Protein 8VRF (pdb70)

Nearest PDB structures (foldseek):
  8uag-assembly1_A  TM=9.969E-01  e=2.775E-92  Leishmania major
  7w41-assembly1_A  TM=7.969E-01  e=2.696E-11  Homo sapiens
  5wqc-assembly1_A  TM=8.109E-01  e=7.186E-11  Homo sapiens
  6zjh-assembly1_AAA  TM=6.657E-01  e=1.343E-12  Thermoproteus uzoniensis 768-20
  8wky-assembly1_A  TM=7.326E-01  e=7.186E-11  Homo sapiens

Radius of gyration: 31.6 Å; Cα contacts (8 Å, |Δi|>4): 1849; chains: 2; bounding box: 75×57×90 Å

Organism: Leishmania major (NCBI:txid5664)

Structure (mmCIF, N/CA/C/O backbone):
data_8VRF
#
_entry.id   8VRF
#
_cell.length_a   130.057
_cell.length_b   92.709
_cell.length_c   100.550
_cell.angle_alpha   90.00
_cell.angle_beta   120.44
_cell.angle_gamma   90.00
#
_symmetry.space_group_name_H-M   'C 1 2 1'
#
loop_
_entity.id
_entity.type
_entity.pdbx_description
1 polymer 'Sucrose-phosphate synthase-like protein'
2 non-polymer 'CALCIUM ION'
3 non-polymer GLYCEROL
4 non-polymer "URIDINE-5'-DIPHOSPHATE-GLUCOSE"
5 water water
#
loop_
_atom_site.group_PDB
_atom_site.id
_atom_site.type_symbol
_atom_site.label_atom_id
_atom_site.label_alt_id
_atom_site.label_comp_id
_atom_site.label_asym_id
_atom_site.label_entity_id
_atom_site.label_seq_id
_atom_site.pdbx_PDB_ins_code
_atom_site.Cartn_x
_atom_site.Cartn_y
_atom_site.Cartn_z
_atom_site.occupancy
_atom_site.B_iso_or_equiv
_atom_site.auth_seq_id
_atom_site.auth_comp_id
_atom_site.auth_asym_id
_atom_site.auth_atom_id
_atom_site.pdbx_PDB_model_num
ATOM 1 N N . ALA A 1 2 ? 31.997 17.719 73.977 1.00 42.16 2 ALA B N 1
ATOM 2 C CA . ALA A 1 2 ? 30.772 16.927 73.685 1.00 39.97 2 ALA B CA 1
ATOM 3 C C . ALA A 1 2 ? 31.131 15.848 72.668 1.00 33.73 2 ALA B C 1
ATOM 4 O O . ALA A 1 2 ? 31.904 16.113 71.749 1.00 32.68 2 ALA B O 1
ATOM 6 N N . LYS A 1 3 ? 30.652 14.624 72.917 1.00 31.62 3 LYS B N 1
ATOM 7 C CA . LYS A 1 3 ? 30.818 13.501 72.008 1.00 29.47 3 LYS B CA 1
ATOM 8 C C . LYS A 1 3 ? 29.975 13.736 70.760 1.00 26.52 3 LYS B C 1
ATOM 9 O O . LYS A 1 3 ? 28.787 14.017 70.880 1.00 26.92 3 LYS B O 1
ATOM 15 N N . GLU A 1 4 ? 30.596 13.595 69.584 1.00 23.88 4 GLU B N 1
ATOM 16 C CA . GLU A 1 4 ? 29.867 13.608 68.321 1.00 25.59 4 GLU B CA 1
ATOM 17 C C . GLU A 1 4 ? 29.378 12.188 68.004 1.00 20.33 4 GLU B C 1
ATOM 18 O O . GLU A 1 4 ? 30.160 11.253 67.936 1.00 22.54 4 GLU B O 1
ATOM 24 N N . TRP A 1 5 ? 28.060 12.000 67.885 1.00 18.25 5 TRP B N 1
ATOM 25 C CA . TRP A 1 5 ? 27.525 10.703 67.521 1.00 16.38 5 TRP B CA 1
ATOM 26 C C . TRP A 1 5 ? 27.195 10.642 66.030 1.00 17.49 5 TRP B C 1
ATOM 27 O O . TRP A 1 5 ? 26.574 11.578 65.466 1.00 19.66 5 TRP B O 1
ATOM 38 N N . LEU A 1 6 ? 27.626 9.524 65.425 1.00 15.93 6 LEU B N 1
ATOM 39 C CA . LEU A 1 6 ? 27.310 9.160 64.061 1.00 16.47 6 LEU B CA 1
ATOM 40 C C . LEU A 1 6 ? 26.754 7.737 64.104 1.00 16.88 6 LEU B C 1
ATOM 41 O O . LEU A 1 6 ? 27.501 6.773 64.242 1.00 19.06 6 LEU B O 1
ATOM 46 N N . ILE A 1 7 ? 25.428 7.648 63.984 1.00 17.27 7 ILE B N 1
ATOM 47 C CA . ILE A 1 7 ? 24.670 6.444 64.285 1.00 17.40 7 ILE B CA 1
ATOM 48 C C . ILE A 1 7 ? 24.075 5.837 63.019 1.00 17.69 7 ILE B C 1
ATOM 49 O O . ILE A 1 7 ? 23.525 6.557 62.177 1.00 17.55 7 ILE B O 1
ATOM 54 N N . PHE A 1 8 ? 24.083 4.505 62.980 1.00 15.26 8 PHE B N 1
ATOM 55 C CA . PHE A 1 8 ? 23.425 3.728 61.932 1.00 16.85 8 PHE B CA 1
ATOM 56 C C . PHE A 1 8 ? 22.441 2.773 62.621 1.00 15.83 8 PHE B C 1
ATOM 57 O O . PHE A 1 8 ? 22.839 1.981 63.486 1.00 16.46 8 PHE B O 1
ATOM 65 N N . ALA A 1 9 ? 21.157 2.840 62.228 1.00 15.44 9 ALA B N 1
ATOM 66 C CA . ALA A 1 9 ? 20.078 2.117 62.861 1.00 16.82 9 ALA B CA 1
ATOM 67 C C . ALA A 1 9 ? 19.383 1.225 61.833 1.00 17.12 9 ALA B C 1
ATOM 68 O O . ALA A 1 9 ? 18.842 1.737 60.838 1.00 17.81 9 ALA B O 1
ATOM 70 N N . LEU A 1 10 ? 19.391 -0.076 62.138 1.00 16.50 10 LEU B N 1
ATOM 71 C CA . LEU A 1 10 ? 18.792 -1.134 61.314 1.00 17.90 10 LEU B CA 1
ATOM 72 C C . LEU A 1 10 ? 17.467 -1.564 61.921 1.00 15.93 10 LEU B C 1
ATOM 73 O O . LEU A 1 10 ? 17.411 -2.172 63.004 1.00 17.82 10 LEU B O 1
ATOM 78 N N . GLY A 1 11 ? 16.382 -1.191 61.233 1.00 14.78 11 GLY B N 1
ATOM 79 C CA . GLY A 1 11 ? 15.030 -1.490 61.669 1.00 15.22 11 GLY B CA 1
ATOM 80 C C . GLY A 1 11 ? 14.492 -2.771 61.039 1.00 17.67 11 GLY B C 1
ATOM 81 O O . GLY A 1 11 ? 14.961 -3.241 59.999 1.00 18.12 11 GLY B O 1
ATOM 82 N N . THR A 1 12 ? 13.465 -3.319 61.674 1.00 17.99 12 THR B N 1
ATOM 83 C CA . THR A 1 12 ? 12.883 -4.590 61.293 1.00 17.94 12 THR B CA 1
ATOM 84 C C . THR A 1 12 ? 11.616 -4.364 60.477 1.00 20.18 12 THR B C 1
ATOM 85 O O . THR A 1 12 ? 11.213 -5.228 59.692 1.00 24.63 12 THR B O 1
ATOM 89 N N . ASN A 1 13 ? 10.932 -3.248 60.780 1.00 19.30 13 ASN B N 1
ATOM 90 C CA . ASN A 1 13 ? 9.604 -2.990 60.253 1.00 20.09 13 ASN B CA 1
ATOM 91 C C . ASN A 1 13 ? 9.667 -1.759 59.354 1.00 19.13 13 ASN B C 1
ATOM 92 O O . ASN A 1 13 ? 10.554 -0.941 59.475 1.00 16.45 13 ASN B O 1
ATOM 97 N N . ASN A 1 14 ? 8.659 -1.587 58.501 1.00 18.31 14 ASN B N 1
ATOM 98 C CA . ASN A 1 14 ? 8.521 -0.358 57.748 1.00 18.48 14 ASN B CA 1
ATOM 99 C C . ASN A 1 14 ? 8.164 0.781 58.689 1.00 18.12 14 ASN B C 1
ATOM 100 O O . ASN A 1 14 ? 7.567 0.602 59.759 1.00 17.57 14 ASN B O 1
ATOM 105 N N . TRP A 1 15 ? 8.585 1.962 58.279 1.00 15.08 15 TRP B N 1
ATOM 106 C CA . TRP A 1 15 ? 8.086 3.215 58.823 1.00 15.50 15 TRP B CA 1
ATOM 107 C C . TRP A 1 15 ? 6.705 3.500 58.262 1.00 16.86 15 TRP B C 1
ATOM 108 O O . TRP A 1 15 ? 6.294 2.897 57.264 1.00 16.67 15 TRP B O 1
ATOM 119 N N . GLN A 1 16 ? 5.997 4.393 58.961 1.00 17.40 16 GLN B N 1
ATOM 120 C CA . GLN A 1 16 ? 4.672 4.798 58.542 1.00 17.58 16 GLN B CA 1
ATOM 121 C C . GLN A 1 16 ? 4.780 5.890 57.480 1.00 21.13 16 GLN B C 1
ATOM 122 O O . GLN A 1 16 ? 5.330 6.957 57.698 1.00 20.53 16 GLN B O 1
ATOM 128 N N . GLY A 1 17 ? 4.196 5.635 56.319 1.00 22.26 17 GLY B N 1
ATOM 129 C CA . GLY A 1 17 ? 4.352 6.575 55.223 1.00 26.32 17 GLY B CA 1
ATOM 130 C C . GLY A 1 17 ? 3.149 6.517 54.295 1.00 28.13 17 GLY B C 1
ATOM 131 O O . GLY A 1 17 ? 2.201 5.782 54.540 1.00 27.04 17 GLY B O 1
ATOM 132 N N . PRO A 1 18 ? 3.191 7.267 53.169 1.00 40.48 18 PRO B N 1
ATOM 133 C CA . PRO A 1 18 ? 2.080 7.254 52.219 1.00 43.45 18 PRO B CA 1
ATOM 134 C C . PRO A 1 18 ? 1.984 5.810 51.758 1.00 33.66 18 PRO B C 1
ATOM 135 O O . PRO A 1 18 ? 2.964 5.265 51.256 1.00 39.58 18 PRO B O 1
ATOM 139 N N . GLY A 1 19 ? 0.826 5.194 52.012 1.00 32.33 19 GLY B N 1
ATOM 140 C CA . GLY A 1 19 ? 0.509 3.902 51.444 1.00 30.42 19 GLY B CA 1
ATOM 141 C C . GLY A 1 19 ? 0.717 2.745 52.420 1.00 27.64 19 GLY B C 1
ATOM 142 O O . GLY A 1 19 ? 0.293 1.633 52.108 1.00 27.58 19 GLY B O 1
ATOM 143 N N . GLN A 1 20 ? 1.301 2.986 53.617 1.00 25.97 20 GLN B N 1
ATOM 144 C CA . GLN A 1 20 ? 1.594 1.872 54.505 1.00 21.45 20 GLN B CA 1
ATOM 145 C C . GLN A 1 20 ? 1.729 2.306 55.974 1.00 21.41 20 GLN B C 1
ATOM 146 O O . GLN A 1 20 ? 2.548 3.177 56.294 1.00 23.45 20 GLN B O 1
ATOM 152 N N . PHE A 1 21 ? 0.871 1.735 56.825 1.00 17.43 21 PHE B N 1
ATOM 153 C CA . PHE A 1 21 ? 0.939 1.963 58.261 1.00 18.05 21 PHE B CA 1
ATOM 154 C C . PHE A 1 21 ? 2.043 1.078 58.823 1.00 20.07 21 PHE B C 1
ATOM 155 O O . PHE A 1 21 ? 2.464 0.082 58.207 1.00 18.49 21 PHE B O 1
ATOM 163 N N . ALA A 1 22 ? 2.542 1.485 60.000 1.00 19.21 22 ALA B N 1
ATOM 164 C CA . ALA A 1 22 ? 3.652 0.810 60.643 1.00 19.73 22 ALA B CA 1
ATOM 165 C C . ALA A 1 22 ? 3.142 0.146 61.921 1.00 17.43 22 ALA B C 1
ATOM 166 O O . ALA A 1 22 ? 2.372 0.753 62.653 1.00 18.54 22 ALA B O 1
ATOM 168 N N . PRO A 1 23 ? 3.706 -1.006 62.305 1.00 17.80 23 PRO B N 1
ATOM 169 C CA . PRO A 1 23 ? 3.528 -1.545 63.647 1.00 17.15 23 PRO B CA 1
ATOM 170 C C . PRO A 1 23 ? 4.243 -0.696 64.698 1.00 16.73 23 PRO B C 1
ATOM 171 O O . PRO A 1 23 ? 5.112 0.126 64.393 1.00 18.31 23 PRO B O 1
ATOM 175 N N . GLY A 1 24 ? 3.901 -0.934 65.963 1.00 16.45 24 GLY B N 1
ATOM 176 C CA . GLY A 1 24 ? 4.431 -0.121 67.027 1.00 15.99 24 GLY B CA 1
ATOM 177 C C . GLY A 1 24 ? 5.964 -0.074 67.037 1.00 14.97 24 GLY B C 1
ATOM 178 O O . GLY A 1 24 ? 6.535 1.000 67.218 1.00 15.46 24 GLY B O 1
ATOM 179 N N . SER A 1 25 ? 6.634 -1.181 66.680 1.00 18.00 25 SER B N 1
ATOM 180 C CA . SER A 1 25 ? 8.096 -1.209 66.687 1.00 17.85 25 SER B CA 1
ATOM 181 C C . SER A 1 25 ? 8.690 -0.390 65.523 1.00 18.48 25 SER B C 1
ATOM 182 O O . SER A 1 25 ? 9.752 0.230 65.645 1.00 18.58 25 SER B O 1
ATOM 185 N N . GLY A 1 26 ? 7.956 -0.261 64.413 1.00 17.12 26 GLY B N 1
ATOM 186 C CA . GLY A 1 26 ? 8.363 0.636 63.337 1.00 17.27 26 GLY B CA 1
ATOM 187 C C . GLY A 1 26 ? 8.146 2.110 63.693 1.00 17.95 26 GLY B C 1
ATOM 188 O O . GLY A 1 26 ? 8.958 2.983 63.358 1.00 18.12 26 GLY B O 1
ATOM 189 N N . ILE A 1 27 ? 7.049 2.394 64.401 1.00 16.13 27 ILE B N 1
ATOM 190 C CA . ILE A 1 27 ? 6.789 3.731 64.912 1.00 16.09 27 ILE B CA 1
ATOM 191 C C . ILE A 1 27 ? 7.929 4.141 65.846 1.00 15.19 27 ILE B C 1
ATOM 192 O O . ILE A 1 27 ? 8.389 5.285 65.799 1.00 14.78 27 ILE B O 1
ATOM 197 N N . LEU A 1 28 ? 8.364 3.204 66.686 1.00 15.73 28 LEU B N 1
ATOM 198 C CA . LEU A 1 28 ? 9.381 3.501 67.680 1.00 16.42 28 LEU B CA 1
ATOM 199 C C . LEU A 1 28 ? 10.703 3.802 66.970 1.00 15.16 28 LEU B C 1
ATOM 200 O O . LEU A 1 28 ? 11.391 4.756 67.309 1.00 15.68 28 LEU B O 1
ATOM 205 N N . HIS A 1 29 ? 11.114 2.973 65.996 1.00 14.98 29 HIS B N 1
ATOM 206 C CA . HIS A 1 29 ? 12.356 3.220 65.263 1.00 14.71 29 HIS B CA 1
ATOM 207 C C . HIS A 1 29 ? 12.308 4.602 64.604 1.00 14.35 29 HIS B C 1
ATOM 208 O O . HIS A 1 29 ? 13.250 5.398 64.685 1.00 15.26 29 HIS B O 1
ATOM 215 N N . GLN A 1 30 ? 11.198 4.887 63.931 1.00 14.39 30 GLN B N 1
ATOM 216 C CA . GLN A 1 30 ? 11.056 6.158 63.215 1.00 16.72 30 GLN B CA 1
ATOM 217 C C . GLN A 1 30 ? 11.212 7.330 64.187 1.00 17.56 30 GLN B C 1
ATOM 218 O O . GLN A 1 30 ? 11.911 8.341 63.902 1.00 17.19 30 GLN B O 1
ATOM 224 N N . GLY A 1 31 ? 10.552 7.209 65.333 1.00 15.54 31 GLY B N 1
ATOM 225 C CA . GLY A 1 31 ? 10.646 8.243 66.351 1.00 15.83 31 GLY B CA 1
ATOM 226 C C . GLY A 1 31 ? 12.052 8.424 66.898 1.00 14.44 31 GLY B C 1
ATOM 227 O O . GLY A 1 31 ? 12.521 9.553 67.143 1.00 16.00 31 GLY B O 1
ATOM 228 N N . GLN A 1 32 ? 12.743 7.327 67.128 1.00 15.04 32 GLN B N 1
ATOM 229 C CA . GLN A 1 32 ? 14.121 7.393 67.594 1.00 15.54 32 GLN B CA 1
ATOM 230 C C . GLN A 1 32 ? 15.040 8.073 66.585 1.00 14.67 32 GLN B C 1
ATOM 231 O O . GLN A 1 32 ? 15.944 8.810 66.952 1.00 16.07 32 GLN B O 1
ATOM 237 N N . HIS A 1 33 ? 14.804 7.805 65.314 1.00 16.15 33 HIS B N 1
ATOM 238 C CA . HIS A 1 33 ? 15.540 8.427 64.237 1.00 16.13 33 HIS B CA 1
ATOM 239 C C . HIS A 1 33 ? 15.385 9.945 64.296 1.00 18.16 33 HIS B C 1
ATOM 240 O O . HIS A 1 33 ? 16.356 10.702 64.215 1.00 15.55 33 HIS B O 1
ATOM 247 N N . ILE A 1 34 ? 14.127 10.387 64.286 1.00 15.92 34 ILE B N 1
ATOM 248 C CA . ILE A 1 34 ? 13.816 11.802 64.357 1.00 18.63 34 ILE B CA 1
ATOM 249 C C . ILE A 1 34 ? 14.431 12.401 65.615 1.00 16.47 34 ILE B C 1
ATOM 250 O O . ILE A 1 34 ? 15.007 13.470 65.535 1.00 16.49 34 ILE B O 1
ATOM 255 N N . ALA A 1 35 ? 14.316 11.686 66.753 1.00 16.43 35 ALA B N 1
ATOM 256 C CA . ALA A 1 35 ? 14.792 12.201 68.028 1.00 17.27 35 ALA B CA 1
ATOM 257 C C . ALA A 1 35 ? 16.300 12.391 68.036 1.00 16.21 35 ALA B C 1
ATOM 258 O O . ALA A 1 35 ? 16.789 13.412 68.519 1.00 16.48 35 ALA B O 1
ATOM 260 N N A MET A 1 36 ? 17.038 11.364 67.623 0.50 14.81 36 MET B N 1
ATOM 261 N N B MET A 1 36 ? 17.022 11.337 67.643 0.50 16.99 36 MET B N 1
ATOM 262 C CA A MET A 1 36 ? 18.485 11.452 67.654 0.50 13.69 36 MET B CA 1
ATOM 263 C CA B MET A 1 36 ? 18.472 11.378 67.617 0.50 17.48 36 MET B CA 1
ATOM 264 C C A MET A 1 36 ? 18.956 12.523 66.678 0.50 15.84 36 MET B C 1
ATOM 265 C C B MET A 1 36 ? 18.923 12.509 66.697 0.50 18.01 36 MET B C 1
ATOM 266 O O A MET A 1 36 ? 19.855 13.299 66.980 0.50 15.79 36 MET B O 1
ATOM 267 O O B MET A 1 36 ? 19.778 13.306 67.062 0.50 17.97 36 MET B O 1
ATOM 276 N N . ASN A 1 37 ? 18.346 12.589 65.486 1.00 16.60 37 ASN B N 1
ATOM 277 C CA . ASN A 1 37 ? 18.716 13.667 64.567 1.00 16.63 37 ASN B CA 1
ATOM 278 C C . ASN A 1 37 ? 18.435 15.085 65.103 1.00 17.02 37 ASN B C 1
ATOM 279 O O . ASN A 1 37 ? 19.017 16.035 64.607 1.00 16.87 37 ASN B O 1
ATOM 284 N N A SER A 1 38 ? 17.549 15.198 66.095 0.50 19.14 38 SER B N 1
ATOM 285 N N B SER A 1 38 ? 17.570 15.222 66.115 0.50 19.74 38 SER B N 1
ATOM 286 C CA A SER A 1 38 ? 17.202 16.463 66.734 0.50 17.60 38 SER B CA 1
ATOM 287 C CA B SER A 1 38 ? 17.236 16.521 66.696 0.50 18.55 38 SER B CA 1
ATOM 288 C C A SER A 1 38 ? 18.368 17.016 67.552 0.50 18.79 38 SER B C 1
ATOM 289 C C B SER A 1 38 ? 18.338 17.022 67.623 0.50 19.36 38 SER B C 1
ATOM 290 O O A SER A 1 38 ? 18.486 18.231 67.703 0.50 18.99 38 SER B O 1
ATOM 291 O O B SER A 1 38 ? 18.357 18.206 67.961 0.50 19.47 38 SER B O 1
ATOM 296 N N . LEU A 1 39 ? 19.230 16.117 68.055 1.00 19.34 39 LEU B N 1
ATOM 297 C CA . LEU A 1 39 ? 20.224 16.441 69.071 1.00 18.96 39 LEU B CA 1
ATOM 298 C C . LEU A 1 39 ? 21.445 17.104 68.450 1.00 17.95 39 LEU B C 1
ATOM 299 O O . LEU A 1 39 ? 21.865 16.741 67.362 1.00 18.49 39 LEU B O 1
ATOM 304 N N . GLU A 1 40 ? 22.016 18.091 69.159 1.00 19.06 40 GLU B N 1
ATOM 305 C CA . GLU A 1 40 ? 23.255 18.700 68.723 1.00 21.31 40 GLU B CA 1
ATOM 306 C C . GLU A 1 40 ? 24.335 17.619 68.661 1.00 22.03 40 GLU B C 1
ATOM 307 O O . GLU A 1 40 ? 24.350 16.748 69.528 1.00 22.36 40 GLU B O 1
ATOM 313 N N . LYS A 1 41 ? 25.186 17.688 67.636 1.00 23.83 41 LYS B N 1
ATOM 314 C CA . LYS A 1 41 ? 26.308 16.783 67.451 1.00 23.86 41 LYS B CA 1
ATOM 315 C C . LYS A 1 41 ? 25.852 15.334 67.292 1.00 21.40 41 LYS B C 1
ATOM 316 O O . LYS A 1 41 ? 26.599 14.410 67.640 1.00 22.77 41 LYS B O 1
ATOM 322 N N A CYS A 1 42 ? 24.659 15.127 66.719 0.50 19.36 42 CYS B N 1
ATOM 323 N N B CYS A 1 42 ? 24.624 15.114 66.783 0.50 21.53 42 CYS B N 1
ATOM 324 C CA A CYS A 1 42 ? 24.211 13.770 66.468 0.50 18.15 42 CYS B CA 1
ATOM 325 C CA B CYS A 1 42 ? 24.165 13.763 66.485 0.50 21.81 42 CYS B CA 1
ATOM 326 C C A CYS A 1 42 ? 23.549 13.677 65.095 0.50 19.06 42 CYS B C 1
ATOM 327 C C B CYS A 1 42 ? 23.569 13.699 65.079 0.50 21.00 42 CYS B C 1
ATOM 328 O O A CYS A 1 42 ? 22.672 14.477 64.760 0.50 18.27 42 CYS B O 1
ATOM 329 O O B CYS A 1 42 ? 22.742 14.537 64.708 0.50 19.70 42 CYS B O 1
ATOM 334 N N . HIS A 1 43 ? 24.008 12.697 64.304 1.00 18.89 43 HIS B N 1
ATOM 335 C CA . HIS A 1 43 ? 23.322 12.294 63.094 1.00 18.36 43 HIS B CA 1
ATOM 336 C C . HIS A 1 43 ? 22.968 10.825 63.264 1.00 20.22 43 HIS B C 1
ATOM 337 O O . HIS A 1 43 ? 23.765 10.026 63.772 1.00 19.44 43 HIS B O 1
ATOM 344 N N . CYS A 1 44 ? 21.776 10.467 62.789 1.00 15.61 44 CYS B N 1
ATOM 345 C CA . CYS A 1 44 ? 21.344 9.090 62.735 1.00 16.02 44 CYS B CA 1
ATOM 346 C C . CYS A 1 44 ? 20.869 8.766 61.319 1.00 17.58 44 CYS B C 1
ATOM 347 O O . CYS A 1 44 ? 20.081 9.522 60.713 1.00 18.51 44 CYS B O 1
ATOM 350 N N . TYR A 1 45 ? 21.312 7.621 60.829 1.00 16.33 45 TYR B N 1
ATOM 351 C CA . TYR A 1 45 ? 20.967 7.145 59.499 1.00 16.92 45 TYR B CA 1
ATOM 352 C C . TYR A 1 45 ? 20.278 5.818 59.685 1.00 15.97 45 TYR B C 1
ATOM 353 O O . TYR A 1 45 ? 20.767 5.004 60.485 1.00 17.98 45 TYR B O 1
ATOM 362 N N . SER A 1 46 ? 19.161 5.587 58.958 1.00 16.30 46 SER B N 1
ATOM 363 C CA . SER A 1 46 ? 18.349 4.402 59.187 1.00 15.21 46 SER B CA 1
ATOM 364 C C . SER A 1 46 ? 18.033 3.674 57.893 1.00 17.02 46 SER B C 1
ATOM 365 O O . SER A 1 46 ? 17.920 4.268 56.821 1.00 18.49 46 SER B O 1
ATOM 368 N N . ILE A 1 47 ? 17.940 2.360 58.024 1.00 17.71 47 ILE B N 1
ATOM 369 C CA . ILE A 1 47 ? 17.433 1.512 56.953 1.00 18.71 47 ILE B CA 1
ATOM 370 C C . ILE A 1 47 ? 16.371 0.577 57.544 1.00 19.71 47 ILE B C 1
ATOM 371 O O . ILE A 1 47 ? 16.412 0.162 58.699 1.00 17.24 47 ILE B O 1
ATOM 376 N N . TRP A 1 48 ? 15.380 0.224 56.727 1.00 16.43 48 TRP B N 1
ATOM 377 C CA . TRP A 1 48 ? 14.268 -0.612 57.153 1.00 16.69 48 TRP B CA 1
ATOM 378 C C . TRP A 1 48 ? 13.616 -1.195 55.906 1.00 17.88 48 TRP B C 1
ATOM 379 O O . TRP A 1 48 ? 13.719 -0.579 54.859 1.00 17.13 48 TRP B O 1
ATOM 390 N N . PRO A 1 49 ? 12.963 -2.357 55.993 1.00 19.28 49 PRO B N 1
ATOM 391 C CA . PRO A 1 49 ? 12.382 -3.011 54.814 1.00 19.35 49 PRO B CA 1
ATOM 392 C C . PRO A 1 49 ? 10.986 -2.527 54.467 1.00 19.31 49 PRO B C 1
ATOM 393 O O . PRO A 1 49 ? 10.216 -2.069 55.315 1.00 19.46 49 PRO B O 1
ATOM 397 N N . SER A 1 50 ? 10.648 -2.630 53.170 1.00 17.87 50 SER B N 1
ATOM 398 C CA . SER A 1 50 ? 9.274 -2.462 52.764 1.00 17.75 50 SER B CA 1
ATOM 399 C C . SER A 1 50 ? 9.100 -3.098 51.387 1.00 20.16 50 SER B C 1
ATOM 400 O O . SER A 1 50 ? 10.021 -3.053 50.586 1.00 19.07 50 SER B O 1
ATOM 403 N N . ASP A 1 51 ? 7.924 -3.710 51.207 1.00 19.99 51 ASP B N 1
ATOM 404 C CA . ASP A 1 51 ? 7.479 -4.236 49.926 1.00 21.90 51 ASP B CA 1
ATOM 405 C C . ASP A 1 51 ? 6.700 -3.166 49.170 1.00 21.10 51 ASP B C 1
ATOM 406 O O . ASP A 1 51 ? 6.381 -3.363 47.979 1.00 25.67 51 ASP B O 1
ATOM 411 N N . LEU A 1 52 ? 6.347 -2.052 49.821 1.00 19.37 52 LEU B N 1
ATOM 412 C CA . LEU A 1 52 ? 5.486 -1.057 49.195 1.00 20.85 52 LEU B CA 1
ATOM 413 C C . LEU A 1 52 ? 6.193 0.285 49.025 1.00 22.55 52 LEU B C 1
ATOM 414 O O . LEU A 1 52 ? 6.012 0.973 48.025 1.00 25.00 52 LEU B O 1
ATOM 419 N N . GLN A 1 53 ? 6.951 0.721 50.027 1.00 20.52 53 GLN B N 1
ATOM 420 C CA . GLN A 1 53 ? 7.606 2.018 49.981 1.00 19.73 53 GLN B CA 1
ATOM 421 C C . GLN A 1 53 ? 9.001 1.916 49.363 1.00 19.57 53 GLN B C 1
ATOM 422 O O . GLN A 1 53 ? 9.611 0.838 49.335 1.00 20.49 53 GLN B O 1
ATOM 428 N N . LYS A 1 54 ? 9.488 3.060 48.873 1.00 20.93 54 LYS B N 1
ATOM 429 C CA . LYS A 1 54 ? 10.721 3.098 48.092 1.00 21.02 54 LYS B CA 1
ATOM 430 C C . LYS A 1 54 ? 11.712 4.078 48.715 1.00 22.30 54 LYS B C 1
ATOM 431 O O . LYS A 1 54 ? 11.310 5.075 49.306 1.00 20.56 54 LYS B O 1
ATOM 437 N N . THR A 1 55 ? 13.012 3.802 48.514 1.00 21.15 55 THR B N 1
ATOM 438 C CA . THR A 1 55 ? 14.062 4.691 48.988 1.00 21.89 55 THR B CA 1
ATOM 439 C C . THR A 1 55 ? 13.850 6.062 48.372 1.00 23.80 55 THR B C 1
ATOM 440 O O . THR A 1 55 ? 13.650 6.163 47.150 1.00 22.20 55 THR B O 1
ATOM 444 N N . PRO A 1 56 ? 13.940 7.153 49.153 1.00 21.84 56 PRO B N 1
ATOM 445 C CA . PRO A 1 56 ? 13.709 8.491 48.598 1.00 23.54 56 PRO B CA 1
ATOM 446 C C . PRO A 1 56 ? 14.927 8.965 47.817 1.00 21.88 56 PRO B C 1
ATOM 447 O O . PRO A 1 56 ? 16.053 8.565 48.105 1.00 22.97 56 PRO B O 1
ATOM 451 N N . THR A 1 57 ? 14.705 9.802 46.791 1.00 23.91 57 THR B N 1
ATOM 452 C CA . THR A 1 57 ? 15.820 10.217 45.965 1.00 25.35 57 THR B CA 1
ATOM 453 C C . THR A 1 57 ? 16.157 11.668 46.274 1.00 25.59 57 THR B C 1
ATOM 454 O O . THR A 1 57 ? 17.068 12.199 45.656 1.00 25.61 57 THR B O 1
ATOM 458 N N . ASP A 1 58 ? 15.402 12.305 47.188 1.00 23.61 58 ASP B N 1
ATOM 459 C CA . ASP A 1 58 ? 15.559 13.721 47.479 1.00 27.69 58 ASP B CA 1
ATOM 460 C C . ASP A 1 58 ? 16.206 13.944 48.850 1.00 25.27 58 ASP B C 1
ATOM 461 O O . ASP A 1 58 ? 16.422 15.080 49.231 1.00 26.49 58 ASP B O 1
ATOM 466 N N . ARG A 1 59 ? 16.475 12.874 49.601 1.00 23.72 59 ARG B N 1
ATOM 467 C CA . ARG A 1 59 ? 17.036 13.013 50.947 1.00 20.60 59 ARG B CA 1
ATOM 468 C C . ARG A 1 59 ? 17.901 11.793 51.247 1.00 20.70 59 ARG B C 1
ATOM 469 O O . ARG A 1 59 ? 17.708 10.720 50.643 1.00 19.58 59 ARG B O 1
ATOM 477 N N . ASP A 1 60 ? 18.852 11.938 52.207 1.00 18.89 60 ASP B N 1
ATOM 478 C CA . ASP A 1 60 ? 19.839 10.887 52.368 1.00 19.67 60 ASP B CA 1
ATOM 479 C C . ASP A 1 60 ? 19.850 10.236 53.761 1.00 20.25 60 ASP B C 1
ATOM 480 O O . ASP A 1 60 ? 20.653 9.337 53.975 1.00 22.33 60 ASP B O 1
ATOM 485 N N . ASP A 1 61 ? 18.918 10.601 54.637 1.00 18.96 61 ASP B N 1
ATOM 486 C CA . ASP A 1 61 ? 18.974 10.176 56.037 1.00 17.91 61 ASP B CA 1
ATOM 487 C C . ASP A 1 61 ? 18.442 8.761 56.251 1.00 18.73 61 ASP B C 1
ATOM 488 O O . ASP A 1 61 ? 18.754 8.125 57.269 1.00 17.72 61 ASP B O 1
ATOM 493 N N . TYR A 1 62 ? 17.659 8.225 55.307 1.00 16.83 62 TYR B N 1
ATOM 494 C CA . TYR A 1 62 ? 17.234 6.843 55.438 1.00 16.88 62 TYR B CA 1
ATOM 495 C C . TYR A 1 62 ? 17.160 6.202 54.053 1.00 15.71 62 TYR B C 1
ATOM 496 O O . TYR A 1 62 ? 17.038 6.904 53.052 1.00 18.42 62 TYR B O 1
ATOM 505 N N . ARG A 1 63 ? 17.221 4.887 54.040 1.00 18.10 63 ARG B N 1
ATOM 506 C CA . ARG A 1 63 ? 16.987 4.116 52.832 1.00 16.91 63 ARG B CA 1
ATOM 507 C C . ARG A 1 63 ? 15.979 3.026 53.148 1.00 18.23 63 ARG B C 1
ATOM 508 O O . ARG A 1 63 ? 15.773 2.671 54.305 1.00 19.04 63 ARG B O 1
ATOM 516 N N . VAL A 1 64 ? 15.337 2.506 52.098 1.00 16.78 64 VAL B N 1
ATOM 517 C CA . VAL A 1 64 ? 14.427 1.395 52.258 1.00 18.63 64 VAL B CA 1
ATOM 518 C C . VAL A 1 64 ? 15.087 0.156 51.701 1.00 20.49 64 VAL B C 1
ATOM 519 O O . VAL A 1 64 ? 15.635 0.206 50.592 1.00 21.87 64 VAL B O 1
ATOM 523 N N . TYR A 1 65 ? 15.038 -0.943 52.465 1.00 19.78 65 TYR B N 1
ATOM 524 C CA . TYR A 1 65 ? 15.379 -2.254 51.940 1.00 19.45 65 TYR B CA 1
ATOM 525 C C . TYR A 1 65 ? 14.137 -2.750 51.195 1.00 20.91 65 TYR B C 1
ATOM 526 O O . TYR A 1 65 ? 13.200 -3.276 51.795 1.00 20.19 65 TYR B O 1
ATOM 535 N N . GLU A 1 66 ? 14.167 -2.622 49.848 1.00 20.74 66 GLU B N 1
ATOM 536 C CA . GLU A 1 66 ? 12.998 -2.894 49.022 1.00 21.30 66 GLU B CA 1
ATOM 537 C C . GLU A 1 66 ? 12.947 -4.373 48.691 1.00 21.09 66 GLU B C 1
ATOM 538 O O . GLU A 1 66 ? 13.906 -4.940 48.170 1.00 22.21 66 GLU B O 1
ATOM 544 N N . ILE A 1 67 ? 11.833 -4.996 49.063 1.00 21.51 67 ILE B N 1
ATOM 545 C CA . ILE A 1 67 ? 11.696 -6.430 48.947 1.00 20.30 67 ILE B CA 1
ATOM 546 C C . ILE A 1 67 ? 10.423 -6.727 48.168 1.00 19.41 67 ILE B C 1
ATOM 547 O O . ILE A 1 67 ? 9.495 -5.934 48.151 1.00 18.39 67 ILE B O 1
ATOM 552 N N . PRO A 1 68 ? 10.362 -7.899 47.525 1.00 24.32 68 PRO B N 1
ATOM 553 C CA . PRO A 1 68 ? 9.211 -8.223 46.675 1.00 23.57 68 PRO B CA 1
ATOM 554 C C . PRO A 1 68 ? 8.114 -8.970 47.410 1.00 23.54 68 PRO B C 1
ATOM 555 O O . PRO A 1 68 ? 7.124 -9.348 46.806 1.00 22.14 68 PRO B O 1
ATOM 559 N N . HIS A 1 69 ? 8.296 -9.204 48.713 1.00 21.21 69 HIS B N 1
ATOM 560 C CA . HIS A 1 69 ? 7.306 -9.916 49.472 1.00 19.64 69 HIS B CA 1
ATOM 561 C C . HIS A 1 69 ? 7.097 -9.162 50.782 1.00 21.08 69 HIS B C 1
ATOM 562 O O . HIS A 1 69 ? 7.907 -8.293 51.100 1.00 18.95 69 HIS B O 1
ATOM 569 N N . PRO A 1 70 ? 6.018 -9.444 51.543 1.00 22.71 70 PRO B N 1
ATOM 570 C CA . PRO A 1 70 ? 5.819 -8.813 52.858 1.00 22.78 70 PRO B CA 1
ATOM 571 C C . PRO A 1 70 ? 7.019 -9.031 53.762 1.00 21.24 70 PRO B C 1
ATOM 572 O O . PRO A 1 70 ? 7.769 -9.974 53.626 1.00 21.94 70 PRO B O 1
ATOM 576 N N . ILE A 1 71 ? 7.159 -8.159 54.749 1.00 21.99 71 ILE B N 1
ATOM 577 C CA . ILE A 1 71 ? 8.308 -8.233 55.625 1.00 22.53 71 ILE B CA 1
ATOM 578 C C . ILE A 1 71 ? 8.178 -9.514 56.447 1.00 20.62 71 ILE B C 1
ATOM 579 O O . ILE A 1 71 ? 7.100 -9.794 56.946 1.00 21.23 71 ILE B O 1
ATOM 584 N N . PRO A 1 72 ? 9.248 -10.319 56.579 1.00 20.85 72 PRO B N 1
ATOM 585 C CA . PRO A 1 72 ? 9.235 -11.522 57.408 1.00 23.00 72 PRO B CA 1
ATOM 586 C C . PRO A 1 72 ? 8.967 -11.125 58.860 1.00 25.08 72 PRO B C 1
ATOM 587 O O . PRO A 1 72 ? 9.447 -10.086 59.333 1.00 27.21 72 PRO B O 1
ATOM 591 N N . ILE A 1 73 ? 8.160 -11.944 59.525 1.00 24.95 73 ILE B N 1
ATOM 592 C CA . ILE A 1 73 ? 7.838 -11.702 60.926 1.00 30.60 73 ILE B CA 1
ATOM 593 C C . ILE A 1 73 ? 8.224 -12.938 61.738 1.00 29.35 73 ILE B C 1
ATOM 594 O O . ILE A 1 73 ? 8.150 -14.072 61.271 1.00 25.20 73 ILE B O 1
ATOM 599 N N . CYS A 1 74 ? 8.627 -12.688 62.986 1.00 28.39 74 CYS B N 1
ATOM 600 C CA . CYS A 1 74 ? 8.996 -13.736 63.921 1.00 29.89 74 CYS B CA 1
ATOM 601 C C . CYS A 1 74 ? 7.786 -14.571 64.365 1.00 30.98 74 CYS B C 1
ATOM 602 O O . CYS A 1 74 ? 7.846 -15.804 64.373 1.00 28.37 74 CYS B O 1
ATOM 605 N N . GLU A 1 75 ? 6.705 -13.912 64.803 1.00 33.95 75 GLU B N 1
ATOM 606 C CA . GLU A 1 75 ? 5.443 -14.600 65.056 1.00 36.17 75 GLU B CA 1
ATOM 607 C C . GLU A 1 75 ? 4.265 -13.604 65.017 1.00 32.78 75 GLU B C 1
ATOM 608 O O . GLU A 1 75 ? 3.130 -14.121 65.200 1.00 37.26 75 GLU B O 1
ATOM 614 N N . LYS A 1 83 ? 3.882 -13.396 56.773 1.00 35.40 83 LYS B N 1
ATOM 615 C CA . LYS A 1 83 ? 4.999 -14.232 56.247 1.00 34.64 83 LYS B CA 1
ATOM 616 C C . LYS A 1 83 ? 6.041 -14.511 57.336 1.00 32.33 83 LYS B C 1
ATOM 617 O O . LYS A 1 83 ? 6.930 -13.689 57.565 1.00 31.12 83 LYS B O 1
ATOM 623 N N . ARG A 1 84 ? 5.980 -15.700 57.961 1.00 30.48 84 ARG B N 1
ATOM 624 C CA . ARG A 1 84 ? 6.874 -16.084 59.059 1.00 30.00 84 ARG B CA 1
ATOM 625 C C . ARG A 1 84 ? 8.271 -16.452 58.562 1.00 26.70 84 ARG B C 1
ATOM 626 O O . ARG A 1 84 ? 8.415 -17.141 57.535 1.00 29.12 84 ARG B O 1
ATOM 634 N N . TRP A 1 85 ? 9.305 -16.060 59.315 1.00 23.31 85 TRP B N 1
ATOM 635 C CA . TRP A 1 85 ? 10.652 -16.584 59.110 1.00 23.32 85 TRP B CA 1
ATOM 636 C C . TRP A 1 85 ? 10.682 -18.118 58.961 1.00 26.58 85 TRP B C 1
ATOM 637 O O . TRP A 1 85 ? 11.456 -18.639 58.152 1.00 26.84 85 TRP B O 1
ATOM 648 N N . HIS A 1 86 ? 9.894 -18.845 59.775 1.00 29.20 86 HIS B N 1
ATOM 649 C CA . HIS A 1 86 ? 9.958 -20.307 59.778 1.00 28.49 86 HIS B CA 1
ATOM 650 C C . HIS A 1 86 ? 9.405 -20.890 58.467 1.00 31.16 86 HIS B C 1
ATOM 651 O O . HIS A 1 86 ? 9.731 -22.018 58.107 1.00 32.96 86 HIS B O 1
ATOM 658 N N . SER A 1 87 ? 8.592 -20.102 57.758 1.00 31.88 87 SER B N 1
ATOM 659 C CA . SER A 1 87 ? 7.926 -20.528 56.540 1.00 32.70 87 SER B CA 1
ATOM 660 C C . SER A 1 87 ? 8.865 -20.410 55.336 1.00 34.50 87 SER B C 1
ATOM 661 O O . SER A 1 87 ? 8.634 -21.008 54.288 1.00 32.42 87 SER B O 1
ATOM 664 N N . MET A 1 88 ? 9.970 -19.685 55.500 1.00 33.50 88 MET B N 1
ATOM 665 C CA . MET A 1 88 ? 10.920 -19.466 54.426 1.00 31.62 88 MET B CA 1
ATOM 666 C C . MET A 1 88 ? 11.924 -20.620 54.345 1.00 32.94 88 MET B C 1
ATOM 667 O O . MET A 1 88 ? 12.246 -21.259 55.347 1.00 31.96 88 MET B O 1
ATOM 672 N N . THR A 1 89 ? 12.451 -20.857 53.135 1.00 33.47 89 THR B N 1
ATOM 673 C CA . THR A 1 89 ? 13.510 -21.832 52.958 1.00 33.03 89 THR B CA 1
ATOM 674 C C . THR A 1 89 ? 14.790 -21.200 53.470 1.00 34.11 89 THR B C 1
ATOM 675 O O . THR A 1 89 ? 14.921 -19.977 53.488 1.00 36.55 89 THR B O 1
ATOM 679 N N . ASP A 1 90 ? 15.729 -22.057 53.849 1.00 36.12 90 ASP B N 1
ATOM 680 C CA . ASP A 1 90 ? 17.042 -21.633 54.284 1.00 42.18 90 ASP B CA 1
ATOM 681 C C . ASP A 1 90 ? 17.690 -20.746 53.220 1.00 41.44 90 ASP B C 1
ATOM 682 O O . ASP A 1 90 ? 18.403 -19.810 53.585 1.00 37.75 90 ASP B O 1
ATOM 687 N N . GLU A 1 91 ? 17.454 -21.021 51.922 1.00 38.49 91 GLU B N 1
ATOM 688 C CA . GLU A 1 91 ? 18.031 -20.207 50.853 1.00 43.52 91 GLU B CA 1
ATOM 689 C C . GLU A 1 91 ? 17.422 -18.807 50.837 1.00 39.48 91 GLU B C 1
ATOM 690 O O . GLU A 1 91 ? 18.143 -17.823 50.656 1.00 36.93 91 GLU B O 1
ATOM 696 N N . GLU A 1 92 ? 16.091 -18.742 50.959 1.00 32.12 92 GLU B N 1
ATOM 697 C CA . GLU A 1 92 ? 15.383 -17.469 50.973 1.00 31.89 92 GLU B CA 1
ATOM 698 C C . GLU A 1 92 ? 15.856 -16.619 52.154 1.00 29.48 92 GLU B C 1
ATOM 699 O O . GLU A 1 92 ? 15.986 -15.407 52.048 1.00 30.08 92 GLU B O 1
ATOM 705 N N . VAL A 1 93 ? 16.054 -17.262 53.295 1.00 27.67 93 VAL B N 1
ATOM 706 C CA . VAL A 1 93 ? 16.499 -16.548 54.487 1.00 29.86 93 VAL B CA 1
ATOM 707 C C . VAL A 1 93 ? 17.902 -15.980 54.263 1.00 30.38 93 VAL B C 1
ATOM 708 O O . VAL A 1 93 ? 18.138 -14.798 54.542 1.00 30.55 93 VAL B O 1
ATOM 712 N N . THR A 1 94 ? 18.811 -16.831 53.746 1.00 33.51 94 THR B N 1
ATOM 713 C CA . THR A 1 94 ? 20.171 -16.445 53.396 1.00 30.97 94 THR B CA 1
ATOM 714 C C . THR A 1 94 ? 20.136 -15.268 52.426 1.00 31.88 94 THR B C 1
ATOM 715 O O . THR A 1 94 ? 20.851 -14.296 52.663 1.00 28.35 94 THR B O 1
ATOM 719 N N . SER A 1 95 ? 19.341 -15.323 51.340 1.00 28.17 95 SER B N 1
ATOM 720 C CA . SER A 1 95 ? 19.395 -14.231 50.371 1.00 30.62 95 SER B CA 1
ATOM 721 C C . SER A 1 95 ? 18.810 -12.945 50.971 1.00 30.60 95 SER B C 1
ATOM 722 O O . SER A 1 95 ? 19.359 -11.870 50.746 1.00 27.59 95 SER B O 1
ATOM 725 N N . TYR A 1 96 ? 17.737 -13.055 51.776 1.00 29.69 96 TYR B N 1
ATOM 726 C CA . TYR A 1 96 ? 17.145 -11.881 52.416 1.00 25.57 96 TYR B CA 1
ATOM 727 C C . TYR A 1 96 ? 18.183 -11.166 53.283 1.00 25.19 96 TYR B C 1
ATOM 728 O O . TYR A 1 96 ? 18.310 -9.931 53.248 1.00 22.58 96 TYR B O 1
ATOM 737 N N . CYS A 1 97 ? 18.878 -11.970 54.100 1.00 24.94 97 CYS B N 1
ATOM 738 C CA . CYS A 1 97 ? 19.897 -11.474 55.003 1.00 25.77 97 CYS B CA 1
ATOM 739 C C . CYS A 1 97 ? 21.133 -10.964 54.255 1.00 26.41 97 CYS B C 1
ATOM 740 O O . CYS A 1 97 ? 21.684 -9.913 54.597 1.00 22.93 97 CYS B O 1
ATOM 743 N N . ASP A 1 98 ? 21.583 -11.685 53.213 1.00 26.68 98 ASP B N 1
ATOM 744 C CA . ASP A 1 98 ? 22.782 -11.308 52.479 1.00 27.71 98 ASP B CA 1
ATOM 745 C C . ASP A 1 98 ? 22.572 -9.971 51.784 1.00 24.72 98 ASP B C 1
ATOM 746 O O . ASP A 1 98 ? 23.458 -9.103 51.820 1.00 27.54 98 ASP B O 1
ATOM 751 N N . ASN A 1 99 ? 21.402 -9.808 51.139 1.00 24.85 99 ASN B N 1
ATOM 752 C CA . ASN A 1 99 ? 21.071 -8.601 50.401 1.00 24.62 99 ASN B CA 1
ATOM 753 C C . ASN A 1 99 ? 20.977 -7.408 51.356 1.00 22.63 99 ASN B C 1
ATOM 754 O O . ASN A 1 99 ? 21.420 -6.309 51.033 1.00 20.62 99 ASN B O 1
ATOM 759 N N . LEU A 1 100 ? 20.384 -7.648 52.530 1.00 21.51 100 LEU B N 1
ATOM 760 C CA . LEU A 1 100 ? 20.225 -6.598 53.531 1.00 21.89 100 LEU B CA 1
ATOM 761 C C . LEU A 1 100 ? 21.596 -6.166 54.065 1.00 21.35 100 LEU B C 1
ATOM 762 O O . LEU A 1 100 ? 21.851 -4.967 54.220 1.00 21.25 100 LEU B O 1
ATOM 767 N N . LEU A 1 101 ? 22.469 -7.129 54.361 1.00 22.57 101 LEU B N 1
ATOM 768 C CA . LEU A 1 101 ? 23.824 -6.824 54.818 1.00 24.00 101 LEU B CA 1
ATOM 769 C C . LEU A 1 101 ? 24.550 -5.950 53.797 1.00 22.50 101 LEU B C 1
ATOM 770 O O . LEU A 1 101 ? 25.212 -4.982 54.167 1.00 20.19 101 LEU B O 1
ATOM 775 N N . LYS A 1 102 ? 24.431 -6.304 52.501 1.00 22.32 102 LYS B N 1
ATOM 776 C CA . LYS A 1 102 ? 25.043 -5.562 51.416 1.00 23.97 102 LYS B CA 1
ATOM 777 C C . LYS A 1 102 ? 24.505 -4.128 51.355 1.00 21.03 102 LYS B C 1
ATOM 778 O O . LYS A 1 102 ? 25.286 -3.185 51.211 1.00 20.58 102 LYS B O 1
ATOM 784 N N . GLU A 1 103 ? 23.184 -3.949 51.472 1.00 19.39 103 GLU B N 1
ATOM 785 C CA . GLU A 1 103 ? 22.620 -2.606 51.434 1.00 19.64 103 GLU B CA 1
ATOM 786 C C . GLU A 1 103 ? 23.056 -1.819 52.682 1.00 20.83 103 GLU B C 1
ATOM 787 O O . GLU A 1 103 ? 23.344 -0.624 52.588 1.00 21.47 103 GLU B O 1
ATOM 793 N N . CYS A 1 104 ? 23.166 -2.491 53.837 1.00 23.64 104 CYS B N 1
ATOM 794 C CA . CYS A 1 104 ? 23.698 -1.829 55.025 1.00 21.04 104 CYS B CA 1
ATOM 795 C C . CYS A 1 104 ? 25.135 -1.352 54.803 1.00 20.89 104 CYS B C 1
ATOM 796 O O . CYS A 1 104 ? 25.497 -0.215 55.091 1.00 21.64 104 CYS B O 1
ATOM 799 N N . THR A 1 105 ? 25.992 -2.210 54.267 1.00 22.82 105 THR B N 1
ATOM 800 C CA . THR A 1 105 ? 27.387 -1.829 54.143 1.00 22.92 105 THR B CA 1
ATOM 801 C C . THR A 1 105 ? 27.557 -0.710 53.107 1.00 22.97 105 THR B C 1
ATOM 802 O O . THR A 1 105 ? 28.343 0.198 53.346 1.00 23.55 105 THR B O 1
ATOM 806 N N . ASP A 1 106 ? 26.794 -0.721 52.002 1.00 22.78 106 ASP B N 1
ATOM 807 C CA . ASP A 1 106 ? 26.802 0.375 51.044 1.00 22.88 106 ASP B CA 1
ATOM 808 C C . ASP A 1 106 ? 26.362 1.679 51.705 1.00 21.64 106 ASP B C 1
ATOM 809 O O . ASP A 1 106 ? 26.948 2.721 51.454 1.00 19.19 106 ASP B O 1
ATOM 814 N N . PHE A 1 107 ? 25.340 1.645 52.569 1.00 20.40 107 PHE B N 1
ATOM 815 C CA . PHE A 1 107 ? 24.912 2.882 53.215 1.00 20.36 107 PHE B CA 1
ATOM 816 C C . PHE A 1 107 ? 26.005 3.383 54.168 1.00 20.43 107 PHE B C 1
ATOM 817 O O . PHE A 1 107 ? 26.285 4.572 54.236 1.00 17.48 107 PHE B O 1
ATOM 825 N N . ILE A 1 108 ? 26.529 2.483 54.997 1.00 19.22 108 ILE B N 1
ATOM 826 C CA . ILE A 1 108 ? 27.637 2.811 55.889 1.00 20.04 108 ILE B CA 1
ATOM 827 C C . ILE A 1 108 ? 28.791 3.478 55.135 1.00 22.19 108 ILE B C 1
ATOM 828 O O . ILE A 1 108 ? 29.280 4.517 55.561 1.00 21.31 108 ILE B O 1
ATOM 833 N N . GLU A 1 109 ? 29.223 2.903 54.003 1.00 22.48 109 GLU B N 1
ATOM 834 C CA . GLU A 1 109 ? 30.289 3.501 53.202 1.00 23.56 109 GLU B CA 1
ATOM 835 C C . GLU A 1 109 ? 29.919 4.929 52.800 1.00 20.15 109 GLU B C 1
ATOM 836 O O . GLU A 1 109 ? 30.728 5.831 52.944 1.00 20.67 109 GLU B O 1
ATOM 842 N N . TYR A 1 110 ? 28.665 5.167 52.382 1.00 19.97 110 TYR B N 1
ATOM 843 C CA . TYR A 1 110 ? 28.195 6.474 51.965 1.00 20.14 110 TYR B CA 1
ATOM 844 C C . TYR A 1 110 ? 28.341 7.469 53.114 1.00 19.84 110 TYR B C 1
ATOM 845 O O . TYR A 1 110 ? 28.739 8.616 52.912 1.00 20.85 110 TYR B O 1
ATOM 854 N N . ILE A 1 111 ? 27.871 7.039 54.298 1.00 19.71 111 ILE B N 1
ATOM 855 C CA . ILE A 1 111 ? 27.841 7.880 55.478 1.00 17.72 111 ILE B CA 1
ATOM 856 C C . ILE A 1 111 ? 29.263 8.235 55.877 1.00 17.62 111 ILE B C 1
ATOM 857 O O . ILE A 1 111 ? 29.540 9.387 56.118 1.00 17.43 111 ILE B O 1
ATOM 862 N N . GLU A 1 112 ? 30.108 7.223 56.033 1.00 18.90 112 GLU B N 1
ATOM 863 C CA . GLU A 1 112 ? 31.477 7.468 56.457 1.00 20.49 112 GLU B CA 1
ATOM 864 C C . GLU A 1 112 ? 32.234 8.385 55.478 1.00 20.16 112 GLU B C 1
ATOM 865 O O . GLU A 1 112 ? 32.979 9.278 55.896 1.00 21.08 112 GLU B O 1
ATOM 871 N N . LYS A 1 113 ? 32.009 8.209 54.166 1.00 21.10 113 LYS B N 1
ATOM 872 C CA . LYS A 1 113 ? 32.626 9.094 53.188 1.00 23.51 113 LYS B CA 1
ATOM 873 C C . LYS A 1 113 ? 32.103 10.518 53.327 1.00 22.11 113 LYS B C 1
ATOM 874 O O . LYS A 1 113 ? 32.886 11.466 53.256 1.00 20.31 113 LYS B O 1
ATOM 880 N N . LYS A 1 114 ? 30.777 10.664 53.474 1.00 19.15 114 LYS B N 1
ATOM 881 C CA . LYS A 1 114 ? 30.150 11.968 53.520 1.00 17.76 114 LYS B CA 1
ATOM 882 C C . LYS A 1 114 ? 30.668 12.759 54.711 1.00 19.37 114 LYS B C 1
ATOM 883 O O . LYS A 1 114 ? 30.907 13.965 54.610 1.00 19.08 114 LYS B O 1
ATOM 889 N N . HIS A 1 115 ? 30.800 12.092 55.873 1.00 18.52 115 HIS B N 1
ATOM 890 C CA . HIS A 1 115 ? 31.162 12.739 57.111 1.00 18.76 115 HIS B CA 1
ATOM 891 C C . HIS A 1 115 ? 32.679 12.782 57.350 1.00 20.16 115 HIS B C 1
ATOM 892 O O . HIS A 1 115 ? 33.121 13.592 58.157 1.00 19.23 115 HIS B O 1
ATOM 899 N N . GLY A 1 116 ? 33.443 11.911 56.683 1.00 20.49 116 GLY B N 1
ATOM 900 C CA . GLY A 1 116 ? 34.876 11.809 56.949 1.00 20.43 116 GLY B CA 1
ATOM 901 C C . GLY A 1 116 ? 35.129 11.385 58.385 1.00 21.91 116 GLY B C 1
ATOM 902 O O . GLY A 1 116 ? 36.090 11.800 59.036 1.00 22.58 116 GLY B O 1
ATOM 903 N N . LYS A 1 117 ? 34.251 10.496 58.847 1.00 18.08 117 LYS B N 1
ATOM 904 C CA . LYS A 1 117 ? 34.171 10.068 60.221 1.00 19.14 117 LYS B CA 1
ATOM 905 C C . LYS A 1 117 ? 33.536 8.683 60.183 1.00 19.76 117 LYS B C 1
ATOM 906 O O . LYS A 1 117 ? 32.591 8.453 59.428 1.00 20.06 117 LYS B O 1
ATOM 912 N N . ARG A 1 118 ? 33.998 7.782 61.057 1.00 19.49 118 ARG B N 1
ATOM 913 C CA . ARG A 1 118 ? 33.401 6.478 61.140 1.00 19.06 118 ARG B CA 1
ATOM 914 C C . ARG A 1 118 ? 32.138 6.534 61.989 1.00 19.20 118 ARG B C 1
ATOM 915 O O . ARG A 1 118 ? 32.038 7.291 62.970 1.00 19.82 118 ARG B O 1
ATOM 923 N N . ILE A 1 119 ? 31.223 5.641 61.648 1.00 18.00 119 ILE B N 1
ATOM 924 C CA . ILE A 1 119 ? 30.079 5.403 62.509 1.00 19.85 119 ILE B CA 1
ATOM 925 C C . ILE A 1 119 ? 30.574 4.947 63.882 1.00 20.94 119 ILE B C 1
ATOM 926 O O . ILE A 1 119 ? 31.533 4.183 63.965 1.00 21.30 119 ILE B O 1
ATOM 931 N N . ASN A 1 120 ? 29.943 5.411 64.960 1.00 19.22 120 ASN B N 1
ATOM 932 C CA . ASN A 1 120 ? 30.368 5.049 66.314 1.00 17.97 120 ASN B CA 1
ATOM 933 C C . ASN A 1 120 ? 29.213 4.560 67.185 1.00 17.67 120 ASN B C 1
ATOM 934 O O . ASN A 1 120 ? 29.366 4.400 68.411 1.00 17.40 120 ASN B O 1
ATOM 939 N N . LEU A 1 121 ? 28.092 4.207 66.542 1.00 17.97 121 LEU B N 1
ATOM 940 C CA . LEU A 1 121 ? 27.011 3.527 67.220 1.00 16.93 121 LEU B CA 1
ATOM 941 C C . LEU A 1 121 ? 26.176 2.791 66.178 1.00 18.31 121 LEU B C 1
ATOM 942 O O . LEU A 1 121 ? 25.701 3.410 65.230 1.00 16.24 121 LEU B O 1
ATOM 947 N N . PHE A 1 122 ? 26.008 1.482 66.407 1.00 16.51 122 PHE B N 1
ATOM 948 C CA . PHE A 1 122 ? 25.125 0.620 65.638 1.00 17.57 122 PHE B CA 1
ATOM 949 C C . PHE A 1 122 ? 23.911 0.293 66.491 1.00 17.52 122 PHE B C 1
ATOM 950 O O . PHE A 1 122 ? 24.032 -0.187 67.609 1.00 18.89 122 PHE B O 1
ATOM 958 N N . LEU A 1 123 ? 22.719 0.587 65.949 1.00 16.27 123 LEU B N 1
ATOM 959 C CA . LEU A 1 123 ? 21.446 0.263 66.576 1.00 17.21 123 LEU B CA 1
ATOM 960 C C . LEU A 1 123 ? 20.769 -0.820 65.733 1.00 17.40 123 LEU B C 1
ATOM 961 O O . LEU A 1 123 ? 20.686 -0.695 64.509 1.00 17.93 123 LEU B O 1
ATOM 966 N N . ALA A 1 124 ? 20.335 -1.889 66.401 1.00 16.20 124 ALA B N 1
ATOM 967 C CA . ALA A 1 124 ? 19.629 -2.978 65.724 1.00 17.63 124 ALA B CA 1
ATOM 968 C C . ALA A 1 124 ? 18.341 -3.348 66.438 1.00 18.60 124 ALA B C 1
ATOM 969 O O . ALA A 1 124 ? 18.324 -3.580 67.668 1.00 20.35 124 ALA B O 1
ATOM 971 N N . HIS A 1 125 ? 17.237 -3.381 65.665 1.00 16.53 125 HIS B N 1
ATOM 972 C CA . HIS A 1 125 ? 15.933 -3.687 66.225 1.00 16.10 125 HIS B CA 1
ATOM 973 C C . HIS A 1 125 ? 15.700 -5.205 66.245 1.00 17.83 125 HIS B C 1
ATOM 974 O O . HIS A 1 125 ? 15.874 -5.867 65.219 1.00 18.70 125 HIS B O 1
ATOM 981 N N . HIS A 1 126 ? 15.151 -5.671 67.383 1.00 16.08 126 HIS B N 1
ATOM 982 C CA . HIS A 1 126 ? 14.802 -7.055 67.697 1.00 16.72 126 HIS B CA 1
ATOM 983 C C . HIS A 1 126 ? 16.044 -7.922 67.887 1.00 17.32 126 HIS B C 1
ATOM 984 O O . HIS A 1 126 ? 17.133 -7.551 67.521 1.00 17.41 126 HIS B O 1
ATOM 991 N N . CYS A 1 127 ? 15.863 -9.092 68.513 1.00 19.36 127 CYS B N 1
ATOM 992 C CA . CYS A 1 127 ? 16.966 -9.921 68.960 1.00 18.65 127 CYS B CA 1
ATOM 993 C C . CYS A 1 127 ? 17.223 -11.056 67.964 1.00 20.49 127 CYS B C 1
ATOM 994 O O . CYS A 1 127 ? 17.586 -12.164 68.383 1.00 22.86 127 CYS B O 1
ATOM 997 N N . PHE A 1 128 ? 17.111 -10.778 66.648 1.00 19.91 128 PHE B N 1
ATOM 998 C CA . PHE A 1 128 ? 17.266 -11.829 65.650 1.00 21.33 128 PHE B CA 1
ATOM 999 C C . PHE A 1 128 ? 18.220 -11.386 64.549 1.00 22.03 128 PHE B C 1
ATOM 1000 O O . PHE A 1 128 ? 19.411 -11.162 64.801 1.00 20.31 128 PHE B O 1
ATOM 1008 N N . MET A 1 129 ? 17.732 -11.253 63.305 1.00 21.76 129 MET B N 1
ATOM 1009 C CA . MET A 1 129 ? 18.674 -11.139 62.211 1.00 22.61 129 MET B CA 1
ATOM 1010 C C . MET A 1 129 ? 19.386 -9.782 62.194 1.00 19.41 129 MET B C 1
ATOM 1011 O O . MET A 1 129 ? 20.468 -9.696 61.633 1.00 20.27 129 MET B O 1
ATOM 1016 N N . ASN A 1 130 ? 18.821 -8.739 62.803 1.00 18.87 130 ASN B N 1
ATOM 1017 C CA . ASN A 1 130 ? 19.445 -7.433 62.639 1.00 18.18 130 ASN B CA 1
ATOM 1018 C C . ASN A 1 130 ? 20.771 -7.407 63.387 1.00 18.14 130 ASN B C 1
ATOM 1019 O O . ASN A 1 130 ? 21.784 -6.957 62.843 1.00 20.75 130 ASN B O 1
ATOM 1024 N N . PRO A 1 131 ? 20.810 -7.871 64.659 1.00 20.03 131 PRO B N 1
ATOM 1025 C CA . PRO A 1 131 ? 22.071 -7.985 65.402 1.00 19.16 131 PRO B CA 1
ATOM 1026 C C . PRO A 1 131 ? 23.026 -8.987 64.757 1.00 19.69 131 PRO B C 1
ATOM 1027 O O . PRO A 1 131 ? 24.241 -8.764 64.767 1.00 21.23 131 PRO B O 1
ATOM 1031 N N . VAL A 1 132 ? 22.482 -10.031 64.105 1.00 21.49 132 VAL B N 1
ATOM 1032 C CA . VAL A 1 132 ? 23.332 -10.959 63.370 1.00 20.55 132 VAL B CA 1
ATOM 1033 C C . VAL A 1 132 ? 24.076 -10.218 62.258 1.00 20.03 132 VAL B C 1
ATOM 1034 O O . VAL A 1 132 ? 25.304 -10.307 62.128 1.00 21.74 132 VAL B O 1
ATOM 1038 N N . ILE A 1 133 ? 23.325 -9.448 61.465 1.00 18.64 133 ILE B N 1
ATOM 1039 C CA . ILE A 1 133 ? 23.876 -8.717 60.350 1.00 20.01 133 ILE B CA 1
ATOM 1040 C C . ILE A 1 133 ? 24.900 -7.704 60.863 1.00 18.49 133 ILE B C 1
ATOM 1041 O O . ILE A 1 133 ? 25.994 -7.598 60.309 1.00 20.56 133 ILE B O 1
ATOM 1046 N N . MET A 1 134 ? 24.548 -6.947 61.899 1.00 19.46 134 MET B N 1
ATOM 1047 C CA . MET A 1 134 ? 25.422 -5.877 62.335 1.00 20.89 134 MET B CA 1
ATOM 1048 C C . MET A 1 134 ? 26.687 -6.484 62.934 1.00 20.99 134 MET B C 1
ATOM 1049 O O . MET A 1 134 ? 27.768 -5.934 62.749 1.00 22.47 134 MET B O 1
ATOM 1054 N N . SER A 1 135 ? 26.535 -7.583 63.679 1.00 22.74 135 SER B N 1
ATOM 1055 C CA . SER A 1 135 ? 27.695 -8.257 64.269 1.00 23.89 135 SER B CA 1
ATOM 1056 C C . SER A 1 135 ? 28.661 -8.719 63.175 1.00 24.21 135 SER B C 1
ATOM 1057 O O . SER A 1 135 ? 29.878 -8.567 63.310 1.00 22.83 135 SER B O 1
ATOM 1060 N N . GLU A 1 136 ? 28.115 -9.222 62.057 1.00 23.39 136 GLU B N 1
ATOM 1061 C CA . GLU A 1 136 ? 28.927 -9.659 60.934 1.00 26.63 136 GLU B CA 1
ATOM 1062 C C . GLU A 1 136 ? 29.609 -8.448 60.317 1.00 26.54 136 GLU B C 1
ATOM 1063 O O . GLU A 1 136 ? 30.782 -8.495 59.950 1.00 25.09 136 GLU B O 1
ATOM 1069 N N . ILE A 1 137 ? 28.888 -7.333 60.204 1.00 24.88 137 ILE B N 1
ATOM 1070 C CA . ILE A 1 137 ? 29.525 -6.142 59.661 1.00 22.64 137 ILE B CA 1
ATOM 1071 C C . ILE A 1 137 ? 30.728 -5.723 60.510 1.00 20.94 137 ILE B C 1
ATOM 1072 O O . ILE A 1 137 ? 31.770 -5.330 59.960 1.00 22.57 137 ILE B O 1
ATOM 1077 N N . ASN A 1 138 ? 30.598 -5.802 61.837 1.00 19.86 138 ASN B N 1
ATOM 1078 C CA . ASN A 1 138 ? 31.692 -5.510 62.746 1.00 20.99 138 ASN B CA 1
ATOM 1079 C C . ASN A 1 138 ? 32.864 -6.474 62.530 1.00 23.61 138 ASN B C 1
ATOM 1080 O O . ASN A 1 138 ? 34.009 -6.064 62.507 1.00 23.65 138 ASN B O 1
ATOM 1085 N N . GLU A 1 139 ? 32.583 -7.769 62.415 1.00 23.67 139 GLU B N 1
ATOM 1086 C CA . GLU A 1 139 ? 33.637 -8.744 62.176 1.00 28.40 139 GLU B CA 1
ATOM 10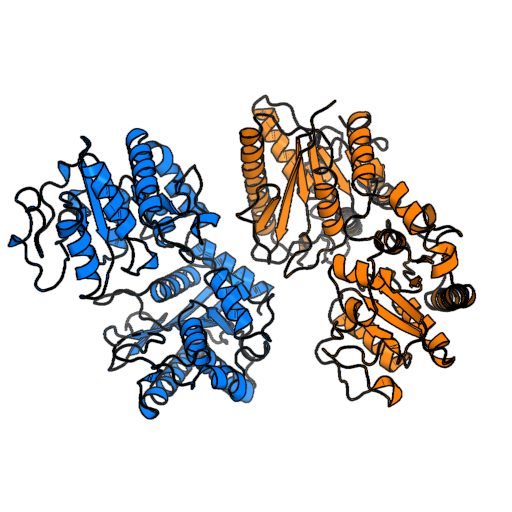87 C C . GLU A 1 139 ? 34.478 -8.332 60.975 1.00 28.47 139 GLU B C 1
ATOM 1088 O O . GLU A 1 139 ? 35.711 -8.322 61.043 1.00 30.46 139 GLU B O 1
ATOM 1094 N N . ARG A 1 140 ? 33.817 -7.927 59.888 1.00 26.93 140 ARG B N 1
ATOM 1095 C CA . ARG A 1 140 ? 34.544 -7.603 58.674 1.00 24.99 140 ARG B CA 1
ATOM 1096 C C . ARG A 1 140 ? 35.396 -6.353 58.854 1.00 26.49 140 ARG B C 1
ATOM 1097 O O . ARG A 1 140 ? 36.432 -6.206 58.212 1.00 27.02 140 ARG B O 1
ATOM 1105 N N . ARG A 1 141 ? 34.940 -5.436 59.704 1.00 23.48 141 ARG B N 1
ATOM 1106 C CA . ARG A 1 141 ? 35.687 -4.221 60.002 1.00 25.62 141 ARG B CA 1
ATOM 1107 C C . ARG A 1 141 ? 36.930 -4.539 60.846 1.00 24.57 141 ARG B C 1
ATOM 1108 O O . ARG A 1 141 ? 38.042 -4.091 60.528 1.00 24.14 141 ARG B O 1
ATOM 1116 N N . VAL A 1 142 ? 36.733 -5.280 61.929 1.00 26.13 142 VAL B N 1
ATOM 1117 C CA . VAL A 1 142 ? 37.841 -5.583 62.827 1.00 35.58 142 VAL B CA 1
ATOM 1118 C C . VAL A 1 142 ? 38.909 -6.374 62.066 1.00 35.82 142 VAL B C 1
ATOM 1119 O O . VAL A 1 1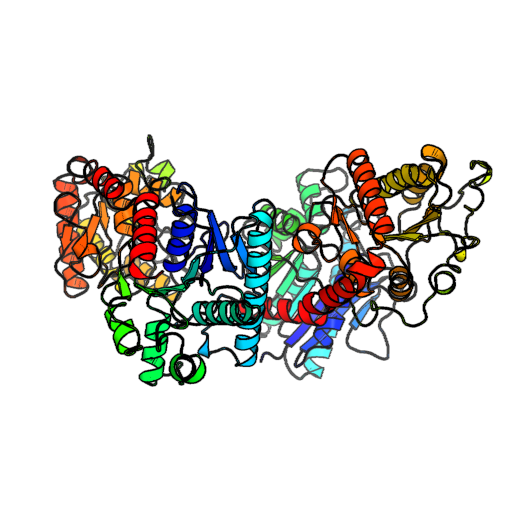42 ? 40.092 -6.180 62.321 1.00 40.82 142 VAL B O 1
ATOM 1123 N N . ALA A 1 143 ? 38.500 -7.162 61.065 1.00 32.26 143 ALA B N 1
ATOM 1124 C CA . ALA A 1 143 ? 39.397 -7.913 60.199 1.00 35.76 143 ALA B CA 1
ATOM 1125 C C . ALA A 1 143 ? 40.238 -7.013 59.285 1.00 39.20 143 ALA B C 1
ATOM 1126 O O . ALA A 1 143 ? 41.208 -7.483 58.669 1.00 35.86 143 ALA B O 1
ATOM 1128 N N . GLN A 1 144 ? 39.872 -5.728 59.151 1.00 34.52 144 GLN B N 1
ATOM 1129 C CA . GLN A 1 144 ? 40.689 -4.797 58.386 1.00 33.50 144 GLN B CA 1
ATOM 1130 C C . GLN A 1 144 ? 41.361 -3.815 59.340 1.00 33.26 144 GLN B C 1
ATOM 1131 O O . GLN A 1 144 ? 41.745 -2.721 58.917 1.00 31.41 144 GLN B O 1
ATOM 1137 N N . GLY A 1 145 ? 41.404 -4.159 60.638 1.00 29.62 145 GLY B N 1
ATOM 1138 C CA . GLY A 1 145 ? 42.132 -3.362 61.605 1.00 35.46 145 GLY B CA 1
ATOM 1139 C C . GLY A 1 145 ? 41.394 -2.110 62.060 1.00 38.90 145 GLY B C 1
ATOM 1140 O O . GLY A 1 145 ? 42.011 -1.228 62.647 1.00 40.27 145 GLY B O 1
ATOM 1141 N N . ILE A 1 146 ? 40.074 -2.073 61.827 1.00 36.06 146 ILE B N 1
ATOM 1142 C CA . ILE A 1 146 ? 39.212 -0.980 62.242 1.00 31.60 146 ILE B CA 1
ATOM 1143 C C . ILE A 1 146 ? 38.499 -1.353 63.544 1.00 28.18 146 ILE B C 1
ATOM 1144 O O . ILE A 1 146 ? 38.101 -2.506 63.717 1.00 25.60 146 ILE B O 1
ATOM 1149 N N . PRO A 1 147 ? 38.281 -0.397 64.480 1.00 25.21 147 PRO B N 1
ATOM 1150 C CA . PRO A 1 147 ? 37.699 -0.707 65.776 1.00 27.36 147 PRO B CA 1
ATOM 1151 C C . PRO A 1 147 ? 36.257 -1.134 65.582 1.00 32.45 147 PRO B C 1
ATOM 1152 O O . PRO A 1 147 ? 35.565 -0.574 64.728 1.00 26.39 147 PRO B O 1
ATOM 1156 N N . LYS A 1 148 ? 35.823 -2.108 66.377 1.00 29.28 148 LYS B N 1
ATOM 1157 C CA . LYS A 1 148 ? 34.426 -2.472 66.257 1.00 34.76 148 LYS B CA 1
ATOM 1158 C C . LYS A 1 148 ? 33.621 -1.285 66.780 1.00 29.26 148 LYS B C 1
ATOM 1159 O O . LYS A 1 148 ? 34.071 -0.531 67.653 1.00 25.00 148 LYS B O 1
ATOM 1165 N N . VAL A 1 149 ? 32.430 -1.108 66.213 1.00 25.55 149 VAL B N 1
ATOM 1166 C CA . VAL A 1 149 ? 31.533 -0.104 66.747 1.00 25.36 149 VAL B CA 1
ATOM 1167 C C . VAL A 1 149 ? 30.567 -0.753 67.748 1.00 24.35 149 VAL B C 1
ATOM 1168 O O . VAL A 1 149 ? 30.072 -1.875 67.580 1.00 23.60 149 VAL B O 1
ATOM 1172 N N . PRO A 1 150 ? 30.285 -0.083 68.878 1.00 22.53 150 PRO B N 1
ATOM 1173 C CA . PRO A 1 150 ? 29.336 -0.613 69.846 1.00 25.29 150 PRO B CA 1
ATOM 1174 C C . PRO A 1 150 ? 27.991 -0.881 69.164 1.00 23.50 150 PRO B C 1
ATOM 1175 O O . PRO A 1 150 ? 27.547 -0.088 68.335 1.00 21.32 150 PRO B O 1
ATOM 1179 N N . LEU A 1 151 ? 27.401 -2.032 69.499 1.00 18.64 151 LEU B N 1
ATOM 1180 C CA . LEU A 1 151 ? 26.120 -2.481 68.964 1.00 19.28 151 LEU B CA 1
ATOM 1181 C C . LEU A 1 151 ? 25.101 -2.593 70.095 1.00 20.06 151 LEU B C 1
ATOM 1182 O O . LEU A 1 151 ? 25.245 -3.361 71.049 1.00 20.90 151 LEU B O 1
ATOM 1187 N N . VAL A 1 152 ? 24.032 -1.809 69.977 1.00 18.01 152 VAL B N 1
ATOM 1188 C CA . VAL A 1 152 ? 22.978 -1.797 70.951 1.00 18.14 152 VAL B CA 1
ATOM 1189 C C . VAL A 1 152 ? 21.732 -2.354 70.280 1.00 19.40 152 VAL B C 1
ATOM 1190 O O . VAL A 1 152 ? 21.383 -1.984 69.146 1.00 16.90 152 VAL B O 1
ATOM 1194 N N . VAL A 1 153 ? 21.082 -3.285 70.967 1.00 16.67 153 VAL B N 1
ATOM 1195 C CA . VAL A 1 153 ? 19.898 -3.932 70.444 1.00 18.01 153 VAL B CA 1
ATOM 1196 C C . VAL A 1 153 ? 18.629 -3.472 71.167 1.00 19.32 153 VAL B C 1
ATOM 1197 O O . VAL A 1 153 ? 18.537 -3.409 72.411 1.00 19.12 153 VAL B O 1
ATOM 1201 N N . PHE A 1 154 ? 17.565 -3.295 70.371 1.00 18.45 154 PHE B N 1
ATOM 1202 C CA . PHE A 1 154 ? 16.237 -3.042 70.913 1.00 19.30 154 PHE B CA 1
ATOM 1203 C C . PHE A 1 154 ? 15.399 -4.320 70.921 1.00 19.76 154 PHE B C 1
ATOM 1204 O O . PHE A 1 154 ? 15.051 -4.858 69.853 1.00 19.20 154 PHE B O 1
ATOM 1212 N N . ALA A 1 155 ? 15.107 -4.824 72.138 1.00 19.84 155 ALA B N 1
ATOM 1213 C CA . ALA A 1 155 ? 14.286 -6.012 72.330 1.00 20.72 155 ALA B CA 1
ATOM 1214 C C . ALA A 1 155 ? 12.827 -5.601 72.418 1.00 24.48 155 ALA B C 1
ATOM 1215 O O . ALA A 1 155 ? 12.399 -5.064 73.436 1.00 31.97 155 ALA B O 1
ATOM 1217 N N . HIS A 1 156 ? 12.061 -5.854 71.359 1.00 22.67 156 HIS B N 1
ATOM 1218 C CA . HIS A 1 156 ? 10.643 -5.519 71.365 1.00 20.89 156 HIS B CA 1
ATOM 1219 C C . HIS A 1 156 ? 9.780 -6.670 71.852 1.00 23.89 156 HIS B C 1
ATOM 1220 O O . HIS A 1 156 ? 8.619 -6.467 72.181 1.00 28.40 156 HIS B O 1
ATOM 1227 N N . GLY A 1 157 ? 10.301 -7.883 71.736 1.00 22.91 157 GLY B N 1
ATOM 1228 C CA . GLY A 1 157 ? 9.621 -9.037 72.297 1.00 24.82 157 GLY B CA 1
ATOM 1229 C C . GLY A 1 157 ? 9.268 -10.112 71.279 1.00 23.94 157 GLY B C 1
ATOM 1230 O O . GLY A 1 157 ? 9.128 -11.267 71.664 1.00 24.78 157 GLY B O 1
ATOM 1231 N N . THR A 1 158 ? 9.116 -9.786 69.986 1.00 22.69 158 THR B N 1
ATOM 1232 C CA . THR A 1 158 ? 8.646 -10.810 69.050 1.00 22.67 158 THR B CA 1
ATOM 1233 C C . THR A 1 158 ? 9.709 -11.875 68.759 1.00 22.35 158 THR B C 1
ATOM 1234 O O . THR A 1 158 ? 9.379 -13.049 68.550 1.00 25.44 158 THR B O 1
ATOM 1238 N N . ALA A 1 159 ? 10.984 -11.511 68.668 1.00 22.09 159 ALA B N 1
ATOM 1239 C CA . ALA A 1 159 ? 12.020 -12.500 68.421 1.00 20.50 159 ALA B CA 1
ATOM 1240 C C . ALA A 1 159 ? 12.135 -13.385 69.657 1.00 23.38 159 ALA B C 1
ATOM 1241 O O . ALA A 1 159 ? 12.357 -14.588 69.563 1.00 22.14 159 ALA B O 1
ATOM 1243 N N . LEU A 1 160 ? 12.001 -12.765 70.827 1.00 21.49 160 LEU B N 1
ATOM 1244 C CA . LEU A 1 160 ? 12.059 -13.506 72.073 1.00 24.19 160 LEU B CA 1
ATOM 1245 C C . LEU A 1 160 ? 10.941 -14.545 72.155 1.00 25.22 160 LEU B C 1
ATOM 1246 O O . LEU A 1 160 ? 11.210 -15.690 72.492 1.00 23.42 160 LEU B O 1
ATOM 1251 N N . LYS A 1 161 ? 9.707 -14.166 71.806 1.00 23.70 161 LYS B N 1
ATOM 1252 C CA . LYS A 1 161 ? 8.576 -15.072 71.823 1.00 23.56 161 LYS B CA 1
ATOM 1253 C C . LYS A 1 161 ? 8.784 -16.181 70.792 1.00 24.08 161 LYS B C 1
ATOM 1254 O O . LYS A 1 161 ? 8.410 -17.326 71.032 1.00 24.97 161 LYS B O 1
ATOM 1260 N N . MET A 1 162 ? 9.384 -15.846 69.645 1.00 24.98 162 MET B N 1
ATOM 1261 C CA . MET A 1 162 ? 9.682 -16.861 68.643 1.00 23.92 162 MET B CA 1
ATOM 1262 C C . MET A 1 162 ? 10.664 -17.907 69.204 1.00 25.87 162 MET B C 1
ATOM 1263 O O . MET A 1 162 ? 10.474 -19.125 69.046 1.00 26.83 162 MET B O 1
ATOM 1268 N N . TYR A 1 163 ? 11.702 -17.453 69.929 1.00 24.73 163 TYR B N 1
ATOM 1269 C CA . TYR A 1 163 ? 12.662 -18.366 70.525 1.00 22.74 163 TYR B CA 1
ATOM 1270 C C . TYR A 1 163 ? 11.968 -19.255 71.564 1.00 25.97 163 TYR B C 1
ATOM 1271 O O . TYR A 1 163 ? 12.215 -20.460 71.612 1.00 28.28 163 TYR B O 1
ATOM 1280 N N . GLU A 1 164 ? 11.128 -18.655 72.413 1.00 25.59 164 GLU B N 1
ATOM 1281 C CA . GLU A 1 164 ? 10.396 -19.401 73.430 1.00 28.89 164 GLU B CA 1
ATOM 1282 C C . GLU A 1 164 ? 9.495 -20.446 72.762 1.00 33.14 164 GLU B C 1
ATOM 1283 O O . GLU A 1 164 ? 9.391 -21.575 73.255 1.00 28.06 164 GLU B O 1
ATOM 1289 N N . ASN A 1 165 ? 8.858 -20.070 71.642 1.00 27.10 165 ASN B N 1
ATOM 1290 C CA . ASN A 1 165 ? 8.025 -21.015 70.897 1.00 27.83 165 ASN B CA 1
ATOM 1291 C C . ASN A 1 165 ? 8.872 -22.174 70.345 1.00 30.62 165 ASN B C 1
ATOM 1292 O O . ASN A 1 165 ? 8.433 -23.334 70.399 1.00 31.88 165 ASN B O 1
ATOM 1297 N N . GLU A 1 166 ? 10.084 -21.862 69.854 1.00 29.21 166 GLU B N 1
ATOM 1298 C CA . GLU A 1 166 ? 10.985 -22.876 69.339 1.00 30.45 166 GLU B CA 1
ATOM 1299 C C . GLU A 1 166 ? 11.347 -23.813 70.493 1.00 36.72 166 GLU B C 1
ATOM 1300 O O . GLU A 1 166 ? 11.258 -25.033 70.355 1.00 34.26 166 GLU B O 1
ATOM 1306 N N . ILE A 1 167 ? 11.743 -23.233 71.631 1.00 31.58 167 ILE B N 1
ATOM 1307 C CA . ILE A 1 167 ? 12.155 -24.036 72.772 1.00 35.16 167 ILE B CA 1
ATOM 1308 C C . ILE A 1 167 ? 10.983 -24.894 73.259 1.00 31.72 167 ILE B C 1
ATOM 1309 O O . ILE A 1 167 ? 11.225 -26.030 73.669 1.00 34.88 167 ILE B O 1
ATOM 1314 N N . ASN A 1 168 ? 9.746 -24.372 73.188 1.00 29.38 168 ASN B N 1
ATOM 1315 C CA . ASN A 1 168 ? 8.536 -25.028 73.682 1.00 31.21 168 ASN B CA 1
ATOM 1316 C C . ASN A 1 168 ? 7.906 -25.956 72.632 1.00 34.25 168 ASN B C 1
ATOM 1317 O O . ASN A 1 168 ? 6.801 -26.477 72.841 1.00 31.40 168 ASN B O 1
ATOM 1322 N N . LYS A 1 169 ? 8.583 -26.094 71.485 1.00 35.23 169 LYS B N 1
ATOM 1323 C CA . LYS A 1 169 ? 8.213 -26.991 70.393 1.00 39.18 169 LYS B CA 1
ATOM 1324 C C . LYS A 1 169 ? 6.775 -26.785 69.918 1.00 39.61 169 LYS B C 1
ATOM 1325 O O . LYS A 1 169 ? 6.074 -27.753 69.640 1.00 37.31 169 LYS B O 1
ATOM 1331 N N . LEU A 1 170 ? 6.374 -25.521 69.729 1.00 38.71 170 LEU B N 1
ATOM 1332 C CA . LEU A 1 170 ? 5.072 -25.192 69.166 1.00 36.96 170 LEU B CA 1
ATOM 1333 C C . LEU A 1 170 ? 5.061 -25.508 67.664 1.00 37.34 170 LEU B C 1
ATOM 1334 O O . LEU A 1 170 ? 6.089 -25.425 66.988 1.00 36.62 170 LEU B O 1
ATOM 1339 N N . PRO A 1 171 ? 3.896 -25.908 67.114 1.00 37.11 171 PRO B N 1
ATOM 1340 C CA . PRO A 1 171 ? 3.741 -26.093 65.676 1.00 35.12 171 PRO B CA 1
ATOM 1341 C C . PRO A 1 171 ? 4.120 -24.775 65.004 1.00 35.39 171 PRO B C 1
ATOM 1342 O O . PRO A 1 171 ? 3.839 -23.710 65.527 1.00 34.78 171 PRO B O 1
ATOM 1346 N N . GLU A 1 172 ? 4.766 -24.840 63.852 1.00 39.33 172 GLU B N 1
ATOM 1347 C CA . GLU A 1 172 ? 5.092 -23.632 63.111 1.00 37.77 172 GLU B CA 1
ATOM 1348 C C . GLU A 1 172 ? 6.366 -22.991 63.660 1.00 36.86 172 GLU B C 1
ATOM 1349 O O . GLU A 1 172 ? 6.885 -22.064 63.035 1.00 34.04 172 GLU B O 1
ATOM 1355 N N . PHE A 1 173 ? 6.904 -23.539 64.765 1.00 30.86 173 PHE B N 1
ATOM 1356 C CA . PHE A 1 173 ? 8.207 -23.126 65.269 1.00 31.37 173 PHE B CA 1
ATOM 1357 C C . PHE A 1 173 ? 9.107 -24.340 65.475 1.00 29.83 173 PHE B C 1
ATOM 1358 O O . PHE A 1 173 ? 9.615 -24.567 66.573 1.00 30.33 173 PHE B O 1
ATOM 1366 N N . PRO A 1 174 ? 9.408 -25.120 64.420 1.00 26.79 174 PRO B N 1
ATOM 1367 C CA . PRO A 1 174 ? 10.454 -26.127 64.537 1.00 27.50 174 PRO B CA 1
ATOM 1368 C C . PRO A 1 174 ? 11.753 -25.407 64.877 1.00 31.51 174 PRO B C 1
ATOM 1369 O O . PRO A 1 174 ? 12.020 -24.348 64.315 1.00 31.78 174 PRO B O 1
ATOM 1373 N N . MET A 1 175 ? 12.576 -25.994 65.755 1.00 32.37 175 MET B N 1
ATOM 1374 C CA . MET A 1 175 ? 13.759 -25.305 66.253 1.00 36.17 175 MET B CA 1
ATOM 1375 C C . MET A 1 175 ? 14.737 -25.022 65.115 1.00 39.45 175 MET B C 1
ATOM 1376 O O . MET A 1 175 ? 15.205 -25.952 64.460 1.00 37.85 175 MET B O 1
ATOM 1381 N N . LYS A 1 176 ? 15.082 -23.736 64.927 1.00 35.55 176 LYS B N 1
ATOM 1382 C CA . LYS A 1 176 ? 15.958 -23.322 63.843 1.00 35.53 176 LYS B CA 1
ATOM 1383 C C . LYS A 1 176 ? 16.871 -22.173 64.283 1.00 36.42 176 LYS B C 1
ATOM 1384 O O . LYS A 1 176 ? 18.057 -22.197 63.977 1.00 33.30 176 LYS B O 1
ATOM 1390 N N . TYR A 1 177 ? 16.336 -21.172 65.004 1.00 30.93 177 TYR B N 1
ATOM 1391 C CA . TYR A 1 177 ? 17.083 -19.938 65.245 1.00 27.17 177 TYR B CA 1
ATOM 1392 C C . TYR A 1 177 ? 17.716 -19.889 66.637 1.00 25.72 177 TYR B C 1
ATOM 1393 O O . TYR A 1 177 ? 18.877 -19.464 66.783 1.00 23.75 177 TYR B O 1
ATOM 1402 N N . TYR A 1 178 ? 16.957 -20.252 67.672 1.00 26.93 178 TYR B N 1
ATOM 1403 C CA . TYR A 1 178 ? 17.446 -20.016 69.023 1.00 27.74 178 TYR B CA 1
ATOM 1404 C C . TYR A 1 178 ? 18.780 -20.741 69.222 1.00 30.46 178 TYR B C 1
ATOM 1405 O O . TYR A 1 178 ? 19.732 -20.145 69.723 1.00 29.28 178 TYR B O 1
ATOM 1414 N N . ASP A 1 179 ? 18.884 -22.016 68.809 1.00 31.14 179 ASP B N 1
ATOM 1415 C CA . ASP A 1 179 ? 20.104 -22.765 69.081 1.00 31.75 179 ASP B CA 1
ATOM 1416 C C . ASP A 1 179 ? 21.273 -22.195 68.293 1.00 32.18 179 ASP B C 1
ATOM 1417 O O . ASP A 1 179 ? 22.387 -22.137 68.804 1.00 36.02 179 ASP B O 1
ATOM 1422 N N . TRP A 1 180 ? 20.990 -21.791 67.050 1.00 30.90 180 TRP B N 1
ATOM 1423 C CA . TRP A 1 180 ? 21.974 -21.207 66.160 1.00 29.06 180 TRP B CA 1
ATOM 1424 C C . TRP A 1 180 ? 22.517 -19.889 66.736 1.00 29.36 180 TRP B C 1
ATOM 1425 O O . TRP A 1 180 ? 23.726 -19.667 66.773 1.00 29.49 180 TRP B O 1
ATOM 1436 N N . ILE A 1 181 ? 21.610 -19.015 67.189 1.00 29.06 181 ILE B N 1
ATOM 1437 C CA . ILE A 1 181 ? 22.020 -17.689 67.625 1.00 29.97 181 ILE B CA 1
ATOM 1438 C C . ILE A 1 181 ? 22.857 -17.808 68.902 1.00 30.68 181 ILE B C 1
ATOM 1439 O O . ILE A 1 181 ? 23.753 -17.004 69.118 1.00 29.49 181 ILE B O 1
ATOM 1444 N N . ARG A 1 182 ? 22.643 -18.872 69.681 1.00 35.27 182 ARG B N 1
ATOM 1445 C CA . ARG A 1 182 ? 23.426 -19.109 70.888 1.00 33.77 182 ARG B CA 1
ATOM 1446 C C . ARG A 1 182 ? 24.743 -19.809 70.550 1.00 34.88 182 ARG B C 1
ATOM 1447 O O . ARG A 1 182 ? 25.793 -19.394 71.026 1.00 37.39 182 ARG B O 1
ATOM 1455 N N . GLY A 1 183 ? 24.687 -20.855 69.727 1.00 38.42 183 GLY B N 1
ATOM 1456 C CA . GLY A 1 183 ? 25.767 -21.833 69.695 1.00 37.18 183 GLY B CA 1
ATOM 1457 C C . GLY A 1 183 ? 26.730 -21.616 68.537 1.00 38.76 183 GLY B C 1
ATOM 1458 O O . GLY A 1 183 ? 27.912 -21.923 68.664 1.00 41.55 183 GLY B O 1
ATOM 1459 N N . THR A 1 184 ? 26.210 -21.134 67.400 1.00 35.17 184 THR B N 1
ATOM 1460 C CA . THR A 1 184 ? 27.025 -20.776 66.248 1.00 36.95 184 THR B CA 1
ATOM 1461 C C . THR A 1 184 ? 27.434 -19.305 66.321 1.00 40.45 184 THR B C 1
ATOM 1462 O O . THR A 1 184 ? 28.605 -18.965 66.161 1.00 49.58 184 THR B O 1
ATOM 1466 N N . LYS A 1 185 ? 26.441 -18.421 66.471 1.00 39.17 185 LYS B N 1
ATOM 1467 C CA . LYS A 1 185 ? 26.645 -17.007 66.195 1.00 37.45 185 LYS B CA 1
ATOM 1468 C C . LYS A 1 185 ? 27.107 -16.298 67.471 1.00 33.18 185 LYS B C 1
ATOM 1469 O O . LYS A 1 185 ? 27.814 -15.297 67.390 1.00 37.22 185 LYS B O 1
ATOM 1475 N N . ASN A 1 186 ? 26.700 -16.842 68.625 1.00 30.56 186 ASN B N 1
ATOM 1476 C CA . ASN A 1 186 ? 27.131 -16.421 69.950 1.00 34.20 186 ASN B CA 1
ATOM 1477 C C . ASN A 1 186 ? 26.771 -14.954 70.171 1.00 30.95 186 ASN B C 1
ATOM 1478 O O . ASN A 1 186 ? 27.552 -14.228 70.772 1.00 30.02 186 ASN B O 1
ATOM 1483 N N . ILE A 1 187 ? 25.602 -14.515 69.671 1.00 28.07 187 ILE B N 1
ATOM 1484 C CA . ILE A 1 187 ? 25.315 -13.088 69.594 1.00 27.25 187 ILE B CA 1
ATOM 1485 C C . ILE A 1 187 ? 25.201 -12.489 70.999 1.00 25.95 187 ILE B C 1
ATOM 1486 O O . ILE A 1 187 ? 25.734 -11.405 71.243 1.00 27.55 187 ILE B O 1
ATOM 1491 N N . PHE A 1 188 ? 24.517 -13.178 71.911 1.00 25.68 188 PHE B N 1
ATOM 1492 C CA . PHE A 1 188 ? 24.293 -12.687 73.262 1.00 25.48 188 PHE B CA 1
ATOM 1493 C C . PHE A 1 188 ? 25.052 -13.507 74.325 1.00 26.61 188 PHE B C 1
ATOM 1494 O O . PHE A 1 188 ? 24.608 -13.576 75.458 1.00 27.18 188 PHE B O 1
ATOM 1502 N N . GLU A 1 189 ? 26.201 -14.098 73.967 1.00 29.18 189 GLU B N 1
ATOM 1503 C CA . GLU A 1 189 ? 26.867 -15.065 74.837 1.00 32.70 189 GLU B CA 1
ATOM 1504 C C . GLU A 1 189 ? 27.959 -14.404 75.671 1.00 40.62 189 GLU B C 1
ATOM 1505 O O . GLU A 1 189 ? 28.455 -15.000 76.623 1.00 44.88 189 GLU B O 1
ATOM 1511 N N . SER A 1 190 ? 28.368 -13.207 75.266 1.00 37.37 190 SER B N 1
ATOM 1512 C CA . SER A 1 190 ? 29.244 -12.345 76.045 1.00 38.63 190 SER B CA 1
ATOM 1513 C C . SER A 1 190 ? 28.858 -10.909 75.717 1.00 34.17 190 SER B C 1
ATOM 1514 O O . SER A 1 190 ? 27.746 -10.689 75.241 1.00 33.60 190 SER B O 1
ATOM 1517 N N . THR A 1 191 ? 29.809 -9.974 75.783 1.00 29.32 191 THR B N 1
ATOM 1518 C CA . THR A 1 191 ? 29.563 -8.678 75.180 1.00 29.08 191 THR B CA 1
ATOM 1519 C C . THR A 1 191 ? 30.466 -8.499 73.970 1.00 27.88 191 THR B C 1
ATOM 1520 O O . THR A 1 191 ? 30.727 -7.391 73.564 1.00 29.40 191 THR B O 1
ATOM 1524 N N . GLY A 1 192 ? 30.939 -9.600 73.389 1.00 28.20 192 GLY B N 1
ATOM 1525 C CA . GLY A 1 192 ? 31.890 -9.526 72.303 1.00 28.09 192 GLY B CA 1
ATOM 1526 C C . GLY A 1 192 ? 31.239 -9.022 71.017 1.00 30.00 192 GLY B C 1
ATOM 1527 O O . GLY A 1 192 ? 31.896 -8.345 70.246 1.00 29.35 192 GLY B O 1
ATOM 1528 N N . HIS A 1 193 ? 29.960 -9.361 70.814 1.00 27.40 193 HIS B N 1
ATOM 1529 C CA . HIS A 1 193 ? 29.199 -8.917 69.651 1.00 24.63 193 HIS B CA 1
ATOM 1530 C C . HIS A 1 193 ? 28.216 -7.792 69.991 1.00 21.69 193 HIS B C 1
ATOM 1531 O O . HIS A 1 193 ? 28.093 -6.836 69.206 1.00 26.50 193 HIS B O 1
ATOM 1538 N N . VAL A 1 194 ? 27.525 -7.872 71.135 1.00 21.93 194 VAL B N 1
ATOM 1539 C CA . VAL A 1 194 ? 26.501 -6.891 71.465 1.00 22.81 194 VAL B CA 1
ATOM 1540 C C . VAL A 1 194 ? 26.891 -6.199 72.766 1.00 25.51 194 VAL B C 1
ATOM 1541 O O . VAL A 1 194 ? 27.189 -6.868 73.747 1.00 23.49 194 VAL B O 1
ATOM 1545 N N . SER A 1 195 ? 26.840 -4.863 72.769 1.00 26.11 195 SER B N 1
ATOM 1546 C CA . SER A 1 195 ? 27.342 -4.058 73.879 1.00 23.25 195 SER B CA 1
ATOM 1547 C C . SER A 1 195 ? 26.247 -3.805 74.897 1.00 23.01 195 SER B C 1
ATOM 1548 O O . SER A 1 195 ? 26.535 -3.519 76.064 1.00 21.97 195 SER B O 1
ATOM 1551 N N . GLY A 1 196 ? 24.977 -3.844 74.464 1.00 18.87 196 GLY B N 1
ATOM 1552 C CA . GLY A 1 196 ? 23.889 -3.537 75.357 1.00 21.00 196 GLY B CA 1
ATOM 1553 C C . GLY A 1 196 ? 22.552 -3.871 74.718 1.00 20.32 196 GLY B C 1
ATOM 1554 O O . GLY A 1 196 ? 22.451 -3.901 73.496 1.00 20.67 196 GLY B O 1
ATOM 1555 N N . VAL A 1 197 ? 21.575 -4.127 75.567 1.00 20.72 197 VAL B N 1
ATOM 1556 C CA . VAL A 1 197 ? 20.207 -4.309 75.131 1.00 21.93 197 VAL B CA 1
ATOM 1557 C C . VAL A 1 197 ? 19.276 -3.358 75.859 1.00 23.52 197 VAL B C 1
ATOM 1558 O O . VAL A 1 197 ? 19.323 -3.257 77.090 1.00 23.27 197 VAL B O 1
ATOM 1562 N N . PHE A 1 198 ? 18.391 -2.708 75.091 1.00 19.79 198 PHE B N 1
ATOM 1563 C CA . PHE A 1 198 ? 17.288 -1.949 75.648 1.00 20.25 198 PHE B CA 1
ATOM 1564 C C . PHE A 1 198 ? 16.031 -2.765 75.415 1.00 21.32 198 PHE B C 1
ATOM 1565 O O . PHE A 1 198 ? 15.687 -3.025 74.284 1.00 19.92 198 PHE B O 1
ATOM 1573 N N . ALA A 1 199 ? 15.314 -3.099 76.472 1.00 19.20 199 ALA B N 1
ATOM 1574 C CA . ALA A 1 199 ? 13.996 -3.691 76.322 1.00 22.91 199 ALA B CA 1
ATOM 1575 C C . ALA A 1 199 ? 12.860 -2.692 76.560 1.00 25.63 199 ALA B C 1
ATOM 1576 O O . ALA A 1 199 ? 12.921 -1.858 77.464 1.00 26.15 199 ALA B O 1
ATOM 1578 N N . VAL A 1 200 ? 11.752 -2.844 75.809 1.00 27.87 200 VAL B N 1
ATOM 1579 C CA . VAL A 1 200 ? 10.630 -1.924 75.950 1.00 26.88 200 VAL B CA 1
ATOM 1580 C C . VAL A 1 200 ? 9.971 -2.084 77.317 1.00 26.31 200 VAL B C 1
ATOM 1581 O O . VAL A 1 200 ? 9.527 -1.101 77.902 1.00 28.86 200 VAL B O 1
ATOM 1585 N N . SER A 1 201 ? 9.941 -3.305 77.842 1.00 24.53 201 SER B N 1
ATOM 1586 C CA . SER A 1 201 ? 9.224 -3.555 79.074 1.00 27.67 201 SER B CA 1
ATOM 1587 C C . SER A 1 201 ? 10.036 -4.451 80.007 1.00 28.76 201 SER B C 1
ATOM 1588 O O . SER A 1 201 ? 10.946 -5.132 79.559 1.00 26.36 201 SER B O 1
ATOM 1591 N N . ALA A 1 202 ? 9.657 -4.455 81.296 1.00 30.81 202 ALA B N 1
ATOM 1592 C CA . ALA A 1 202 ? 10.224 -5.347 82.298 1.00 30.35 202 ALA B CA 1
ATOM 1593 C C . ALA A 1 202 ? 10.019 -6.804 81.890 1.00 29.98 202 ALA B C 1
ATOM 1594 O O . ALA A 1 202 ? 10.948 -7.609 81.986 1.00 32.82 202 ALA B O 1
ATOM 1596 N N . PRO A 1 203 ? 8.816 -7.217 81.441 1.00 29.22 203 PRO B N 1
ATOM 1597 C CA . PRO A 1 203 ? 8.617 -8.597 80.959 1.00 29.47 203 PRO B CA 1
ATOM 1598 C C . PRO A 1 203 ? 9.573 -9.039 79.854 1.00 27.54 203 PRO B C 1
ATOM 1599 O O . PRO A 1 203 ? 9.968 -10.200 79.802 1.00 28.20 203 PRO B O 1
ATOM 1603 N N A GLN A 1 204 ? 9.956 -8.102 78.976 0.50 27.62 204 GLN B N 1
ATOM 1604 N N B GLN A 1 204 ? 9.925 -8.099 78.969 0.50 26.11 204 GLN B N 1
ATOM 1605 C CA A GLN A 1 204 ? 10.880 -8.395 77.891 0.50 27.04 204 GLN B CA 1
ATOM 1606 C CA B GLN A 1 204 ? 10.870 -8.354 77.897 0.50 24.56 204 GLN B CA 1
ATOM 1607 C C A GLN A 1 204 ? 12.310 -8.466 78.425 0.50 24.15 204 GLN B C 1
ATOM 1608 C C B GLN A 1 204 ? 12.269 -8.520 78.480 0.50 22.86 204 GLN B C 1
ATOM 1609 O O A GLN A 1 204 ? 13.121 -9.234 77.923 0.50 25.42 204 GLN B O 1
ATOM 1610 O O B GLN A 1 204 ? 12.987 -9.431 78.096 0.50 23.41 204 GLN B O 1
ATOM 1621 N N . LYS A 1 205 ? 12.629 -7.687 79.460 1.00 23.74 205 LYS B N 1
ATOM 1622 C CA . LYS A 1 205 ? 13.955 -7.792 80.067 1.00 24.38 205 LYS B CA 1
ATOM 1623 C C . LYS A 1 205 ? 14.108 -9.171 80.724 1.00 23.28 205 LYS B C 1
ATOM 1624 O O . LYS A 1 205 ? 15.139 -9.839 80.587 1.00 22.73 205 LYS B O 1
ATOM 1630 N N . ASN A 1 206 ? 13.039 -9.592 81.418 1.00 25.77 206 ASN B N 1
ATOM 1631 C CA . ASN A 1 206 ? 13.019 -10.878 82.118 1.00 28.56 206 ASN B CA 1
ATOM 1632 C C . ASN A 1 206 ? 13.143 -12.016 81.109 1.00 26.56 206 ASN B C 1
ATOM 1633 O O . ASN A 1 206 ? 13.970 -12.908 81.255 1.00 28.05 206 ASN B O 1
ATOM 1638 N N . SER A 1 207 ? 12.320 -11.955 80.063 1.00 27.71 207 SER B N 1
ATOM 1639 C CA . SER A 1 207 ? 12.340 -12.968 79.014 1.00 26.67 207 SER B CA 1
ATOM 1640 C C . SER A 1 207 ? 13.704 -13.030 78.327 1.00 25.19 207 SER B C 1
ATOM 1641 O O . SER A 1 207 ? 14.206 -14.125 78.083 1.00 28.11 207 SER B O 1
ATOM 1644 N N . PHE A 1 208 ? 14.325 -11.865 77.995 1.00 25.41 208 PHE B N 1
ATOM 1645 C CA . PHE A 1 208 ? 15.639 -11.826 77.368 1.00 23.29 208 PHE B CA 1
ATOM 1646 C C . PHE A 1 208 ? 16.671 -12.541 78.259 1.00 22.62 208 PHE B C 1
ATOM 1647 O O . PHE A 1 208 ? 17.488 -13.311 77.767 1.00 21.65 208 PHE B O 1
ATOM 1655 N N . GLU A 1 209 ? 16.682 -12.213 79.545 1.00 23.30 209 GLU B N 1
ATOM 1656 C CA . GLU A 1 209 ? 17.704 -12.723 80.455 1.00 27.20 209 GLU B CA 1
ATOM 1657 C C . GLU A 1 209 ? 17.607 -14.252 80.599 1.00 27.89 209 GLU B C 1
ATOM 1658 O O . GLU A 1 209 ? 18.622 -14.927 80.729 1.00 26.84 209 GLU B O 1
ATOM 1664 N N . LYS A 1 210 ? 16.392 -14.791 80.613 1.00 30.13 210 LYS B N 1
ATOM 1665 C CA . LYS A 1 210 ? 16.184 -16.237 80.701 1.00 30.91 210 LYS B CA 1
ATOM 1666 C C . LYS A 1 210 ? 16.721 -16.940 79.463 1.00 31.60 210 LYS B C 1
ATOM 1667 O O . LYS A 1 210 ? 17.396 -17.952 79.553 1.00 31.17 210 LYS B O 1
ATOM 1673 N N . LEU A 1 211 ? 16.445 -16.375 78.288 1.00 27.42 211 LEU B N 1
ATOM 1674 C CA . LEU A 1 211 ? 16.868 -16.969 77.027 1.00 26.05 211 LEU B CA 1
ATOM 1675 C C . LEU A 1 211 ? 18.374 -16.855 76.819 1.00 26.86 211 LEU B C 1
ATOM 1676 O O . LEU A 1 211 ? 18.972 -17.769 76.236 1.00 27.70 211 LEU B O 1
ATOM 1681 N N . PHE A 1 212 ? 18.962 -15.720 77.269 1.00 27.31 212 PHE B N 1
ATOM 1682 C CA . PHE A 1 212 ? 20.363 -15.395 77.067 1.00 26.24 212 PHE B CA 1
ATOM 1683 C C . PHE A 1 212 ? 21.051 -15.191 78.415 1.00 28.69 212 PHE B C 1
ATOM 1684 O O . PHE A 1 212 ? 21.398 -14.079 78.796 1.00 26.19 212 PHE B O 1
ATOM 1692 N N . PRO A 1 213 ? 21.262 -16.279 79.192 1.00 29.01 213 PRO B N 1
ATOM 1693 C CA . PRO A 1 213 ? 21.761 -16.130 80.558 1.00 29.01 213 PRO B CA 1
ATOM 1694 C C . PRO A 1 213 ? 23.243 -15.790 80.708 1.00 26.76 213 PRO B C 1
ATOM 1695 O O . PRO A 1 213 ? 23.678 -15.463 81.804 1.00 32.64 213 PRO B O 1
ATOM 1699 N N . LEU A 1 214 ? 24.017 -15.839 79.631 1.00 26.47 214 LEU B N 1
ATOM 1700 C CA . LEU A 1 214 ? 25.400 -15.400 79.697 1.00 30.63 214 LEU B CA 1
ATOM 1701 C C . LEU A 1 214 ? 25.540 -13.934 79.285 1.00 29.48 214 LEU B C 1
ATOM 1702 O O . LEU A 1 214 ? 26.646 -13.402 79.250 1.00 31.81 214 LEU B O 1
ATOM 1707 N N . PHE A 1 215 ? 24.430 -13.276 78.940 1.00 31.39 215 PHE B N 1
ATOM 1708 C CA . PHE A 1 215 ? 24.509 -11.851 78.679 1.00 30.40 215 PHE B CA 1
ATOM 1709 C C . PHE A 1 215 ? 24.448 -11.135 80.018 1.00 24.31 215 PHE B C 1
ATOM 1710 O O . PHE A 1 215 ? 23.533 -11.399 80.787 1.00 28.66 215 PHE B O 1
ATOM 1718 N N . PRO A 1 216 ? 25.372 -10.202 80.344 1.00 26.05 216 PRO B N 1
ATOM 1719 C CA . PRO A 1 216 ? 25.287 -9.478 81.618 1.00 27.04 216 PRO B CA 1
ATOM 1720 C C . PRO A 1 216 ? 23.964 -8.759 81.861 1.00 28.45 216 PRO B C 1
ATOM 1721 O O . PRO A 1 216 ? 23.585 -7.872 81.089 1.00 29.44 216 PRO B O 1
ATOM 1725 N N . GLN A 1 217 ? 23.292 -9.087 82.965 1.00 26.58 217 GLN B N 1
ATOM 1726 C CA . GLN A 1 217 ? 22.002 -8.518 83.296 1.00 31.08 217 GLN B CA 1
ATOM 1727 C C . GLN A 1 217 ? 22.077 -7.004 83.449 1.00 33.70 217 GLN B C 1
ATOM 1728 O O . GLN A 1 217 ? 21.066 -6.333 83.236 1.00 34.16 217 GLN B O 1
ATOM 1734 N N . GLU A 1 218 ? 23.260 -6.491 83.812 1.00 31.36 218 GLU B N 1
ATOM 1735 C CA . GLU A 1 218 ? 23.445 -5.068 84.061 1.00 32.54 218 GLU B CA 1
ATOM 1736 C C . GLU A 1 218 ? 23.527 -4.320 82.728 1.00 32.61 218 GLU B C 1
ATOM 1737 O O . GLU A 1 218 ? 23.486 -3.092 82.736 1.00 36.09 218 GLU B O 1
ATOM 1743 N N . ARG A 1 219 ? 23.689 -5.055 81.614 1.00 29.62 219 ARG B N 1
ATOM 1744 C CA . ARG A 1 219 ? 23.686 -4.455 80.283 1.00 27.33 219 ARG B CA 1
ATOM 1745 C C . ARG A 1 219 ? 22.349 -4.611 79.584 1.00 25.61 219 ARG B C 1
ATOM 1746 O O . ARG A 1 219 ? 22.248 -4.316 78.396 1.00 29.11 219 ARG B O 1
ATOM 1754 N N . VAL A 1 220 ? 21.321 -4.996 80.325 1.00 23.98 220 VAL B N 1
ATOM 1755 C CA . VAL A 1 220 ? 19.959 -4.993 79.819 1.00 27.63 220 VAL B CA 1
ATOM 1756 C C . VAL A 1 220 ? 19.165 -3.964 80.609 1.00 29.13 220 VAL B C 1
ATOM 1757 O O . VAL A 1 220 ? 18.948 -4.145 81.820 1.00 31.17 220 VAL B O 1
ATOM 1761 N N . ALA A 1 221 ? 18.713 -2.896 79.928 1.00 25.16 221 ALA B N 1
ATOM 1762 C CA . ALA A 1 221 ? 17.966 -1.826 80.567 1.00 23.24 221 ALA B CA 1
ATOM 1763 C C . ALA A 1 221 ? 16.622 -1.625 79.871 1.00 27.38 221 ALA B C 1
ATOM 1764 O O . ALA A 1 221 ? 16.386 -2.198 78.802 1.00 27.44 221 ALA B O 1
ATOM 1766 N N . ILE A 1 222 ? 15.756 -0.816 80.488 1.00 28.05 222 ILE B N 1
ATOM 1767 C CA . ILE A 1 222 ? 14.449 -0.502 79.947 1.00 26.87 222 ILE B CA 1
ATOM 1768 C C . ILE A 1 222 ? 14.596 0.686 79.001 1.00 30.50 222 ILE B C 1
ATOM 1769 O O . ILE A 1 222 ? 15.208 1.689 79.334 1.00 25.16 222 ILE B O 1
ATOM 1774 N N . THR A 1 223 ? 1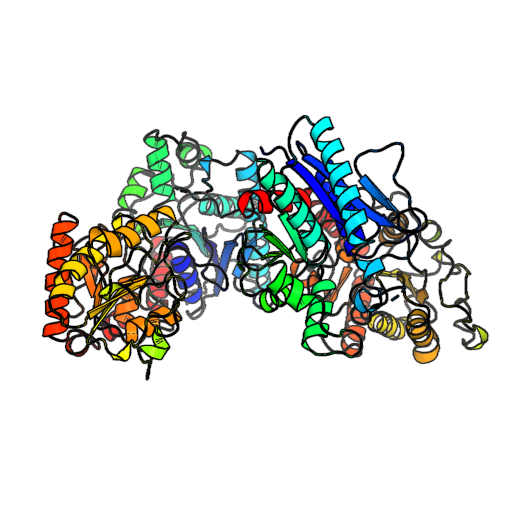4.071 0.549 77.787 1.00 27.66 223 THR B N 1
ATOM 1775 C CA . THR A 1 223 ? 14.199 1.598 76.788 1.00 27.15 223 THR B CA 1
ATOM 1776 C C . THR A 1 223 ? 13.524 2.860 77.321 1.00 24.58 223 THR B C 1
ATOM 1777 O O . THR A 1 223 ? 12.382 2.797 77.790 1.00 25.14 223 THR B O 1
ATOM 1781 N N . PRO A 1 224 ? 14.207 4.027 77.331 1.00 27.24 224 PRO B N 1
ATOM 1782 C CA . PRO A 1 224 ? 13.522 5.303 77.582 1.00 27.22 224 PRO B CA 1
ATOM 1783 C C . PRO A 1 224 ? 12.683 5.653 76.350 1.00 28.40 224 PRO B C 1
ATOM 1784 O O . PRO A 1 224 ? 13.270 6.015 75.337 1.00 30.09 224 PRO B O 1
ATOM 1788 N N . CYS A 1 225 ? 11.351 5.431 76.405 1.00 23.55 225 CYS B N 1
ATOM 1789 C CA . CYS A 1 225 ? 10.436 5.669 75.283 1.00 26.53 225 CYS B CA 1
ATOM 1790 C C . CYS A 1 225 ? 9.845 7.088 75.284 1.00 23.35 225 CYS B C 1
ATOM 1791 O O . CYS A 1 225 ? 9.541 7.633 76.332 1.00 24.04 225 CYS B O 1
ATOM 1794 N N . GLY A 1 226 ? 9.675 7.673 74.088 1.00 19.90 226 GLY B N 1
ATOM 1795 C CA . GLY A 1 226 ? 9.171 9.023 73.931 1.00 21.85 226 GLY B CA 1
ATOM 1796 C C . GLY A 1 226 ? 8.041 9.063 72.905 1.00 18.59 226 GLY B C 1
ATOM 1797 O O . GLY A 1 226 ? 7.742 8.067 72.235 1.00 18.68 226 GLY B O 1
ATOM 1798 N N . TYR A 1 227 ? 7.352 10.206 72.869 1.00 16.21 227 TYR B N 1
ATOM 1799 C CA . TYR A 1 227 ? 6.356 10.449 71.837 1.00 16.95 227 TYR B CA 1
ATOM 1800 C C . TYR A 1 227 ? 6.756 11.693 71.045 1.00 16.13 227 TYR B C 1
ATOM 1801 O O . TYR A 1 227 ? 7.527 12.515 71.529 1.00 18.26 227 TYR B O 1
ATOM 1810 N N . ASN A 1 228 ? 6.160 11.845 69.861 1.00 16.32 228 ASN B N 1
ATOM 1811 C CA . ASN A 1 228 ? 6.432 12.957 68.965 1.00 17.52 228 ASN B CA 1
ATOM 1812 C C . ASN A 1 228 ? 5.525 14.139 69.275 1.00 17.53 228 ASN B C 1
ATOM 1813 O O . ASN A 1 228 ? 4.438 14.231 68.697 1.00 19.30 228 ASN B O 1
ATOM 1818 N N . GLN A 1 229 ? 5.997 15.021 70.169 1.00 18.34 229 GLN B N 1
ATOM 1819 C CA . GLN A 1 229 ? 5.233 16.178 70.626 1.00 18.09 229 GLN B CA 1
ATOM 1820 C C . GLN A 1 229 ? 5.007 17.166 69.474 1.00 19.53 229 GLN B C 1
ATOM 1821 O O . GLN A 1 229 ? 4.099 17.991 69.561 1.00 20.42 229 GLN B O 1
ATOM 1827 N N . LEU A 1 230 ? 5.844 17.117 68.425 1.00 21.45 230 LEU B N 1
ATOM 1828 C CA . LEU A 1 230 ? 5.683 18.025 67.297 1.00 20.75 230 LEU B CA 1
ATOM 1829 C C . LEU A 1 230 ? 4.386 17.706 66.556 1.00 21.71 230 LEU B C 1
ATOM 1830 O O . LEU A 1 230 ? 3.803 18.556 65.863 1.00 22.22 230 LEU B O 1
ATOM 1835 N N . VAL A 1 231 ? 3.973 16.434 66.621 1.00 20.09 231 VAL B N 1
ATOM 1836 C CA . VAL A 1 231 ? 2.751 16.021 65.957 1.00 20.08 231 VAL B CA 1
ATOM 1837 C C . VAL A 1 231 ? 1.633 16.023 66.993 1.00 19.21 231 VAL B C 1
ATOM 1838 O O . VAL A 1 231 ? 0.541 16.558 66.760 1.00 19.80 231 VAL B O 1
ATOM 1842 N N . PHE A 1 232 ? 1.889 15.361 68.118 1.00 18.73 232 PHE B N 1
ATOM 1843 C CA . PHE A 1 232 ? 0.888 15.250 69.168 1.00 19.56 232 PHE B CA 1
ATOM 1844 C C . PHE A 1 232 ? 0.993 16.347 70.216 1.00 21.28 232 PHE B C 1
ATOM 1845 O O . PHE A 1 232 ? 1.614 16.200 71.272 1.00 22.04 232 PHE B O 1
ATOM 1853 N N . HIS A 1 233 ? 0.273 17.435 69.944 1.00 20.19 233 HIS B N 1
ATOM 1854 C CA . HIS A 1 233 ? 0.041 18.494 70.896 1.00 20.62 233 HIS B CA 1
ATOM 1855 C C . HIS A 1 233 ? -1.330 19.072 70.593 1.00 20.17 233 HIS B C 1
ATOM 1856 O O . HIS A 1 233 ? -1.899 18.763 69.560 1.00 21.52 233 HIS B O 1
ATOM 1863 N N . ARG A 1 234 ? -1.822 19.903 71.507 1.00 22.05 234 ARG B N 1
ATOM 1864 C CA . ARG A 1 234 ? -3.152 20.473 71.342 1.00 23.70 234 ARG B CA 1
ATOM 1865 C C . ARG A 1 234 ? -3.189 21.301 70.060 1.00 23.96 234 ARG B C 1
ATOM 1866 O O . ARG A 1 234 ? -2.453 22.287 69.956 1.00 22.92 234 ARG B O 1
ATOM 1874 N N . ILE A 1 235 ? -4.053 20.906 69.108 1.00 21.89 235 ILE B N 1
ATOM 1875 C CA . ILE A 1 235 ? -4.122 21.544 67.796 1.00 25.47 235 ILE B CA 1
ATOM 1876 C C . ILE A 1 235 ? -5.090 22.719 67.890 1.00 27.80 235 ILE B C 1
ATOM 1877 O O . ILE A 1 235 ? -6.290 22.531 68.046 1.00 24.15 235 ILE B O 1
ATOM 1882 N N . GLN A 1 236 ? -4.558 23.941 67.769 1.00 30.57 236 GLN B N 1
ATOM 1883 C CA . GLN A 1 236 ? -5.365 25.134 67.998 1.00 32.99 236 GLN B CA 1
ATOM 1884 C C . GLN A 1 236 ? -6.444 25.250 66.925 1.00 27.16 236 GLN B C 1
ATOM 1885 O O . GLN A 1 236 ? -6.165 24.955 65.770 1.00 26.21 236 GLN B O 1
ATOM 1891 N N . GLY A 1 237 ? -7.674 25.606 67.351 1.00 30.89 237 GLY B N 1
ATOM 1892 C CA . GLY A 1 237 ? -8.849 25.761 66.498 1.00 30.06 237 GLY B CA 1
ATOM 1893 C C . GLY A 1 237 ? -9.429 24.464 65.908 1.00 32.81 237 GLY B C 1
ATOM 1894 O O . GLY A 1 237 ? -10.311 24.533 65.049 1.00 30.74 237 GLY B O 1
ATOM 1895 N N . MET A 1 238 ? -8.962 23.277 66.330 1.00 24.49 238 MET B N 1
ATOM 1896 C CA . MET A 1 238 ? -9.468 22.042 65.741 1.00 25.36 238 MET B CA 1
ATOM 1897 C C . MET A 1 238 ? -10.943 21.869 66.114 1.00 25.22 238 MET B C 1
ATOM 1898 O O . MET A 1 238 ? -11.346 22.272 67.196 1.00 24.10 238 MET B O 1
ATOM 1903 N N . THR A 1 239 ? -11.741 21.301 65.198 1.00 23.35 239 THR B N 1
ATOM 1904 C CA . THR A 1 239 ? -13.134 20.982 65.458 1.00 26.33 239 THR B CA 1
ATOM 1905 C C . THR A 1 239 ? -13.364 19.492 65.209 1.00 21.85 239 THR B C 1
ATOM 1906 O O . THR A 1 239 ? -12.579 18.850 64.525 1.00 22.23 239 THR B O 1
ATOM 1910 N N . ARG A 1 240 ? -14.503 18.972 65.676 1.00 21.58 240 ARG B N 1
ATOM 1911 C CA . ARG A 1 240 ? -14.854 17.589 65.390 1.00 20.46 240 ARG B CA 1
ATOM 1912 C C . ARG A 1 240 ? -15.021 17.350 63.888 1.00 20.52 240 ARG B C 1
ATOM 1913 O O . ARG A 1 240 ? -14.579 16.337 63.377 1.00 19.26 240 ARG B O 1
ATOM 1921 N N . GLU A 1 241 ? -15.602 18.307 63.143 1.00 23.10 241 GLU B N 1
ATOM 1922 C CA . GLU A 1 241 ? -15.851 18.108 61.718 1.00 24.19 241 GLU B CA 1
ATOM 1923 C C . GLU A 1 241 ? -14.531 18.002 60.952 1.00 23.67 241 GLU B C 1
ATOM 1924 O O . GLU A 1 241 ? -14.375 17.168 60.072 1.00 23.94 241 GLU B O 1
ATOM 1930 N N . LYS A 1 242 ? -13.563 18.841 61.312 1.00 23.00 242 LYS B N 1
ATOM 1931 C CA . LYS A 1 242 ? -12.248 18.796 60.690 1.00 25.79 242 LYS B CA 1
ATOM 1932 C C . LYS A 1 242 ? -11.507 17.530 61.093 1.00 23.46 242 LYS B C 1
ATOM 1933 O O . LYS A 1 242 ? -10.937 16.845 60.252 1.00 23.56 242 LYS B O 1
ATOM 1939 N N . ALA A 1 243 ? -11.555 17.207 62.388 1.00 21.81 243 ALA B N 1
ATOM 1940 C CA . ALA A 1 243 ? -10.724 16.137 62.911 1.00 20.33 243 ALA B CA 1
ATOM 1941 C C . ALA A 1 243 ? -11.165 14.769 62.416 1.00 19.28 243 ALA B C 1
ATOM 1942 O O . ALA A 1 243 ? -10.321 13.957 62.055 1.00 19.58 243 ALA B O 1
ATOM 1944 N N . PHE A 1 244 ? -12.471 14.447 62.457 1.00 19.75 244 PHE B N 1
ATOM 1945 C CA . PHE A 1 244 ? -12.867 13.100 62.080 1.00 21.22 244 PHE B CA 1
ATOM 1946 C C . PHE A 1 244 ? -14.136 13.076 61.228 1.00 21.88 244 PHE B C 1
ATOM 1947 O O . PHE A 1 244 ? -14.586 12.000 60.850 1.00 24.56 244 PHE B O 1
ATOM 1955 N N . GLY A 1 245 ? -14.680 14.247 60.908 1.00 21.49 245 GLY B N 1
ATOM 1956 C CA . GLY A 1 245 ? -15.933 14.317 60.173 1.00 24.03 245 GLY B CA 1
ATOM 1957 C C . GLY A 1 245 ? -15.822 13.895 58.708 1.00 24.91 245 GLY B C 1
ATOM 1958 O O . GLY A 1 245 ? -16.850 13.685 58.077 1.00 26.16 245 GLY B O 1
ATOM 1959 N N . HIS A 1 246 ? -14.600 13.777 58.172 1.00 24.24 246 HIS B N 1
ATOM 1960 C CA . HIS A 1 246 ? -14.378 13.411 56.784 1.00 28.06 246 HIS B CA 1
ATOM 1961 C C . HIS A 1 246 ? -13.739 12.026 56.715 1.00 28.19 246 HIS B C 1
ATOM 1962 O O . HIS A 1 246 ? -13.264 11.609 55.668 1.00 31.57 246 HIS B O 1
ATOM 1969 N N . MET A 1 247 ? -13.685 11.331 57.852 1.00 25.13 247 MET B N 1
ATOM 1970 C CA . MET A 1 247 ? -13.132 9.994 57.926 1.00 22.06 247 MET B CA 1
ATOM 1971 C C . MET A 1 247 ? -14.181 8.941 57.618 1.00 23.37 247 MET B C 1
ATOM 1972 O O . MET A 1 247 ? -15.087 8.696 58.412 1.00 24.22 247 MET B O 1
ATOM 1977 N N . PRO A 1 248 ? -14.027 8.193 56.504 1.00 23.40 248 PRO B N 1
ATOM 1978 C CA . PRO A 1 248 ? -14.984 7.146 56.160 1.00 23.73 248 PRO B CA 1
ATOM 1979 C C . PRO A 1 248 ? -14.868 5.950 57.092 1.00 24.32 248 PRO B C 1
ATOM 1980 O O . PRO A 1 248 ? -13.761 5.570 57.487 1.00 23.03 248 PRO B O 1
ATOM 1984 N N . GLN A 1 249 ? -16.025 5.394 57.457 1.00 20.44 249 GLN B N 1
ATOM 1985 C CA . GLN A 1 249 ? -16.108 4.203 58.279 1.00 23.27 249 GLN B CA 1
ATOM 1986 C C . GLN A 1 249 ? -15.400 3.044 57.595 1.00 24.80 249 GLN B C 1
ATOM 1987 O O . GLN A 1 249 ? -15.499 2.846 56.381 1.00 24.35 249 GLN B O 1
ATOM 1993 N N . ALA A 1 250 ? -14.651 2.310 58.404 1.00 22.56 250 ALA B N 1
ATOM 1994 C CA . ALA A 1 250 ? -13.904 1.157 57.953 1.00 22.69 250 ALA B CA 1
ATOM 1995 C C . ALA A 1 250 ? -14.360 -0.064 58.734 1.00 22.77 250 ALA B C 1
ATOM 1996 O O . ALA A 1 250 ? -14.023 -0.195 59.913 1.00 19.66 250 ALA B O 1
ATOM 1998 N N . LEU A 1 251 ? -15.152 -0.943 58.093 1.00 24.55 251 LEU B N 1
ATOM 1999 C CA . LEU A 1 251 ? -15.688 -2.122 58.749 1.00 25.07 251 LEU B CA 1
ATOM 2000 C C . LEU A 1 251 ? -14.926 -3.363 58.302 1.00 25.82 251 LEU B C 1
ATOM 2001 O O . LEU A 1 251 ? -13.789 -3.564 58.735 1.00 25.70 251 LEU B O 1
ATOM 2006 N N . TYR A 1 252 ? -15.526 -4.174 57.412 1.00 26.33 252 TYR B N 1
ATOM 2007 C CA . TYR A 1 252 ? -14.822 -5.310 56.849 1.00 28.35 252 TYR B CA 1
ATOM 2008 C C . TYR A 1 252 ? -15.433 -5.607 55.487 1.00 27.72 252 TYR B C 1
ATOM 2009 O O . TYR A 1 252 ? -16.546 -5.197 55.195 1.00 25.58 252 TYR B O 1
ATOM 2018 N N . ASP A 1 253 ? -14.693 -6.313 54.639 1.00 31.46 253 ASP B N 1
ATOM 2019 C CA . ASP A 1 253 ? -15.198 -6.585 53.295 1.00 33.35 253 ASP B CA 1
ATOM 2020 C C . ASP A 1 253 ? -16.367 -7.557 53.379 1.00 28.95 253 ASP B C 1
ATOM 2021 O O . ASP A 1 253 ? -16.249 -8.600 54.012 1.00 31.80 253 ASP B O 1
ATOM 2026 N N . GLY A 1 254 ? -17.471 -7.208 52.704 1.00 32.82 254 GLY B N 1
ATOM 2027 C CA . GLY A 1 254 ? -18.688 -8.006 52.747 1.00 33.66 254 GLY B CA 1
ATOM 2028 C C . GLY A 1 254 ? -19.616 -7.646 53.913 1.00 36.55 254 GLY B C 1
ATOM 2029 O O . GLY A 1 254 ? -20.611 -8.330 54.148 1.00 37.80 254 GLY B O 1
ATOM 2030 N N . PHE A 1 255 ? -19.293 -6.585 54.668 1.00 32.05 255 PHE B N 1
ATOM 2031 C CA . PHE A 1 255 ? -20.183 -6.138 55.727 1.00 26.83 255 PHE B CA 1
ATOM 2032 C C . PHE A 1 255 ? -21.581 -5.911 55.159 1.00 26.85 255 PHE B C 1
ATOM 2033 O O . PHE A 1 255 ? -21.734 -5.199 54.169 1.00 29.59 255 PHE B O 1
ATOM 2041 N N . ASP A 1 256 ? -22.597 -6.441 55.831 1.00 31.24 256 ASP B N 1
ATOM 2042 C CA . ASP A 1 256 ? -23.959 -6.343 55.317 1.00 31.05 256 ASP B CA 1
ATOM 2043 C C . ASP A 1 256 ? -24.707 -5.241 56.071 1.00 26.43 256 ASP B C 1
ATOM 2044 O O . ASP A 1 256 ? -25.096 -5.426 57.231 1.00 25.58 256 ASP B O 1
ATOM 2049 N N . ALA A 1 257 ? -24.890 -4.101 55.396 1.00 27.88 257 ALA B N 1
ATOM 2050 C CA . ALA A 1 257 ? -25.406 -2.910 56.047 1.00 28.46 257 ALA B CA 1
ATOM 2051 C C . ALA A 1 257 ? -26.921 -3.018 56.169 1.00 25.37 257 ALA B C 1
ATOM 2052 O O . ALA A 1 257 ? -27.502 -2.190 56.854 1.00 25.42 257 ALA B O 1
ATOM 2054 N N . THR A 1 258 ? -27.533 -4.057 55.577 1.00 24.51 258 THR B N 1
ATOM 2055 C CA . THR A 1 258 ? -28.968 -4.238 55.743 1.00 27.62 258 THR B CA 1
ATOM 2056 C C . THR A 1 258 ? -29.255 -4.788 57.145 1.00 27.20 258 THR B C 1
ATOM 2057 O O . THR A 1 258 ? -30.369 -4.614 57.620 1.00 27.51 258 THR B O 1
ATOM 2061 N N . GLN A 1 259 ? -28.279 -5.416 57.832 1.00 25.86 259 GLN B N 1
ATOM 2062 C CA . GLN A 1 259 ? -28.542 -6.047 59.119 1.00 27.73 259 GLN B CA 1
ATOM 2063 C C . GLN A 1 259 ? -28.334 -5.049 60.267 1.00 30.15 259 GLN B C 1
ATOM 2064 O O . GLN A 1 259 ? -27.582 -5.322 61.192 1.00 30.15 259 GLN B O 1
ATOM 2070 N N . LEU A 1 260 ? -29.014 -3.896 60.206 1.00 26.97 260 LEU B N 1
ATOM 2071 C CA . LEU A 1 260 ? -28.915 -2.860 61.223 1.00 27.65 260 LEU B CA 1
ATOM 2072 C C . LEU A 1 260 ? -30.306 -2.393 61.621 1.00 25.93 260 LEU B C 1
ATOM 2073 O O . LEU A 1 260 ? -31.240 -2.445 60.833 1.00 26.84 260 LEU B O 1
ATOM 2078 N N . SER A 1 261 ? -30.413 -1.954 62.873 1.00 23.15 261 SER B N 1
ATOM 2079 C CA . SER A 1 261 ? -31.653 -1.434 63.410 1.00 24.36 261 SER B CA 1
ATOM 2080 C C . SER A 1 261 ? -31.853 0.007 62.975 1.00 24.77 261 SER B C 1
ATOM 2081 O O . SER A 1 261 ? -30.946 0.681 62.446 1.00 22.45 261 SER B O 1
ATOM 2084 N N . PRO A 1 262 ? -33.067 0.541 63.173 1.00 22.65 262 PRO B N 1
ATOM 2085 C CA . PRO A 1 262 ? -33.309 1.939 62.840 1.00 23.58 262 PRO B CA 1
ATOM 2086 C C . PRO A 1 262 ? -32.281 2.934 63.406 1.00 21.82 262 PRO B C 1
ATOM 2087 O O . PRO A 1 262 ? -31.917 3.889 62.718 1.00 24.59 262 PRO B O 1
ATOM 2091 N N . VAL A 1 263 ? -31.920 2.758 64.679 1.00 23.98 263 VAL B N 1
ATOM 2092 C CA . VAL A 1 263 ? -31.003 3.683 65.325 1.00 23.69 263 VAL B CA 1
ATOM 2093 C C . VAL A 1 263 ? -29.557 3.427 64.885 1.00 25.49 263 VAL B C 1
ATOM 2094 O O . VAL A 1 263 ? -28.709 4.314 65.072 1.00 25.06 263 VAL B O 1
ATOM 2098 N N . GLN A 1 264 ? -29.294 2.259 64.275 1.00 24.15 264 GLN B N 1
ATOM 2099 C CA . GLN A 1 264 ? -27.974 1.882 63.775 1.00 25.59 264 GLN B CA 1
ATOM 2100 C C . GLN A 1 264 ? -27.747 2.331 62.338 1.00 22.40 264 GLN B C 1
ATOM 2101 O O . GLN A 1 264 ? -26.715 2.028 61.734 1.00 24.59 264 GLN B O 1
ATOM 2107 N N . ARG A 1 265 ? -28.692 3.057 61.749 1.00 24.26 265 ARG B N 1
ATOM 2108 C CA . ARG A 1 265 ? -28.686 3.216 60.308 1.00 23.42 265 ARG B CA 1
ATOM 2109 C C . ARG A 1 265 ? -27.545 4.110 59.802 1.00 24.51 265 ARG B C 1
ATOM 2110 O O . ARG A 1 265 ? -27.318 4.143 58.606 1.00 22.74 265 ARG B O 1
ATOM 2118 N N . HIS A 1 266 ? -26.818 4.815 60.672 1.00 23.78 266 HIS B N 1
ATOM 2119 C CA . HIS A 1 266 ? -25.734 5.681 60.226 1.00 24.96 266 HIS B CA 1
ATOM 2120 C C . HIS A 1 266 ? -24.442 4.881 59.976 1.00 21.76 266 HIS B C 1
ATOM 2121 O O . HIS A 1 266 ? -23.458 5.391 59.413 1.00 20.62 266 HIS B O 1
ATOM 2128 N N . VAL A 1 267 ? -24.423 3.616 60.409 1.00 23.63 267 VAL B N 1
ATOM 2129 C CA . VAL A 1 267 ? -23.283 2.730 60.209 1.00 24.07 267 VAL B CA 1
ATOM 2130 C C . VAL A 1 267 ? -23.310 2.191 58.782 1.00 27.17 267 VAL B C 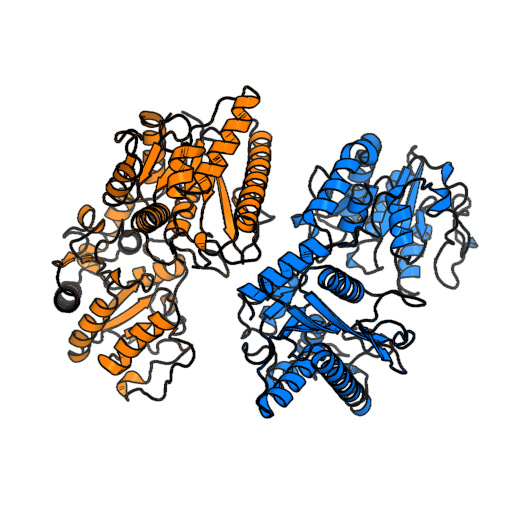1
ATOM 2131 O O . VAL A 1 267 ? -24.308 1.592 58.392 1.00 30.67 267 VAL B O 1
ATOM 2135 N N . ALA A 1 268 ? -22.198 2.357 58.057 1.00 26.20 268 ALA B N 1
ATOM 2136 C CA . ALA A 1 268 ? -22.124 2.045 56.646 1.00 26.92 268 ALA B CA 1
ATOM 2137 C C . ALA A 1 268 ? -20.675 2.087 56.191 1.00 27.84 268 ALA B C 1
ATOM 2138 O O . ALA A 1 268 ? -19.977 3.081 56.450 1.00 27.53 268 ALA B O 1
ATOM 2140 N N . SER A 1 269 ? -20.285 1.078 55.413 1.00 27.03 269 SER B N 1
ATOM 2141 C CA . SER A 1 269 ? -18.968 1.029 54.797 1.00 28.69 269 SER B CA 1
ATOM 2142 C C . SER A 1 269 ? -18.692 2.311 54.024 1.00 29.29 269 SER B C 1
ATOM 2143 O O . SER A 1 269 ? -19.533 2.789 53.260 1.00 30.71 269 SER B O 1
ATOM 2146 N N . ASP A 1 270 ? -17.510 2.883 54.248 1.00 28.06 270 ASP B N 1
ATOM 2147 C CA . ASP A 1 270 ? -16.999 3.985 53.450 1.00 32.06 270 ASP B CA 1
ATOM 2148 C C . ASP A 1 270 ? -17.846 5.252 53.570 1.00 31.45 270 ASP B C 1
ATOM 2149 O O . ASP A 1 270 ? -17.699 6.166 52.748 1.00 37.96 270 ASP B O 1
ATOM 2154 N N . GLN A 1 271 ? -18.672 5.375 54.622 1.00 27.00 271 GLN B N 1
ATOM 2155 C CA . GLN A 1 271 ? -19.417 6.612 54.816 1.00 26.43 271 GLN B CA 1
ATOM 2156 C C . GLN A 1 271 ? -18.948 7.316 56.079 1.00 23.05 271 GLN B C 1
ATOM 2157 O O . GLN A 1 271 ? -18.641 6.636 57.035 1.00 26.60 271 GLN B O 1
ATOM 2163 N N . CYS A 1 272 ? -18.926 8.658 56.055 1.00 22.84 272 CYS B N 1
ATOM 2164 C CA . CYS A 1 272 ? -18.561 9.462 57.207 1.00 24.93 272 CYS B CA 1
ATOM 2165 C C . CYS A 1 272 ? -19.666 9.363 58.258 1.00 25.63 272 CYS B C 1
ATOM 2166 O O . CYS A 1 272 ? -20.776 8.924 57.966 1.00 26.21 272 CYS B O 1
ATOM 2169 N N . ILE A 1 273 ? -19.312 9.695 59.504 1.00 22.01 273 ILE B N 1
ATOM 2170 C CA . ILE A 1 273 ? -20.276 9.751 60.576 1.00 23.77 273 ILE B CA 1
ATOM 2171 C C . ILE A 1 273 ? -21.097 11.017 60.386 1.00 24.51 273 ILE B C 1
ATOM 2172 O O . ILE A 1 273 ? -20.561 12.123 60.453 1.00 25.60 273 ILE B O 1
ATOM 2177 N N . PRO A 1 274 ? -22.428 10.941 60.198 1.00 27.23 274 PRO B N 1
ATOM 2178 C CA . PRO A 1 274 ? -23.207 12.175 60.088 1.00 28.65 274 PRO B CA 1
ATOM 2179 C C . PRO A 1 274 ? -23.366 12.973 61.378 1.00 24.93 274 PRO B C 1
ATOM 2180 O O . PRO A 1 274 ? -23.406 12.423 62.478 1.00 27.89 274 PRO B O 1
ATOM 2184 N N . ASP A 1 275 ? -23.518 14.302 61.202 1.00 29.02 275 ASP B N 1
ATOM 2185 C CA . ASP A 1 275 ? -23.823 15.282 62.239 1.00 28.62 275 ASP B CA 1
ATOM 2186 C C . ASP A 1 275 ? -22.980 15.075 63.505 1.00 29.06 275 ASP B C 1
ATOM 2187 O O . ASP A 1 275 ? -23.506 14.950 64.619 1.00 26.05 275 ASP B O 1
ATOM 2192 N N . VAL A 1 276 ? -21.647 15.158 63.359 1.00 27.13 276 VAL B N 1
ATOM 2193 C CA . VAL A 1 276 ? -20.750 14.900 64.482 1.00 25.35 276 VAL B CA 1
ATOM 2194 C C . VAL A 1 276 ? -20.975 15.929 65.587 1.00 25.04 276 VAL B C 1
ATOM 2195 O O . VAL A 1 276 ? -20.658 15.663 66.735 1.00 23.74 276 VAL B O 1
ATOM 2199 N N . ASN A 1 277 ? -21.517 17.105 65.250 1.00 25.59 277 ASN B N 1
ATOM 2200 C CA . ASN A 1 277 ? -21.658 18.182 66.212 1.00 28.22 277 ASN B CA 1
ATOM 2201 C C . ASN A 1 277 ? -22.799 17.912 67.187 1.00 30.35 277 ASN B C 1
ATOM 2202 O O . ASN A 1 277 ? -22.843 18.567 68.219 1.00 30.25 277 ASN B O 1
ATOM 2207 N N . ALA A 1 278 ? -23.686 16.948 66.858 1.00 31.51 278 ALA B N 1
ATOM 2208 C CA . ALA A 1 278 ? -24.885 16.659 67.637 1.00 35.00 278 ALA B CA 1
ATOM 2209 C C . ALA A 1 278 ? -24.555 15.878 68.902 1.00 30.78 278 ALA B C 1
ATOM 2210 O O . ALA A 1 278 ? -25.322 15.900 69.853 1.00 30.54 278 ALA B O 1
ATOM 2212 N N . TYR A 1 279 ? -23.448 15.129 68.905 1.00 27.22 279 TYR B N 1
ATOM 2213 C CA . TYR A 1 279 ? -23.090 14.368 70.088 1.00 25.70 279 TYR B CA 1
ATOM 2214 C C . TYR A 1 279 ? -22.660 15.298 71.208 1.00 25.53 279 TYR B C 1
ATOM 2215 O O . TYR A 1 279 ? -22.136 16.377 70.969 1.00 26.32 279 TYR B O 1
ATOM 2224 N N . ASP A 1 280 ? -22.864 14.832 72.453 1.00 29.61 280 ASP B N 1
ATOM 2225 C CA . ASP A 1 280 ? -22.539 15.572 73.651 1.00 29.03 280 ASP B CA 1
ATOM 2226 C C . ASP A 1 280 ? -21.037 15.468 73.946 1.00 24.72 280 ASP B C 1
ATOM 2227 O O . ASP A 1 280 ? -20.401 16.468 74.293 1.00 24.53 280 ASP B O 1
ATOM 2232 N N . ARG A 1 281 ? -20.510 14.240 73.889 1.00 22.93 281 ARG B N 1
ATOM 2233 C CA . ARG A 1 281 ? -19.148 13.960 74.326 1.00 21.68 281 ARG B CA 1
ATOM 2234 C C . ARG A 1 281 ? -18.507 13.000 73.340 1.00 20.15 281 ARG B C 1
ATOM 2235 O O . ARG A 1 281 ? -19.222 12.250 72.652 1.00 18.43 281 ARG B O 1
ATOM 2243 N N . VAL A 1 282 ? -17.163 12.936 73.358 1.00 19.53 282 VAL B N 1
ATOM 2244 C CA . VAL A 1 282 ? -16.430 12.083 72.434 1.00 19.14 282 VAL B CA 1
ATOM 2245 C C . VAL A 1 282 ? -15.414 11.239 73.206 1.00 19.02 282 VAL B C 1
ATOM 2246 O O . VAL A 1 282 ? -14.602 11.785 73.948 1.00 18.63 282 VAL B O 1
ATOM 2250 N N . VAL A 1 283 ? -15.535 9.916 73.075 1.00 18.63 283 VAL B N 1
ATOM 2251 C CA . VAL A 1 283 ? -14.649 8.937 73.699 1.00 20.77 283 VAL B CA 1
ATOM 2252 C C . VAL A 1 283 ? -13.865 8.213 72.608 1.00 17.92 283 VAL B C 1
ATOM 2253 O O . VAL A 1 283 ? -14.467 7.735 71.664 1.00 18.47 283 VAL B O 1
ATOM 2257 N N . VAL A 1 284 ? -12.549 8.038 72.791 1.00 17.88 284 VAL B N 1
ATOM 2258 C CA . VAL A 1 284 ? -11.689 7.499 71.745 1.00 16.75 284 VAL B CA 1
ATOM 2259 C C . VAL A 1 284 ? -10.937 6.271 72.253 1.00 14.83 284 VAL B C 1
ATOM 2260 O O . VAL A 1 284 ? -10.355 6.299 73.316 1.00 15.67 284 VAL B O 1
ATOM 2264 N N . PHE A 1 285 ? -10.854 5.253 71.397 1.00 14.96 285 PHE B N 1
ATOM 2265 C CA . PHE A 1 285 ? -9.924 4.146 71.479 1.00 15.69 285 PHE B CA 1
ATOM 2266 C C . PHE A 1 285 ? -9.031 4.184 70.246 1.00 16.44 285 PHE B C 1
ATOM 2267 O O . PHE A 1 285 ? -9.521 4.411 69.137 1.00 16.24 285 PHE B O 1
ATOM 2275 N N . CYS A 1 286 ? -7.746 3.889 70.439 1.00 16.81 286 CYS B N 1
ATOM 2276 C CA . CYS A 1 286 ? -6.807 3.651 69.335 1.00 17.69 286 CYS B CA 1
ATOM 2277 C C . CYS A 1 286 ? -5.914 2.466 69.682 1.00 18.71 286 CYS B C 1
ATOM 2278 O O . CYS A 1 286 ? -5.311 2.458 70.756 1.00 18.36 286 CYS B O 1
ATOM 2281 N N . GLY A 1 287 ? -5.772 1.523 68.748 1.00 16.47 287 GLY B N 1
ATOM 2282 C CA . GLY A 1 287 ? -4.878 0.388 68.906 1.00 16.58 287 GLY B CA 1
ATOM 2283 C C . GLY A 1 287 ? -5.108 -0.652 67.823 1.00 17.21 287 GLY B C 1
ATOM 2284 O O . GLY A 1 287 ? -6.199 -0.736 67.294 1.00 15.98 287 GLY B O 1
ATOM 2285 N N . ARG A 1 288 ? -4.084 -1.436 67.512 1.00 18.04 288 ARG B N 1
ATOM 2286 C CA . ARG A 1 288 ? -4.312 -2.613 66.698 1.00 19.91 288 ARG B CA 1
ATOM 2287 C C . ARG A 1 288 ? -5.310 -3.569 67.363 1.00 18.81 288 ARG B C 1
ATOM 2288 O O . ARG A 1 288 ? -5.474 -3.612 68.584 1.00 20.71 288 ARG B O 1
ATOM 2296 N N . PHE A 1 289 ? -5.973 -4.378 66.543 1.00 20.26 289 PHE B N 1
ATOM 2297 C CA . PHE A 1 289 ? -7.071 -5.232 66.997 1.00 21.53 289 PHE B CA 1
ATOM 2298 C C . PHE A 1 289 ? -6.543 -6.559 67.555 1.00 23.83 289 PHE B C 1
ATOM 2299 O O . PHE A 1 289 ? -6.989 -7.644 67.164 1.00 29.64 289 PHE B O 1
ATOM 2307 N N . ALA A 1 290 ? -5.583 -6.496 68.471 1.00 22.01 290 ALA B N 1
ATOM 2308 C CA . ALA A 1 290 ? -5.089 -7.695 69.111 1.00 22.95 290 ALA B CA 1
ATOM 2309 C C . ALA A 1 290 ? -5.973 -7.925 70.327 1.00 26.76 290 ALA B C 1
ATOM 2310 O O . ALA A 1 290 ? -6.463 -6.958 70.920 1.00 22.83 290 ALA B O 1
ATOM 2312 N N . HIS A 1 291 ? -6.160 -9.201 70.695 1.00 29.49 291 HIS B N 1
ATOM 2313 C CA . HIS A 1 291 ? -7.104 -9.579 71.736 1.00 28.71 291 HIS B CA 1
ATOM 2314 C C . HIS A 1 291 ? -6.739 -8.906 73.055 1.00 23.70 291 HIS B C 1
ATOM 2315 O O . HIS A 1 291 ? -7.644 -8.520 73.781 1.00 20.72 291 HIS B O 1
ATOM 2322 N N . TRP A 1 292 ? -5.436 -8.744 73.334 1.00 21.36 292 TRP B N 1
ATOM 2323 C CA . TRP A 1 292 ? -5.005 -8.233 74.627 1.00 22.33 292 TRP B CA 1
ATOM 2324 C C . TRP A 1 292 ? -5.305 -6.742 74.774 1.00 19.25 292 TRP B C 1
ATOM 2325 O O . TRP A 1 292 ? -5.259 -6.224 75.876 1.00 20.96 292 TRP B O 1
ATOM 2336 N N . LYS A 1 293 ? -5.615 -6.042 73.678 1.00 20.24 293 LYS B N 1
ATOM 2337 C CA . LYS A 1 293 ? -6.015 -4.647 73.775 1.00 18.05 293 LYS B CA 1
ATOM 2338 C C . LYS A 1 293 ? -7.411 -4.458 74.393 1.00 19.17 293 LYS B C 1
ATOM 2339 O O . LYS A 1 293 ? -7.735 -3.338 74.803 1.00 20.16 293 LYS B O 1
ATOM 2345 N N . ARG A 1 294 ? -8.226 -5.539 74.442 1.00 18.69 294 ARG B N 1
ATOM 2346 C CA . ARG A 1 294 ? -9.574 -5.586 74.981 1.00 19.35 294 ARG B CA 1
ATOM 2347 C C . ARG A 1 294 ? -10.479 -4.504 74.382 1.00 18.21 294 ARG B C 1
ATOM 2348 O O . ARG A 1 294 ? -11.163 -3.775 75.106 1.00 20.97 294 ARG B O 1
ATOM 2356 N N . ILE A 1 295 ? -10.500 -4.416 73.048 1.00 18.03 295 ILE B N 1
ATOM 2357 C CA . ILE A 1 295 ? -11.480 -3.586 72.376 1.00 20.05 295 ILE B CA 1
ATOM 2358 C C . ILE A 1 295 ? -12.885 -3.965 72.847 1.00 22.01 295 ILE B C 1
ATOM 2359 O O . ILE A 1 295 ? -13.754 -3.113 72.981 1.00 21.43 295 ILE B O 1
ATOM 2364 N N . ASP A 1 296 ? -13.121 -5.262 73.063 1.00 22.77 296 ASP B N 1
ATOM 2365 C CA . ASP A 1 296 ? -14.435 -5.706 73.532 1.00 25.23 296 ASP B CA 1
ATOM 2366 C C . ASP A 1 296 ? -14.821 -5.092 74.889 1.00 22.49 296 ASP B C 1
ATOM 2367 O O . ASP A 1 296 ? -16.005 -4.823 75.128 1.00 24.15 296 ASP B O 1
ATOM 2372 N N . SER A 1 297 ? -13.859 -4.803 75.771 1.00 23.51 297 SER B N 1
ATOM 2373 C CA . SER A 1 297 ? -14.189 -4.091 77.004 1.00 22.93 297 SER B CA 1
ATOM 2374 C C . SER A 1 297 ? -14.703 -2.673 76.709 1.00 24.22 297 SER B C 1
ATOM 2375 O O . SER A 1 297 ? -15.648 -2.208 77.346 1.00 22.58 297 SER B O 1
ATOM 2378 N N . VAL A 1 298 ? -14.132 -2.004 75.691 1.00 22.68 298 VAL B N 1
ATOM 2379 C CA . VAL A 1 298 ? -14.611 -0.696 75.281 1.00 21.27 298 VAL B CA 1
ATOM 2380 C C . VAL A 1 298 ? -16.047 -0.802 74.763 1.00 21.12 298 VAL B C 1
ATOM 2381 O O . VAL A 1 298 ? -16.885 0.035 75.088 1.00 23.70 298 VAL B O 1
ATOM 2385 N N . LEU A 1 299 ? -16.305 -1.780 73.888 1.00 20.17 299 LEU B N 1
ATOM 2386 C CA . LEU A 1 299 ? -17.617 -1.974 73.286 1.00 21.55 299 LEU B CA 1
ATOM 2387 C C . LEU A 1 299 ? -18.703 -2.287 74.330 1.00 21.55 299 LEU B C 1
ATOM 2388 O O . LEU A 1 299 ? -19.802 -1.735 74.240 1.00 20.44 299 LEU B O 1
ATOM 2393 N N . LYS A 1 300 ? -18.357 -3.132 75.301 1.00 23.25 300 LYS B N 1
ATOM 2394 C CA . LYS A 1 300 ? -19.262 -3.514 76.375 1.00 24.13 300 LYS B CA 1
ATOM 2395 C C . LYS A 1 300 ? -19.542 -2.335 77.299 1.00 23.34 300 LYS B C 1
ATOM 2396 O O . LYS A 1 300 ? -20.676 -2.191 77.758 1.00 20.41 300 LYS B O 1
ATOM 2402 N N . ALA A 1 301 ? -18.523 -1.496 77.547 1.00 21.14 301 ALA B N 1
ATOM 2403 C CA . ALA A 1 301 ? -18.745 -0.273 78.284 1.00 20.56 301 ALA B CA 1
ATOM 2404 C C . ALA A 1 301 ? -19.751 0.620 77.551 1.00 20.85 301 ALA B C 1
ATOM 2405 O O . ALA A 1 301 ? -20.684 1.140 78.160 1.00 22.33 301 ALA B O 1
ATOM 2407 N N . ALA A 1 302 ? -19.575 0.813 76.235 1.00 19.34 302 ALA B N 1
ATOM 2408 C CA . ALA A 1 302 ? -20.458 1.681 75.478 1.00 20.46 302 ALA B CA 1
ATOM 2409 C C . ALA A 1 302 ? -21.867 1.088 75.441 1.00 20.48 302 ALA B C 1
ATOM 2410 O O . ALA A 1 302 ? -22.839 1.832 75.373 1.00 21.90 302 ALA B O 1
ATOM 2412 N N . SER A 1 303 ? -21.968 -0.238 75.398 1.00 23.01 303 SER B N 1
ATOM 2413 C CA . SER A 1 303 ? -23.263 -0.907 75.408 1.00 23.11 303 SER B CA 1
ATOM 2414 C C . SER A 1 303 ? -24.079 -0.427 76.608 1.00 24.76 303 SER B C 1
ATOM 2415 O O . SER A 1 303 ? -25.270 -0.237 76.502 1.00 27.27 303 SER B O 1
ATOM 2418 N N . ARG A 1 304 ? -23.420 -0.169 77.731 1.00 23.69 304 ARG B N 1
ATOM 2419 C CA . ARG A 1 304 ? -24.126 0.304 78.916 1.00 25.55 304 ARG B CA 1
ATOM 2420 C C . ARG A 1 304 ? -24.465 1.788 78.774 1.00 26.23 304 ARG B C 1
ATOM 2421 O O . ARG A 1 304 ? -25.599 2.192 79.013 1.00 23.45 304 ARG B O 1
ATOM 2429 N N . TRP A 1 305 ? -23.485 2.626 78.401 1.00 21.16 305 TRP B N 1
ATOM 2430 C CA . TRP A 1 305 ? -23.736 4.064 78.453 1.00 21.88 305 TRP B CA 1
ATOM 2431 C C . TRP A 1 305 ? -24.643 4.549 77.325 1.00 20.75 305 TRP B C 1
ATOM 2432 O O . TRP A 1 305 ? -25.284 5.578 77.457 1.00 21.18 305 TRP B O 1
ATOM 2443 N N . GLU A 1 306 ? -24.688 3.842 76.190 1.00 19.84 306 GLU B N 1
ATOM 2444 C CA . GLU A 1 306 ? -25.532 4.273 75.090 1.00 21.28 306 GLU B CA 1
ATOM 2445 C C . GLU A 1 306 ? -27.024 4.203 75.430 1.00 20.92 306 GLU B C 1
ATOM 2446 O O . GLU A 1 306 ? -27.802 4.859 74.761 1.00 21.75 306 GLU B O 1
ATOM 2452 N N . LYS A 1 307 ? -27.392 3.419 76.447 1.00 26.18 307 LYS B N 1
ATOM 2453 C CA . LYS A 1 307 ? -28.788 3.301 76.900 1.00 27.23 307 LYS B CA 1
ATOM 2454 C C . LYS A 1 307 ? -29.260 4.546 77.661 1.00 28.94 307 LYS B C 1
ATOM 2455 O O . LYS A 1 307 ? -30.457 4.747 77.844 1.00 27.45 307 LYS B O 1
ATOM 2461 N N . GLU A 1 308 ? -28.326 5.400 78.082 1.00 24.65 308 GLU B N 1
ATOM 2462 C CA . GLU A 1 308 ? -28.611 6.491 79.007 1.00 26.38 308 GLU B CA 1
ATOM 2463 C C . GLU A 1 308 ? -28.873 7.796 78.246 1.00 27.71 308 GLU B C 1
ATOM 2464 O O . GLU A 1 308 ? -29.282 8.806 78.818 1.00 32.77 308 GLU B O 1
ATOM 2470 N N . ASP A 1 309 ? -28.690 7.796 76.927 1.00 30.80 309 ASP B N 1
ATOM 2471 C CA . ASP A 1 309 ? -29.155 8.916 76.115 1.00 42.26 309 ASP B CA 1
ATOM 2472 C C . ASP A 1 309 ? -28.550 10.248 76.572 1.00 43.15 309 ASP B C 1
ATOM 2473 O O . ASP A 1 309 ? -29.056 11.316 76.249 1.00 38.49 309 ASP B O 1
ATOM 2478 N N . LYS A 1 310 ? -27.446 10.184 77.317 1.00 51.90 310 LYS B N 1
ATOM 2479 C CA . LYS A 1 310 ? -26.348 11.094 77.049 1.00 46.68 310 LYS B CA 1
ATOM 2480 C C . LYS A 1 310 ? -25.780 10.567 75.736 1.00 38.92 310 LYS B C 1
ATOM 2481 O O . LYS A 1 310 ? -25.532 9.363 75.629 1.00 42.62 310 LYS B O 1
ATOM 2487 N N . ARG A 1 311 ? -25.653 11.476 74.765 1.00 34.36 311 ARG B N 1
ATOM 2488 C CA . ARG A 1 311 ? -25.205 11.193 73.414 1.00 32.60 311 ARG B CA 1
ATOM 2489 C C . ARG A 1 311 ? -23.672 11.166 73.377 1.00 27.63 311 ARG B C 1
ATOM 2490 O O . ARG A 1 311 ? -23.049 12.167 73.079 1.00 28.23 311 ARG B O 1
ATOM 2498 N N . ILE A 1 312 ? -23.092 10.012 73.703 1.00 24.75 312 ILE B N 1
ATOM 2499 C CA . ILE A 1 312 ? -21.645 9.841 73.742 1.00 22.69 312 ILE B CA 1
ATOM 2500 C C . ILE A 1 312 ? -21.211 9.160 72.449 1.00 23.28 312 ILE B C 1
ATOM 2501 O O . ILE A 1 312 ? -21.709 8.082 72.126 1.00 22.14 312 ILE B O 1
ATOM 2506 N N . LEU A 1 313 ? -20.318 9.809 71.709 1.00 21.34 313 LEU B N 1
ATOM 2507 C CA . LEU A 1 313 ? -19.813 9.251 70.459 1.00 20.41 313 LEU B CA 1
ATOM 2508 C C . LEU A 1 313 ? -18.536 8.489 70.796 1.00 19.41 313 LEU B C 1
ATOM 2509 O O . LEU A 1 313 ? -17.711 9.071 71.490 1.00 18.76 313 LEU B O 1
ATOM 2514 N N . THR A 1 314 ? -18.442 7.205 70.405 1.00 19.41 314 THR B N 1
ATOM 2515 C CA . THR A 1 314 ? -17.263 6.382 70.641 1.00 18.74 314 THR B CA 1
ATOM 2516 C C . THR A 1 314 ? -16.639 6.065 69.279 1.00 18.69 314 THR B C 1
ATOM 2517 O O . THR A 1 314 ? -17.346 5.677 68.356 1.00 18.96 314 THR B O 1
ATOM 2521 N N . LEU A 1 315 ? -15.331 6.308 69.174 1.00 18.04 315 LEU B N 1
ATOM 2522 C CA . LEU A 1 315 ? -14.586 6.191 67.932 1.00 17.63 315 LEU B CA 1
ATOM 2523 C C . LEU A 1 315 ? -13.504 5.142 68.155 1.00 16.91 315 LEU B C 1
ATOM 2524 O O . LEU A 1 315 ? -12.743 5.295 69.095 1.00 18.54 315 LEU B O 1
ATOM 2529 N N . ILE A 1 316 ? -13.489 4.076 67.322 1.00 16.61 316 ILE B N 1
ATOM 2530 C CA . ILE A 1 316 ? -12.532 2.981 67.359 1.00 17.75 316 ILE B CA 1
ATOM 2531 C C . ILE A 1 316 ? -11.554 3.144 66.200 1.00 17.30 316 ILE B C 1
ATOM 2532 O O . ILE A 1 316 ? -11.885 2.874 65.046 1.00 18.17 316 ILE B O 1
ATOM 2537 N N . PHE A 1 317 ? -10.343 3.583 66.537 1.00 18.21 317 PHE B N 1
ATOM 2538 C CA . PHE A 1 317 ? -9.251 3.649 65.581 1.00 16.46 317 PHE B CA 1
ATOM 2539 C C . PHE A 1 317 ? -8.335 2.441 65.695 1.00 18.37 317 PHE B C 1
ATOM 2540 O O . PHE A 1 317 ? -8.080 1.917 66.787 1.00 17.67 317 PHE B O 1
ATOM 2548 N N . GLY A 1 318 ? -7.759 2.082 64.548 1.00 19.82 318 GLY B N 1
ATOM 2549 C CA . GLY A 1 318 ? -6.723 1.080 64.463 1.00 19.76 318 GLY B CA 1
ATOM 2550 C C . GLY A 1 318 ? -7.068 0.030 63.409 1.00 20.38 318 GLY B C 1
ATOM 2551 O O . GLY A 1 318 ? -8.201 -0.054 62.911 1.00 19.98 318 GLY B O 1
ATOM 2552 N N . ALA A 1 319 ? -6.040 -0.755 63.091 1.00 20.09 319 ALA B N 1
ATOM 2553 C CA . ALA A 1 319 ? -6.131 -1.766 62.043 1.00 20.65 319 ALA B CA 1
ATOM 2554 C C . ALA A 1 319 ? -6.356 -3.152 62.632 1.00 21.73 319 ALA B C 1
ATOM 2555 O O . ALA A 1 319 ? -5.902 -3.460 63.740 1.00 20.01 319 ALA B O 1
ATOM 2557 N N . GLY A 1 320 ? -6.940 -4.033 61.803 1.00 19.76 320 GLY B N 1
ATOM 2558 C CA . GLY A 1 320 ? -6.967 -5.441 62.096 1.00 22.18 320 GLY B CA 1
ATOM 2559 C C . GLY A 1 320 ? -7.120 -6.266 60.826 1.00 21.10 320 GLY B C 1
ATOM 2560 O O . GLY A 1 320 ? -7.500 -5.758 59.777 1.00 24.13 320 GLY B O 1
ATOM 2561 N N . SER A 1 321 ? -6.826 -7.548 60.934 1.00 24.13 321 SER B N 1
ATOM 2562 C CA . SER A 1 321 ? -7.190 -8.476 59.876 1.00 29.42 321 SER B CA 1
ATOM 2563 C C . SER A 1 321 ? -8.702 -8.417 59.643 1.00 29.92 321 SER B C 1
ATOM 2564 O O . SER A 1 321 ? -9.472 -7.993 60.503 1.00 26.54 321 SER B O 1
ATOM 2567 N N . GLN A 1 322 ? -9.126 -8.857 58.457 1.00 30.48 322 GLN B N 1
ATOM 2568 C CA . GLN A 1 322 ? -10.542 -9.015 58.151 1.00 32.67 322 GLN B CA 1
ATOM 2569 C C . GLN A 1 322 ? -11.273 -9.849 59.213 1.00 32.28 322 GLN B C 1
ATOM 2570 O O . GLN A 1 322 ? -12.395 -9.491 59.597 1.00 28.95 322 GLN B O 1
ATOM 2576 N N . GLU A 1 323 ? -10.658 -10.951 59.674 1.00 33.70 323 GLU B N 1
ATOM 2577 C CA . GLU A 1 323 ? -11.264 -11.809 60.679 1.00 40.26 323 GLU B CA 1
ATOM 2578 C C . GLU A 1 323 ? -11.489 -11.045 61.988 1.00 36.79 323 GLU B C 1
ATOM 2579 O O . GLU A 1 323 ? -12.554 -11.149 62.615 1.00 33.96 323 GLU B O 1
ATOM 2585 N N . THR A 1 324 ? -10.481 -10.296 62.434 1.00 31.43 324 THR B N 1
ATOM 2586 C CA . THR A 1 324 ? -10.605 -9.641 63.729 1.00 31.20 324 THR B CA 1
ATOM 2587 C C . THR A 1 324 ? -11.476 -8.387 63.584 1.00 24.31 324 THR B C 1
ATOM 2588 O O . THR A 1 324 ? -12.121 -8.008 64.541 1.00 22.90 324 THR B O 1
ATOM 2592 N N . ARG A 1 325 ? -11.519 -7.755 62.406 1.00 22.90 325 ARG B N 1
ATOM 2593 C CA . ARG A 1 325 ? -12.390 -6.599 62.201 1.00 22.24 325 ARG B CA 1
ATOM 2594 C C . ARG A 1 325 ? -13.836 -7.091 62.294 1.00 26.34 325 ARG B C 1
ATOM 2595 O O . ARG A 1 325 ? -14.690 -6.444 62.891 1.00 24.99 325 ARG B O 1
ATOM 2603 N N . LYS A 1 326 ? -14.074 -8.277 61.712 1.00 26.09 326 LYS B N 1
ATOM 2604 C CA . LYS A 1 326 ? -15.391 -8.897 61.686 1.00 28.32 326 LYS B CA 1
ATOM 2605 C C . LYS A 1 326 ? -15.821 -9.250 63.105 1.00 26.06 326 LYS B C 1
ATOM 2606 O O . LYS A 1 326 ? -16.951 -8.961 63.482 1.00 29.78 326 LYS B O 1
ATOM 2612 N N . LEU A 1 327 ? -14.900 -9.769 63.923 1.00 26.12 327 LEU B N 1
ATOM 2613 C CA . LEU A 1 327 ? -15.193 -10.103 65.314 1.00 30.53 327 LEU B CA 1
ATOM 2614 C C . LEU A 1 327 ? -15.737 -8.893 66.073 1.00 31.32 327 LEU B C 1
ATOM 2615 O O . LEU A 1 327 ? -16.737 -9.031 66.786 1.00 28.21 327 LEU B O 1
ATOM 2620 N N . TYR A 1 328 ? -15.099 -7.712 65.937 1.00 25.51 328 TYR B N 1
ATOM 2621 C CA . TYR A 1 328 ? -15.441 -6.578 66.790 1.00 23.00 328 TYR B CA 1
ATOM 2622 C C . TYR A 1 328 ? -16.615 -5.808 66.198 1.00 22.25 328 TYR B C 1
ATOM 2623 O O . TYR A 1 328 ? -17.464 -5.281 66.914 1.00 23.09 328 TYR B O 1
ATOM 2632 N N . VAL A 1 329 ? -16.682 -5.739 64.885 1.00 20.06 329 VAL B N 1
ATOM 2633 C CA . VAL A 1 329 ? -17.745 -4.998 64.237 1.00 23.39 329 VAL B CA 1
ATOM 2634 C C . VAL A 1 329 ? -19.076 -5.710 64.505 1.00 24.36 329 VAL B C 1
ATOM 2635 O O . VAL A 1 329 ? -20.036 -5.099 64.948 1.00 22.89 329 VAL B O 1
ATOM 2639 N N . ASP A 1 330 ? -19.103 -7.027 64.297 1.00 26.49 330 ASP B N 1
ATOM 2640 C CA . ASP A 1 330 ? -20.301 -7.809 64.563 1.00 25.36 330 ASP B CA 1
ATOM 2641 C C . ASP A 1 330 ? -20.645 -7.771 66.060 1.00 26.15 330 ASP B C 1
ATOM 2642 O O . ASP A 1 330 ? -21.832 -7.711 66.429 1.00 25.23 330 ASP B O 1
ATOM 2647 N N . MET A 1 331 ? -19.606 -7.809 66.923 1.00 26.08 331 MET B N 1
ATOM 2648 C CA . MET A 1 331 ? -19.815 -7.696 68.356 1.00 24.84 331 MET B CA 1
ATOM 2649 C C . MET A 1 331 ? -20.503 -6.367 68.667 1.00 25.17 331 MET B C 1
ATOM 2650 O O . MET A 1 331 ? -21.510 -6.375 69.356 1.00 25.29 331 MET B O 1
ATOM 2655 N N . ALA A 1 332 ? -20.025 -5.262 68.062 1.00 24.02 332 ALA B N 1
ATOM 2656 C CA . ALA A 1 332 ? -20.621 -3.937 68.244 1.00 21.31 332 ALA B CA 1
ATOM 2657 C C . ALA A 1 332 ? -22.099 -3.934 67.847 1.00 23.11 332 ALA B C 1
ATOM 2658 O O . ALA A 1 332 ? -22.942 -3.548 68.637 1.00 24.71 332 ALA B O 1
ATOM 2660 N N . TYR A 1 333 ? -22.407 -4.327 66.609 1.00 20.90 333 TYR B N 1
ATOM 2661 C CA . TYR A 1 333 ? -23.679 -4.015 65.988 1.00 24.38 333 TYR B CA 1
ATOM 2662 C C . TYR A 1 333 ? -24.685 -5.149 66.155 1.00 25.52 333 TYR B C 1
ATOM 2663 O O . TYR A 1 333 ? -25.875 -4.895 66.254 1.00 24.24 333 TYR B O 1
ATOM 2672 N N . GLN A 1 334 ? -24.198 -6.387 66.236 1.00 27.17 334 GLN B N 1
ATOM 2673 C CA . GLN A 1 334 ? -25.106 -7.530 66.278 1.00 32.65 334 GLN B CA 1
ATOM 2674 C C . GLN A 1 334 ? -25.313 -7.965 67.727 1.00 33.91 334 GLN B C 1
ATOM 2675 O O . GLN A 1 334 ? -26.450 -8.124 68.152 1.00 40.81 334 GLN B O 1
ATOM 2681 N N . THR A 1 335 ? -24.223 -8.146 68.488 1.00 33.97 335 THR B N 1
ATOM 2682 C CA . THR A 1 335 ? -24.304 -8.619 69.860 1.00 29.77 335 THR B CA 1
ATOM 2683 C C . THR A 1 335 ? -24.708 -7.480 70.795 1.00 29.91 335 THR B C 1
ATOM 2684 O O . THR A 1 335 ? -25.636 -7.623 71.597 1.00 27.95 335 THR B O 1
ATOM 2688 N N . LEU A 1 336 ? -24.009 -6.342 70.722 1.00 25.46 336 LEU B N 1
ATOM 2689 C CA . LEU A 1 336 ? -24.159 -5.319 71.746 1.00 24.68 336 LEU B CA 1
ATOM 2690 C C . LEU A 1 336 ? -25.154 -4.203 71.386 1.00 24.33 336 LEU B C 1
ATOM 2691 O O . LEU A 1 336 ? -25.491 -3.340 72.220 1.00 25.96 336 LEU B O 1
ATOM 2696 N N . GLY A 1 337 ? -25.642 -4.160 70.159 1.00 24.06 337 GLY B N 1
ATOM 2697 C CA . GLY A 1 337 ? -26.648 -3.166 69.808 1.00 25.69 337 GLY B CA 1
ATOM 2698 C C . GLY A 1 337 ? -26.140 -1.725 69.802 1.00 23.85 337 GLY B C 1
ATOM 2699 O O . GLY A 1 337 ? -26.908 -0.771 69.979 1.00 24.15 337 GLY B O 1
ATOM 2700 N N . LEU A 1 338 ? -24.847 -1.528 69.535 1.00 22.85 338 LEU B N 1
ATOM 2701 C CA . LEU A 1 338 ? -24.292 -0.188 69.550 1.00 22.33 338 LEU B CA 1
ATOM 2702 C C . LEU A 1 338 ? -24.798 0.599 68.343 1.00 21.77 338 LEU B C 1
ATOM 2703 O O . LEU A 1 338 ? -24.971 0.039 67.240 1.00 21.38 338 LEU B O 1
ATOM 2708 N N . LYS A 1 339 ? -24.910 1.919 68.553 1.00 18.78 339 LYS B N 1
ATOM 2709 C CA . LYS A 1 339 ? -25.425 2.867 67.578 1.00 21.45 339 LYS B CA 1
ATOM 2710 C C . LYS A 1 339 ? -24.646 4.181 67.495 1.00 22.53 339 LYS B C 1
ATOM 2711 O O . LYS A 1 339 ? -24.754 4.881 66.483 1.00 24.46 339 LYS B O 1
ATOM 2717 N N . ASP A 1 340 ? -23.883 4.528 68.543 1.00 23.06 340 ASP B N 1
ATOM 2718 C CA . ASP A 1 340 ? -23.114 5.765 68.605 1.00 21.98 340 ASP B CA 1
ATOM 2719 C C . ASP A 1 340 ? -21.612 5.492 68.666 1.00 21.63 340 ASP B C 1
ATOM 2720 O O . ASP A 1 340 ? -20.862 6.371 69.090 1.00 19.01 340 ASP B O 1
ATOM 2725 N N . THR A 1 341 ? -21.230 4.280 68.279 1.00 19.21 341 THR B N 1
ATOM 2726 C CA . THR A 1 341 ? -19.858 3.812 68.211 1.00 18.36 341 THR B CA 1
ATOM 2727 C C . THR A 1 341 ? -19.535 3.547 66.743 1.00 20.85 341 THR B C 1
ATOM 2728 O O . THR A 1 341 ? -20.325 2.906 66.073 1.00 20.85 341 THR B O 1
ATOM 2732 N N . PHE A 1 342 ? -18.345 3.951 66.285 1.00 19.89 342 PHE B N 1
ATOM 2733 C CA . PHE A 1 342 ? -17.976 3.853 64.880 1.00 18.74 342 PHE B CA 1
ATOM 2734 C C . PHE A 1 342 ? -16.503 3.427 64.765 1.00 19.00 342 PHE B C 1
ATOM 2735 O O . PHE A 1 342 ? -15.650 3.864 65.527 1.00 17.80 342 PHE B O 1
ATOM 2743 N N . PHE A 1 343 ? -16.229 2.638 63.724 1.00 18.16 343 PHE B N 1
ATOM 2744 C CA . PHE A 1 343 ? -14.900 2.164 63.364 1.00 19.77 343 PHE B CA 1
ATOM 2745 C C . PHE A 1 343 ? -14.362 2.998 62.213 1.00 20.26 343 PHE B C 1
ATOM 2746 O O . PHE A 1 343 ? -14.961 3.026 61.125 1.00 23.13 343 PHE B O 1
ATOM 2754 N N . LEU A 1 344 ? -13.200 3.628 62.420 1.00 18.00 344 LEU B N 1
ATOM 2755 C CA . LEU A 1 344 ? -12.680 4.582 61.444 1.00 19.16 344 LEU B CA 1
ATOM 2756 C C . LEU A 1 344 ? -11.371 4.080 60.832 1.00 20.55 344 LEU B C 1
ATOM 2757 O O . LEU A 1 344 ? -10.789 4.764 59.990 1.00 22.09 344 LEU B O 1
ATOM 2762 N N . GLY A 1 345 ? -10.922 2.900 61.274 1.00 19.67 345 GLY B N 1
ATOM 2763 C CA . GLY A 1 345 ? -9.736 2.233 60.759 1.00 20.47 345 GLY B CA 1
ATOM 2764 C C . GLY A 1 345 ? -8.447 2.875 61.262 1.00 19.11 345 GLY B C 1
ATOM 2765 O O . GLY A 1 345 ? -8.459 3.730 62.136 1.00 19.87 345 GLY B O 1
ATOM 2766 N N . PRO A 1 346 ? -7.283 2.497 60.699 1.00 21.30 346 PRO B N 1
ATOM 2767 C CA . PRO A 1 346 ? -6.017 3.125 61.088 1.00 20.05 346 PRO B CA 1
ATOM 2768 C C . PRO A 1 346 ? -6.014 4.531 60.514 1.00 19.84 346 PRO B C 1
ATOM 2769 O O . PRO A 1 346 ? -6.619 4.767 59.466 1.00 18.29 346 PRO B O 1
ATOM 2773 N N . GLN A 1 347 ? -5.295 5.425 61.193 1.00 19.89 347 GLN B N 1
ATOM 2774 C CA . GLN A 1 347 ? -5.156 6.825 60.825 1.00 19.85 347 GLN B CA 1
ATOM 2775 C C . GLN A 1 347 ? -3.723 7.283 61.074 1.00 18.29 347 GLN B C 1
ATOM 2776 O O . GLN A 1 347 ? -3.007 6.757 61.943 1.00 18.63 347 GLN B O 1
ATOM 2782 N N . SER A 1 348 ? -3.317 8.277 60.265 1.00 19.17 348 SER B N 1
ATOM 2783 C CA . SER A 1 348 ? -2.038 8.951 60.378 1.00 19.14 348 SER B CA 1
ATOM 2784 C C . SER A 1 348 ? -1.885 9.545 61.779 1.00 18.23 348 SER B C 1
ATOM 2785 O O . SER A 1 348 ? -2.868 9.855 62.448 1.00 20.23 348 SER B O 1
ATOM 2788 N N . GLN A 1 349 ? -0.641 9.700 62.225 1.00 17.32 349 GLN B N 1
ATOM 2789 C CA . GLN A 1 349 ? -0.407 10.351 63.505 1.00 17.36 349 GLN B CA 1
ATOM 2790 C C . GLN A 1 349 ? -0.990 11.776 63.532 1.00 17.03 349 GLN B C 1
ATOM 2791 O O . GLN A 1 349 ? -1.616 12.165 64.514 1.00 15.41 349 GLN B O 1
ATOM 2797 N N . PRO A 1 350 ? -0.816 12.652 62.510 1.00 17.39 350 PRO B N 1
ATOM 2798 C CA . PRO A 1 350 ? -1.408 13.985 62.613 1.00 17.53 350 PRO B CA 1
ATOM 2799 C C . PRO A 1 350 ? -2.939 13.976 62.673 1.00 17.88 350 PRO B C 1
ATOM 2800 O O . PRO A 1 350 ? -3.506 14.830 63.345 1.00 17.42 350 PRO B O 1
ATOM 2804 N N . ASP A 1 351 ? -3.575 13.012 62.000 1.00 19.07 351 ASP B N 1
ATOM 2805 C CA . ASP A 1 351 ? -5.020 12.830 62.091 1.00 18.77 351 ASP B CA 1
ATOM 2806 C C . ASP A 1 351 ? -5.400 12.472 63.529 1.00 17.27 351 ASP B C 1
ATOM 2807 O O . ASP A 1 351 ? -6.327 13.042 64.104 1.00 17.44 351 ASP B O 1
ATOM 2812 N N . LEU A 1 352 ? -4.673 11.536 64.139 1.00 18.03 352 LEU B N 1
ATOM 2813 C CA . LEU A 1 352 ? -4.969 11.162 65.514 1.00 17.02 352 LEU B CA 1
ATOM 2814 C C . LEU A 1 352 ? -4.793 12.339 66.479 1.00 17.08 352 LEU B C 1
ATOM 2815 O O . LEU A 1 352 ? -5.588 12.513 67.411 1.00 16.49 352 LEU B O 1
ATOM 2820 N N . ALA A 1 353 ? -3.775 13.189 66.239 1.00 17.30 353 ALA B N 1
ATOM 2821 C CA . ALA A 1 353 ? -3.571 14.360 67.087 1.00 18.29 353 ALA B CA 1
ATOM 2822 C C . ALA A 1 353 ? -4.778 15.299 67.037 1.00 17.59 353 ALA B C 1
ATOM 2823 O O . ALA A 1 353 ? -5.147 15.849 68.059 1.00 17.12 353 ALA B O 1
ATOM 2825 N N . ASN A 1 354 ? -5.337 15.513 65.854 1.00 18.63 354 ASN B N 1
ATOM 2826 C CA . ASN A 1 354 ? -6.566 16.280 65.696 1.00 17.86 354 ASN B CA 1
ATOM 2827 C C . ASN A 1 354 ? -7.703 15.668 66.496 1.00 18.18 354 ASN B C 1
ATOM 2828 O O . ASN A 1 354 ? -8.444 16.397 67.136 1.00 17.42 354 ASN B O 1
ATOM 2833 N N . VAL A 1 355 ? -7.850 14.345 66.436 1.00 16.09 355 VAL B N 1
ATOM 2834 C CA . VAL A 1 355 ? -8.918 13.657 67.132 1.00 17.50 355 VAL B CA 1
ATOM 2835 C C . VAL A 1 355 ? -8.747 13.775 68.639 1.00 17.62 355 VAL B C 1
ATOM 2836 O O . VAL A 1 355 ? -9.694 14.086 69.354 1.00 17.82 355 VAL B O 1
ATOM 2840 N N . TYR A 1 356 ? -7.545 13.521 69.147 1.00 18.43 356 TYR B N 1
ATOM 2841 C CA . TYR A 1 356 ? -7.323 13.562 70.581 1.00 17.98 356 TYR B CA 1
ATOM 2842 C C . TYR A 1 356 ? -7.578 14.983 71.066 1.00 19.29 356 TYR B C 1
ATOM 2843 O O . TYR A 1 356 ? -8.077 15.174 72.168 1.00 18.63 356 TYR B O 1
ATOM 2852 N N . THR A 1 357 ? -7.228 15.977 70.235 1.00 18.97 357 THR B N 1
ATOM 2853 C CA . THR A 1 357 ? -7.462 17.372 70.591 1.00 18.22 357 THR B CA 1
ATOM 2854 C C . THR A 1 357 ? -8.938 17.591 70.918 1.00 19.02 357 THR B C 1
ATOM 2855 O O . THR A 1 357 ? -9.238 18.322 71.859 1.00 22.18 357 THR B O 1
ATOM 2859 N N . VAL A 1 358 ? -9.851 16.980 70.176 1.00 18.94 358 VAL B N 1
ATOM 2860 C CA . VAL A 1 358 ? -11.286 17.218 70.426 1.00 20.66 358 VAL B CA 1
ATOM 2861 C C . VAL A 1 358 ? -11.955 16.113 71.248 1.00 21.32 358 VAL B C 1
ATOM 2862 O O . VAL A 1 358 ? -13.160 16.186 71.497 1.00 24.51 358 VAL B O 1
ATOM 2866 N N . ALA A 1 359 ? -11.222 15.087 71.672 1.00 19.67 359 ALA B N 1
ATOM 2867 C CA . ALA A 1 359 ? -11.808 14.013 72.462 1.00 19.38 359 ALA B CA 1
ATOM 2868 C C . ALA A 1 359 ? -11.945 14.443 73.923 1.00 19.93 359 ALA B C 1
ATOM 2869 O O . ALA A 1 359 ? -11.130 15.227 74.438 1.00 21.07 359 ALA B O 1
ATOM 2871 N N . ASP A 1 360 ? -12.982 13.920 74.591 1.00 19.29 360 ASP B N 1
ATOM 2872 C CA . ASP A 1 360 ? -13.195 14.182 76.016 1.00 19.39 360 ASP B CA 1
ATOM 2873 C C . ASP A 1 360 ? -12.306 13.304 76.875 1.00 18.83 360 ASP B C 1
ATOM 2874 O O . ASP A 1 360 ? -11.851 13.729 77.946 1.00 18.31 360 ASP B O 1
ATOM 2879 N N . VAL A 1 361 ? -12.128 12.059 76.448 1.00 17.26 361 VAL B N 1
ATOM 2880 C CA . VAL A 1 361 ? -11.277 11.120 77.164 1.00 16.40 361 VAL B CA 1
ATOM 2881 C C . VAL A 1 361 ? -10.971 9.992 76.190 1.00 17.67 361 VAL B C 1
ATOM 2882 O O . VAL A 1 361 ? -11.787 9.734 75.307 1.00 17.69 361 VAL B O 1
ATOM 2886 N N . SER A 1 362 ? -9.821 9.324 76.381 1.00 17.16 362 SER B N 1
ATOM 2887 C CA . SER A 1 362 ? -9.476 8.146 75.622 1.00 18.65 362 SER B CA 1
ATOM 2888 C C . SER A 1 362 ? -9.437 6.916 76.518 1.00 19.23 362 SER B C 1
ATOM 2889 O O . SER A 1 362 ? -9.089 6.999 77.684 1.00 18.24 362 SER B O 1
ATOM 2892 N N . VAL A 1 363 ? -9.784 5.761 75.941 1.00 18.21 363 VAL B N 1
ATOM 2893 C CA . VAL A 1 363 ? -9.808 4.523 76.691 1.00 19.30 363 VAL B CA 1
ATOM 2894 C C . VAL A 1 363 ? -8.964 3.471 75.993 1.00 18.63 363 VAL B C 1
ATOM 2895 O O . VAL A 1 363 ? -9.186 3.172 74.833 1.00 19.58 363 VAL B O 1
ATOM 2899 N N . PHE A 1 364 ? -7.980 2.949 76.709 1.00 16.47 364 PHE B N 1
ATOM 2900 C CA . PHE A 1 364 ? -7.089 1.941 76.180 1.00 17.42 364 PHE B CA 1
ATOM 2901 C C . PHE A 1 364 ? -6.941 0.855 77.232 1.00 18.21 364 PHE B C 1
ATOM 2902 O O . PHE A 1 364 ? -5.904 0.833 77.889 1.00 17.68 364 PHE B O 1
ATOM 2910 N N . PRO A 1 365 ? -7.932 -0.051 77.401 1.00 17.97 365 PRO B N 1
ATOM 2911 C CA . PRO A 1 365 ? -7.965 -0.940 78.571 1.00 19.26 365 PRO B CA 1
ATOM 2912 C C . PRO A 1 365 ? -7.163 -2.229 78.388 1.00 19.81 365 PRO B C 1
ATOM 2913 O O . PRO A 1 365 ? -7.652 -3.323 78.706 1.00 20.88 365 PRO B O 1
ATOM 2917 N N . SER A 1 366 ? -5.919 -2.092 77.897 1.00 19.05 366 SER B N 1
ATOM 2918 C CA . SER A 1 366 ? -5.091 -3.225 77.544 1.00 18.34 366 SER B CA 1
ATOM 2919 C C . SER A 1 366 ? -4.831 -4.096 78.769 1.00 20.15 366 SER B C 1
ATOM 2920 O O . SER A 1 366 ? -4.686 -3.605 79.878 1.00 19.64 366 SER B O 1
ATOM 2923 N N . HIS A 1 367 ? -4.641 -5.367 78.486 1.00 21.70 367 HIS B N 1
ATOM 2924 C CA . HIS A 1 367 ? -4.008 -6.272 79.430 1.00 20.96 367 HIS B CA 1
ATOM 2925 C C . HIS A 1 367 ? -2.510 -6.324 79.170 1.00 19.49 367 HIS B C 1
ATOM 2926 O O . HIS A 1 367 ? -2.093 -6.826 78.130 1.00 21.06 367 HIS B O 1
ATOM 2933 N N . ASP A 1 368 ? -1.719 -5.855 80.144 1.00 20.88 368 ASP B N 1
ATOM 2934 C CA . ASP A 1 368 ? -0.263 -5.920 80.054 1.00 21.71 368 ASP B CA 1
ATOM 2935 C C . ASP A 1 368 ? 0.276 -5.131 78.858 1.00 19.54 368 ASP B C 1
ATOM 2936 O O . ASP A 1 368 ? 1.132 -5.625 78.143 1.00 23.11 368 ASP B O 1
ATOM 2941 N N . GLU A 1 369 ? -0.167 -3.885 78.692 1.00 20.17 369 GLU B N 1
ATOM 2942 C CA . GLU A 1 369 ? 0.358 -3.036 77.629 1.00 21.67 369 GLU B CA 1
ATOM 2943 C C . GLU A 1 369 ? 1.865 -2.916 77.858 1.00 20.13 369 GLU B C 1
ATOM 2944 O O . GLU A 1 369 ? 2.272 -2.586 78.971 1.00 19.45 369 GLU B O 1
ATOM 2950 N N . PRO A 1 370 ? 2.739 -3.227 76.876 1.00 18.98 370 PRO B N 1
ATOM 2951 C CA . PRO A 1 370 ? 4.186 -3.158 77.095 1.00 19.77 370 PRO B CA 1
ATOM 2952 C C . PRO A 1 370 ? 4.665 -1.797 77.601 1.00 19.62 370 PRO B C 1
ATOM 2953 O O . PRO A 1 370 ? 5.259 -1.711 78.669 1.00 21.61 370 PRO B O 1
ATOM 2957 N N . PHE A 1 371 ? 4.348 -0.710 76.888 1.00 18.96 371 PHE B N 1
ATOM 2958 C CA . PHE A 1 371 ? 4.659 0.642 77.338 1.00 19.62 371 PHE B CA 1
ATOM 2959 C C . PHE A 1 371 ? 3.362 1.447 77.348 1.00 20.87 371 PHE B C 1
ATOM 2960 O O . PHE A 1 371 ? 2.839 1.805 78.415 1.00 19.95 371 PHE B O 1
ATOM 2968 N N . GLY A 1 372 ? 2.820 1.679 76.126 1.00 19.21 372 GLY B N 1
ATOM 2969 C CA . GLY A 1 372 ? 1.592 2.416 75.920 1.00 17.97 372 GLY B CA 1
ATOM 2970 C C . GLY A 1 372 ? 1.841 3.791 75.283 1.00 17.61 372 GLY B C 1
ATOM 2971 O O . GLY A 1 372 ? 1.364 4.798 75.801 1.00 17.94 372 GLY B O 1
ATOM 2972 N N . LEU A 1 373 ? 2.452 3.827 74.089 1.00 16.09 373 LEU B N 1
ATOM 2973 C CA . LEU A 1 373 ? 2.648 5.102 73.403 1.00 15.65 373 LEU B CA 1
ATOM 2974 C C . LEU A 1 373 ? 1.331 5.855 73.224 1.00 14.71 373 LEU B C 1
ATOM 2975 O O . LEU A 1 373 ? 1.289 7.092 73.240 1.00 14.36 373 LEU B O 1
ATOM 2980 N N . VAL A 1 374 ? 0.233 5.120 72.964 1.00 16.01 374 VAL B N 1
ATOM 2981 C CA . VAL A 1 374 ? -1.068 5.734 72.706 1.00 15.25 374 VAL B CA 1
ATOM 2982 C C . VAL A 1 374 ? -1.474 6.660 73.858 1.00 15.48 374 VAL B C 1
ATOM 2983 O O . VAL A 1 374 ? -2.017 7.755 73.640 1.00 14.93 374 VAL B O 1
ATOM 2987 N N . PHE A 1 375 ? -1.167 6.224 75.089 1.00 15.27 375 PHE B N 1
ATOM 2988 C CA . PHE A 1 375 ? -1.442 7.005 76.284 1.00 17.24 375 PHE B CA 1
ATOM 2989 C C . PHE A 1 375 ? -0.700 8.332 76.249 1.00 16.59 375 PHE B C 1
ATOM 2990 O O . PHE A 1 375 ? -1.296 9.378 76.506 1.00 17.14 375 PHE B O 1
ATOM 2998 N N . ILE A 1 376 ? 0.599 8.265 75.972 1.00 15.27 376 ILE B N 1
ATOM 2999 C CA . ILE A 1 376 ? 1.450 9.455 76.013 1.00 17.08 376 ILE B CA 1
ATOM 3000 C C . ILE A 1 376 ? 1.055 10.431 74.901 1.00 16.33 376 ILE B C 1
ATOM 3001 O O . ILE A 1 376 ? 0.972 11.669 75.080 1.00 19.00 376 ILE B O 1
ATOM 3006 N N . GLU A 1 377 ? 0.806 9.896 73.722 1.00 16.51 377 GLU B N 1
ATOM 3007 C CA . GLU A 1 377 ? 0.345 10.728 72.617 1.00 16.35 377 GLU B CA 1
ATOM 3008 C C . GLU A 1 377 ? -0.940 11.500 72.956 1.00 18.22 377 GLU B C 1
ATOM 3009 O O . GLU A 1 377 ? -1.080 12.691 72.635 1.00 17.82 377 GLU B O 1
ATOM 3015 N N . CYS A 1 378 ? -1.924 10.786 73.505 1.00 16.98 378 CYS B N 1
ATOM 3016 C CA . CYS A 1 378 ? -3.204 11.384 73.842 1.00 17.90 378 CYS B CA 1
ATOM 3017 C C . CYS A 1 378 ? -2.999 12.450 74.928 1.00 15.79 378 CYS B C 1
ATOM 3018 O O . CYS A 1 378 ? -3.441 13.591 74.796 1.00 17.30 378 CYS B O 1
ATOM 3021 N N . MET A 1 379 ? -2.288 12.098 76.001 1.00 16.55 379 MET B N 1
ATOM 3022 C CA . MET A 1 379 ? -2.006 13.095 77.028 1.00 18.62 379 MET B CA 1
ATOM 3023 C C . MET A 1 379 ? -1.263 14.291 76.440 1.00 19.33 379 MET B C 1
ATOM 3024 O O . MET A 1 379 ? -1.580 15.446 76.747 1.00 18.97 379 MET B O 1
ATOM 3029 N N . GLY A 1 380 ? -0.332 14.042 75.509 1.00 18.51 380 GLY B N 1
ATOM 3030 C CA . GLY A 1 380 ? 0.368 15.118 74.827 1.00 17.31 380 GLY B CA 1
ATOM 3031 C C . GLY A 1 380 ? -0.563 16.140 74.165 1.00 19.27 380 GLY B C 1
ATOM 3032 O O . GLY A 1 380 ? -0.213 17.316 74.056 1.00 20.81 380 GLY B O 1
ATOM 3033 N N . CYS A 1 381 ? -1.752 15.706 73.736 1.00 20.19 381 CYS B N 1
ATOM 3034 C CA . CYS A 1 381 ? -2.686 16.607 73.072 1.00 20.63 381 CYS B CA 1
ATOM 3035 C C . CYS A 1 381 ? -3.664 17.278 74.055 1.00 19.70 381 CYS B C 1
ATOM 3036 O O . CYS A 1 381 ? -4.547 18.029 73.631 1.00 22.84 381 CYS B O 1
ATOM 3039 N N . GLY A 1 382 ? -3.517 17.008 75.351 1.00 20.36 382 GLY B N 1
ATOM 3040 C CA . GLY A 1 382 ? -4.273 17.701 76.382 1.00 20.85 382 GLY B CA 1
ATOM 3041 C C . GLY A 1 382 ? -5.501 16.897 76.812 1.00 22.10 382 GLY B C 1
ATOM 3042 O O . GLY A 1 382 ? -6.484 17.457 77.286 1.00 22.35 382 GLY B O 1
ATOM 3043 N N . THR A 1 383 ? -5.441 15.562 76.658 1.00 20.01 383 THR B N 1
ATOM 3044 C CA . THR A 1 383 ? -6.642 14.757 76.829 1.00 17.75 383 THR B CA 1
ATOM 3045 C C . THR A 1 383 ? -6.367 13.645 77.838 1.00 18.26 383 THR B C 1
ATOM 3046 O O . THR A 1 383 ? -5.361 12.950 77.768 1.00 19.46 383 THR B O 1
ATOM 3050 N N . PRO A 1 384 ? -7.250 13.439 78.825 1.00 18.81 384 PRO B N 1
ATOM 3051 C CA . PRO A 1 384 ? -6.997 12.427 79.837 1.00 18.17 384 PRO B CA 1
ATOM 3052 C C . PRO A 1 384 ? -7.249 11.016 79.320 1.00 19.45 384 PRO B C 1
ATOM 3053 O O . PRO A 1 384 ? -7.913 10.834 78.283 1.00 19.38 384 PRO B O 1
ATOM 3057 N N . VAL A 1 385 ? -6.716 10.039 80.069 1.00 18.46 385 VAL B N 1
ATOM 3058 C CA . VAL A 1 385 ? -6.587 8.670 79.598 1.00 19.58 385 VAL B CA 1
ATOM 3059 C C . VAL A 1 385 ? -7.098 7.689 80.657 1.00 20.35 385 VAL B C 1
ATOM 3060 O O . VAL A 1 385 ? -6.887 7.882 81.853 1.00 19.34 385 VAL B O 1
ATOM 3064 N N . ILE A 1 386 ? -7.790 6.650 80.190 1.00 19.11 386 ILE B N 1
ATOM 3065 C CA . ILE A 1 386 ? -8.206 5.540 81.034 1.00 18.54 386 ILE B CA 1
ATOM 3066 C C . ILE A 1 386 ? -7.556 4.256 80.544 1.00 21.17 386 ILE B C 1
ATOM 3067 O O . ILE A 1 386 ? -7.707 3.877 79.366 1.00 19.32 386 ILE B O 1
ATOM 3072 N N . GLY A 1 387 ? -6.898 3.559 81.476 1.00 18.10 387 GLY B N 1
ATOM 3073 C CA . GLY A 1 387 ? -6.289 2.265 81.195 1.00 20.86 387 GLY B CA 1
ATOM 3074 C C . GLY A 1 387 ? -6.685 1.199 82.215 1.00 20.42 387 GLY B C 1
ATOM 3075 O O . GLY A 1 387 ? -7.630 1.395 82.973 1.00 21.56 387 GLY B O 1
ATOM 3076 N N . ALA A 1 388 ? -5.932 0.100 82.227 1.00 22.55 388 ALA B N 1
ATOM 3077 C CA . ALA A 1 388 ? -6.078 -0.930 83.249 1.00 23.46 388 ALA B CA 1
ATOM 3078 C C . ALA A 1 388 ? -4.793 -0.990 84.066 1.00 22.03 388 ALA B C 1
ATOM 3079 O O . ALA A 1 388 ? -3.719 -0.581 83.622 1.00 20.83 388 ALA B O 1
ATOM 3081 N N . LYS A 1 389 ? -4.918 -1.506 85.308 1.00 24.69 389 LYS B N 1
ATOM 3082 C CA . LYS A 1 389 ? -3.778 -1.578 86.214 1.00 24.00 389 LYS B CA 1
ATOM 3083 C C . LYS A 1 389 ? -2.865 -2.737 85.838 1.00 26.33 389 LYS B C 1
ATOM 3084 O O . LYS A 1 389 ? -2.692 -3.697 86.605 1.00 23.33 389 LYS B O 1
ATOM 3090 N N . SER A 1 390 ? -2.211 -2.621 84.672 1.00 23.29 390 SER B N 1
ATOM 3091 C CA . SER A 1 390 ? -1.255 -3.616 84.238 1.00 24.81 390 SER B CA 1
ATOM 3092 C C . SER A 1 390 ? -0.314 -2.985 83.213 1.00 23.63 390 SER B C 1
ATOM 3093 O O . SER A 1 390 ? -0.649 -1.973 82.593 1.00 19.70 390 SER B O 1
ATOM 3096 N N . GLY A 1 391 ? 0.870 -3.579 83.089 1.00 24.74 391 GLY B N 1
ATOM 3097 C CA . GLY A 1 391 ? 1.837 -3.155 82.093 1.00 24.78 391 GLY B CA 1
ATOM 3098 C C . GLY A 1 391 ? 2.396 -1.764 82.353 1.00 22.50 391 GLY B C 1
ATOM 3099 O O . GLY A 1 391 ? 2.361 -1.221 83.454 1.00 20.99 391 GLY B O 1
ATOM 3100 N N . GLY A 1 392 ? 2.915 -1.160 81.279 1.00 21.00 392 GLY B N 1
ATOM 3101 C CA . GLY A 1 392 ? 3.634 0.091 81.361 1.00 20.72 392 GLY B CA 1
ATOM 3102 C C . GLY A 1 392 ? 2.788 1.225 81.922 1.00 19.13 392 GLY B C 1
ATOM 3103 O O . GLY A 1 392 ? 3.347 2.059 82.630 1.00 22.48 392 GLY B O 1
ATOM 3104 N N . PRO A 1 393 ? 1.453 1.323 81.654 1.00 19.72 393 PRO B N 1
ATOM 3105 C CA . PRO A 1 393 ? 0.639 2.422 82.173 1.00 18.66 393 PRO B CA 1
ATOM 3106 C C . PRO A 1 393 ? 0.699 2.568 83.692 1.00 20.64 393 PRO B C 1
ATOM 3107 O O . PRO A 1 393 ? 0.563 3.666 84.206 1.00 20.93 393 PRO B O 1
ATOM 3111 N N . LEU A 1 394 ? 0.992 1.476 84.378 1.00 22.23 394 LEU B N 1
ATOM 3112 C CA . LEU A 1 394 ? 1.117 1.523 85.826 1.00 23.36 394 LEU B CA 1
ATOM 3113 C C . LEU A 1 394 ? 2.147 2.558 86.278 1.00 24.52 394 LEU B C 1
ATOM 3114 O O . LEU A 1 394 ? 2.037 3.098 87.390 1.00 22.63 394 LEU B O 1
ATOM 3119 N N . ASP A 1 395 ? 3.161 2.808 85.438 1.00 23.30 395 ASP B N 1
ATOM 3120 C CA . ASP A 1 395 ? 4.267 3.681 85.791 1.00 23.73 395 ASP B CA 1
ATOM 3121 C C . ASP A 1 395 ? 3.964 5.157 85.588 1.00 23.51 395 ASP B C 1
ATOM 3122 O O . ASP A 1 395 ? 4.604 5.988 86.222 1.00 25.42 395 ASP B O 1
ATOM 3127 N N . PHE A 1 396 ? 3.025 5.497 84.694 1.00 21.42 396 PHE B N 1
ATOM 3128 C CA . PHE A 1 396 ? 2.899 6.877 84.272 1.00 22.92 396 PHE B CA 1
ATOM 3129 C C . PHE A 1 396 ? 1.468 7.402 84.364 1.00 21.28 396 PHE B C 1
ATOM 3130 O O . PHE A 1 396 ? 1.287 8.620 84.310 1.00 24.64 396 PHE B O 1
ATOM 3138 N N . VAL A 1 397 ? 0.456 6.541 84.481 1.00 21.61 397 VAL B N 1
ATOM 3139 C CA . VAL A 1 397 ? -0.903 7.036 84.641 1.00 23.03 397 VAL B CA 1
ATOM 3140 C C . VAL A 1 397 ? -1.140 7.234 86.142 1.00 27.70 397 VAL B C 1
ATOM 3141 O O . VAL A 1 397 ? -0.907 6.309 86.904 1.00 28.47 397 VAL B O 1
ATOM 3145 N N . ASN A 1 398 ? -1.571 8.448 86.521 1.00 27.50 398 ASN B N 1
ATOM 3146 C CA . ASN A 1 398 ? -1.916 8.782 87.903 1.00 28.80 398 ASN B CA 1
ATOM 3147 C C . ASN A 1 398 ? -3.144 9.690 87.898 1.00 30.22 398 ASN B C 1
ATOM 3148 O O . ASN A 1 398 ? -3.627 10.085 86.842 1.00 25.24 398 ASN B O 1
ATOM 3153 N N . ASP A 1 399 ? -3.625 10.075 89.093 1.00 26.79 399 ASP B N 1
ATOM 3154 C CA . ASP A 1 399 ? -4.910 10.743 89.227 1.00 29.83 399 ASP B CA 1
ATOM 3155 C C . ASP A 1 399 ? -4.954 12.088 88.510 1.00 27.20 399 ASP B C 1
ATOM 3156 O O . ASP A 1 399 ? -6.038 12.571 88.175 1.00 27.06 399 ASP B O 1
ATOM 3161 N N . GLU A 1 400 ? -3.787 12.723 88.304 1.00 25.00 400 GLU B N 1
ATOM 3162 C CA . GLU A 1 400 ? -3.754 14.045 87.706 1.00 27.03 400 GLU B CA 1
ATOM 3163 C C . GLU A 1 400 ? -4.020 13.970 86.199 1.00 23.71 400 GLU B C 1
ATOM 3164 O O . GLU A 1 400 ? -4.257 15.009 85.577 1.00 23.61 400 GLU B O 1
ATOM 3170 N N . VAL A 1 401 ? -3.870 12.769 85.606 1.00 22.30 401 VAL B N 1
ATOM 3171 C CA . VAL A 1 401 ? -3.914 12.656 84.145 1.00 21.98 401 VAL B CA 1
ATOM 3172 C C . VAL A 1 401 ? -4.926 11.629 83.642 1.00 24.30 401 VAL B C 1
ATOM 3173 O O . VAL A 1 401 ? -5.120 11.515 82.424 1.00 23.36 401 VAL B O 1
ATOM 3177 N N . GLY A 1 402 ? -5.581 10.903 84.544 1.00 21.56 402 GLY B N 1
ATOM 3178 C CA . GLY A 1 402 ? -6.623 9.978 84.135 1.00 24.75 402 GLY B CA 1
ATOM 3179 C C . GLY A 1 402 ? -6.853 8.925 85.206 1.00 25.56 402 GLY B C 1
ATOM 3180 O O . GLY A 1 402 ? -6.799 9.237 86.399 1.00 26.20 402 GLY B O 1
ATOM 3181 N N . ALA A 1 403 ? -6.990 7.669 84.787 1.00 22.82 403 ALA B N 1
ATOM 3182 C CA . ALA A 1 403 ? -7.284 6.597 85.717 1.00 22.73 403 ALA B CA 1
ATOM 3183 C C . ALA A 1 403 ? -6.901 5.230 85.151 1.00 26.18 403 ALA B C 1
ATOM 3184 O O . ALA A 1 403 ? -6.986 5.016 83.937 1.00 24.51 403 ALA B O 1
ATOM 3186 N N . LEU A 1 404 ? -6.490 4.313 86.043 1.00 20.16 404 LEU B N 1
ATOM 3187 C CA . LEU A 1 404 ? -6.356 2.901 85.696 1.00 23.28 404 LEU B CA 1
ATOM 3188 C C . LEU A 1 404 ? -7.398 2.081 86.455 1.00 26.05 404 LEU B C 1
ATOM 3189 O O . LEU A 1 404 ? -7.486 2.148 87.684 1.00 25.13 404 LEU B O 1
ATOM 3194 N N . VAL A 1 405 ? -8.139 1.248 85.727 1.00 25.30 405 VAL B N 1
ATOM 3195 C CA . VAL A 1 405 ? -9.176 0.442 86.348 1.00 26.03 405 VAL B CA 1
ATOM 3196 C C . VAL A 1 405 ? -8.538 -0.840 86.856 1.00 25.57 405 VAL B C 1
ATOM 3197 O O . VAL A 1 405 ? -7.545 -1.289 86.332 1.00 23.77 405 VAL B O 1
ATOM 3201 N N . ASP A 1 406 ? -9.145 -1.450 87.872 1.00 27.85 406 ASP B N 1
ATOM 3202 C CA . ASP A 1 406 ? -8.700 -2.734 88.394 1.00 29.47 406 ASP B CA 1
ATOM 3203 C C . ASP A 1 406 ? -8.742 -3.806 87.318 1.00 24.05 406 ASP B C 1
ATOM 3204 O O . ASP A 1 406 ? -9.722 -3.913 86.592 1.00 25.08 406 ASP B O 1
ATOM 3209 N N . GLU A 1 407 ? -7.702 -4.647 87.297 1.00 22.38 407 GLU B N 1
ATOM 3210 C CA . GLU A 1 407 ? -7.648 -5.819 86.454 1.00 24.07 407 GLU B CA 1
ATOM 3211 C C . GLU A 1 407 ? -8.749 -6.809 86.816 1.00 30.13 407 GLU B C 1
ATOM 3212 O O . GLU A 1 407 ? -9.227 -6.836 87.949 1.00 32.08 407 GLU B O 1
ATOM 3218 N N . GLY A 1 408 ? -9.123 -7.623 85.827 1.00 30.14 408 GLY B N 1
ATOM 3219 C CA . GLY A 1 408 ? -10.179 -8.617 85.977 1.00 31.76 408 GLY B CA 1
ATOM 3220 C C . GLY A 1 408 ? -10.529 -9.241 84.630 1.00 32.39 408 GLY B C 1
ATOM 3221 O O . GLY A 1 408 ? -9.746 -9.180 83.674 1.00 29.56 408 GLY B O 1
ATOM 3222 N N . THR A 1 409 ? -11.723 -9.840 84.554 1.00 33.16 409 THR B N 1
ATOM 3223 C CA . THR A 1 409 ? -12.230 -10.401 83.312 1.00 31.13 409 THR B CA 1
ATOM 3224 C C . THR A 1 409 ? -12.511 -9.258 82.335 1.00 29.98 409 THR B C 1
ATOM 3225 O O . THR A 1 409 ? -12.605 -8.093 82.737 1.00 27.67 409 THR B O 1
ATOM 3229 N N . ASN A 1 410 ? -12.718 -9.605 81.063 1.00 25.83 410 ASN B N 1
ATOM 3230 C CA . ASN A 1 410 ? -13.067 -8.599 80.080 1.00 29.52 410 ASN B CA 1
ATOM 3231 C C . ASN A 1 410 ? -14.331 -7.858 80.508 1.00 31.19 410 ASN B C 1
ATOM 3232 O O . ASN A 1 410 ? -14.423 -6.635 80.339 1.00 26.72 410 ASN B O 1
ATOM 3237 N N . ASP A 1 411 ? -15.306 -8.607 81.058 1.00 32.45 411 ASP B N 1
ATOM 3238 C CA . ASP A 1 411 ? -16.573 -8.041 81.505 1.00 31.78 411 ASP B CA 1
ATOM 3239 C C . ASP A 1 411 ? -16.386 -7.075 82.682 1.00 28.83 411 ASP B C 1
ATOM 3240 O O . ASP A 1 411 ? -16.996 -5.993 82.674 1.00 26.03 411 ASP B O 1
ATOM 3245 N N . GLU A 1 412 ? -15.581 -7.468 83.683 1.00 29.26 412 GLU B N 1
ATOM 3246 C CA . GLU A 1 412 ? -15.301 -6.633 84.847 1.00 28.47 412 GLU B CA 1
ATOM 3247 C C . GLU A 1 412 ? -14.614 -5.338 84.413 1.00 25.49 412 GLU B C 1
ATOM 3248 O O . GLU A 1 412 ? -15.004 -4.245 84.811 1.00 24.59 412 GLU B O 1
ATOM 3254 N N . VAL A 1 413 ? -13.618 -5.469 83.535 1.00 25.48 413 VAL B N 1
ATOM 3255 C CA . VAL A 1 413 ? -12.909 -4.311 83.022 1.00 24.43 413 VAL B CA 1
ATOM 3256 C C . VAL A 1 413 ? -13.868 -3.384 82.271 1.00 23.06 413 VAL B C 1
ATOM 3257 O O . VAL A 1 413 ? -13.802 -2.168 82.447 1.00 23.60 413 VAL B O 1
ATOM 3261 N N . ALA A 1 414 ? -14.808 -3.952 81.502 1.00 20.99 414 ALA B N 1
ATOM 3262 C CA . ALA A 1 414 ? -15.841 -3.191 80.818 1.00 22.99 414 ALA B CA 1
ATOM 3263 C C . ALA A 1 414 ? -16.685 -2.346 81.770 1.00 22.32 414 ALA B C 1
ATOM 3264 O O . ALA A 1 414 ? -16.937 -1.164 81.537 1.00 23.99 414 ALA B O 1
ATOM 3266 N N . GLU A 1 415 ? -17.238 -2.982 82.812 1.00 26.17 415 GLU B N 1
ATOM 3267 C CA . GLU A 1 415 ? -18.008 -2.261 83.814 1.00 27.02 415 GLU B CA 1
ATOM 3268 C C . GLU A 1 415 ? -17.166 -1.159 84.448 1.00 24.95 415 GLU B C 1
ATOM 3269 O O . GLU A 1 415 ? -17.682 -0.071 84.724 1.00 23.36 415 GLU B O 1
ATOM 3275 N N . ARG A 1 416 ? -15.879 -1.429 84.702 1.00 24.95 416 ARG B N 1
ATOM 3276 C CA . ARG A 1 416 ? -15.031 -0.438 85.353 1.00 25.18 416 ARG B CA 1
ATOM 3277 C C . ARG A 1 416 ? -14.679 0.715 84.417 1.00 23.86 416 ARG B C 1
ATOM 3278 O O . ARG A 1 416 ? -14.574 1.872 84.859 1.00 22.42 416 ARG B O 1
ATOM 3286 N N . VAL A 1 417 ? -14.486 0.404 83.125 1.00 22.80 417 VAL B N 1
ATOM 3287 C CA . VAL A 1 417 ? -14.271 1.462 82.149 1.00 22.20 417 VAL B CA 1
ATOM 3288 C C . VAL A 1 417 ? -15.506 2.346 82.052 1.00 21.82 417 VAL B C 1
ATOM 3289 O O . VAL A 1 417 ? -15.423 3.556 81.933 1.00 21.28 417 VAL B O 1
ATOM 3293 N N . TYR A 1 418 ? -16.689 1.727 82.080 1.00 22.11 418 TYR B N 1
ATOM 3294 C CA . TYR A 1 418 ? -17.934 2.474 82.026 1.00 22.93 418 TYR B CA 1
ATOM 3295 C C . TYR A 1 418 ? -17.992 3.493 83.166 1.00 21.31 418 TYR B C 1
ATOM 3296 O O . TYR A 1 418 ? -18.310 4.664 82.948 1.00 21.72 418 TYR B O 1
ATOM 3305 N N . ALA A 1 419 ? -17.688 3.024 84.375 1.00 22.85 419 ALA B N 1
ATOM 3306 C CA . ALA A 1 419 ? -17.715 3.852 85.576 1.00 22.71 419 ALA B CA 1
ATOM 3307 C C . ALA A 1 419 ? -16.687 4.971 85.463 1.00 23.92 419 ALA B C 1
ATOM 3308 O O . ALA A 1 419 ? -16.958 6.108 85.848 1.00 23.31 419 ALA B O 1
ATOM 3310 N N . ALA A 1 420 ? -15.504 4.658 84.918 1.00 22.63 420 ALA B N 1
ATOM 3311 C CA . ALA A 1 420 ? -14.450 5.654 84.815 1.00 21.73 420 ALA B CA 1
ATOM 3312 C C . ALA A 1 420 ? -14.813 6.720 83.771 1.00 21.75 420 ALA B C 1
ATOM 3313 O O . ALA A 1 420 ? -14.624 7.903 84.001 1.00 21.56 420 ALA B O 1
ATOM 3315 N N . VAL A 1 421 ? -15.335 6.323 82.606 1.00 20.22 421 VAL B N 1
ATOM 3316 C CA . VAL A 1 421 ? -15.800 7.285 81.615 1.00 19.14 421 VAL B CA 1
ATOM 3317 C C . VAL A 1 421 ? -16.911 8.149 82.191 1.00 18.76 421 VAL B C 1
ATOM 3318 O O . VAL A 1 421 ? -16.918 9.370 81.996 1.00 17.42 421 VAL B O 1
ATOM 3322 N N . LYS A 1 422 ? -17.881 7.525 82.882 1.00 19.45 422 LYS B N 1
ATOM 3323 C CA . LYS A 1 422 ? -18.945 8.319 83.491 1.00 22.09 422 LYS B CA 1
ATOM 3324 C C . LYS A 1 422 ? -18.365 9.394 84.411 1.00 20.78 422 LYS B C 1
ATOM 3325 O O . LYS A 1 422 ? -18.830 10.540 84.391 1.00 19.95 422 LYS B O 1
ATOM 3331 N N . GLN A 1 423 ? -17.336 9.028 85.176 1.00 22.04 423 GLN B N 1
ATOM 3332 C CA . GLN A 1 423 ? -16.661 9.974 86.054 1.00 23.18 423 GLN B CA 1
ATOM 3333 C C . GLN A 1 423 ? -16.000 11.063 85.226 1.00 22.67 423 GLN B C 1
ATOM 3334 O O . GLN A 1 423 ? -16.132 12.246 85.534 1.00 21.58 423 GLN B O 1
ATOM 3340 N N . ALA A 1 424 ? -15.257 10.645 84.192 1.00 20.43 424 ALA B N 1
ATOM 3341 C CA . ALA A 1 424 ? -14.534 11.606 83.377 1.00 20.29 424 ALA B CA 1
ATOM 3342 C C . ALA A 1 424 ? -15.492 12.639 82.800 1.00 19.90 424 ALA B C 1
ATOM 3343 O O . ALA A 1 424 ? -15.191 13.836 82.754 1.00 20.66 424 ALA B O 1
ATOM 3345 N N . LEU A 1 425 ? -16.653 12.180 82.329 1.00 19.12 425 LEU B N 1
ATOM 3346 C CA . LEU A 1 425 ? -17.577 13.105 81.686 1.00 20.63 425 LEU B CA 1
ATOM 3347 C C . LEU A 1 425 ? -18.289 13.969 82.735 1.00 22.59 425 LEU B C 1
ATOM 3348 O O . LEU A 1 425 ? -18.462 15.176 82.538 1.00 21.81 425 LEU B O 1
ATOM 3353 N N . ALA A 1 426 ? -18.713 13.351 83.829 1.00 22.82 426 ALA B N 1
ATOM 3354 C CA . ALA A 1 426 ? -19.410 14.073 84.894 1.00 25.81 426 ALA B CA 1
ATOM 3355 C C . ALA A 1 426 ? -18.546 15.192 85.481 1.00 25.49 426 ALA B C 1
ATOM 3356 O O . ALA A 1 426 ? -19.032 16.314 85.674 1.00 24.85 426 ALA B O 1
ATOM 3358 N N . GLU A 1 427 ? -17.270 14.879 85.733 1.00 21.26 427 GLU B N 1
ATOM 3359 C CA . GLU A 1 427 ? -16.353 15.777 86.419 1.00 23.12 427 GLU B CA 1
ATOM 3360 C C . GLU A 1 427 ? -15.590 16.651 85.417 1.00 23.61 427 GLU B C 1
ATOM 3361 O O . GLU A 1 427 ? -14.814 17.522 85.810 1.00 25.57 427 GLU B O 1
ATOM 3367 N N . ASP A 1 428 ? -15.735 16.334 84.124 1.00 20.72 428 ASP B N 1
ATOM 3368 C CA . ASP A 1 428 ? -15.088 17.031 83.023 1.00 23.31 428 ASP B CA 1
ATOM 3369 C C . ASP A 1 428 ? -13.571 16.973 83.164 1.00 21.26 428 ASP B C 1
ATOM 3370 O O . ASP A 1 428 ? -12.895 18.004 83.288 1.00 22.25 428 ASP B O 1
ATOM 3375 N N . TRP A 1 429 ? -13.026 15.754 83.108 1.00 20.08 429 TRP B N 1
ATOM 3376 C CA . TRP A 1 429 ? -11.592 15.626 83.237 1.00 20.71 429 TRP B CA 1
ATOM 3377 C C . TRP A 1 429 ? -10.871 16.372 82.109 1.00 21.07 429 TRP B C 1
ATOM 3378 O O . TRP A 1 429 ? -9.780 16.860 82.352 1.00 22.89 429 TRP B O 1
ATOM 3389 N N . LYS A 1 430 ? -11.473 16.486 80.911 1.00 21.01 430 LYS B N 1
ATOM 3390 C CA . LYS A 1 430 ? -10.830 17.220 79.838 1.00 23.50 430 LYS B CA 1
ATOM 3391 C C . LYS A 1 430 ? -10.494 18.630 80.318 1.00 26.04 430 LYS B C 1
ATOM 3392 O O . LYS A 1 430 ? -9.405 19.151 80.064 1.00 22.65 430 LYS B O 1
ATOM 3398 N N . LYS A 1 431 ? -11.440 19.261 81.015 1.00 27.59 431 LYS B N 1
ATOM 3399 C CA . LYS A 1 431 ? -11.238 20.629 81.459 1.00 28.68 431 LYS B CA 1
ATOM 3400 C C . LYS A 1 431 ? -10.289 20.688 82.657 1.00 27.35 431 LYS B C 1
ATOM 3401 O O . LYS A 1 431 ? -9.382 21.514 82.672 1.00 29.25 431 LYS B O 1
ATOM 3407 N N . THR A 1 432 ? -10.479 19.831 83.658 1.00 27.03 432 THR B N 1
ATOM 3408 C CA . THR A 1 432 ? -9.778 19.960 84.933 1.00 29.30 432 THR B CA 1
ATOM 3409 C C . THR A 1 432 ? -8.392 19.318 84.887 1.00 28.46 432 THR B C 1
ATOM 3410 O O . THR A 1 432 ? -7.516 19.727 85.652 1.00 28.31 432 THR B O 1
ATOM 3414 N N . LYS A 1 433 ? -8.182 18.326 83.994 1.00 22.69 433 LYS B N 1
ATOM 3415 C CA . LYS A 1 433 ? -6.913 17.615 83.921 1.00 23.30 433 LYS B CA 1
ATOM 3416 C C . LYS A 1 433 ? -6.134 17.939 82.632 1.00 23.10 433 LYS B C 1
ATOM 3417 O O . LYS A 1 433 ? -4.946 17.670 82.573 1.00 25.87 433 LYS B O 1
ATOM 3423 N N . GLY A 1 434 ? -6.790 18.461 81.598 1.00 24.32 434 GLY B N 1
ATOM 3424 C CA . GLY A 1 434 ? -6.203 18.531 80.260 1.00 26.69 434 GLY B CA 1
ATOM 3425 C C . GLY A 1 434 ? -4.831 19.222 80.226 1.00 27.21 434 GLY B C 1
ATOM 3426 O O . GLY A 1 434 ? -3.903 18.751 79.569 1.00 25.04 434 GLY B O 1
ATOM 3427 N N . ALA A 1 435 ? -4.742 20.395 80.865 1.00 27.25 435 ALA B N 1
ATOM 3428 C CA . ALA A 1 435 ? -3.504 21.171 80.936 1.00 29.64 435 ALA B CA 1
ATOM 3429 C C . ALA A 1 435 ? -2.369 20.372 81.575 1.00 26.18 435 ALA B C 1
ATOM 3430 O O . ALA A 1 435 ? -1.223 20.459 81.124 1.00 29.07 435 ALA B O 1
ATOM 3432 N N A GLN A 1 436 ? -2.701 19.699 82.689 0.50 26.45 436 GLN B N 1
ATOM 3433 N N B GLN A 1 436 ? -2.709 19.608 82.610 0.50 27.64 436 GLN B N 1
ATOM 3434 C CA A GLN A 1 436 ? -1.854 18.746 83.394 0.50 27.34 436 GLN B CA 1
ATOM 3435 C CA B GLN A 1 436 ? -1.768 18.793 83.353 0.50 29.63 436 GLN B CA 1
ATOM 3436 C C A GLN A 1 436 ? -1.327 17.701 82.410 0.50 27.11 436 GLN B C 1
ATOM 3437 C C B GLN A 1 436 ? -1.345 17.575 82.525 0.50 28.07 436 GLN B C 1
ATOM 3438 O O A GLN A 1 436 ? -0.116 17.485 82.326 0.50 23.59 436 GLN B O 1
ATOM 3439 O O B GLN A 1 436 ? -0.217 17.094 82.667 0.50 23.91 436 GLN B O 1
ATOM 3450 N N . CYS A 1 437 ? -2.256 17.059 81.677 1.00 24.63 437 CYS B N 1
ATOM 3451 C CA . CYS A 1 437 ? -1.902 15.947 80.798 1.00 24.08 437 CYS B CA 1
ATOM 3452 C C . CYS A 1 437 ? -0.789 16.365 79.839 1.00 21.84 437 CYS B C 1
ATOM 3453 O O . CYS A 1 437 ? 0.188 15.637 79.674 1.00 22.20 437 CYS B O 1
ATOM 3456 N N . GLU A 1 438 ? -0.982 17.515 79.181 1.00 20.12 438 GLU B N 1
ATOM 3457 C CA . GLU A 1 438 ? -0.071 18.009 78.152 1.00 22.96 438 GLU B CA 1
ATOM 3458 C C . GLU A 1 438 ? 1.264 18.407 78.775 1.00 24.61 438 GLU B C 1
ATOM 3459 O O . GLU A 1 438 ? 2.318 18.076 78.237 1.00 23.70 438 GLU B O 1
ATOM 3465 N N . GLN A 1 439 ? 1.221 19.071 79.929 1.00 24.54 439 GLN B N 1
ATOM 3466 C CA . GLN A 1 439 ? 2.457 19.491 80.587 1.00 26.71 439 GLN B CA 1
ATOM 3467 C C . GLN A 1 439 ? 3.270 18.264 81.019 1.00 24.14 439 GLN B C 1
ATOM 3468 O O . GLN A 1 439 ? 4.500 18.229 80.885 1.00 25.75 439 GLN B O 1
ATOM 3474 N N . TYR A 1 440 ? 2.595 17.221 81.501 1.00 21.72 440 TYR B N 1
ATOM 3475 C CA . TYR A 1 440 ? 3.253 16.033 82.018 1.00 22.42 440 TYR B CA 1
ATOM 3476 C C . TYR A 1 440 ? 3.907 15.225 80.902 1.00 23.14 440 TYR B C 1
ATOM 3477 O O . TYR A 1 440 ? 5.052 14.788 81.028 1.00 25.52 440 TYR B O 1
ATOM 3486 N N . ALA A 1 441 ? 3.152 14.984 79.826 1.00 22.85 441 ALA B N 1
ATOM 3487 C CA . ALA A 1 441 ? 3.708 14.285 78.679 1.00 20.63 441 ALA B CA 1
ATOM 3488 C C . ALA A 1 441 ? 4.951 15.019 78.174 1.00 21.28 441 ALA B C 1
ATOM 3489 O O . ALA A 1 441 ? 5.965 14.386 77.918 1.00 21.42 441 ALA B O 1
ATOM 3491 N N . LEU A 1 442 ? 4.843 16.332 77.954 1.00 23.56 442 LEU B N 1
ATOM 3492 C CA . LEU A 1 442 ? 5.925 17.108 77.354 1.00 25.79 442 LEU B CA 1
ATOM 3493 C C . LEU A 1 442 ? 7.166 16.982 78.227 1.00 26.18 442 LEU B C 1
ATOM 3494 O O . LEU A 1 442 ? 8.278 16.783 77.736 1.00 28.79 442 LEU B O 1
ATOM 3499 N N . LYS A 1 443 ? 6.969 17.104 79.545 1.00 26.61 443 LYS B N 1
ATOM 3500 C CA . LYS A 1 443 ? 8.092 17.184 80.462 1.00 29.12 443 LYS B CA 1
ATOM 3501 C C . LYS A 1 443 ? 8.800 15.837 80.551 1.00 27.28 443 LYS B C 1
ATOM 3502 O O . LYS A 1 443 ? 10.027 15.814 80.621 1.00 27.86 443 LYS B O 1
ATOM 3508 N N . LYS A 1 444 ? 8.040 14.732 80.531 1.00 25.35 444 LYS B N 1
ATOM 3509 C CA . LYS A 1 444 ? 8.578 13.421 80.858 1.00 25.24 444 LYS B CA 1
ATOM 3510 C C . LYS A 1 444 ? 8.968 12.580 79.636 1.00 24.95 444 LYS B C 1
ATOM 3511 O O . LYS A 1 444 ? 9.842 11.711 79.759 1.00 22.42 444 LYS B O 1
ATOM 3517 N N . PHE A 1 445 ? 8.280 12.781 78.493 1.00 22.04 445 PHE B N 1
ATOM 3518 C CA . PHE A 1 445 ? 8.302 11.804 77.402 1.00 22.84 445 PHE B CA 1
ATOM 3519 C C . PHE A 1 445 ? 8.580 12.410 76.029 1.00 19.09 445 PHE B C 1
ATOM 3520 O O . PHE A 1 445 ? 8.432 11.718 75.026 1.00 17.34 445 PHE B O 1
ATOM 3528 N N A SER A 1 446 ? 8.949 13.686 75.946 0.50 19.03 446 SER B N 1
ATOM 3529 N N B SER A 1 446 ? 9.013 13.676 75.962 0.50 19.39 446 SER B N 1
ATOM 3530 C CA A SER A 1 446 ? 9.267 14.213 74.628 0.50 20.29 446 SER B CA 1
ATOM 3531 C CA B SER A 1 446 ? 9.368 14.279 74.678 0.50 20.84 446 SER B CA 1
ATOM 3532 C C A SER A 1 446 ? 10.392 13.373 74.018 0.50 20.95 446 SER B C 1
ATOM 3533 C C B SER A 1 446 ? 10.492 13.489 74.005 0.50 21.16 446 SER B C 1
ATOM 3534 O O A SER A 1 446 ? 11.254 12.829 74.711 0.50 18.87 446 SER B O 1
ATOM 3535 O O B SER A 1 446 ? 11.491 13.152 74.643 0.50 18.46 446 SER B O 1
ATOM 3540 N N . LEU A 1 447 ? 10.342 13.225 72.699 1.00 23.42 447 LEU B N 1
ATOM 3541 C CA . LEU A 1 447 ? 11.283 12.391 71.947 1.00 24.44 447 LEU B CA 1
ATOM 3542 C C . LEU A 1 447 ? 12.746 12.760 72.220 1.00 21.09 447 LEU B C 1
ATOM 3543 O O . LEU A 1 447 ? 13.570 11.880 72.500 1.00 22.68 447 LEU B O 1
ATOM 3548 N N . ALA A 1 448 ? 13.094 14.037 72.039 1.00 21.46 448 ALA B N 1
ATOM 3549 C CA . ALA A 1 448 ? 14.483 14.487 72.072 1.00 26.17 448 ALA B CA 1
ATOM 3550 C C . ALA A 1 448 ? 15.084 14.282 73.457 1.00 23.50 448 ALA B C 1
ATOM 3551 O O . ALA A 1 448 ? 16.213 13.810 73.566 1.00 19.57 448 ALA B O 1
ATOM 3553 N N . SER A 1 449 ? 14.318 14.639 74.495 1.00 25.29 449 SER B N 1
ATOM 3554 C CA . SER A 1 449 ? 14.751 14.461 75.875 1.00 25.05 449 SER B CA 1
ATOM 3555 C C . SER A 1 449 ? 15.033 12.992 76.156 1.00 21.38 449 SER B C 1
ATOM 3556 O O . SER A 1 449 ? 16.057 12.667 76.744 1.00 23.43 449 SER B O 1
ATOM 3559 N N . GLN A 1 450 ? 14.131 12.116 75.723 1.00 20.37 450 GLN B N 1
ATOM 3560 C CA . GLN A 1 450 ? 14.327 10.695 75.903 1.00 20.62 450 GLN B CA 1
ATOM 3561 C C . GLN A 1 450 ? 15.551 10.203 75.138 1.00 21.02 450 GLN B C 1
ATOM 3562 O O . GLN A 1 450 ? 16.254 9.327 75.659 1.00 19.09 450 GLN B O 1
ATOM 3568 N N . ALA A 1 451 ? 15.779 10.676 73.902 1.00 17.64 451 ALA B N 1
ATOM 3569 C CA . ALA A 1 451 ? 16.929 10.191 73.160 1.00 19.16 451 ALA B CA 1
ATOM 3570 C C . ALA A 1 451 ? 18.237 10.672 73.804 1.00 18.93 451 ALA B C 1
ATOM 3571 O O . ALA A 1 451 ? 19.242 9.974 73.726 1.00 17.55 451 ALA B O 1
ATOM 3573 N N . GLU A 1 452 ? 18.238 11.890 74.379 1.00 19.14 452 GLU B N 1
ATOM 3574 C CA . GLU A 1 452 ? 19.395 12.420 75.080 1.00 20.30 452 GLU B CA 1
ATOM 3575 C C . GLU A 1 452 ? 19.746 11.505 76.254 1.00 19.76 452 GLU B C 1
ATOM 3576 O O . GLU A 1 452 ? 20.908 11.146 76.442 1.00 19.31 452 GLU B O 1
ATOM 3582 N N . LEU A 1 453 ? 18.735 11.109 77.007 1.00 19.49 453 LEU B N 1
ATOM 3583 C CA . LEU A 1 453 ? 18.908 10.199 78.130 1.00 21.99 453 LEU B CA 1
ATOM 3584 C C . LEU A 1 453 ? 19.396 8.849 77.607 1.00 22.97 453 LEU B C 1
ATOM 3585 O O . LEU A 1 453 ? 20.298 8.247 78.189 1.00 19.69 453 LEU B O 1
ATOM 3590 N N . MET A 1 454 ? 18.827 8.389 76.484 1.00 18.57 454 MET B N 1
ATOM 3591 C CA . MET A 1 454 ? 19.211 7.095 75.956 1.00 19.32 454 MET B CA 1
ATOM 3592 C C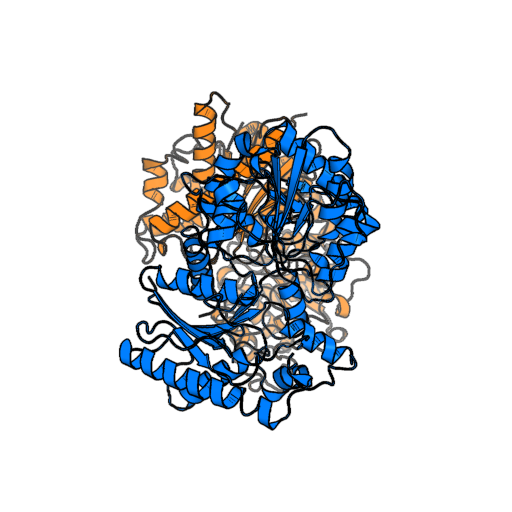 . MET A 1 454 ? 20.707 7.093 75.596 1.00 18.09 454 MET B C 1
ATOM 3593 O O . MET A 1 454 ? 21.449 6.177 75.980 1.00 19.55 454 MET B O 1
ATOM 3598 N N . LEU A 1 455 ? 21.189 8.131 74.890 1.00 17.10 455 LEU B N 1
ATOM 3599 C CA . LEU A 1 455 ? 22.588 8.172 74.471 1.00 18.22 455 LEU B CA 1
ATOM 3600 C C . LEU A 1 455 ? 23.526 8.338 75.668 1.00 20.90 455 LEU B C 1
ATOM 3601 O O . LEU A 1 455 ? 24.627 7.794 75.634 1.00 20.78 455 LEU B O 1
ATOM 3606 N N . GLU A 1 456 ? 23.096 9.098 76.695 1.00 20.89 456 GLU B N 1
ATOM 3607 C CA . GLU A 1 456 ? 23.886 9.224 77.920 1.00 23.08 456 GLU B CA 1
ATOM 3608 C C . GLU A 1 456 ? 24.099 7.835 78.495 1.00 22.40 456 GLU B C 1
ATOM 3609 O O . GLU A 1 456 ? 25.205 7.482 78.931 1.00 22.91 456 GLU B O 1
ATOM 3615 N N . PHE A 1 457 ? 23.038 7.032 78.452 1.00 22.53 457 PHE B N 1
ATOM 3616 C CA . PHE A 1 457 ? 23.058 5.722 79.070 1.00 21.20 457 PHE B CA 1
ATOM 3617 C C . PHE A 1 457 ? 23.983 4.833 78.259 1.00 21.49 457 PHE B C 1
ATOM 3618 O O . PHE A 1 457 ? 24.781 4.073 78.812 1.00 19.17 457 PHE B O 1
ATOM 3626 N N . VAL A 1 458 ? 23.888 4.942 76.929 1.00 19.12 458 VAL B N 1
ATOM 3627 C CA . VAL A 1 458 ? 24.764 4.155 76.087 1.00 19.61 458 VAL B CA 1
ATOM 3628 C C . VAL A 1 458 ? 26.212 4.454 76.455 1.00 20.36 458 VAL B C 1
ATOM 3629 O O . VAL A 1 458 ? 27.023 3.533 76.604 1.00 20.92 458 VAL B O 1
ATOM 3633 N N . GLU A 1 459 ? 26.546 5.759 76.506 1.00 20.93 459 GLU B N 1
ATOM 3634 C CA . GLU A 1 459 ? 27.905 6.201 76.773 1.00 23.20 459 GLU B CA 1
ATOM 3635 C C . GLU A 1 459 ? 28.376 5.663 78.130 1.00 23.60 459 GLU B C 1
ATOM 3636 O O . GLU A 1 459 ? 29.506 5.193 78.226 1.00 29.44 459 GLU B O 1
ATOM 3642 N N . SER A 1 460 ? 27.557 5.726 79.169 1.00 24.33 460 SER B N 1
ATOM 3643 C CA . SER A 1 460 ? 28.002 5.308 80.502 1.00 26.38 460 SER B CA 1
ATOM 3644 C C . SER A 1 460 ? 28.009 3.789 80.670 1.00 28.60 460 SER B C 1
ATOM 3645 O O . SER A 1 460 ? 28.734 3.267 81.529 1.00 30.55 460 SER B O 1
ATOM 3648 N N . HIS A 1 461 ? 27.149 3.061 79.955 1.00 23.39 461 HIS B N 1
ATOM 3649 C CA . HIS A 1 461 ? 26.935 1.657 80.279 1.00 25.01 461 HIS B CA 1
ATOM 3650 C C . HIS A 1 461 ? 27.424 0.688 79.207 1.00 27.99 461 HIS B C 1
ATOM 3651 O O . HIS A 1 461 ? 27.739 -0.460 79.536 1.00 27.87 461 HIS B O 1
ATOM 3658 N N . PHE A 1 462 ? 27.417 1.101 77.935 1.00 24.13 462 PHE B N 1
ATOM 3659 C CA . PHE A 1 462 ? 27.576 0.141 76.848 1.00 25.75 462 PHE B CA 1
ATOM 3660 C C . PHE A 1 462 ? 28.835 0.388 76.024 1.00 31.50 462 PHE B C 1
ATOM 3661 O O . PHE A 1 462 ? 29.164 -0.427 75.181 1.00 38.02 462 PHE B O 1
ATOM 3669 N N . THR A 1 463 ? 29.544 1.507 76.230 1.00 36.36 463 THR B N 1
ATOM 3670 C CA . THR A 1 463 ? 30.643 1.877 75.344 1.00 42.10 463 THR B CA 1
ATOM 3671 C C . THR A 1 463 ? 31.964 1.301 75.841 1.00 42.41 463 THR B C 1
ATOM 3672 O O . THR A 1 463 ? 32.112 1.192 77.079 1.00 53.99 463 THR B O 1
ATOM 3676 N N . ALA B 1 2 ? 7.194 -24.785 46.296 1.00 52.82 2 ALA A N 1
ATOM 3677 C CA . ALA B 1 2 ? 7.329 -23.623 45.390 1.00 51.72 2 ALA A CA 1
ATOM 3678 C C . ALA B 1 2 ? 6.217 -23.675 44.343 1.00 51.36 2 ALA A C 1
ATOM 3679 O O . ALA B 1 2 ? 5.802 -24.749 43.932 1.00 49.19 2 ALA A O 1
ATOM 3681 N N . LYS B 1 3 ? 5.757 -22.499 43.907 1.00 43.91 3 LYS A N 1
ATOM 3682 C CA . LYS B 1 3 ? 4.598 -22.401 43.043 1.00 38.59 3 LYS A CA 1
ATOM 3683 C C . LYS B 1 3 ? 4.962 -22.845 41.632 1.00 33.31 3 LYS A C 1
ATOM 3684 O O . LYS B 1 3 ? 6.024 -22.486 41.121 1.00 34.08 3 LYS A O 1
ATOM 3690 N N . GLU B 1 4 ? 4.055 -23.616 41.022 1.00 29.06 4 GLU A N 1
ATOM 3691 C CA . GLU B 1 4 ? 4.118 -23.938 39.612 1.00 30.62 4 GLU A CA 1
ATOM 3692 C C . GLU B 1 4 ? 3.273 -22.901 38.870 1.00 27.51 4 GLU A C 1
ATOM 3693 O O . GLU B 1 4 ? 2.070 -22.807 39.084 1.00 30.49 4 GLU A O 1
ATOM 3699 N N . TRP B 1 5 ? 3.910 -22.143 37.985 1.00 21.84 5 TRP A N 1
ATOM 3700 C CA . TRP B 1 5 ? 3.224 -21.090 37.260 1.00 21.03 5 TRP A CA 1
ATOM 3701 C C . TRP B 1 5 ? 2.888 -21.597 35.871 1.00 18.89 5 TRP A C 1
ATOM 3702 O O . TRP B 1 5 ? 3.795 -22.069 35.172 1.00 18.36 5 TRP A O 1
ATOM 3713 N N . LEU B 1 6 ? 1.660 -21.274 35.445 1.00 17.29 6 LEU A N 1
ATOM 3714 C CA . LEU B 1 6 ? 1.228 -21.503 34.067 1.00 16.94 6 LEU A CA 1
ATOM 3715 C C . LEU B 1 6 ? 0.554 -20.208 33.639 1.00 16.74 6 LEU A C 1
ATOM 3716 O O . LEU B 1 6 ? -0.535 -19.911 34.098 1.00 15.69 6 LEU A O 1
ATOM 3721 N N . ILE B 1 7 ? 1.241 -19.433 32.787 1.00 15.19 7 ILE A N 1
ATOM 3722 C CA . ILE B 1 7 ? 0.956 -18.030 32.579 1.00 16.19 7 ILE A CA 1
ATOM 3723 C C . ILE B 1 7 ? 0.564 -17.782 31.122 1.00 15.36 7 ILE A C 1
ATOM 3724 O O . ILE B 1 7 ? 1.168 -18.346 30.221 1.00 12.87 7 ILE A O 1
ATOM 3729 N N . PHE B 1 8 ? -0.473 -16.955 30.933 1.00 15.54 8 PHE A N 1
ATOM 3730 C CA . PHE B 1 8 ? -0.868 -16.471 29.623 1.00 15.13 8 PHE A CA 1
ATOM 3731 C C . PHE B 1 8 ? -0.716 -14.952 29.615 1.00 15.64 8 PHE A C 1
ATOM 3732 O O . PHE B 1 8 ? -1.340 -14.278 30.446 1.00 16.41 8 PHE A O 1
ATOM 3740 N N . ALA B 1 9 ? 0.041 -14.434 28.648 1.00 14.78 9 ALA A N 1
ATOM 3741 C CA . ALA B 1 9 ? 0.328 -13.009 28.546 1.00 15.81 9 ALA A CA 1
ATOM 3742 C C . ALA B 1 9 ? -0.160 -12.419 27.217 1.00 15.75 9 ALA A C 1
ATOM 3743 O O . ALA B 1 9 ? 0.301 -12.837 26.151 1.00 17.41 9 ALA A O 1
ATOM 3745 N N . LEU B 1 10 ? -1.005 -11.370 27.303 1.00 15.43 10 LEU A N 1
ATOM 3746 C CA . LEU B 1 10 ? -1.557 -10.677 26.134 1.00 14.80 10 LEU A CA 1
ATOM 3747 C C . LEU B 1 10 ? -0.870 -9.330 25.957 1.00 14.76 10 LEU A C 1
ATOM 3748 O O . LEU B 1 10 ? -0.914 -8.451 26.830 1.00 13.87 10 LEU A O 1
ATOM 3753 N N . GLY B 1 11 ? -0.174 -9.221 24.835 1.00 15.38 11 GLY A N 1
ATOM 3754 C CA . GLY B 1 11 ? 0.654 -8.068 24.522 1.00 16.33 11 GLY A CA 1
ATOM 3755 C C . GLY B 1 11 ? -0.046 -7.131 23.542 1.00 17.60 11 GLY A C 1
ATOM 3756 O O . GLY B 1 11 ? -0.882 -7.591 22.761 1.00 16.49 11 GLY A O 1
ATOM 3757 N N . THR B 1 12 ? 0.293 -5.830 23.622 1.00 17.65 12 THR A N 1
ATOM 3758 C CA . THR B 1 12 ? -0.247 -4.765 22.763 1.00 17.93 12 THR A CA 1
ATOM 3759 C C . THR B 1 12 ? 0.568 -4.659 21.473 1.00 18.81 12 THR A C 1
ATOM 3760 O O . THR B 1 12 ? 0.034 -4.393 20.389 1.00 20.00 12 THR A O 1
ATOM 3764 N N . ASN B 1 13 ? 1.879 -4.861 21.618 1.00 17.16 13 ASN A N 1
ATOM 3765 C CA . ASN B 1 13 ? 2.865 -4.462 20.624 1.00 18.87 13 ASN A CA 1
ATOM 3766 C C . ASN B 1 13 ? 3.529 -5.667 19.993 1.00 17.86 13 ASN A C 1
ATOM 3767 O O . ASN B 1 13 ? 3.588 -6.734 20.581 1.00 19.70 13 ASN A O 1
ATOM 3772 N N . ASN B 1 14 ? 4.076 -5.485 18.782 1.00 17.09 14 ASN A N 1
ATOM 3773 C CA . ASN B 1 14 ? 4.790 -6.573 18.150 1.00 16.72 14 ASN A CA 1
ATOM 3774 C C . ASN B 1 14 ? 6.073 -6.776 18.941 1.00 15.94 14 ASN A C 1
ATOM 3775 O O . ASN B 1 14 ? 6.560 -5.826 19.544 1.00 15.50 14 ASN A O 1
ATOM 3780 N N . TRP B 1 15 ? 6.620 -7.995 18.906 1.00 16.54 15 TRP A N 1
ATOM 3781 C CA . TRP B 1 15 ? 7.973 -8.200 19.381 1.00 16.29 15 TRP A CA 1
ATOM 3782 C C . TRP B 1 15 ? 8.972 -7.814 18.300 1.00 16.85 15 TRP A C 1
ATOM 3783 O O . TRP B 1 15 ? 8.609 -7.620 17.149 1.00 16.15 15 TRP A O 1
ATOM 3794 N N . GLN B 1 16 ? 10.232 -7.675 18.693 1.00 17.83 16 GLN A N 1
ATOM 3795 C CA . GLN B 1 16 ? 11.252 -7.286 17.749 1.00 17.42 16 GLN A CA 1
ATOM 3796 C C . GLN B 1 16 ? 11.714 -8.543 17.032 1.00 18.69 16 GLN A C 1
ATOM 3797 O O . GLN B 1 16 ? 12.094 -9.541 17.641 1.00 20.86 16 GLN A O 1
ATOM 3803 N N . GLY B 1 17 ? 11.663 -8.520 15.717 1.00 20.53 17 GLY A N 1
ATOM 3804 C CA . GLY B 1 17 ? 12.049 -9.707 14.983 1.00 22.15 17 GLY A CA 1
ATOM 3805 C C . GLY B 1 17 ? 12.243 -9.332 13.516 1.00 22.02 17 GLY A C 1
ATOM 3806 O O . GLY B 1 17 ? 12.357 -8.150 13.195 1.00 25.89 17 GLY A O 1
ATOM 3807 N N . PRO B 1 18 ? 12.317 -10.329 12.612 1.00 27.06 18 PRO A N 1
ATOM 3808 C CA . PRO B 1 18 ? 12.582 -10.073 11.197 1.00 28.10 18 PRO A CA 1
ATOM 3809 C C . PRO B 1 18 ? 11.637 -9.031 10.624 1.00 29.10 18 PRO A C 1
ATOM 3810 O O . PRO B 1 18 ? 10.410 -9.186 10.640 1.00 31.23 18 PRO A O 1
ATOM 3814 N N . GLY B 1 19 ? 12.215 -7.927 10.156 1.00 29.69 19 GLY A N 1
ATOM 3815 C CA . GLY B 1 19 ? 11.418 -6.953 9.447 1.00 27.31 19 GLY A CA 1
ATOM 3816 C C . GLY B 1 19 ? 10.808 -5.908 10.373 1.00 27.36 19 GLY A C 1
ATOM 3817 O O . GLY B 1 19 ? 10.264 -4.915 9.893 1.00 27.67 19 GLY A O 1
ATOM 3818 N N . GLN B 1 20 ? 10.924 -6.079 11.700 1.00 23.50 20 GLN A N 1
ATOM 3819 C CA . GLN B 1 20 ? 10.146 -5.228 12.571 1.00 25.96 20 GLN A CA 1
ATOM 3820 C C . GLN B 1 20 ? 10.845 -4.918 13.892 1.00 19.02 20 GLN A C 1
ATOM 3821 O O . GLN B 1 20 ? 11.065 -5.794 14.703 1.00 22.31 20 GLN A O 1
ATOM 3827 N N . PHE B 1 21 ? 11.140 -3.635 14.128 1.00 17.98 21 PHE A N 1
ATOM 3828 C CA . PHE B 1 21 ? 11.587 -3.217 15.451 1.00 18.26 21 PHE A CA 1
ATOM 3829 C C . PHE B 1 21 ? 10.380 -3.108 16.373 1.00 17.76 21 PHE A C 1
ATOM 3830 O O . PHE B 1 21 ? 9.240 -2.995 15.918 1.00 16.48 21 PHE A O 1
ATOM 3838 N N . ALA B 1 22 ? 10.627 -3.213 17.688 1.00 17.61 22 ALA A N 1
ATOM 3839 C CA . ALA B 1 22 ? 9.547 -3.098 18.651 1.00 17.77 22 ALA A CA 1
ATOM 3840 C C . ALA B 1 22 ? 9.736 -1.848 19.495 1.00 18.76 22 ALA A C 1
ATOM 3841 O O . ALA B 1 22 ? 10.852 -1.448 19.788 1.00 17.99 22 ALA A O 1
ATOM 3843 N N . PRO B 1 23 ? 8.641 -1.264 19.992 1.00 17.09 23 PRO A N 1
ATOM 3844 C CA . PRO B 1 23 ? 8.717 -0.209 21.005 1.00 18.12 23 PRO A CA 1
ATOM 3845 C C . PRO B 1 23 ? 9.118 -0.813 22.334 1.00 15.70 23 PRO A C 1
ATOM 3846 O O . PRO B 1 23 ? 9.068 -2.025 22.502 1.00 15.67 23 PRO A O 1
ATOM 3850 N N . GLY B 1 24 ? 9.486 0.043 23.268 1.00 14.98 24 GLY A N 1
ATOM 3851 C CA . GLY B 1 24 ? 9.968 -0.392 24.564 1.00 15.98 24 GLY A CA 1
ATOM 3852 C C . GLY B 1 24 ? 9.020 -1.368 25.258 1.00 14.95 24 GLY A C 1
ATOM 3853 O O . GLY B 1 24 ? 9.478 -2.339 25.865 1.00 16.54 24 GLY A O 1
ATOM 3854 N N . SER B 1 25 ? 7.698 -1.136 25.166 1.00 17.97 25 SER A N 1
ATOM 3855 C CA . SER B 1 25 ? 6.744 -2.017 25.830 1.00 18.89 25 SER A CA 1
ATOM 3856 C C . SER B 1 25 ? 6.746 -3.414 25.196 1.00 19.78 25 SER A C 1
ATOM 3857 O O . SER B 1 25 ? 6.515 -4.401 25.882 1.00 18.23 25 SER A O 1
ATOM 3860 N N . GLY B 1 26 ? 6.951 -3.492 23.878 1.00 18.32 26 GLY A N 1
ATOM 3861 C CA . GLY B 1 26 ? 7.088 -4.745 23.166 1.00 17.76 26 GLY A CA 1
ATOM 3862 C C . GLY B 1 26 ? 8.375 -5.480 23.562 1.00 17.16 26 GLY A C 1
ATOM 3863 O O . GLY B 1 26 ? 8.351 -6.682 23.755 1.00 17.36 26 GLY A O 1
ATOM 3864 N N . ILE B 1 27 ? 9.487 -4.738 23.706 1.00 16.51 27 ILE A N 1
ATOM 3865 C CA . ILE B 1 27 ? 10.747 -5.290 24.175 1.00 17.73 27 ILE A CA 1
ATOM 3866 C C . ILE B 1 27 ? 10.563 -5.871 25.581 1.00 17.26 27 ILE A C 1
ATOM 3867 O O . ILE B 1 27 ? 11.053 -6.971 25.868 1.00 16.89 27 ILE A O 1
ATOM 3872 N N . LEU B 1 28 ? 9.870 -5.101 26.426 1.00 17.85 28 LEU A N 1
ATOM 3873 C CA . LEU B 1 28 ? 9.599 -5.491 27.802 1.00 17.65 28 LEU A CA 1
ATOM 3874 C C . LEU B 1 28 ? 8.805 -6.807 27.841 1.00 17.28 28 LEU A C 1
ATOM 3875 O O . LEU B 1 28 ? 9.195 -7.755 28.514 1.00 15.45 28 LEU A O 1
ATOM 3880 N N . HIS B 1 29 ? 7.715 -6.878 27.091 1.00 17.45 29 HIS A N 1
ATOM 3881 C CA . HIS B 1 29 ? 6.942 -8.114 27.002 1.00 17.84 29 HIS A CA 1
ATOM 3882 C C . HIS B 1 29 ? 7.815 -9.288 26.562 1.00 17.07 29 HIS A C 1
ATOM 3883 O O . HIS B 1 29 ? 7.830 -10.322 27.230 1.00 17.72 29 HIS A O 1
ATOM 3890 N N . GLN B 1 30 ? 8.562 -9.134 25.461 1.00 16.91 30 GLN A N 1
ATOM 3891 C CA . GLN B 1 30 ? 9.373 -10.226 24.942 1.00 17.84 30 GLN A CA 1
ATOM 3892 C C . GLN B 1 30 ? 10.392 -10.700 25.982 1.00 16.79 30 GLN A C 1
ATOM 3893 O O . GLN B 1 30 ? 10.576 -11.909 26.185 1.00 15.45 30 GLN A O 1
ATOM 3899 N N . GLY B 1 31 ? 10.988 -9.737 26.700 1.00 17.15 31 GLY A N 1
ATOM 3900 C CA . GLY B 1 31 ? 11.956 -10.038 27.739 1.00 17.70 31 GLY A CA 1
ATOM 3901 C C . GLY B 1 31 ? 11.324 -10.807 28.902 1.00 15.95 31 GLY A C 1
ATOM 3902 O O . GLY B 1 31 ? 11.897 -11.792 29.405 1.00 16.04 31 GLY A O 1
ATOM 3903 N N . GLN B 1 32 ? 10.159 -10.336 29.350 1.00 14.69 32 GLN A N 1
ATOM 3904 C CA . GLN B 1 32 ? 9.455 -10.984 30.445 1.00 15.90 32 GLN A CA 1
ATOM 3905 C C . GLN B 1 32 ? 9.122 -12.443 30.084 1.00 16.27 32 GLN A C 1
ATOM 3906 O O . GLN B 1 32 ? 9.272 -13.377 30.884 1.00 17.29 32 GLN A O 1
ATOM 3912 N N . HIS B 1 33 ? 8.680 -12.660 28.846 1.00 14.72 33 HIS A N 1
ATOM 3913 C CA . HIS B 1 33 ? 8.350 -13.983 28.337 1.00 15.76 33 HIS A CA 1
ATOM 3914 C C . HIS B 1 33 ? 9.567 -14.927 28.356 1.00 16.64 33 HIS A C 1
ATOM 3915 O O . HIS B 1 33 ? 9.487 -16.054 28.842 1.00 16.41 33 HIS A O 1
ATOM 3922 N N . ILE B 1 34 ? 10.717 -14.453 27.856 1.00 16.03 34 ILE A N 1
ATOM 3923 C CA . ILE B 1 34 ? 11.923 -15.265 27.838 1.00 18.27 34 ILE A CA 1
ATOM 3924 C C . ILE B 1 34 ? 12.333 -15.555 29.271 1.00 16.32 34 ILE A C 1
ATOM 3925 O O . ILE B 1 34 ? 12.689 -16.686 29.592 1.00 17.81 34 ILE A O 1
ATOM 3930 N N . ALA B 1 35 ? 12.298 -14.514 30.091 1.00 17.14 35 ALA A N 1
ATOM 3931 C CA . ALA B 1 35 ? 12.694 -14.590 31.492 1.00 17.22 35 ALA A CA 1
ATOM 3932 C C . ALA B 1 35 ? 11.893 -15.656 32.221 1.00 17.38 35 ALA A C 1
ATOM 3933 O O . ALA B 1 35 ? 12.443 -16.553 32.854 1.00 18.65 35 ALA A O 1
ATOM 3935 N N . MET B 1 36 ? 10.557 -15.564 32.128 1.00 17.54 36 MET A N 1
ATOM 3936 C CA . MET B 1 36 ? 9.682 -16.486 32.835 1.00 16.81 36 MET A CA 1
ATOM 3937 C C . MET B 1 36 ? 9.902 -17.933 32.385 1.00 18.41 36 MET A C 1
ATOM 3938 O O . MET B 1 36 ? 9.930 -18.865 33.215 1.00 19.24 36 MET A O 1
ATOM 3943 N N . ASN B 1 37 ? 10.074 -18.144 31.084 1.00 17.92 37 ASN A N 1
ATOM 3944 C CA . ASN B 1 37 ? 10.244 -19.493 30.567 1.00 17.62 37 ASN A CA 1
ATOM 3945 C C . ASN B 1 37 ? 11.601 -20.093 30.945 1.00 21.10 37 ASN A C 1
ATOM 3946 O O . ASN B 1 37 ? 11.769 -21.296 30.808 1.00 22.59 37 ASN A O 1
ATOM 3951 N N . SER B 1 38 ? 12.546 -19.262 31.403 1.00 19.65 38 SER A N 1
ATOM 3952 C CA . SER B 1 38 ? 13.858 -19.715 31.848 1.00 19.97 38 SER A CA 1
ATOM 3953 C C . SER B 1 38 ? 13.838 -20.101 33.322 1.00 25.67 38 SER A C 1
ATOM 3954 O O . SER B 1 38 ? 14.854 -20.597 33.811 1.00 26.59 38 SER A O 1
ATOM 3957 N N . LEU B 1 39 ? 12.742 -19.830 34.050 1.00 18.91 39 LEU A N 1
ATOM 3958 C CA . LEU B 1 39 ? 12.680 -20.155 35.470 1.00 19.95 39 LEU A CA 1
ATOM 3959 C C . LEU B 1 39 ? 12.208 -21.601 35.663 1.00 24.81 39 LEU A C 1
ATOM 3960 O O . LEU B 1 39 ? 11.438 -22.142 34.870 1.00 25.97 39 LEU A O 1
ATOM 3965 N N . GLU B 1 40 ? 12.592 -22.192 36.802 1.00 26.01 40 GLU A N 1
ATOM 3966 C CA . GLU B 1 40 ? 12.070 -23.491 37.188 1.00 26.61 40 GLU A CA 1
ATOM 3967 C C . GLU B 1 40 ? 10.572 -23.364 37.439 1.00 23.64 40 GLU A C 1
ATOM 3968 O O . GLU B 1 40 ? 10.129 -22.371 37.986 1.00 22.79 40 GLU A O 1
ATOM 3974 N N . LYS B 1 41 ? 9.807 -24.375 37.041 1.00 23.44 41 LYS A N 1
ATOM 3975 C CA . LYS B 1 41 ? 8.414 -24.477 37.450 1.00 25.48 41 LYS A CA 1
ATOM 3976 C C . LYS B 1 41 ? 7.610 -23.293 36.896 1.00 24.80 41 LYS A C 1
ATOM 3977 O O . LYS B 1 41 ? 6.692 -22.765 37.541 1.00 27.19 41 LYS A O 1
ATOM 3983 N N . CYS B 1 42 ? 7.941 -22.887 35.665 1.00 22.17 42 CYS A N 1
ATOM 3984 C CA . CYS B 1 42 ? 7.258 -21.748 35.063 1.00 21.90 42 CYS A CA 1
ATOM 3985 C C . CYS B 1 42 ? 7.122 -21.983 33.561 1.00 21.37 42 CYS A C 1
ATOM 3986 O O . CYS B 1 42 ? 8.094 -22.341 32.889 1.00 24.41 42 CYS A O 1
ATOM 3989 N N . HIS B 1 43 ? 5.894 -21.797 33.044 1.00 17.95 43 HIS A N 1
ATOM 3990 C CA . HIS B 1 43 ? 5.656 -21.762 31.611 1.00 19.06 43 HIS A CA 1
ATOM 3991 C C . HIS B 1 43 ? 4.835 -20.510 31.339 1.00 18.21 43 HIS A C 1
ATOM 3992 O O . HIS B 1 43 ? 3.810 -20.281 31.978 1.00 19.78 43 HIS A O 1
ATOM 3999 N N . CYS B 1 44 ? 5.308 -19.725 30.379 1.00 17.95 44 CYS A N 1
ATOM 4000 C CA . CYS B 1 44 ? 4.609 -18.523 29.968 1.00 18.14 44 CYS A CA 1
ATOM 4001 C C . CYS B 1 44 ? 4.287 -18.654 28.478 1.00 17.77 44 CYS A C 1
ATOM 4002 O O . CYS B 1 44 ? 5.169 -18.985 27.693 1.00 16.28 44 CYS A O 1
ATOM 4005 N N . TYR B 1 45 ? 3.034 -18.351 28.116 1.00 15.95 45 TYR A N 1
ATOM 4006 C CA . TYR B 1 45 ? 2.569 -18.290 26.732 1.00 14.61 45 TYR A CA 1
ATOM 4007 C C . TYR B 1 45 ? 2.129 -16.868 26.415 1.00 15.36 45 TYR A C 1
ATOM 4008 O O . TYR B 1 45 ? 1.410 -16.260 27.197 1.00 17.37 45 TYR A O 1
ATOM 4017 N N . SER B 1 46 ? 2.517 -16.358 25.251 1.00 15.54 46 SER A N 1
ATOM 4018 C CA . SER B 1 46 ? 2.250 -14.974 24.890 1.00 15.75 46 SER A CA 1
ATOM 4019 C C . SER B 1 46 ? 1.602 -14.902 23.521 1.00 16.53 46 SER A C 1
ATOM 4020 O O . SER B 1 46 ? 1.931 -15.685 22.641 1.00 16.14 46 SER A O 1
ATOM 4023 N N . ILE B 1 47 ? 0.683 -13.939 23.393 1.00 13.68 47 ILE A N 1
ATOM 4024 C CA . ILE B 1 47 ? 0.209 -13.527 22.093 1.00 14.98 47 ILE A CA 1
ATOM 4025 C C . ILE B 1 47 ? 0.401 -12.019 21.973 1.00 15.02 47 ILE A C 1
ATOM 4026 O O . ILE B 1 47 ? 0.379 -11.283 22.976 1.00 15.80 47 IL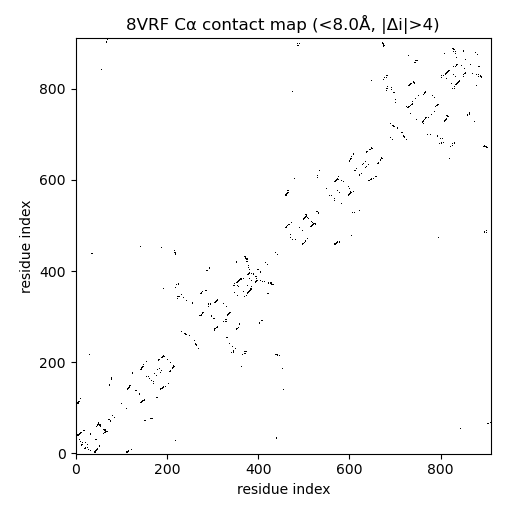E A O 1
ATOM 4031 N N . TRP B 1 48 ? 0.637 -11.595 20.733 1.00 14.15 48 TRP A N 1
ATOM 4032 C CA . TRP B 1 48 ? 0.906 -10.211 20.404 1.00 16.05 48 TRP A CA 1
ATOM 4033 C C . TRP B 1 48 ? 0.643 -10.022 18.921 1.00 16.24 48 TRP A C 1
ATOM 4034 O O . TRP B 1 48 ? 0.714 -10.976 18.149 1.00 16.43 48 TRP A O 1
ATOM 4045 N N . PRO B 1 49 ? 0.281 -8.791 18.498 1.00 17.11 49 PRO A N 1
ATOM 4046 C CA . PRO B 1 49 ? -0.079 -8.560 17.094 1.00 17.52 49 PRO A CA 1
ATOM 4047 C C . PRO B 1 49 ? 1.077 -8.206 16.178 1.00 17.64 49 PRO A C 1
ATOM 4048 O O . PRO B 1 49 ? 2.076 -7.633 16.619 1.00 17.58 49 PRO A O 1
ATOM 4052 N N . SER B 1 50 ? 0.868 -8.468 14.883 1.00 16.02 50 SER A N 1
ATOM 4053 C CA . SER B 1 50 ? 1.752 -7.976 13.852 1.00 18.06 50 SER A CA 1
ATOM 4054 C C . SER B 1 50 ? 1.032 -8.041 12.513 1.00 19.42 50 SER A C 1
ATOM 4055 O O . SER B 1 50 ? 0.295 -9.001 12.240 1.00 20.57 50 SER A O 1
ATOM 4058 N N . ASP B 1 51 ? 1.330 -7.041 11.673 1.00 20.34 51 ASP A N 1
ATOM 4059 C CA . ASP B 1 51 ? 0.904 -7.090 10.293 1.00 23.67 51 ASP A CA 1
ATOM 4060 C C . ASP B 1 51 ? 1.997 -7.656 9.384 1.00 25.07 51 ASP A C 1
ATOM 4061 O O . ASP B 1 51 ? 1.778 -7.722 8.178 1.00 29.68 51 ASP A O 1
ATOM 4066 N N A LEU B 1 52 ? 3.166 -7.994 9.941 0.50 22.43 52 LEU A N 1
ATOM 4067 N N B LEU B 1 52 ? 3.155 -8.031 9.947 0.50 22.08 52 LEU A N 1
ATOM 4068 C CA A LEU B 1 52 ? 4.258 -8.546 9.152 0.50 22.58 52 LEU A CA 1
ATOM 4069 C CA B LEU B 1 52 ? 4.292 -8.489 9.159 0.50 21.82 52 LEU A CA 1
ATOM 4070 C C A LEU B 1 52 ? 4.583 -9.970 9.597 0.50 21.23 52 LEU A C 1
ATOM 4071 C C B LEU B 1 52 ? 4.764 -9.887 9.577 0.50 20.35 52 LEU A C 1
ATOM 4072 O O A LEU B 1 52 ? 4.587 -10.902 8.804 0.50 21.53 52 LEU A O 1
ATOM 4073 O O B LEU B 1 52 ? 5.120 -10.706 8.741 0.50 19.12 52 LEU A O 1
ATOM 4082 N N . GLN B 1 53 ? 4.887 -10.129 10.885 1.00 19.86 53 GLN A N 1
ATOM 4083 C CA . GLN B 1 53 ? 5.425 -11.377 11.363 1.00 19.62 53 GLN A CA 1
ATOM 4084 C C . GLN B 1 53 ? 4.318 -12.415 11.467 1.00 20.20 53 GLN A C 1
ATOM 4085 O O . GLN B 1 53 ? 3.165 -12.061 11.680 1.00 21.01 53 GLN A O 1
ATOM 4091 N N . LYS B 1 54 ? 4.707 -13.697 11.442 1.00 20.38 54 LYS A N 1
ATOM 4092 C CA . LYS B 1 54 ? 3.723 -14.764 11.481 1.00 20.15 54 LYS A CA 1
ATOM 4093 C C . LYS B 1 54 ? 3.963 -15.728 12.638 1.00 19.70 54 LYS A C 1
ATOM 4094 O O . LYS B 1 54 ? 5.083 -15.902 13.103 1.00 17.34 54 LYS A O 1
ATOM 4100 N N A THR B 1 55 ? 2.895 -16.417 13.044 0.50 20.30 55 THR A N 1
ATOM 4101 N N B THR B 1 55 ? 2.889 -16.406 13.038 0.50 18.07 55 THR A N 1
ATOM 4102 C CA A THR B 1 55 ? 2.983 -17.403 14.111 0.50 21.85 55 THR A CA 1
ATOM 4103 C CA B THR B 1 55 ? 2.978 -17.427 14.070 0.50 17.89 55 THR A CA 1
ATOM 4104 C C A THR B 1 55 ? 3.989 -18.482 13.711 0.50 21.98 55 THR A C 1
ATOM 4105 C C B THR B 1 55 ? 4.052 -18.436 13.668 0.50 19.70 55 THR A C 1
ATOM 4106 O O A THR B 1 55 ? 3.902 -19.030 12.613 0.50 22.66 55 THR A O 1
ATOM 4107 O O B THR B 1 55 ? 4.119 -18.851 12.511 0.50 20.54 55 THR A O 1
ATOM 4114 N N . PRO B 1 56 ? 4.955 -18.830 14.586 1.00 20.35 56 PRO A N 1
ATOM 4115 C CA . PRO B 1 56 ? 5.982 -19.816 14.255 1.00 22.15 56 PRO A CA 1
ATOM 4116 C C . PRO B 1 56 ? 5.380 -21.218 14.151 1.00 23.98 56 PRO A C 1
ATOM 4117 O O . PRO B 1 56 ? 4.361 -21.504 14.791 1.00 23.14 56 PRO A O 1
ATOM 4121 N N . THR B 1 57 ? 6.014 -22.055 13.328 1.00 25.30 57 THR A N 1
ATOM 4122 C CA . THR B 1 57 ? 5.577 -23.431 13.122 1.00 28.20 57 THR A CA 1
ATOM 4123 C C . THR B 1 57 ? 6.422 -24.394 13.965 1.00 27.72 57 THR A C 1
ATOM 4124 O O . THR B 1 57 ? 6.152 -25.602 13.980 1.00 29.53 57 THR A O 1
ATOM 4128 N N . ASP B 1 58 ? 7.476 -23.914 14.625 1.00 22.20 58 ASP A N 1
ATOM 4129 C CA . ASP B 1 58 ? 8.401 -24.814 15.307 1.00 26.26 58 ASP A CA 1
ATOM 4130 C C . ASP B 1 58 ? 8.409 -24.565 16.820 1.00 22.82 58 ASP A C 1
ATOM 4131 O O . ASP B 1 58 ? 9.265 -25.090 17.549 1.00 22.33 58 ASP A O 1
ATOM 4136 N N . ARG B 1 59 ? 7.501 -23.701 17.279 1.00 22.13 59 ARG A N 1
ATOM 4137 C CA . ARG B 1 59 ? 7.438 -23.324 18.689 1.00 21.22 59 ARG A CA 1
ATOM 4138 C C . ARG B 1 59 ? 5.989 -23.124 19.063 1.00 18.88 59 ARG A C 1
ATOM 4139 O O . ARG B 1 59 ? 5.221 -22.623 18.241 1.00 19.05 59 ARG A O 1
ATOM 4147 N N . ASP B 1 60 ? 5.647 -23.376 20.340 1.00 16.59 60 ASP A N 1
ATOM 4148 C CA . ASP B 1 60 ? 4.263 -23.190 20.736 1.00 15.67 60 ASP A CA 1
ATOM 4149 C C . ASP B 1 60 ? 4.130 -22.133 21.839 1.00 16.01 60 ASP A C 1
ATOM 4150 O O . ASP B 1 60 ? 3.022 -21.888 22.291 1.00 15.05 60 ASP A O 1
ATOM 4155 N N . ASP B 1 61 ? 5.235 -21.484 22.234 1.00 16.49 61 ASP A N 1
ATOM 4156 C CA . ASP B 1 61 ? 5.244 -20.646 23.427 1.00 14.59 61 ASP A CA 1
ATOM 4157 C C . ASP B 1 61 ? 4.626 -19.296 23.123 1.00 13.75 61 ASP A C 1
ATOM 4158 O O . ASP B 1 61 ? 4.250 -18.600 24.052 1.00 13.62 61 ASP A O 1
ATOM 4163 N N . TYR B 1 62 ? 4.552 -18.918 21.846 1.00 13.99 62 TYR A N 1
ATOM 4164 C CA . TYR B 1 62 ? 3.889 -17.698 21.420 1.00 14.15 62 TYR A CA 1
ATOM 4165 C C . TYR B 1 62 ? 3.192 -17.881 20.065 1.00 15.51 62 TYR A C 1
ATOM 4166 O O . TYR B 1 62 ? 3.512 -18.782 19.311 1.00 16.23 62 TYR A O 1
ATOM 4175 N N . ARG B 1 63 ? 2.112 -17.115 19.924 1.00 16.46 63 ARG A N 1
ATOM 4176 C CA . ARG B 1 63 ? 1.350 -16.961 18.708 1.00 15.15 63 ARG A CA 1
ATOM 4177 C C . ARG B 1 63 ? 1.325 -15.490 18.332 1.00 16.91 63 ARG A C 1
ATOM 4178 O O . ARG B 1 63 ? 1.388 -14.633 19.187 1.00 16.61 63 ARG A O 1
ATOM 4186 N N . VAL B 1 64 ? 1.229 -15.219 17.024 1.00 14.50 64 VAL A N 1
ATOM 4187 C CA . VAL B 1 64 ? 1.063 -13.870 16.553 1.00 14.68 64 VAL A CA 1
ATOM 4188 C C . VAL B 1 64 ? -0.410 -13.714 16.187 1.00 17.29 64 VAL A C 1
ATOM 4189 O O . VAL B 1 64 ? -0.998 -14.577 15.503 1.00 17.75 64 VAL A O 1
ATOM 4193 N N . TYR B 1 65 ? -0.975 -12.593 16.658 1.00 17.01 65 TYR A N 1
ATOM 4194 C CA . TYR B 1 65 ? -2.272 -12.132 16.174 1.00 16.35 65 TYR A CA 1
ATOM 4195 C C . TYR B 1 65 ? -1.982 -11.395 14.870 1.00 17.18 65 TYR A C 1
ATOM 4196 O O . TYR B 1 65 ? -1.616 -10.206 14.884 1.00 17.02 65 TYR A O 1
ATOM 4205 N N . GLU B 1 66 ? -2.168 -12.148 13.779 1.00 17.80 66 GLU A N 1
ATOM 4206 C CA . GLU B 1 66 ? -1.868 -11.689 12.443 1.00 19.21 66 GLU A CA 1
ATOM 4207 C C . GLU B 1 66 ? -3.003 -10.784 11.973 1.00 19.42 66 GLU A C 1
ATOM 4208 O O . GLU B 1 66 ? -4.146 -11.235 11.908 1.00 18.66 66 GLU A O 1
ATOM 4214 N N . ILE B 1 67 ? -2.673 -9.512 11.694 1.00 20.27 67 ILE A N 1
ATOM 4215 C CA . ILE B 1 67 ? -3.680 -8.522 11.338 1.00 19.65 67 ILE A CA 1
ATOM 4216 C C . ILE B 1 67 ? -3.372 -7.941 9.961 1.00 21.41 67 ILE A C 1
ATOM 4217 O O . ILE B 1 67 ? -2.224 -7.933 9.518 1.00 24.32 67 ILE A O 1
ATOM 4222 N N . PRO B 1 68 ? -4.382 -7.554 9.164 1.00 28.70 68 PRO A N 1
ATOM 4223 C CA . PRO B 1 68 ? -4.102 -7.054 7.810 1.00 30.69 68 PRO A CA 1
ATOM 4224 C C . PRO B 1 68 ? -3.859 -5.545 7.698 1.00 33.81 68 PRO A C 1
ATOM 4225 O O . PRO B 1 68 ? -3.790 -5.025 6.588 1.00 37.71 68 PRO A O 1
ATOM 4229 N N . HIS B 1 69 ? -3.703 -4.869 8.853 1.00 27.35 69 HIS A N 1
ATOM 4230 C CA . HIS B 1 69 ? -3.431 -3.452 8.940 1.00 27.54 69 HIS A CA 1
ATOM 4231 C C . HIS B 1 69 ? -2.491 -3.209 10.122 1.00 28.88 69 HIS A C 1
ATOM 4232 O O . HIS B 1 69 ? -2.326 -4.078 10.977 1.00 26.00 69 HIS A O 1
ATOM 4239 N N . PRO B 1 70 ? -1.835 -2.034 10.219 1.00 27.01 70 PRO A N 1
ATOM 4240 C CA . PRO B 1 70 ? -0.971 -1.733 11.359 1.00 26.86 70 PRO A CA 1
ATOM 4241 C C . PRO B 1 70 ? -1.656 -1.835 12.716 1.00 23.59 70 PRO A C 1
ATOM 4242 O O . PRO B 1 70 ? -2.874 -1.723 12.817 1.00 21.97 70 PRO A O 1
ATOM 4246 N N . ILE B 1 71 ? -0.844 -2.112 13.735 1.00 20.16 71 ILE A N 1
ATOM 4247 C CA . ILE B 1 71 ? -1.341 -2.244 15.091 1.00 22.05 71 ILE A CA 1
ATOM 4248 C C . ILE B 1 71 ? -1.951 -0.927 15.567 1.00 21.71 71 ILE A C 1
ATOM 4249 O O . ILE B 1 71 ? -1.342 0.123 15.388 1.00 21.85 71 ILE A O 1
ATOM 4254 N N . PRO B 1 72 ? -3.199 -0.928 16.102 1.00 21.85 72 PRO A N 1
ATOM 4255 C CA . PRO B 1 72 ? -3.827 0.308 16.576 1.00 25.37 72 PRO A CA 1
ATOM 4256 C C . PRO B 1 72 ? -2.991 0.906 17.700 1.00 22.53 72 PRO A C 1
ATOM 4257 O O . PRO B 1 72 ? -2.447 0.143 18.512 1.00 24.03 72 PRO A O 1
ATOM 4261 N N . ILE B 1 73 ? -2.844 2.242 17.665 1.00 25.60 73 ILE A N 1
ATOM 4262 C CA . ILE B 1 73 ? -2.174 3.007 18.707 1.00 30.08 73 ILE A CA 1
ATOM 4263 C C . ILE B 1 73 ? -3.187 3.869 19.450 1.00 27.43 73 ILE A C 1
ATOM 4264 O O . ILE B 1 73 ? -4.150 4.368 18.851 1.00 27.90 73 ILE A O 1
ATOM 4269 N N . CYS B 1 74 ? -2.886 4.113 20.732 1.00 26.15 74 CYS A N 1
ATOM 4270 C CA . CYS B 1 74 ? -3.731 4.993 21.526 1.00 30.20 74 CYS A CA 1
ATOM 4271 C C . CYS B 1 74 ? -3.478 6.479 21.230 1.00 35.78 74 CYS A C 1
ATOM 4272 O O . CYS B 1 74 ? -4.432 7.261 21.155 1.00 35.63 74 CYS A O 1
ATOM 4275 N N . GLU B 1 75 ? -2.202 6.892 21.125 1.00 38.15 75 GLU A N 1
ATOM 4276 C CA . GLU B 1 75 ? -1.894 8.292 20.858 1.00 47.19 75 GLU A CA 1
ATOM 4277 C C . GLU B 1 75 ? -0.554 8.387 20.101 1.00 49.29 75 GLU A C 1
ATOM 4278 O O . GLU B 1 75 ? 0.443 7.914 20.685 1.00 52.68 75 GLU A O 1
ATOM 4284 N N . SER B 1 82 ? -0.487 3.415 11.133 1.00 58.14 82 SER A N 1
ATOM 4285 C CA . SER B 1 82 ? -1.620 4.287 10.727 1.00 59.16 82 SER A CA 1
ATOM 4286 C C . SER B 1 82 ? -2.490 4.619 11.938 1.00 60.74 82 SER A C 1
ATOM 4287 O O . SER B 1 82 ? -2.269 5.642 12.585 1.00 60.99 82 SER A O 1
ATOM 4290 N N . LYS B 1 83 ? -3.431 3.713 12.262 1.00 51.99 83 LYS A N 1
ATOM 4291 C CA . LYS B 1 83 ? -4.704 4.105 12.844 1.00 51.35 83 LYS A CA 1
ATOM 4292 C C . LYS B 1 83 ? -4.653 4.211 14.370 1.00 44.57 83 LYS A C 1
ATOM 4293 O O . LYS B 1 83 ? -4.214 3.315 15.102 1.00 38.23 83 LYS A O 1
ATOM 4299 N N . ARG B 1 84 ? -5.128 5.369 14.821 1.00 42.37 84 ARG A N 1
ATOM 4300 C CA . ARG B 1 84 ? -5.517 5.599 16.193 1.00 40.11 84 ARG A CA 1
ATOM 4301 C C . ARG B 1 84 ? -6.816 4.842 16.480 1.00 34.18 84 ARG A C 1
ATOM 4302 O O . ARG B 1 84 ? -7.675 4.703 15.599 1.00 33.57 84 ARG A O 1
ATOM 4310 N N . TRP B 1 85 ? -6.950 4.349 17.717 1.00 27.13 85 TRP A N 1
ATOM 4311 C CA . TRP B 1 85 ? -8.216 3.821 18.211 1.00 27.69 85 TRP A CA 1
ATOM 4312 C C . TRP B 1 85 ? -9.389 4.770 17.937 1.00 30.00 85 TRP A C 1
ATOM 4313 O O . TRP B 1 85 ? -10.483 4.360 17.552 1.00 31.63 85 TRP A O 1
ATOM 4324 N N . HIS B 1 86 ? -9.161 6.061 18.120 1.00 30.13 86 HIS A N 1
ATOM 4325 C CA . HIS B 1 86 ? -10.212 7.045 17.914 1.00 30.33 86 HIS A CA 1
ATOM 4326 C C . HIS B 1 86 ? -10.596 7.281 16.448 1.00 33.90 86 HIS A C 1
ATOM 4327 O O . HIS B 1 86 ? -11.594 7.947 16.188 1.00 38.50 86 HIS A O 1
ATOM 4334 N N . SER B 1 87 ? -9.812 6.797 15.499 1.00 33.28 87 SER A N 1
ATOM 4335 C CA . SER B 1 87 ? -10.098 7.038 14.100 1.00 35.07 87 SER A CA 1
ATOM 4336 C C . SER B 1 87 ? -10.586 5.750 13.438 1.00 34.03 87 SER A C 1
ATOM 4337 O O . SER B 1 87 ? -10.850 5.720 12.237 1.00 31.34 87 SER A O 1
ATOM 4340 N N . MET B 1 88 ? -10.659 4.652 14.204 1.00 27.03 88 MET A N 1
ATOM 4341 C CA . MET B 1 88 ? -11.096 3.394 13.625 1.00 27.03 88 MET A CA 1
ATOM 4342 C C . MET B 1 88 ? -12.626 3.409 13.597 1.00 27.25 88 MET A C 1
ATOM 4343 O O . MET B 1 88 ? -13.215 4.059 14.459 1.00 25.98 88 MET A O 1
ATOM 4348 N N . THR B 1 89 ? -13.242 2.686 12.641 1.00 23.83 89 THR A N 1
ATOM 4349 C CA . THR B 1 89 ? -14.702 2.560 12.608 1.00 26.56 89 THR A CA 1
ATOM 4350 C C . THR B 1 89 ? -15.161 1.607 13.725 1.00 27.83 89 THR A C 1
ATOM 4351 O O . THR B 1 89 ? -14.372 0.856 14.301 1.00 23.48 89 THR A O 1
ATOM 4355 N N . ASP B 1 90 ? -16.466 1.614 14.030 1.00 28.57 90 ASP A N 1
ATOM 4356 C CA . ASP B 1 90 ? -16.988 0.744 15.070 1.00 29.68 90 ASP A CA 1
ATOM 4357 C C . ASP B 1 90 ? -16.714 -0.713 14.732 1.00 29.44 90 ASP A C 1
ATOM 4358 O O . ASP B 1 90 ? -16.344 -1.508 15.614 1.00 28.48 90 ASP A O 1
ATOM 4363 N N . GLU B 1 91 ? -16.914 -1.039 13.453 1.00 28.41 91 GLU A N 1
ATOM 4364 C CA . GLU B 1 91 ? -16.718 -2.383 12.943 1.00 33.94 91 GLU A CA 1
ATOM 4365 C C . GLU B 1 91 ? -15.255 -2.824 13.088 1.00 28.98 91 GLU A C 1
ATOM 4366 O O . GLU B 1 91 ? -14.985 -3.988 13.395 1.00 27.90 91 GLU A O 1
ATOM 4372 N N . GLU B 1 92 ? -14.321 -1.928 12.755 1.00 26.57 92 GLU A N 1
ATOM 4373 C CA . GLU B 1 92 ? -12.903 -2.224 12.903 1.00 25.74 92 GLU A CA 1
ATOM 4374 C C . GLU B 1 92 ? -12.537 -2.499 14.363 1.00 24.90 92 GLU A C 1
ATOM 4375 O O . GLU B 1 92 ? -11.754 -3.415 14.637 1.00 26.26 92 GLU A O 1
ATOM 4381 N N . VAL B 1 93 ? -13.074 -1.701 15.291 1.00 23.87 93 VAL A N 1
ATOM 4382 C CA . VAL B 1 93 ? -12.827 -1.887 16.712 1.00 23.69 93 VAL A CA 1
ATOM 4383 C C . VAL B 1 93 ? -13.401 -3.242 17.131 1.00 24.91 93 VAL A C 1
ATOM 4384 O O . VAL B 1 93 ? -12.733 -4.068 17.801 1.00 22.85 93 VAL A O 1
ATOM 4388 N N . THR B 1 94 ? -14.665 -3.493 16.758 1.00 21.30 94 THR A N 1
ATOM 4389 C CA . THR B 1 94 ? -15.292 -4.736 17.190 1.00 25.47 94 THR A CA 1
ATOM 4390 C C . THR B 1 94 ? -14.537 -5.937 16.645 1.00 22.98 94 THR A C 1
ATOM 4391 O O . THR B 1 94 ? -14.323 -6.929 17.358 1.00 24.37 94 THR A O 1
ATOM 4395 N N A SER B 1 95 ? -14.214 -5.874 15.349 0.50 23.27 95 SER A N 1
ATOM 4396 N N B SER B 1 95 ? -14.156 -5.891 15.361 0.50 22.03 95 SER A N 1
ATOM 4397 C CA A SER B 1 95 ? -13.511 -6.953 14.681 0.50 24.03 95 SER A CA 1
ATOM 4398 C CA B SER B 1 95 ? -13.533 -7.047 14.734 0.50 22.09 95 SER A CA 1
ATOM 4399 C C A SER B 1 95 ? -12.191 -7.205 15.401 0.50 22.58 95 SER A C 1
ATOM 4400 C C B SER B 1 95 ? -12.100 -7.225 15.235 0.50 21.68 95 SER A C 1
ATOM 4401 O O A SER B 1 95 ? -11.911 -8.318 15.858 0.50 20.24 95 SER A O 1
ATOM 4402 O O B SER B 1 95 ? -11.615 -8.352 15.353 0.50 21.81 95 SER A O 1
ATOM 4407 N N . TYR B 1 96 ? -11.432 -6.127 15.591 1.00 21.38 96 TYR A N 1
ATOM 4408 C CA . TYR B 1 96 ? -10.098 -6.259 16.144 1.00 22.18 96 TYR A CA 1
ATOM 4409 C C . TYR B 1 96 ? -10.145 -7.011 17.472 1.00 22.33 96 TYR A C 1
ATOM 4410 O O . TYR B 1 96 ? -9.327 -7.893 17.724 1.00 20.36 96 TYR A O 1
ATOM 4419 N N . CYS B 1 97 ? -11.095 -6.609 18.325 1.00 20.67 97 CYS A N 1
ATOM 4420 C CA . CYS B 1 97 ? -11.143 -7.093 19.683 1.00 20.13 97 CYS A CA 1
ATOM 4421 C C . CYS B 1 97 ? -11.773 -8.470 19.706 1.00 20.94 97 CYS A C 1
ATOM 4422 O O . CYS B 1 97 ? -11.270 -9.334 20.403 1.00 19.39 97 CYS A O 1
ATOM 4425 N N . ASP B 1 98 ? -12.840 -8.687 18.917 1.00 19.37 98 ASP A N 1
ATOM 4426 C CA . ASP B 1 98 ? -13.504 -9.981 18.902 1.00 21.65 98 ASP A CA 1
ATOM 4427 C C . ASP B 1 98 ? -12.578 -11.062 18.344 1.00 19.46 98 ASP A C 1
ATOM 4428 O O . ASP B 1 98 ? -12.526 -12.164 18.879 1.00 19.39 98 ASP A O 1
ATOM 4433 N N . ASN B 1 99 ? -11.822 -10.761 17.276 1.00 19.73 99 ASN A N 1
ATOM 4434 C CA . ASN B 1 99 ? -10.925 -11.752 16.708 1.00 21.03 99 ASN A CA 1
ATOM 4435 C C . ASN B 1 99 ? -9.796 -12.033 17.700 1.00 18.57 99 ASN A C 1
ATOM 4436 O O . ASN B 1 99 ? -9.409 -13.198 17.820 1.00 18.94 99 ASN A O 1
ATOM 4441 N N . LEU B 1 100 ? -9.297 -10.999 18.409 1.00 17.20 100 LEU A N 1
ATOM 4442 C CA . LEU B 1 100 ? -8.207 -11.179 19.372 1.00 16.26 100 LEU A CA 1
ATOM 4443 C C . LEU B 1 100 ? -8.687 -12.058 20.527 1.00 17.31 100 LEU A C 1
ATOM 4444 O O . LEU B 1 100 ? -8.025 -13.027 20.928 1.00 16.72 100 LEU A O 1
ATOM 4449 N N . LEU B 1 101 ? -9.888 -11.777 21.042 1.00 16.89 101 LEU A N 1
ATOM 4450 C CA . LEU B 1 101 ? -10.444 -12.586 22.108 1.00 17.30 101 LEU A CA 1
ATOM 4451 C C . LEU B 1 101 ? -10.536 -14.051 21.694 1.00 17.64 101 LEU A C 1
ATOM 4452 O O . LEU B 1 101 ? -10.218 -14.910 22.496 1.00 18.54 101 LEU A O 1
ATOM 4457 N N . LYS B 1 102 ? -11.022 -14.351 20.478 1.00 17.48 102 LYS A N 1
ATOM 4458 C CA . LYS B 1 102 ? -11.156 -15.726 20.006 1.00 18.65 102 LYS A CA 1
ATOM 4459 C C . LYS B 1 102 ? -9.790 -16.413 19.912 1.00 16.80 102 LYS A C 1
ATOM 4460 O O . LYS B 1 102 ? -9.624 -17.592 20.265 1.00 16.13 102 LYS A O 1
ATOM 4466 N N . GLU B 1 103 ? -8.801 -15.701 19.390 1.00 16.41 103 GLU A N 1
ATOM 4467 C CA . GLU B 1 103 ? -7.455 -16.252 19.275 1.00 15.47 103 GLU A CA 1
ATOM 4468 C C . GLU B 1 103 ? -6.899 -16.552 20.669 1.00 16.28 103 GLU A C 1
ATOM 4469 O O . GLU B 1 103 ? -6.207 -17.572 20.846 1.00 16.86 103 GLU A O 1
ATOM 4475 N N . CYS B 1 104 ? -7.139 -15.650 21.614 1.00 15.45 104 CYS A N 1
ATOM 4476 C CA . CYS B 1 104 ? -6.679 -15.863 22.992 1.00 16.91 104 CYS A CA 1
ATOM 4477 C C . CYS B 1 104 ? -7.332 -17.116 23.585 1.00 17.16 104 CYS A C 1
ATOM 4478 O O . CYS B 1 104 ? -6.682 -17.963 24.200 1.00 16.24 104 CYS A O 1
ATOM 4481 N N . THR B 1 105 ? -8.664 -17.253 23.398 1.00 15.83 105 THR A N 1
ATOM 4482 C CA . THR B 1 105 ? -9.361 -18.405 23.938 1.00 16.11 105 THR A CA 1
ATOM 4483 C C . THR B 1 105 ? -8.904 -19.705 23.266 1.00 15.17 105 THR A C 1
ATOM 4484 O O . THR B 1 105 ? -8.796 -20.706 23.945 1.00 16.20 105 THR A O 1
ATOM 4488 N N . ASP B 1 106 ? -8.610 -19.700 21.963 1.00 16.94 106 ASP A N 1
ATOM 4489 C CA . ASP B 1 106 ? -8.106 -20.885 21.278 1.00 17.50 106 ASP A CA 1
ATOM 4490 C C . ASP B 1 106 ? -6.748 -21.264 21.872 1.00 17.35 106 ASP A C 1
ATOM 4491 O O . ASP B 1 106 ? -6.502 -22.413 22.152 1.00 15.19 106 ASP A O 1
ATOM 4496 N N . PHE B 1 107 ? -5.897 -20.279 22.120 1.00 17.22 107 PHE A N 1
ATOM 4497 C CA . PHE B 1 107 ? -4.553 -20.532 22.638 1.00 15.68 107 PHE A CA 1
ATOM 4498 C C . PHE B 1 107 ? -4.655 -21.069 24.066 1.00 13.92 107 PHE A C 1
ATOM 4499 O O . PHE B 1 107 ? -3.997 -22.048 24.413 1.00 15.46 107 PHE A O 1
ATOM 4507 N N . ILE B 1 108 ? -5.568 -20.500 24.865 1.00 15.93 108 ILE A N 1
ATOM 4508 C CA . ILE B 1 108 ? -5.775 -20.948 26.235 1.00 15.61 108 ILE A CA 1
ATOM 4509 C C . ILE B 1 108 ? -6.215 -22.417 26.265 1.00 16.22 108 ILE A C 1
ATOM 4510 O O . ILE B 1 108 ? -5.705 -23.197 27.069 1.00 16.06 108 ILE A O 1
ATOM 4515 N N . GLU B 1 109 ? -7.122 -22.790 25.355 1.00 17.27 109 GLU A N 1
ATOM 4516 C CA . GLU B 1 109 ? -7.568 -24.173 25.253 1.00 17.96 109 GLU A CA 1
ATOM 4517 C C . GLU B 1 109 ? -6.398 -25.108 24.937 1.00 16.08 109 GLU A C 1
ATOM 4518 O O . GLU B 1 109 ? -6.264 -26.187 25.553 1.00 18.22 109 GLU A O 1
ATOM 4524 N N . TYR B 1 110 ? -5.566 -24.715 23.980 1.00 15.88 110 TYR A N 1
ATOM 4525 C CA . TYR B 1 110 ? -4.380 -25.485 23.634 1.00 15.64 110 TYR A CA 1
ATOM 4526 C C . TYR B 1 110 ? -3.517 -25.709 24.871 1.00 15.01 110 TYR A C 1
ATOM 4527 O O . TYR B 1 110 ? -3.022 -26.809 25.108 1.00 15.11 110 TYR A O 1
ATOM 4536 N N . ILE B 1 111 ? -3.242 -24.644 25.611 1.00 14.38 111 ILE A N 1
ATOM 4537 C CA . ILE B 1 111 ? -2.302 -24.683 26.726 1.00 15.02 111 ILE A CA 1
ATOM 4538 C C . ILE B 1 111 ? -2.863 -25.583 27.825 1.00 15.43 111 ILE A C 1
ATOM 4539 O O . ILE B 1 111 ? -2.169 -26.451 28.365 1.00 16.89 111 ILE A O 1
ATOM 4544 N N . GLU B 1 112 ? -4.145 -25.409 28.118 1.00 15.15 112 GLU A N 1
ATOM 4545 C CA . GLU B 1 112 ? -4.739 -26.136 29.236 1.00 14.91 112 GLU A CA 1
ATOM 4546 C C . GLU B 1 112 ? -4.820 -27.635 28.932 1.00 16.28 112 GLU A C 1
ATOM 4547 O O . GLU B 1 112 ? -4.586 -28.451 29.819 1.00 18.32 112 GLU A O 1
ATOM 4553 N N . LYS B 1 113 ? -5.131 -28.000 27.681 1.00 16.69 113 LYS A N 1
ATOM 4554 C CA . LYS B 1 113 ? -5.073 -29.388 27.270 1.00 15.85 113 LYS A CA 1
ATOM 4555 C C . LYS B 1 113 ? -3.649 -29.911 27.359 1.00 17.02 113 LYS A C 1
ATOM 4556 O O . LYS B 1 113 ? -3.400 -31.057 27.784 1.00 19.49 113 LYS A O 1
ATOM 4562 N N . LYS B 1 114 ? -2.708 -29.093 26.901 1.00 16.43 114 LYS A N 1
ATOM 4563 C CA . LYS B 1 114 ? -1.306 -29.499 26.885 1.00 17.89 114 LYS A CA 1
ATOM 4564 C C . LYS B 1 114 ? -0.785 -29.841 28.273 1.00 16.22 114 LYS A C 1
ATOM 4565 O O . LYS B 1 114 ? -0.048 -30.825 28.439 1.00 18.42 114 LYS A O 1
ATOM 4571 N N . HIS B 1 115 ? -1.112 -28.989 29.251 1.00 16.97 115 HIS A N 1
ATOM 4572 C CA . HIS B 1 115 ? -0.630 -29.122 30.611 1.00 15.89 115 HIS A CA 1
ATOM 4573 C C . HIS B 1 115 ? -1.562 -29.961 31.480 1.00 18.35 115 HIS A C 1
ATOM 4574 O O . HIS B 1 115 ? -1.201 -30.305 32.599 1.00 19.52 115 HIS A O 1
ATOM 4581 N N . GLY B 1 116 ? -2.750 -30.275 30.975 1.00 19.74 116 GLY A N 1
ATOM 4582 C CA . GLY B 1 116 ? -3.721 -31.065 31.727 1.00 19.74 116 GLY A CA 1
ATOM 4583 C C . GLY B 1 116 ? -4.196 -30.371 33.002 1.00 19.15 116 GLY A C 1
ATOM 4584 O O . GLY B 1 116 ? -4.574 -31.035 33.979 1.00 19.08 116 GLY A O 1
ATOM 4585 N N . LYS B 1 117 ? -4.227 -29.051 32.976 1.00 19.34 117 LYS A N 1
ATOM 4586 C CA . LYS B 1 117 ? -4.551 -28.246 34.135 1.00 23.47 117 LYS A CA 1
ATOM 4587 C C . LYS B 1 117 ? -4.782 -26.809 33.676 1.00 21.96 117 LYS A C 1
ATOM 4588 O O . LYS B 1 117 ? -4.509 -26.478 32.522 1.00 22.72 117 LYS A O 1
ATOM 4594 N N . ARG B 1 118 ? -5.290 -25.981 34.588 1.00 21.10 118 ARG A N 1
ATOM 4595 C CA . ARG B 1 118 ? -5.697 -24.625 34.277 1.00 21.78 118 ARG A CA 1
ATOM 4596 C C . ARG B 1 118 ? -4.513 -23.672 34.419 1.00 19.52 118 ARG A C 1
ATOM 4597 O O . ARG B 1 118 ? -3.642 -23.843 35.278 1.00 18.98 118 ARG A O 1
ATOM 4605 N N . ILE B 1 119 ? -4.487 -22.680 33.519 1.00 18.44 119 ILE A N 1
ATOM 4606 C CA . ILE B 1 119 ? -3.695 -21.466 33.684 1.00 16.81 119 ILE A CA 1
ATOM 4607 C C . ILE B 1 119 ? -3.960 -20.808 35.042 1.00 17.45 119 ILE A C 1
ATOM 4608 O O . ILE B 1 119 ? -5.101 -20.737 35.501 1.00 17.11 119 ILE A O 1
ATOM 4613 N N . ASN B 1 120 ? -2.895 -20.315 35.699 1.00 16.62 120 ASN A N 1
ATOM 4614 C CA . ASN B 1 120 ? -3.075 -19.700 37.006 1.00 17.69 120 ASN A CA 1
ATOM 4615 C C . ASN B 1 120 ? -2.593 -18.258 37.081 1.00 17.17 120 ASN A C 1
ATOM 4616 O O . ASN B 1 120 ? -2.563 -17.663 38.176 1.00 17.80 120 ASN A O 1
ATOM 4621 N N . LEU B 1 121 ? -2.276 -17.656 35.942 1.00 17.20 121 LEU A N 1
ATOM 4622 C CA . LEU B 1 121 ? -2.012 -16.225 35.918 1.00 16.87 121 LEU A CA 1
ATOM 4623 C C . LEU B 1 121 ? -2.259 -15.704 34.504 1.00 16.68 121 LEU A C 1
ATOM 4624 O O . LEU B 1 121 ? -1.751 -16.281 33.536 1.00 17.58 121 LEU A O 1
ATOM 4629 N N . PHE B 1 122 ? -3.006 -14.596 34.436 1.00 16.03 122 PHE A N 1
ATOM 4630 C CA . PHE B 1 122 ? -3.190 -13.800 33.236 1.00 15.79 122 PHE A CA 1
ATOM 4631 C C . PHE B 1 122 ? -2.452 -12.472 33.396 1.00 15.62 122 PHE A C 1
ATOM 4632 O O . PHE B 1 122 ? -2.601 -11.807 34.436 1.00 16.30 122 PHE A O 1
ATOM 4640 N N . LEU B 1 123 ? -1.681 -12.110 32.346 1.00 15.36 123 LEU A N 1
ATOM 4641 C CA . LEU B 1 123 ? -0.997 -10.830 32.237 1.00 15.38 123 LEU A CA 1
ATOM 4642 C C . LEU B 1 123 ? -1.546 -10.092 31.023 1.00 14.62 123 LEU A C 1
ATOM 4643 O O . LEU B 1 123 ? -1.729 -10.694 29.952 1.00 15.39 123 LEU A O 1
ATOM 4648 N N . ALA B 1 124 ? -1.874 -8.814 31.190 1.00 14.70 124 ALA A N 1
ATOM 4649 C CA . ALA B 1 124 ? -2.340 -8.006 30.080 1.00 14.58 124 ALA A CA 1
ATOM 4650 C C . ALA B 1 124 ? -1.571 -6.685 30.050 1.00 15.05 124 ALA A C 1
ATOM 4651 O O . ALA B 1 124 ? -1.434 -6.038 31.070 1.00 15.54 124 ALA A O 1
ATOM 4653 N N . HIS B 1 125 ? -1.091 -6.306 28.857 1.00 14.44 125 HIS A N 1
ATOM 4654 C CA . HIS B 1 125 ? -0.306 -5.112 28.634 1.00 14.46 125 HIS A CA 1
ATOM 4655 C C . HIS B 1 125 ? -1.230 -3.941 28.286 1.00 15.46 125 HIS A C 1
ATOM 4656 O O . HIS B 1 125 ? -2.152 -4.084 27.482 1.00 16.55 125 HIS A O 1
ATOM 4663 N N . HIS B 1 126 ? -0.989 -2.827 28.994 1.00 15.89 126 HIS A N 1
ATOM 4664 C CA . HIS B 1 126 ? -1.661 -1.544 28.876 1.00 18.29 126 HIS A CA 1
ATOM 4665 C C . HIS B 1 126 ? -3.034 -1.587 29.547 1.00 17.10 126 HIS A C 1
ATOM 4666 O O . HIS B 1 126 ? -3.567 -2.665 29.785 1.00 16.83 126 HIS A O 1
ATOM 4673 N N . CYS B 1 127 ? -3.581 -0.402 29.841 1.00 18.64 127 CYS A N 1
ATOM 4674 C CA . CYS B 1 127 ? -4.778 -0.300 30.666 1.00 19.40 127 CYS A CA 1
ATOM 4675 C C . CYS B 1 127 ? -6.043 -0.110 29.832 1.00 21.74 127 CYS A C 1
ATOM 4676 O O . CYS B 1 127 ? -6.888 0.707 30.175 1.00 22.77 127 CYS A O 1
ATOM 4679 N N . PHE B 1 128 ? -6.183 -0.875 28.740 1.00 19.64 128 PHE A N 1
ATOM 4680 C CA . PHE B 1 128 ? -7.233 -0.652 27.772 1.00 20.02 128 PHE A CA 1
ATOM 4681 C C . PHE B 1 128 ? -7.740 -2.007 27.286 1.00 17.53 128 PHE A C 1
ATOM 4682 O O . PHE B 1 128 ? -8.330 -2.763 28.044 1.00 17.61 128 PHE A O 1
ATOM 4690 N N . MET B 1 129 ? -7.620 -2.303 26.001 1.00 19.01 129 MET A N 1
ATOM 4691 C CA . MET B 1 129 ? -8.457 -3.366 25.480 1.00 17.81 129 MET A CA 1
ATOM 4692 C C . MET B 1 129 ? -7.962 -4.723 25.981 1.00 17.21 129 MET A C 1
ATOM 4693 O O . MET B 1 129 ? -8.708 -5.684 25.952 1.00 16.75 129 MET A O 1
ATOM 4698 N N . ASN B 1 130 ? -6.678 -4.865 26.324 1.00 15.86 130 ASN A N 1
ATOM 4699 C CA . ASN B 1 130 ? -6.185 -6.181 26.717 1.00 15.01 130 ASN A CA 1
ATOM 4700 C C . ASN B 1 130 ? -6.800 -6.642 28.044 1.00 14.33 130 ASN A C 1
ATOM 4701 O O . ASN B 1 130 ? -7.256 -7.782 28.134 1.00 15.43 130 ASN A O 1
ATOM 4706 N N . PRO B 1 131 ? -6.812 -5.856 29.144 1.00 16.73 131 PRO A N 1
ATOM 4707 C CA . PRO B 1 131 ? -7.535 -6.272 30.350 1.00 16.07 131 PRO A CA 1
ATOM 4708 C C . PRO B 1 131 ? -9.039 -6.454 30.131 1.00 16.45 131 PRO A C 1
ATOM 4709 O O . PRO B 1 131 ? -9.648 -7.309 30.771 1.00 16.37 131 PRO A O 1
ATOM 4713 N N . VAL B 1 132 ? -9.639 -5.684 29.208 1.00 17.86 132 VAL A N 1
ATOM 4714 C CA . VAL B 1 132 ? -11.042 -5.885 28.870 1.00 15.99 132 VAL A CA 1
ATOM 4715 C C . VAL B 1 132 ? -11.232 -7.307 28.327 1.00 15.71 132 VAL A C 1
ATOM 4716 O O . VAL B 1 132 ? -12.145 -8.041 28.700 1.00 14.96 132 VAL A O 1
ATOM 4720 N N . ILE B 1 133 ? -10.396 -7.687 27.356 1.00 16.96 133 ILE A N 1
ATOM 4721 C CA . ILE B 1 133 ? -10.533 -9.006 26.760 1.00 16.61 133 ILE A CA 1
ATOM 4722 C C . ILE B 1 133 ? -10.284 -10.101 27.791 1.00 17.51 133 ILE A C 1
ATOM 4723 O O . ILE B 1 133 ? -11.019 -11.084 27.834 1.00 16.62 133 ILE A O 1
ATOM 4728 N N . MET B 1 134 ? -9.238 -9.978 28.620 1.00 18.26 134 MET A N 1
ATOM 4729 C CA . MET B 1 134 ? -8.955 -11.058 29.568 1.00 17.27 134 MET A CA 1
ATOM 4730 C C . MET B 1 134 ? -10.002 -11.106 30.681 1.00 18.42 134 MET A C 1
ATOM 4731 O O . MET B 1 134 ? -10.346 -12.179 31.146 1.00 16.50 134 MET A O 1
ATOM 4736 N N . SER B 1 135 ? -10.507 -9.938 31.073 1.00 19.03 135 SER A N 1
ATOM 4737 C CA . SER B 1 135 ? -11.650 -9.888 31.993 1.00 20.44 135 SER A CA 1
ATOM 4738 C C . SER B 1 135 ? -12.867 -10.644 31.449 1.00 18.60 135 SER A C 1
ATOM 4739 O O . SER B 1 135 ? -13.522 -11.376 32.195 1.00 18.49 135 SER A O 1
ATOM 4742 N N . GLU B 1 136 ? -13.180 -10.446 30.160 1.00 17.50 136 GLU A N 1
ATOM 4743 C CA . GLU B 1 136 ? -14.300 -11.117 29.510 1.00 18.66 136 GLU A CA 1
ATOM 4744 C C . GLU B 1 136 ? -14.053 -12.622 29.513 1.00 19.52 136 GLU A C 1
ATOM 4745 O O . GLU B 1 136 ? -14.959 -13.408 29.779 1.00 19.42 136 GLU A O 1
ATOM 4751 N N . ILE B 1 137 ? -12.812 -13.024 29.201 1.00 18.26 137 ILE A N 1
ATOM 4752 C CA . ILE B 1 137 ? -12.477 -14.435 29.199 1.00 18.60 137 ILE A CA 1
ATOM 4753 C C . ILE B 1 137 ? -12.733 -15.005 30.595 1.00 18.14 137 ILE A C 1
ATOM 4754 O O . ILE B 1 137 ? -13.299 -16.091 30.746 1.00 20.71 137 ILE A O 1
ATOM 4759 N N . ASN B 1 138 ? -12.321 -14.298 31.637 1.00 18.17 138 ASN A N 1
ATOM 4760 C CA . ASN B 1 138 ? -12.511 -14.782 32.997 1.00 17.27 138 ASN A CA 1
ATOM 4761 C C . ASN B 1 138 ? -14.010 -14.936 33.281 1.00 19.51 138 ASN A C 1
ATOM 4762 O O . ASN B 1 138 ? -14.432 -15.923 33.869 1.00 19.95 138 ASN A O 1
ATOM 4767 N N . GLU B 1 139 ? -14.819 -13.949 32.884 1.00 22.57 139 GLU A N 1
ATOM 4768 C CA . GLU B 1 139 ? -16.256 -14.036 33.150 1.00 24.20 139 GLU A CA 1
ATOM 4769 C C . GLU B 1 139 ? -16.898 -15.255 32.481 1.00 23.66 139 GLU A C 1
ATOM 4770 O O . GLU B 1 139 ? -17.725 -15.951 33.098 1.00 23.00 139 GLU A O 1
ATOM 4776 N N . ARG B 1 140 ? -16.499 -15.524 31.240 1.00 21.16 140 ARG A N 1
ATOM 4777 C CA . ARG B 1 140 ? -17.034 -16.666 30.506 1.00 21.11 140 ARG A CA 1
ATOM 4778 C C . ARG B 1 140 ? -16.684 -17.977 31.212 1.00 21.91 140 ARG A C 1
ATOM 4779 O O . ARG B 1 140 ? -17.485 -18.909 31.240 1.00 24.39 140 ARG A O 1
ATOM 4787 N N . ARG B 1 141 ? -15.442 -18.074 31.680 1.00 21.48 141 ARG A N 1
ATOM 4788 C CA . ARG B 1 141 ? -14.970 -19.257 32.382 1.00 21.70 141 ARG A CA 1
ATOM 4789 C C . ARG B 1 141 ? -15.711 -19.435 33.708 1.00 19.16 141 ARG A C 1
ATOM 4790 O O . ARG B 1 141 ? -16.164 -20.507 34.028 1.00 20.14 141 ARG A O 1
ATOM 4798 N N . VAL B 1 142 ? -15.835 -18.364 34.488 1.00 21.47 142 VAL A N 1
ATOM 4799 C CA . VAL B 1 142 ? -16.475 -18.458 35.792 1.00 23.91 142 VAL A CA 1
ATOM 4800 C C . VAL B 1 142 ? -17.934 -18.877 35.622 1.00 27.60 142 VAL A C 1
ATOM 4801 O O . VAL B 1 142 ? -18.487 -19.601 36.464 1.00 32.80 142 VAL A O 1
ATOM 4805 N N . ALA B 1 143 ? -18.549 -18.432 34.527 1.00 27.24 143 ALA A N 1
ATOM 4806 C CA . ALA B 1 143 ? -19.925 -18.807 34.235 1.00 30.06 143 ALA A CA 1
ATOM 4807 C C . ALA B 1 143 ? -20.035 -20.309 33.968 1.00 33.87 143 ALA A C 1
ATOM 4808 O O . ALA B 1 143 ? -21.135 -20.855 34.021 1.00 34.90 143 ALA A O 1
ATOM 4810 N N . GLN B 1 144 ? -18.910 -20.967 33.659 1.00 30.78 144 GLN A N 1
ATOM 4811 C CA . GLN B 1 144 ? -18.908 -22.398 33.444 1.00 30.28 144 GLN A CA 1
ATOM 4812 C C . GLN B 1 144 ? -18.448 -23.174 34.672 1.00 31.21 144 GLN A C 1
ATOM 4813 O O . GLN B 1 144 ? -18.314 -24.392 34.570 1.00 35.84 144 GLN A O 1
ATOM 4819 N N . GLY B 1 145 ? -18.139 -22.494 35.788 1.00 28.09 145 GLY A N 1
ATOM 4820 C CA . GLY B 1 145 ? -17.706 -23.151 37.012 1.00 28.27 145 GLY A CA 1
ATOM 4821 C C . GLY B 1 145 ? -16.190 -23.312 37.096 1.00 27.19 145 GLY A C 1
ATOM 4822 O O . GLY B 1 145 ? -15.690 -23.945 38.017 1.00 27.58 145 GLY A O 1
ATOM 4823 N N . ILE B 1 146 ? -15.465 -22.657 36.170 1.00 27.93 146 ILE A N 1
ATOM 4824 C CA . ILE B 1 146 ? -14.011 -22.618 36.188 1.00 26.30 146 ILE A CA 1
ATOM 4825 C C . ILE B 1 146 ? -13.535 -21.507 37.126 1.00 25.79 146 ILE A C 1
ATOM 4826 O O . ILE B 1 146 ? -13.984 -20.379 37.037 1.00 27.61 146 ILE A O 1
ATOM 4831 N N . PRO B 1 147 ? -12.536 -21.789 37.985 1.00 24.67 147 PRO A N 1
ATOM 4832 C CA . PRO B 1 147 ? -11.974 -20.786 38.890 1.00 24.92 147 PRO A CA 1
ATOM 4833 C C . PRO B 1 147 ? -11.499 -19.536 38.136 1.00 25.29 147 PRO A C 1
ATOM 4834 O O . PRO B 1 147 ? -10.886 -19.631 37.066 1.00 24.78 147 PRO A O 1
ATOM 4838 N N . LYS B 1 148 ? -11.807 -18.365 38.690 1.00 25.43 148 LYS A N 1
ATOM 4839 C CA . LYS B 1 148 ? -11.261 -17.104 38.201 1.00 24.41 148 LYS A CA 1
ATOM 4840 C C . LYS B 1 148 ? -9.728 -17.173 38.237 1.00 20.77 148 LYS A C 1
ATOM 4841 O O . LYS B 1 148 ? -9.137 -17.641 39.207 1.00 21.15 148 LYS A O 1
ATOM 4847 N N . VAL B 1 149 ? -9.095 -16.618 37.210 1.00 21.58 149 VAL A N 1
ATOM 4848 C CA . VAL B 1 149 ? -7.643 -16.584 37.164 1.00 20.80 149 VAL A CA 1
ATOM 4849 C C . VAL B 1 149 ? -7.189 -15.166 37.475 1.00 18.68 149 VAL A C 1
ATOM 4850 O O . VAL B 1 149 ? -7.752 -14.186 36.985 1.00 19.30 149 VAL A O 1
ATOM 4854 N N . PRO B 1 150 ? -6.203 -15.003 38.372 1.00 18.44 150 PRO A N 1
ATOM 4855 C CA . PRO B 1 150 ? -5.675 -13.684 38.682 1.00 18.09 150 PRO A CA 1
ATOM 4856 C C . PRO B 1 150 ? -5.242 -12.960 37.418 1.00 17.67 150 PRO A C 1
ATOM 4857 O O . PRO B 1 150 ? -4.576 -13.579 36.576 1.00 17.53 150 PRO A O 1
ATOM 4861 N N . LEU B 1 151 ? -5.680 -11.704 37.282 1.00 17.60 151 LEU A N 1
ATOM 4862 C CA . LEU B 1 151 ? -5.369 -10.862 36.134 1.00 18.94 151 LEU A CA 1
ATOM 4863 C C . LEU B 1 151 ? -4.527 -9.692 36.613 1.00 19.46 151 LEU A C 1
ATOM 4864 O O . LEU B 1 151 ? -4.952 -8.927 37.468 1.00 17.89 151 LEU A O 1
ATOM 4869 N N . VAL B 1 152 ? -3.312 -9.586 36.058 1.00 20.08 152 VAL A N 1
ATOM 4870 C CA . VAL B 1 152 ? -2.408 -8.493 36.364 1.00 17.02 152 VAL A CA 1
ATOM 4871 C C . VAL B 1 152 ? -2.099 -7.706 35.107 1.00 16.09 152 VAL A C 1
ATOM 4872 O O . VAL B 1 152 ? -1.841 -8.272 34.027 1.00 17.08 152 VAL A O 1
ATOM 4876 N N . VAL B 1 153 ? -2.134 -6.395 35.277 1.00 16.38 153 VAL A N 1
ATOM 4877 C CA . VAL B 1 153 ? -2.013 -5.468 34.174 1.00 18.67 153 VAL A CA 1
ATOM 4878 C C . VAL B 1 153 ? -0.713 -4.669 34.247 1.00 19.90 153 VAL A C 1
ATOM 4879 O O . VAL B 1 153 ? -0.371 -4.124 35.281 1.00 17.92 153 VAL A O 1
ATOM 4883 N N . PHE B 1 154 ? -0.057 -4.484 33.093 1.00 17.43 154 PHE A N 1
ATOM 4884 C CA . PHE B 1 154 ? 1.105 -3.624 33.018 1.00 19.21 154 PHE A CA 1
ATOM 4885 C C . PHE B 1 154 ? 0.700 -2.257 32.467 1.00 19.53 154 PHE A C 1
ATOM 4886 O O . PHE B 1 154 ? 0.286 -2.141 31.321 1.00 20.43 154 PHE A O 1
ATOM 4894 N N . ALA B 1 155 ? 0.805 -1.218 33.301 1.00 18.33 155 ALA A N 1
ATOM 4895 C CA . ALA B 1 155 ? 0.561 0.147 32.867 1.00 20.36 155 ALA A CA 1
ATOM 4896 C C . ALA B 1 155 ? 1.866 0.722 32.302 1.00 22.48 155 ALA A C 1
ATOM 4897 O O . ALA B 1 155 ? 2.796 0.981 33.044 1.00 29.83 155 ALA A O 1
ATOM 4899 N N . HIS B 1 156 ? 1.915 0.913 30.995 1.00 19.56 156 HIS A N 1
ATOM 4900 C CA . HIS B 1 156 ? 3.066 1.507 30.336 1.00 19.87 156 HIS A CA 1
ATOM 4901 C C . HIS B 1 156 ? 2.930 3.019 30.209 1.00 22.27 156 HIS A C 1
ATOM 4902 O O . HIS B 1 156 ? 3.949 3.699 30.163 1.00 28.15 156 HIS A O 1
ATOM 4909 N N . GLY B 1 157 ? 1.688 3.527 30.087 1.00 25.04 157 GLY A N 1
ATOM 4910 C CA . GLY B 1 157 ? 1.404 4.961 30.055 1.00 25.06 157 GLY A CA 1
ATOM 4911 C C . GLY B 1 157 ? 0.544 5.427 28.869 1.00 26.48 157 GLY A C 1
ATOM 4912 O O . GLY B 1 157 ? -0.149 6.449 29.004 1.00 30.31 157 GLY A O 1
ATOM 4913 N N . THR B 1 158 ? 0.628 4.775 27.692 1.00 24.82 158 THR A N 1
ATOM 4914 C CA . THR B 1 158 ? -0.007 5.292 26.480 1.00 24.52 158 THR A CA 1
ATOM 4915 C C . THR B 1 158 ? -1.533 5.281 26.631 1.00 22.09 158 THR A C 1
ATOM 4916 O O . THR B 1 158 ? -2.190 6.213 26.182 1.00 22.79 158 THR A O 1
ATOM 4920 N N . ALA B 1 159 ? -2.107 4.240 27.252 1.00 22.80 159 ALA A N 1
ATOM 4921 C CA . ALA B 1 159 ? -3.557 4.199 27.381 1.00 22.76 159 ALA A CA 1
ATOM 4922 C C . ALA B 1 159 ? -4.005 5.261 28.381 1.00 19.74 159 ALA A C 1
ATOM 4923 O O . ALA B 1 159 ? -5.051 5.868 28.182 1.00 25.18 159 ALA A O 1
ATOM 4925 N N . LEU B 1 160 ? -3.213 5.471 29.428 1.00 21.66 160 LEU A N 1
ATOM 4926 C CA . LEU B 1 160 ? -3.482 6.478 30.444 1.00 22.69 160 LEU A CA 1
ATOM 4927 C C . LEU B 1 160 ? -3.465 7.869 29.804 1.00 24.10 160 LEU A C 1
ATOM 4928 O O . LEU B 1 160 ? -4.341 8.718 30.069 1.00 23.52 160 LEU A O 1
ATOM 4933 N N . LYS B 1 161 ? -2.500 8.097 28.908 1.00 23.57 161 LYS A N 1
ATOM 4934 C CA . LYS B 1 161 ? -2.423 9.377 28.215 1.00 25.74 161 LYS A CA 1
ATOM 4935 C C . LYS B 1 161 ? -3.658 9.578 27.347 1.00 24.33 161 LYS A C 1
ATOM 4936 O O . LYS B 1 161 ? -4.208 10.677 27.283 1.00 26.45 161 LYS A O 1
ATOM 4942 N N . MET B 1 162 ? -4.130 8.517 26.677 1.00 20.73 162 MET A N 1
ATOM 4943 C CA . MET B 1 162 ? -5.312 8.610 25.840 1.00 20.42 162 MET A CA 1
ATOM 4944 C C . MET B 1 162 ? -6.530 9.012 26.695 1.00 24.56 162 MET A C 1
ATOM 4945 O O . MET B 1 162 ? -7.320 9.868 26.271 1.00 23.46 162 MET A O 1
ATOM 4950 N N . TYR B 1 163 ? -6.710 8.377 27.861 1.00 22.85 163 TYR A N 1
ATOM 4951 C CA . TYR B 1 163 ? -7.829 8.681 28.746 1.00 22.82 163 TYR A CA 1
ATOM 4952 C C . TYR B 1 163 ? -7.755 10.137 29.203 1.00 27.90 163 TYR A C 1
ATOM 4953 O O . TYR B 1 163 ? -8.783 10.828 29.184 1.00 27.57 163 TYR A O 1
ATOM 4962 N N . GLU B 1 164 ? -6.559 10.579 29.650 1.00 24.68 164 GLU A N 1
ATOM 4963 C CA . GLU B 1 164 ? -6.327 11.981 29.987 1.00 29.88 164 GLU A CA 1
ATOM 4964 C C . GLU B 1 164 ? -6.754 12.899 28.836 1.00 32.39 164 GLU A C 1
ATOM 4965 O O . GLU B 1 164 ? -7.456 13.895 29.034 1.00 32.52 164 GLU A O 1
ATOM 4971 N N . ASN B 1 165 ? -6.381 12.543 27.604 1.00 30.89 165 ASN A N 1
ATOM 4972 C CA . ASN B 1 165 ? -6.699 13.372 26.463 1.00 28.00 165 ASN A CA 1
ATOM 4973 C C . ASN B 1 165 ? -8.212 13.433 26.282 1.00 33.75 165 ASN A C 1
ATOM 4974 O O . ASN B 1 165 ? -8.752 14.470 25.917 1.00 31.51 165 ASN A O 1
ATOM 4979 N N . GLU B 1 166 ? -8.875 12.293 26.496 1.00 29.28 166 GLU A N 1
ATOM 4980 C CA . GLU B 1 166 ? -10.322 12.222 26.400 1.00 29.45 166 GLU A CA 1
ATOM 4981 C C . GLU B 1 166 ? -10.941 13.177 27.415 1.00 32.11 166 GLU A C 1
ATOM 4982 O O . GLU B 1 166 ? -11.852 13.915 27.047 1.00 31.54 166 GLU A O 1
ATOM 4988 N N . ILE B 1 167 ? -10.468 13.115 28.666 1.00 32.88 167 ILE A N 1
ATOM 4989 C CA . ILE B 1 167 ? -10.990 13.937 29.746 1.00 35.55 167 ILE A CA 1
ATOM 4990 C C . ILE B 1 167 ? -10.837 15.414 29.370 1.00 40.18 167 ILE A C 1
ATOM 4991 O O . ILE B 1 167 ? -11.792 16.173 29.488 1.00 38.97 167 ILE A O 1
ATOM 4996 N N . ASN B 1 168 ? -9.669 15.802 28.842 1.00 40.81 168 ASN A N 1
ATOM 4997 C CA . ASN B 1 168 ? -9.381 17.200 28.522 1.00 43.49 168 ASN A CA 1
ATOM 4998 C C . ASN B 1 168 ? -9.986 17.674 27.193 1.00 42.51 168 ASN A C 1
ATOM 4999 O O . ASN B 1 168 ? -9.650 18.770 26.740 1.00 42.66 168 ASN A O 1
ATOM 5004 N N . LYS B 1 169 ? -10.850 16.865 26.562 1.00 39.93 169 LYS A N 1
ATOM 5005 C CA . LYS B 1 169 ? -11.553 17.223 25.332 1.00 44.60 169 LYS A CA 1
ATOM 5006 C C . LYS B 1 169 ? -10.593 17.642 24.217 1.00 45.62 169 LYS A C 1
ATOM 5007 O O . LYS B 1 169 ? -10.901 18.536 23.429 1.00 40.48 169 LYS A O 1
ATOM 5013 N N . LEU B 1 170 ? -9.449 16.952 24.109 1.00 42.79 170 LEU A N 1
ATOM 5014 C CA . LEU B 1 170 ? -8.517 17.188 23.016 1.00 38.47 170 LEU A CA 1
ATOM 5015 C C . LEU B 1 170 ? -9.192 16.832 21.696 1.00 44.19 170 LEU A C 1
ATOM 5016 O O . LEU B 1 170 ? -9.891 15.828 21.604 1.00 47.71 170 LEU A O 1
ATOM 5021 N N . PRO B 1 171 ? -9.009 17.663 20.645 1.00 42.69 171 PRO A N 1
ATOM 5022 C CA . PRO B 1 171 ? -9.650 17.469 19.343 1.00 44.01 171 PRO A CA 1
ATOM 5023 C C . PRO B 1 171 ? -9.829 16.056 18.803 1.00 43.00 171 PRO A C 1
ATOM 5024 O O . PRO B 1 171 ? -10.882 15.745 18.266 1.00 35.26 171 PRO A O 1
ATOM 5028 N N . GLU B 1 172 ? -8.779 15.226 18.874 1.00 43.40 172 GLU A N 1
ATOM 5029 C CA . GLU B 1 172 ? -8.821 13.935 18.200 1.00 41.65 172 GLU A CA 1
ATOM 5030 C C . GLU B 1 172 ? -9.037 12.806 19.202 1.00 36.10 172 GLU A C 1
ATOM 5031 O O . GLU B 1 172 ? -8.797 11.638 18.886 1.00 36.35 172 GLU A O 1
ATOM 5037 N N . PHE B 1 173 ? -9.571 13.170 20.373 1.00 33.13 173 PHE A N 1
ATOM 5038 C CA . PHE B 1 173 ? -9.874 12.232 21.430 1.00 31.74 173 PHE A CA 1
ATOM 5039 C C . PHE B 1 173 ? -11.272 12.531 21.976 1.00 28.99 173 PHE A C 1
ATOM 5040 O O . PHE B 1 173 ? -11.439 12.689 23.188 1.00 28.56 173 PHE A O 1
ATOM 5048 N N . PRO B 1 174 ? -12.311 12.527 21.112 1.00 30.88 174 PRO A N 1
ATOM 5049 C CA . PRO B 1 174 ? -13.683 12.661 21.579 1.00 33.15 174 PRO A CA 1
ATOM 5050 C C . PRO B 1 174 ? -13.935 11.466 22.485 1.00 32.40 174 PRO A C 1
ATOM 5051 O O . PRO B 1 174 ? -13.551 10.347 22.137 1.00 31.24 174 PRO A O 1
ATOM 5055 N N . MET B 1 175 ? -14.561 11.729 23.633 1.00 33.94 175 MET A N 1
ATOM 5056 C CA . MET B 1 175 ? -14.657 10.763 24.710 1.00 30.68 175 MET A CA 1
ATOM 5057 C C . MET B 1 175 ? -15.402 9.527 24.231 1.00 32.97 175 MET A C 1
ATOM 5058 O O . MET B 1 175 ? -16.486 9.594 23.656 1.00 27.00 175 MET A O 1
ATOM 5063 N N . LYS B 1 176 ? -14.801 8.379 24.539 1.00 33.24 176 LYS A N 1
ATOM 5064 C CA . LYS B 1 176 ? -15.298 7.099 24.089 1.00 32.04 176 LYS A CA 1
ATOM 5065 C C . LYS B 1 176 ? -14.887 6.017 25.083 1.00 30.84 176 LYS A C 1
ATOM 5066 O O . LYS B 1 176 ? -15.729 5.260 25.557 1.00 32.26 176 LYS A O 1
ATOM 5072 N N . TYR B 1 177 ? -13.588 5.947 25.415 1.00 23.19 177 TYR A N 1
ATOM 5073 C CA . TYR B 1 177 ? -13.090 4.749 26.057 1.00 22.06 177 TYR A CA 1
ATOM 5074 C C . TYR B 1 177 ? -13.050 4.896 27.563 1.00 21.51 177 TYR A C 1
ATOM 5075 O O . TYR B 1 177 ? -13.438 3.973 28.234 1.00 22.48 177 TYR A O 1
ATOM 5084 N N . TYR B 1 178 ? -12.530 6.008 28.083 1.00 23.24 178 TYR A N 1
ATOM 5085 C CA . TYR B 1 178 ? -12.355 6.214 29.514 1.00 24.87 178 TYR A CA 1
ATOM 5086 C C . TYR B 1 178 ? -13.649 5.976 30.294 1.00 25.18 178 TYR A C 1
ATOM 5087 O O . TYR B 1 178 ? -13.680 5.231 31.278 1.00 22.64 178 TYR A O 1
ATOM 5096 N N . ASP B 1 179 ? -14.731 6.639 29.891 1.00 26.59 179 ASP A N 1
ATOM 5097 C CA . ASP B 1 179 ? -15.982 6.499 30.626 1.00 26.71 179 ASP A CA 1
ATOM 5098 C C . ASP B 1 179 ? -16.575 5.092 30.504 1.00 24.34 179 ASP A C 1
ATOM 5099 O O . ASP B 1 179 ? -17.345 4.670 31.363 1.00 26.42 179 ASP A O 1
ATOM 5104 N N . TRP B 1 180 ? -16.231 4.366 29.429 1.00 24.62 180 TRP A N 1
ATOM 5105 C CA . TRP B 1 180 ? -16.735 3.017 29.216 1.00 24.18 180 TRP A CA 1
ATOM 5106 C C . TRP B 1 180 ? -15.982 2.032 30.096 1.00 23.28 180 TRP A C 1
ATOM 5107 O O . TRP B 1 180 ? -16.566 1.172 30.760 1.00 21.45 180 TRP A O 1
ATOM 5118 N N . ILE B 1 181 ? -14.653 2.171 30.114 1.00 22.25 181 ILE A N 1
ATOM 5119 C CA . ILE B 1 181 ? -13.864 1.221 30.849 1.00 22.72 181 ILE A CA 1
ATOM 5120 C C . ILE B 1 181 ? -14.197 1.394 32.334 1.00 23.98 181 ILE A C 1
ATOM 5121 O O . ILE B 1 181 ? -14.103 0.441 33.099 1.00 21.41 181 ILE A O 1
ATOM 5126 N N . ARG B 1 182 ? -14.657 2.598 32.744 1.00 25.78 182 ARG A N 1
ATOM 5127 C CA . ARG B 1 182 ? -15.003 2.824 34.146 1.00 25.09 182 ARG A CA 1
ATOM 5128 C C . ARG B 1 182 ? -16.448 2.421 34.433 1.00 26.76 182 ARG A C 1
ATOM 5129 O O . ARG B 1 182 ? -16.696 1.682 35.377 1.00 33.06 182 ARG A O 1
ATOM 5137 N N . GLY B 1 183 ? -17.381 2.925 33.634 1.00 31.38 183 GLY A N 1
ATOM 5138 C CA . GLY B 1 183 ? -18.799 2.876 33.945 1.00 29.76 183 GLY A CA 1
ATOM 5139 C C . GLY B 1 183 ? -19.487 1.630 33.395 1.00 30.27 183 GLY A C 1
ATOM 5140 O O . GLY B 1 183 ? -20.483 1.192 33.976 1.00 33.82 183 GLY A O 1
ATOM 5141 N N . THR B 1 184 ? -19.020 1.103 32.249 1.00 26.33 184 THR A N 1
ATOM 5142 C CA . THR B 1 184 ? -19.619 -0.064 31.604 1.00 24.83 184 THR A CA 1
ATOM 5143 C C . THR B 1 184 ? -18.891 -1.342 32.010 1.00 25.87 184 THR A C 1
ATOM 5144 O O . THR B 1 184 ? -19.493 -2.323 32.459 1.00 26.16 184 THR A O 1
ATOM 5148 N N . LYS B 1 185 ? -17.554 -1.345 31.859 1.00 22.28 185 LYS A N 1
ATOM 5149 C CA . LYS B 1 185 ? -16.820 -2.584 32.065 1.00 22.61 185 LYS A CA 1
ATOM 5150 C C . LYS B 1 185 ? -16.256 -2.692 33.477 1.00 22.29 185 LYS A C 1
ATOM 5151 O O . LYS B 1 185 ? -15.976 -3.802 33.897 1.00 21.60 185 LYS A O 1
ATOM 5157 N N . ASN B 1 186 ? -16.120 -1.554 34.181 1.00 24.37 186 ASN A N 1
ATOM 5158 C CA . ASN B 1 186 ? -15.717 -1.508 35.582 1.00 25.42 186 ASN A CA 1
ATOM 5159 C C . ASN B 1 186 ? -14.375 -2.226 35.799 1.00 23.39 186 ASN A C 1
ATOM 5160 O O . ASN B 1 186 ? -14.171 -2.853 36.832 1.00 23.94 186 ASN A O 1
ATOM 5165 N N . ILE B 1 187 ? -13.426 -2.077 34.861 1.00 21.92 187 ILE A N 1
ATOM 5166 C CA . ILE B 1 187 ? -12.208 -2.886 34.872 1.00 22.46 187 ILE A CA 1
ATOM 5167 C C . ILE B 1 187 ? -11.360 -2.632 36.118 1.00 20.21 187 ILE A C 1
ATOM 5168 O O . ILE B 1 187 ? -10.892 -3.589 36.739 1.00 22.20 187 ILE A O 1
ATOM 5173 N N . PHE B 1 188 ? -11.225 -1.353 36.517 1.00 20.68 188 PHE A N 1
ATOM 5174 C CA . PHE B 1 188 ? -10.328 -0.991 37.602 1.00 19.67 188 PHE A CA 1
ATOM 5175 C C . PHE B 1 188 ? -11.117 -0.404 38.767 1.00 23.81 188 PHE A C 1
ATOM 5176 O O . PHE B 1 188 ? -10.570 0.382 39.541 1.00 22.87 188 PHE A O 1
ATOM 5184 N N . GLU B 1 189 ? -12.387 -0.821 38.905 1.00 24.66 189 GLU A N 1
ATOM 5185 C CA . GLU B 1 189 ? -13.265 -0.168 39.874 1.00 28.53 189 GLU A CA 1
ATOM 5186 C C . GLU B 1 189 ? -13.290 -0.877 41.223 1.00 31.30 189 GLU A C 1
ATOM 5187 O O . GLU B 1 189 ? -13.945 -0.403 42.160 1.00 36.08 189 GLU A O 1
ATOM 5193 N N . SER B 1 190 ? -12.582 -2.001 41.296 1.00 31.59 190 SER A N 1
ATOM 5194 C CA . SER B 1 190 ? -12.491 -2.893 42.437 1.00 32.88 190 SER A CA 1
ATOM 5195 C C . SER B 1 190 ? -11.350 -3.842 42.096 1.00 28.90 190 SER A C 1
ATOM 5196 O O . SER B 1 190 ? -10.630 -3.567 41.133 1.00 23.58 190 SER A O 1
ATOM 5199 N N . THR B 1 191 ? -11.255 -4.969 42.802 1.00 23.77 191 THR A N 1
ATOM 5200 C CA . THR B 1 191 ? -10.335 -6.020 42.393 1.00 27.07 191 THR A CA 1
ATOM 5201 C C . THR B 1 191 ? -11.123 -7.202 41.841 1.00 26.68 191 THR A C 1
ATOM 5202 O O . THR B 1 191 ? -10.585 -8.295 41.747 1.00 27.15 191 THR A O 1
ATOM 5206 N N . GLY B 1 192 ? -12.350 -6.945 41.397 1.00 26.86 192 GLY A N 1
ATOM 5207 C CA . GLY B 1 192 ? -13.202 -7.999 40.871 1.00 29.90 192 GLY A CA 1
ATOM 5208 C C . GLY B 1 192 ? -12.715 -8.504 39.511 1.00 26.32 192 GLY A C 1
ATOM 5209 O O . GLY B 1 192 ? -12.879 -9.685 39.212 1.00 30.38 192 GLY A O 1
ATOM 5210 N N . HIS B 1 193 ? -12.178 -7.595 38.687 1.00 23.45 193 HIS A N 1
ATOM 5211 C CA . HIS B 1 193 ? -11.674 -7.948 37.361 1.00 22.43 193 HIS A CA 1
ATOM 5212 C C . HIS B 1 193 ? -10.146 -8.046 37.345 1.00 20.79 193 HIS A C 1
ATOM 5213 O O . HIS B 1 193 ? -9.594 -9.000 36.798 1.00 24.40 193 HIS A O 1
ATOM 5220 N N . VAL B 1 194 ? -9.495 -7.046 37.922 1.00 21.45 194 VAL A N 1
ATOM 5221 C CA . VAL B 1 194 ? -8.050 -6.919 37.900 1.00 18.86 194 VAL A CA 1
ATOM 5222 C C . VAL B 1 194 ? -7.545 -7.081 39.328 1.00 19.44 194 VAL A C 1
ATOM 5223 O O . VAL B 1 194 ? -8.038 -6.418 40.245 1.00 19.42 194 VAL A O 1
ATOM 5227 N N . SER B 1 195 ? -6.563 -7.975 39.494 1.00 19.67 195 SER A N 1
ATOM 5228 C CA . SER B 1 195 ? -6.018 -8.291 40.801 1.00 22.81 195 SER A CA 1
ATOM 5229 C C . SER B 1 195 ? -4.879 -7.347 41.184 1.00 20.48 195 SER A C 1
ATOM 5230 O O . SER B 1 195 ? -4.563 -7.232 42.367 1.00 23.28 195 SER A O 1
ATOM 5233 N N . GLY B 1 196 ? -4.186 -6.784 40.190 1.00 19.35 196 GLY A N 1
ATOM 5234 C CA . GLY B 1 196 ? -2.969 -6.038 40.479 1.00 19.82 196 GLY A CA 1
ATOM 5235 C C . GLY B 1 196 ? -2.471 -5.362 39.214 1.00 21.29 196 GLY A C 1
ATOM 5236 O O . GLY B 1 196 ? -2.807 -5.800 38.121 1.00 17.86 196 GLY A O 1
ATOM 5237 N N . VAL B 1 197 ? -1.722 -4.275 39.419 1.00 20.90 197 VAL A N 1
ATOM 5238 C CA . VAL B 1 197 ? -1.202 -3.459 38.359 1.00 19.55 197 VAL A CA 1
ATOM 5239 C C . VAL B 1 197 ? 0.282 -3.198 38.638 1.00 19.15 197 VAL A C 1
ATOM 5240 O O . VAL B 1 197 ? 0.653 -2.759 39.722 1.00 21.04 197 VAL A O 1
ATOM 5244 N N . PHE B 1 198 ? 1.093 -3.470 37.628 1.00 17.14 198 PHE A N 1
ATOM 5245 C CA . PHE B 1 198 ? 2.488 -3.084 37.616 1.00 19.14 198 PHE A CA 1
ATOM 5246 C C . PHE B 1 198 ? 2.618 -1.890 36.689 1.00 19.28 198 PHE A C 1
ATOM 5247 O O . PHE B 1 198 ? 2.391 -1.995 35.486 1.00 18.06 198 PHE A O 1
ATOM 5255 N N . ALA B 1 199 ? 3.016 -0.756 37.260 1.00 20.43 199 ALA A N 1
ATOM 5256 C CA . ALA B 1 199 ? 3.308 0.451 36.492 1.00 23.08 199 ALA A CA 1
ATOM 5257 C C . ALA B 1 199 ? 4.816 0.531 36.264 1.00 23.41 199 ALA A C 1
ATOM 5258 O O . ALA B 1 199 ? 5.617 0.163 37.118 1.00 25.00 199 ALA A O 1
ATOM 5260 N N . VAL B 1 200 ? 5.198 0.947 35.071 1.00 23.65 200 VAL A N 1
ATOM 5261 C CA . VAL B 1 200 ? 6.593 0.978 34.686 1.00 26.85 200 VAL A CA 1
ATOM 5262 C C . VAL B 1 200 ? 7.356 2.018 35.508 1.00 25.22 200 VAL A C 1
ATOM 5263 O O . VAL B 1 200 ? 8.558 1.881 35.694 1.00 24.88 200 VAL A O 1
ATOM 5267 N N . SER B 1 201 ? 6.655 3.058 35.990 1.00 26.91 201 SER A N 1
ATOM 5268 C CA . SER B 1 201 ? 7.299 4.111 36.774 1.00 26.55 201 SER A CA 1
ATOM 5269 C C . SER B 1 201 ? 6.373 4.705 37.832 1.00 25.48 201 SER A C 1
ATOM 5270 O O . SER B 1 201 ? 5.152 4.563 37.782 1.00 24.29 201 SER A O 1
ATOM 5273 N N . ALA B 1 202 ? 6.980 5.426 38.783 1.00 25.83 202 ALA A N 1
ATOM 5274 C CA . ALA B 1 202 ? 6.241 6.108 39.841 1.00 26.61 202 ALA A CA 1
ATOM 5275 C C . ALA B 1 202 ? 5.233 7.077 39.233 1.00 27.67 202 ALA A C 1
ATOM 5276 O O . ALA B 1 202 ? 4.095 7.130 39.698 1.00 26.15 202 ALA A O 1
ATOM 5278 N N . PRO B 1 203 ? 5.589 7.903 38.217 1.00 25.34 203 PRO A N 1
ATOM 5279 C CA . PRO B 1 203 ? 4.590 8.733 37.549 1.00 26.67 203 PRO A CA 1
ATOM 5280 C C . PRO B 1 203 ? 3.391 7.989 36.958 1.00 26.05 203 PRO A C 1
ATOM 5281 O O . PRO B 1 203 ? 2.269 8.478 37.042 1.00 27.46 203 PRO A O 1
ATOM 5285 N N . GLN B 1 204 ? 3.619 6.835 36.324 1.00 25.59 204 GLN A N 1
ATOM 5286 C CA . GLN B 1 204 ? 2.515 6.074 35.749 1.00 23.63 204 GLN A CA 1
ATOM 5287 C C . GLN B 1 204 ? 1.614 5.480 36.840 1.00 23.86 204 GLN A C 1
ATOM 5288 O O . GLN B 1 204 ? 0.395 5.399 36.640 1.00 23.89 204 GLN A O 1
ATOM 5294 N N . LYS B 1 205 ? 2.200 5.058 37.968 1.00 24.61 205 LYS A N 1
ATOM 5295 C CA . LYS B 1 205 ? 1.455 4.660 39.159 1.00 25.81 205 LYS A CA 1
ATOM 5296 C C . LYS B 1 205 ? 0.520 5.785 39.624 1.00 27.02 205 LYS A C 1
ATOM 5297 O O . LYS B 1 205 ? -0.646 5.536 39.925 1.00 24.97 205 LYS A O 1
ATOM 5303 N N . ASN B 1 206 ? 1.031 7.021 39.654 1.00 27.67 206 ASN A N 1
ATOM 5304 C CA . ASN B 1 206 ? 0.272 8.169 40.145 1.00 27.64 206 ASN A CA 1
ATOM 5305 C C . ASN B 1 206 ? -0.850 8.512 39.188 1.00 23.97 206 ASN A C 1
ATOM 5306 O O . ASN B 1 206 ? -1.987 8.794 39.590 1.00 26.32 206 ASN A O 1
ATOM 5311 N N . SER B 1 207 ? -0.525 8.485 37.905 1.00 23.43 207 SER A N 1
ATOM 5312 C CA . SER B 1 207 ? -1.479 8.812 36.877 1.00 24.23 207 SER A CA 1
ATOM 5313 C C . SER B 1 207 ? -2.564 7.733 36.854 1.00 27.32 207 SER A C 1
ATOM 5314 O O . SER B 1 207 ? -3.739 8.019 36.672 1.00 25.41 207 SER A O 1
ATOM 5317 N N . PHE B 1 208 ? -2.162 6.483 37.083 1.00 26.06 208 PHE A N 1
ATOM 5318 C CA . PHE B 1 208 ? -3.117 5.388 37.092 1.00 26.15 208 PHE A CA 1
ATOM 5319 C C . PHE B 1 208 ? -4.108 5.592 38.236 1.00 26.69 208 PHE A C 1
ATOM 5320 O O . PHE B 1 208 ? -5.325 5.429 38.064 1.00 24.54 208 PHE A O 1
ATOM 5328 N N . GLU B 1 209 ? -3.570 5.925 39.416 1.00 26.25 209 GLU A N 1
ATOM 5329 C CA . GLU B 1 209 ? -4.429 6.046 40.587 1.00 27.80 209 GLU A CA 1
ATOM 5330 C C . GLU B 1 209 ? -5.394 7.224 40.444 1.00 26.84 209 GLU A C 1
ATOM 5331 O O . GLU B 1 209 ? -6.512 7.179 40.962 1.00 28.63 209 GLU A O 1
ATOM 5337 N N . LYS B 1 210 ? -4.952 8.289 39.782 1.00 26.95 210 LYS A N 1
ATOM 5338 C CA . LYS B 1 210 ? -5.785 9.462 39.587 1.00 29.51 210 LYS A CA 1
ATOM 5339 C C . LYS B 1 210 ? -6.966 9.087 38.691 1.00 30.07 210 LYS A C 1
ATOM 5340 O O . LYS B 1 210 ? -8.099 9.502 38.943 1.00 26.51 210 LYS A O 1
ATOM 5346 N N . LEU B 1 211 ? -6.682 8.319 37.626 1.00 26.60 211 LEU A N 1
ATOM 5347 C CA . LEU B 1 211 ? -7.686 7.940 36.640 1.00 25.01 211 LEU A CA 1
ATOM 5348 C C . LEU B 1 211 ? -8.672 6.900 37.176 1.00 24.34 211 LEU A C 1
ATOM 5349 O O . LEU B 1 211 ? -9.817 6.856 36.719 1.00 26.91 211 LEU A O 1
ATOM 5354 N N . PHE B 1 212 ? -8.174 6.007 38.032 1.00 23.57 212 PHE A N 1
ATOM 5355 C CA . PHE B 1 212 ? -8.922 4.873 38.545 1.00 25.05 212 PHE A CA 1
ATOM 5356 C C . PHE B 1 212 ? -8.840 4.912 40.066 1.00 25.75 212 PHE A C 1
ATOM 5357 O O . PHE B 1 212 ? -8.239 4.038 40.697 1.00 25.21 212 PHE A O 1
ATOM 5365 N N . PRO B 1 213 ? -9.488 5.912 40.716 1.00 27.99 213 PRO A N 1
ATOM 5366 C CA . PRO B 1 213 ? -9.306 6.118 42.164 1.00 28.30 213 PRO A CA 1
ATOM 5367 C C . PRO B 1 213 ? -9.882 5.057 43.094 1.00 28.11 213 PRO A C 1
ATOM 5368 O O . PRO B 1 213 ? -9.580 5.049 44.277 1.00 28.95 213 PRO A O 1
ATOM 5372 N N . LEU B 1 214 ? -10.687 4.129 42.573 1.00 26.06 214 LEU A N 1
ATOM 5373 C CA . LEU B 1 214 ? -11.261 3.087 43.402 1.00 27.16 214 LEU A CA 1
ATOM 5374 C C . LEU B 1 214 ? -10.420 1.825 43.313 1.00 29.54 214 LEU A C 1
ATOM 5375 O O . LEU B 1 214 ? -10.720 0.831 43.969 1.00 32.38 214 LEU A O 1
ATOM 5380 N N . PHE B 1 215 ? -9.337 1.856 42.533 1.00 26.73 215 PHE A N 1
ATOM 5381 C CA . PHE B 1 215 ? -8.459 0.704 42.553 1.00 25.31 215 PHE A CA 1
ATOM 5382 C C . PHE B 1 215 ? -7.537 0.819 43.765 1.00 23.58 215 PHE A C 1
ATOM 5383 O O . PHE B 1 215 ? -6.982 1.891 43.978 1.00 28.22 215 PHE A O 1
ATOM 5391 N N . PRO B 1 216 ? -7.360 -0.220 44.598 1.00 24.46 216 PRO A N 1
ATOM 5392 C CA . PRO B 1 216 ? -6.467 -0.130 45.766 1.00 28.43 216 PRO A CA 1
ATOM 5393 C C . PRO B 1 216 ? -5.013 0.250 45.470 1.00 30.09 216 PRO A C 1
ATOM 5394 O O . PRO B 1 216 ? -4.322 -0.443 44.725 1.00 29.19 216 PRO A O 1
ATOM 5398 N N . GLN B 1 217 ? -4.542 1.353 46.067 1.00 27.42 217 GLN A N 1
ATOM 5399 C CA . GLN B 1 217 ? -3.201 1.844 45.796 1.00 28.67 217 GLN A CA 1
ATOM 5400 C C . GLN B 1 217 ? -2.153 0.800 46.155 1.00 26.44 217 GLN A C 1
ATOM 5401 O O . GLN B 1 217 ? -1.120 0.747 45.509 1.00 26.93 217 GLN A O 1
ATOM 5407 N N . GLU B 1 218 ? -2.398 -0.032 47.166 1.00 24.39 218 GLU A N 1
ATOM 5408 C CA . GLU B 1 218 ? -1.422 -1.017 47.598 1.00 25.25 218 GLU A CA 1
ATOM 5409 C C . GLU B 1 218 ? -1.239 -2.101 46.530 1.00 27.18 218 GLU A C 1
ATOM 5410 O O . GLU B 1 218 ? -0.268 -2.849 46.577 1.00 25.64 218 GLU A O 1
ATOM 5416 N N . ARG B 1 219 ? -2.141 -2.163 45.549 1.00 24.97 219 ARG A N 1
ATOM 5417 C CA . ARG B 1 219 ? -2.040 -3.167 44.492 1.00 23.44 219 ARG A CA 1
ATOM 5418 C C . ARG B 1 219 ? -1.551 -2.585 43.165 1.00 23.63 219 ARG A C 1
ATOM 5419 O O . ARG B 1 219 ? -1.678 -3.248 42.132 1.00 24.57 219 ARG A O 1
ATOM 5427 N N . VAL B 1 220 ? -1.017 -1.361 43.201 1.00 22.55 220 VAL A N 1
ATOM 5428 C CA . VAL B 1 220 ? -0.288 -0.744 42.101 1.00 22.03 220 VAL A CA 1
ATOM 5429 C C . VAL B 1 220 ? 1.178 -0.683 42.526 1.00 23.55 220 VAL A C 1
ATOM 5430 O O . VAL B 1 220 ? 1.503 0.019 43.480 1.00 24.91 220 VAL A O 1
ATOM 5434 N N . ALA B 1 221 ? 2.040 -1.456 41.857 1.00 19.72 221 ALA A N 1
ATOM 5435 C CA . ALA B 1 221 ? 3.435 -1.613 42.199 1.00 20.44 221 ALA A CA 1
ATOM 5436 C C . ALA B 1 221 ? 4.261 -1.179 40.994 1.00 23.76 221 ALA A C 1
ATOM 5437 O O . ALA B 1 221 ? 3.706 -0.974 39.913 1.00 26.62 221 ALA A O 1
ATOM 5439 N N . ILE B 1 222 ? 5.577 -1.046 41.170 1.00 22.50 222 ILE A N 1
ATOM 5440 C CA . ILE B 1 222 ? 6.459 -0.690 40.068 1.00 23.78 222 ILE A CA 1
ATOM 5441 C C . ILE B 1 222 ? 6.991 -1.951 39.394 1.00 25.06 222 ILE A C 1
ATOM 5442 O O . ILE B 1 222 ? 7.534 -2.820 40.074 1.00 31.68 222 ILE A O 1
ATOM 5447 N N . THR B 1 223 ? 6.896 -2.006 38.057 1.00 27.30 223 THR A N 1
ATOM 5448 C CA . THR B 1 223 ? 7.346 -3.152 37.280 1.00 29.21 223 THR A CA 1
ATOM 5449 C C . THR B 1 223 ? 8.848 -3.339 37.483 1.00 32.38 223 THR A C 1
ATOM 5450 O O . THR B 1 223 ? 9.591 -2.394 37.233 1.00 28.03 223 THR A O 1
ATOM 5454 N N . PRO B 1 224 ? 9.309 -4.539 37.910 1.00 31.76 224 PRO A N 1
ATOM 5455 C CA . PRO B 1 224 ? 10.727 -4.924 37.813 1.00 33.09 224 PRO A CA 1
ATOM 5456 C C . PRO B 1 224 ? 11.123 -5.002 36.338 1.00 32.92 224 PRO A C 1
ATOM 5457 O O . PRO B 1 224 ? 10.381 -5.587 35.555 1.00 35.26 224 PRO A O 1
ATOM 5461 N N A CYS B 1 225 ? 12.223 -4.335 35.936 0.50 27.32 225 CYS A N 1
ATOM 5462 N N B CYS B 1 225 ? 12.305 -4.473 35.985 0.50 27.98 225 CYS A N 1
ATOM 5463 C CA A CYS B 1 225 ? 12.739 -4.413 34.569 0.50 24.88 225 CYS A CA 1
ATOM 5464 C CA B CYS B 1 225 ? 12.728 -4.480 34.595 0.50 26.24 225 CYS A CA 1
ATOM 5465 C C A CYS B 1 225 ? 14.116 -5.068 34.642 0.50 23.06 225 CYS A C 1
ATOM 5466 C C B CYS B 1 225 ? 14.185 -4.917 34.472 0.50 23.66 225 CYS A C 1
ATOM 5467 O O A CYS B 1 225 ? 14.845 -4.811 35.598 0.50 20.83 225 CYS A O 1
ATOM 5468 O O B CYS B 1 225 ? 15.081 -4.288 35.028 0.50 22.19 225 CYS A O 1
ATOM 5473 N N . GLY B 1 226 ? 14.391 -5.988 33.708 1.00 19.28 226 GLY A N 1
ATOM 5474 C CA . GLY B 1 226 ? 15.700 -6.587 33.520 1.00 19.60 226 GLY A CA 1
ATOM 5475 C C . GLY B 1 226 ? 16.163 -6.500 32.069 1.00 18.25 226 GLY A C 1
ATOM 5476 O O . GLY B 1 226 ? 15.410 -6.041 31.211 1.00 19.69 226 GLY A O 1
ATOM 5477 N N . TYR B 1 227 ? 17.403 -6.956 31.808 1.00 17.74 227 TYR A N 1
ATOM 5478 C CA . TYR B 1 227 ? 17.987 -6.920 30.475 1.00 16.99 227 TYR A CA 1
ATOM 5479 C C . TYR B 1 227 ? 18.456 -8.315 30.106 1.00 15.64 227 TYR A C 1
ATOM 5480 O O . TYR B 1 227 ? 18.681 -9.172 30.947 1.00 17.16 227 TYR A O 1
ATOM 5489 N N . ASN B 1 228 ? 18.579 -8.546 28.801 1.00 16.00 228 ASN A N 1
ATOM 5490 C CA . ASN B 1 228 ? 18.949 -9.836 28.272 1.00 18.25 228 ASN A CA 1
ATOM 5491 C C . ASN B 1 228 ? 20.468 -9.974 28.239 1.00 18.61 228 ASN A C 1
ATOM 5492 O O . ASN B 1 228 ? 21.079 -9.624 27.236 1.00 17.61 228 ASN A O 1
ATOM 5497 N N . GLN B 1 229 ? 21.017 -10.551 29.318 1.00 19.85 229 GLN A N 1
ATOM 5498 C CA . GLN B 1 229 ? 22.454 -10.744 29.460 1.00 21.24 229 GLN A CA 1
ATOM 5499 C C . GLN B 1 229 ? 23.000 -11.765 28.457 1.00 21.26 229 GLN A C 1
ATOM 5500 O O . GLN B 1 229 ? 24.222 -11.846 28.301 1.00 24.16 229 GLN A O 1
ATOM 5506 N N . LEU B 1 230 ? 22.166 -12.584 27.827 1.00 19.16 230 LEU A N 1
ATOM 5507 C CA . LEU B 1 230 ? 22.658 -13.519 26.808 1.00 22.93 230 LEU A CA 1
ATOM 5508 C C . LEU B 1 230 ? 23.069 -12.758 25.549 1.00 27.48 230 LEU A C 1
ATOM 5509 O O . LEU B 1 230 ? 23.902 -13.229 24.768 1.00 28.05 230 LEU A O 1
ATOM 5514 N N . VAL B 1 231 ? 22.445 -11.589 25.343 1.00 23.23 231 VAL A N 1
ATOM 5515 C CA . VAL B 1 231 ? 22.696 -10.767 24.169 1.00 22.09 231 VAL A CA 1
ATOM 5516 C C . VAL B 1 231 ? 23.659 -9.651 24.554 1.00 19.42 231 VAL A C 1
ATOM 5517 O O . VAL B 1 231 ? 24.601 -9.376 23.814 1.00 21.27 231 VAL A O 1
ATOM 5521 N N . PHE B 1 232 ? 23.362 -8.997 25.677 1.00 18.01 232 PHE A N 1
ATOM 5522 C CA . PHE B 1 232 ? 24.115 -7.835 26.156 1.00 19.03 232 PHE A CA 1
ATOM 5523 C C . PHE B 1 232 ? 25.153 -8.292 27.185 1.00 21.86 232 PHE A C 1
ATOM 5524 O O . PHE B 1 232 ? 24.852 -8.436 28.372 1.00 23.61 232 PHE A O 1
ATOM 5532 N N . HIS B 1 233 ? 26.372 -8.549 26.712 1.00 22.61 233 HIS A N 1
ATOM 5533 C CA . HIS B 1 233 ? 27.510 -8.953 27.517 1.00 23.40 233 HIS A CA 1
ATOM 5534 C C . HIS B 1 233 ? 28.729 -8.427 26.753 1.00 24.03 233 HIS A C 1
ATOM 5535 O O . HIS B 1 233 ? 28.608 -8.014 25.591 1.00 23.41 233 HIS A O 1
ATOM 5542 N N . ARG B 1 234 ? 29.897 -8.447 27.387 1.00 24.97 234 ARG A N 1
ATOM 5543 C CA . ARG B 1 234 ? 31.116 -8.035 26.690 1.00 27.69 234 ARG A CA 1
ATOM 5544 C C . ARG B 1 234 ? 31.398 -8.970 25.518 1.00 25.07 234 ARG A C 1
ATOM 5545 O O . ARG B 1 234 ? 31.764 -10.134 25.695 1.00 28.54 234 ARG A O 1
ATOM 5553 N N . ILE B 1 235 ? 31.338 -8.461 24.282 1.00 23.21 235 ILE A N 1
ATOM 5554 C CA . ILE B 1 235 ? 31.559 -9.318 23.140 1.00 23.97 235 ILE A CA 1
ATOM 5555 C C . ILE B 1 235 ? 33.066 -9.502 22.874 1.00 32.31 235 ILE A C 1
ATOM 5556 O O . ILE B 1 235 ? 33.791 -8.579 22.473 1.00 26.22 235 ILE A O 1
ATOM 5561 N N . GLN B 1 236 ? 33.514 -10.756 23.048 1.00 30.97 236 GLN A N 1
ATOM 5562 C CA . GLN B 1 236 ? 34.904 -11.123 22.832 1.00 36.97 236 GLN A CA 1
ATOM 5563 C C . GLN B 1 236 ? 35.306 -10.890 21.375 1.00 30.28 236 GLN A C 1
ATOM 5564 O O . GLN B 1 236 ? 34.613 -11.304 20.452 1.00 36.46 236 GLN A O 1
ATOM 5570 N N . GLY B 1 237 ? 36.416 -10.173 21.194 1.00 37.27 237 GLY A N 1
ATOM 5571 C CA . GLY B 1 237 ? 37.048 -10.032 19.891 1.00 35.19 237 GLY A CA 1
ATOM 5572 C C . GLY B 1 237 ? 36.602 -8.764 19.161 1.00 33.70 237 GLY A C 1
ATOM 5573 O O . GLY B 1 237 ? 37.135 -8.448 18.117 1.00 33.78 237 GLY A O 1
ATOM 5574 N N . MET B 1 238 ? 35.590 -8.073 19.696 1.00 30.17 238 MET A N 1
ATOM 5575 C CA . MET B 1 238 ? 34.874 -7.035 18.966 1.00 28.18 238 MET A CA 1
ATOM 5576 C C . MET B 1 238 ? 35.778 -5.813 18.734 1.00 23.81 238 MET A C 1
ATOM 5577 O O . MET B 1 238 ? 36.465 -5.358 19.643 1.00 27.39 238 MET A O 1
ATOM 5582 N N . THR B 1 239 ? 35.693 -5.246 17.521 1.00 24.54 239 THR A N 1
ATOM 5583 C CA . THR B 1 239 ? 36.371 -4.004 17.165 1.00 25.56 239 THR A CA 1
ATOM 5584 C C . THR B 1 239 ? 35.343 -2.941 16.750 1.00 23.96 239 THR A C 1
ATOM 5585 O O . THR B 1 239 ? 34.182 -3.261 16.498 1.00 23.19 239 THR A O 1
ATOM 5589 N N . ARG B 1 240 ? 35.800 -1.679 16.652 1.00 22.56 240 ARG A N 1
ATOM 5590 C CA . ARG B 1 240 ? 34.977 -0.600 16.120 1.00 19.99 240 ARG A CA 1
ATOM 5591 C C . ARG B 1 240 ? 34.551 -0.922 14.694 1.00 22.92 240 ARG A C 1
ATOM 5592 O O . ARG B 1 240 ? 33.377 -0.734 14.342 1.00 23.54 240 ARG A O 1
ATOM 5600 N N . GLU B 1 241 ? 35.492 -1.410 13.861 1.00 22.29 241 GLU A N 1
ATOM 5601 C CA . GLU B 1 241 ? 35.200 -1.678 12.464 1.00 26.47 241 GLU A CA 1
ATOM 5602 C C . GLU B 1 241 ? 34.103 -2.742 12.350 1.00 27.89 241 GLU A C 1
ATOM 5603 O O . GLU B 1 241 ? 33.189 -2.608 11.531 1.00 28.61 241 GLU A O 1
ATOM 5609 N N . LYS B 1 242 ? 34.153 -3.763 13.208 1.00 25.91 242 LYS A N 1
ATOM 5610 C CA . LYS B 1 242 ? 33.189 -4.838 13.100 1.00 25.59 242 LYS A CA 1
ATOM 5611 C C . LYS B 1 242 ? 31.871 -4.385 13.719 1.00 22.63 242 LYS A C 1
ATOM 5612 O O . LYS B 1 242 ? 30.827 -4.728 13.215 1.00 22.30 242 LYS A O 1
ATOM 5618 N N . ALA B 1 243 ? 31.936 -3.562 14.758 1.00 21.57 243 ALA A N 1
ATOM 5619 C CA . ALA B 1 243 ? 30.746 -3.239 15.538 1.00 20.91 243 ALA A CA 1
ATOM 5620 C C . ALA B 1 243 ? 29.862 -2.258 14.769 1.00 23.44 243 ALA A C 1
ATOM 5621 O O . ALA B 1 243 ? 28.643 -2.421 14.746 1.00 22.47 243 ALA A O 1
ATOM 5623 N N . PHE B 1 244 ? 30.454 -1.201 14.189 1.00 21.16 244 PHE A N 1
ATOM 5624 C CA . PHE B 1 244 ? 29.638 -0.177 13.542 1.00 21.25 244 PHE A CA 1
ATOM 5625 C C . PHE B 1 244 ? 30.284 0.398 12.278 1.00 22.69 244 PHE A C 1
ATOM 5626 O O . PHE B 1 244 ? 29.681 1.241 11.615 1.00 24.14 244 PHE A O 1
ATOM 5634 N N . GLY B 1 245 ? 31.468 -0.081 11.901 1.00 22.33 245 GLY A N 1
ATOM 5635 C CA . GLY B 1 245 ? 32.094 0.415 10.684 1.00 20.38 245 GLY A CA 1
ATOM 5636 C C . GLY B 1 245 ? 31.417 -0.043 9.392 1.00 21.29 245 GLY A C 1
ATOM 5637 O O . GLY B 1 245 ? 31.791 0.469 8.336 1.00 24.39 245 GLY A O 1
ATOM 5638 N N . HIS B 1 246 ? 30.445 -0.964 9.434 1.00 22.64 246 HIS A N 1
ATOM 5639 C CA . HIS B 1 246 ? 29.689 -1.366 8.251 1.00 26.70 246 HIS A CA 1
ATOM 5640 C C . HIS B 1 246 ? 28.221 -0.929 8.303 1.00 26.09 246 HIS A C 1
ATOM 5641 O O . HIS B 1 246 ? 27.411 -1.331 7.454 1.00 23.18 246 HIS A O 1
ATOM 5648 N N . MET B 1 247 ? 27.871 -0.076 9.272 1.00 22.60 247 MET A N 1
ATOM 5649 C CA . MET B 1 247 ? 26.521 0.446 9.376 1.00 22.05 247 MET A CA 1
ATOM 5650 C C . MET B 1 247 ? 26.367 1.695 8.503 1.00 22.66 247 MET A C 1
ATOM 5651 O O . MET B 1 247 ? 27.022 2.710 8.720 1.00 21.06 247 MET A O 1
ATOM 5656 N N . PRO B 1 248 ? 25.455 1.711 7.517 1.00 23.00 248 PRO A N 1
ATOM 5657 C CA . PRO B 1 248 ? 25.256 2.911 6.717 1.00 21.84 248 PRO A CA 1
ATOM 5658 C C . PRO B 1 248 ? 24.549 4.006 7.508 1.00 23.41 248 PRO A C 1
ATOM 5659 O O . PRO B 1 248 ? 23.647 3.751 8.314 1.00 23.02 248 PRO A O 1
ATOM 5663 N N . GLN B 1 249 ? 24.973 5.246 7.276 1.00 22.15 249 GLN A N 1
ATOM 5664 C CA . GLN B 1 249 ? 24.299 6.394 7.868 1.00 23.95 249 GLN A CA 1
ATOM 5665 C C . GLN B 1 249 ? 22.817 6.425 7.471 1.00 25.23 249 GLN A C 1
ATOM 5666 O O . GLN B 1 249 ? 22.448 6.219 6.314 1.00 25.08 249 GLN A O 1
ATOM 5672 N N . ALA B 1 250 ? 21.970 6.689 8.477 1.00 23.23 250 ALA A N 1
ATOM 5673 C CA . ALA B 1 250 ? 20.527 6.727 8.357 1.00 25.05 250 ALA A CA 1
ATOM 5674 C C . ALA B 1 250 ? 20.045 8.130 8.700 1.00 24.05 250 ALA A C 1
ATOM 5675 O O . ALA B 1 250 ? 19.974 8.546 9.854 1.00 23.66 250 ALA A O 1
ATOM 5677 N N . LEU B 1 251 ? 19.739 8.888 7.654 1.00 25.47 251 LEU A N 1
ATOM 5678 C CA . LEU B 1 251 ? 19.493 10.301 7.856 1.00 24.41 251 LEU A CA 1
ATOM 5679 C C . LEU B 1 251 ? 17.996 10.512 7.676 1.00 25.07 251 LEU A C 1
ATOM 5680 O O . LEU B 1 251 ? 17.223 10.186 8.583 1.00 26.02 251 LEU A O 1
ATOM 5685 N N . TYR B 1 252 ? 17.595 10.993 6.497 1.00 24.95 252 TYR A N 1
ATOM 5686 C CA . TYR B 1 252 ? 16.187 11.138 6.150 1.00 27.85 252 TYR A CA 1
ATOM 5687 C C . TYR B 1 252 ? 16.089 11.284 4.634 1.00 31.96 252 TYR A C 1
ATOM 5688 O O . TYR B 1 252 ? 17.050 11.699 4.007 1.00 33.17 252 TYR A O 1
ATOM 5697 N N . ASP B 1 253 ? 14.951 10.910 4.057 1.00 30.84 253 ASP A N 1
ATOM 5698 C CA . ASP B 1 253 ? 14.769 10.970 2.617 1.00 37.40 253 ASP A CA 1
ATOM 5699 C C . ASP B 1 253 ? 14.891 12.414 2.134 1.00 37.05 253 ASP A C 1
ATOM 5700 O O . ASP B 1 253 ? 14.176 13.287 2.608 1.00 35.70 253 ASP A O 1
ATOM 5705 N N . GLY B 1 254 ? 15.794 12.643 1.173 1.00 36.92 254 GLY A N 1
ATOM 5706 C CA . GLY B 1 254 ? 15.949 13.958 0.580 1.00 36.70 254 GLY A CA 1
ATOM 5707 C C . GLY B 1 254 ? 16.986 14.811 1.299 1.00 36.02 254 GLY A C 1
ATOM 5708 O O . GLY B 1 254 ? 17.181 15.982 0.963 1.00 32.25 254 GLY A O 1
ATOM 5709 N N . PHE B 1 255 ? 17.628 14.236 2.315 1.00 34.23 255 PHE A N 1
ATOM 5710 C CA . PHE B 1 255 ? 18.802 14.842 2.921 1.00 31.44 255 PHE A CA 1
ATOM 5711 C C . PHE B 1 255 ? 19.770 15.349 1.853 1.00 30.75 255 PHE A C 1
ATOM 5712 O O . PHE B 1 255 ? 20.153 14.622 0.935 1.00 29.95 255 PHE A O 1
ATOM 5720 N N . ASP B 1 256 ? 20.237 16.580 2.030 1.00 30.82 256 ASP A N 1
ATOM 5721 C CA . ASP B 1 256 ? 20.985 17.252 0.978 1.00 34.31 256 ASP A CA 1
ATOM 5722 C C . ASP B 1 256 ? 22.385 17.614 1.473 1.00 28.62 256 ASP A C 1
ATOM 5723 O O . ASP B 1 256 ? 22.609 18.656 2.104 1.00 30.01 256 ASP A O 1
ATOM 5728 N N . ALA B 1 257 ? 23.362 16.776 1.092 1.00 32.13 257 ALA A N 1
ATOM 5729 C CA . ALA B 1 257 ? 24.717 16.906 1.600 1.00 30.51 257 ALA A CA 1
ATOM 5730 C C . ALA B 1 257 ? 25.400 18.187 1.093 1.00 33.60 257 ALA A C 1
ATOM 5731 O O . ALA B 1 257 ? 26.333 18.696 1.727 1.00 31.27 257 ALA A O 1
ATOM 5733 N N . THR B 1 258 ? 24.913 18.773 -0.015 1.00 36.11 258 THR A N 1
ATOM 5734 C CA . THR B 1 258 ? 25.561 19.966 -0.546 1.00 35.66 258 THR A CA 1
ATOM 5735 C C . THR B 1 258 ? 25.357 21.157 0.398 1.00 36.63 258 THR A C 1
ATOM 5736 O O . THR B 1 258 ? 26.078 22.144 0.310 1.00 37.43 258 THR A O 1
ATOM 5740 N N . GLN B 1 259 ? 24.421 21.056 1.353 1.00 34.16 259 GLN A N 1
ATOM 5741 C CA . GLN B 1 259 ? 24.231 22.094 2.349 1.00 35.61 259 GLN A CA 1
ATOM 5742 C C . GLN B 1 259 ? 25.291 22.059 3.454 1.00 37.84 259 GLN A C 1
ATOM 5743 O O . GLN B 1 259 ? 25.423 23.047 4.172 1.00 38.86 259 GLN A O 1
ATOM 5749 N N . LEU B 1 260 ? 26.046 20.949 3.594 1.00 33.44 260 LEU A N 1
ATOM 5750 C CA . LEU B 1 260 ? 27.104 20.830 4.586 1.00 34.77 260 LEU A CA 1
ATOM 5751 C C . LEU B 1 260 ? 28.315 21.658 4.158 1.00 37.04 260 LEU A C 1
ATOM 5752 O O . LEU B 1 260 ? 28.548 21.864 2.971 1.00 45.21 260 LEU A O 1
ATOM 5757 N N . SER B 1 261 ? 29.126 22.076 5.123 1.00 33.01 261 SER A N 1
ATOM 5758 C CA . SER B 1 261 ? 30.440 22.624 4.830 1.00 37.02 261 SER A CA 1
ATOM 5759 C C . SER B 1 261 ? 31.429 21.500 4.482 1.00 40.22 261 SER A C 1
ATOM 5760 O O . SER B 1 261 ? 31.186 20.322 4.785 1.00 31.83 261 SER A O 1
ATOM 5763 N N . PRO B 1 262 ? 32.571 21.822 3.815 1.00 37.79 262 PRO A N 1
ATOM 5764 C CA . PRO B 1 262 ? 33.625 20.842 3.531 1.00 37.10 262 PRO A CA 1
ATOM 5765 C C . PRO B 1 262 ? 34.015 19.887 4.651 1.00 33.04 262 PRO A C 1
ATOM 5766 O O . PRO B 1 262 ? 34.065 18.675 4.457 1.00 32.33 262 PRO A O 1
ATOM 5770 N N . VAL B 1 263 ? 34.264 20.441 5.834 1.00 32.76 263 VAL A N 1
ATOM 5771 C CA . VAL B 1 263 ? 34.725 19.620 6.943 1.00 31.14 263 VAL A CA 1
ATOM 5772 C C . VAL B 1 263 ? 33.641 18.626 7.386 1.00 28.51 263 VAL A C 1
ATOM 5773 O O . VAL B 1 263 ? 33.959 17.705 8.137 1.00 27.85 263 VAL A O 1
ATOM 5777 N N . GLN B 1 264 ? 32.389 18.763 6.913 1.00 27.69 264 GLN A N 1
ATOM 5778 C CA . GLN B 1 264 ? 31.306 17.888 7.358 1.00 25.43 264 GLN A CA 1
ATOM 5779 C C . GLN B 1 264 ? 31.003 16.756 6.367 1.00 24.97 264 GLN A C 1
ATOM 5780 O O . GLN B 1 264 ? 30.060 15.992 6.559 1.00 21.98 264 GLN A O 1
ATOM 5786 N N A ARG B 1 265 ? 31.766 16.649 5.272 0.50 22.80 265 ARG A N 1
ATOM 5787 N N B ARG B 1 265 ? 31.782 16.647 5.287 0.50 23.72 265 ARG A N 1
ATOM 5788 C CA A ARG B 1 265 ? 31.280 15.858 4.157 0.50 23.73 265 ARG A CA 1
ATOM 5789 C CA B ARG B 1 265 ? 31.300 15.878 4.158 0.50 25.34 265 ARG A CA 1
ATOM 5790 C C A ARG B 1 265 ? 31.550 14.362 4.335 0.50 22.71 265 ARG A C 1
ATOM 5791 C C B ARG B 1 265 ? 31.594 14.380 4.319 0.50 23.50 265 ARG A C 1
ATOM 5792 O O A ARG B 1 265 ? 31.239 13.599 3.428 0.50 24.62 265 ARG A O 1
ATOM 5793 O O B ARG B 1 265 ? 31.339 13.633 3.385 0.50 25.47 265 ARG A O 1
ATOM 5808 N N . HIS B 1 266 ? 32.063 13.928 5.496 1.00 24.87 266 HIS A N 1
ATOM 5809 C CA . HIS B 1 266 ? 32.004 12.504 5.851 1.00 24.16 266 HIS A CA 1
ATOM 5810 C C . HIS B 1 266 ? 30.551 12.074 6.080 1.00 23.95 266 HIS A C 1
ATOM 5811 O O . HIS B 1 266 ? 30.245 10.865 6.074 1.00 21.89 266 HIS A O 1
ATOM 5818 N N . VAL B 1 267 ? 29.697 13.074 6.374 1.00 22.48 267 VAL A N 1
ATOM 5819 C CA . VAL B 1 267 ? 28.272 12.869 6.568 1.00 23.06 267 VAL A CA 1
ATOM 5820 C C . VAL B 1 267 ? 27.611 12.702 5.212 1.00 24.01 267 VAL A C 1
ATOM 5821 O O . VAL B 1 267 ? 27.591 13.637 4.392 1.00 25.17 267 VAL A O 1
ATOM 5825 N N . ALA B 1 268 ? 27.035 11.515 5.011 1.00 22.89 268 ALA A N 1
ATOM 5826 C CA . ALA B 1 268 ? 26.497 11.138 3.709 1.00 25.63 268 ALA A CA 1
ATOM 5827 C C . ALA B 1 268 ? 25.444 10.041 3.872 1.00 27.59 268 ALA A C 1
ATOM 5828 O O . ALA B 1 268 ? 25.685 9.042 4.551 1.00 25.28 268 ALA A O 1
ATOM 5830 N N . SER B 1 269 ? 24.276 10.252 3.246 1.00 27.23 269 SER A N 1
ATOM 5831 C CA . SER B 1 269 ? 23.203 9.269 3.170 1.00 28.70 269 SER A CA 1
ATOM 5832 C C . SER B 1 269 ? 23.751 7.898 2.780 1.00 30.82 269 SER A C 1
ATOM 5833 O O . SER B 1 269 ? 24.423 7.781 1.763 1.00 29.33 269 SER A O 1
ATOM 5836 N N . ASP B 1 270 ? 23.482 6.869 3.603 1.00 29.95 270 ASP A N 1
ATOM 5837 C CA . ASP B 1 270 ? 23.663 5.475 3.205 1.00 30.59 270 ASP A CA 1
ATOM 5838 C C . ASP B 1 270 ? 25.122 5.109 2.980 1.00 28.43 270 ASP A C 1
ATOM 5839 O O . ASP B 1 270 ? 25.414 4.081 2.372 1.00 29.39 270 ASP A O 1
ATOM 5844 N N . GLN B 1 271 ? 26.050 5.907 3.517 1.00 27.59 271 GLN A N 1
ATOM 5845 C CA . GLN B 1 271 ? 27.455 5.552 3.468 1.00 28.74 271 GLN A CA 1
ATOM 5846 C C . GLN B 1 271 ? 27.912 5.242 4.883 1.00 24.21 271 GLN A C 1
ATOM 5847 O O . GLN B 1 271 ? 27.424 5.868 5.838 1.00 21.15 271 GLN A O 1
ATOM 5853 N N . CYS B 1 272 ? 28.883 4.330 4.980 1.00 23.66 272 CYS A N 1
ATOM 5854 C CA . CYS B 1 272 ? 29.512 4.056 6.260 1.00 25.50 272 CYS A CA 1
ATOM 5855 C C . CYS B 1 272 ? 30.329 5.254 6.722 1.00 24.05 272 CYS A C 1
ATOM 5856 O O . CYS B 1 272 ? 30.640 6.161 5.934 1.00 24.49 272 CYS A O 1
ATOM 5859 N N . ILE B 1 273 ? 30.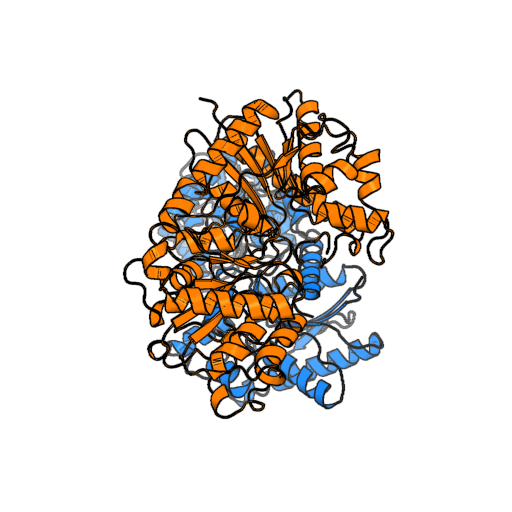695 5.224 8.005 1.00 22.49 273 ILE A N 1
ATOM 5860 C CA . ILE B 1 273 ? 31.519 6.256 8.614 1.00 22.36 273 ILE A CA 1
ATOM 5861 C C . ILE B 1 273 ? 32.958 5.970 8.210 1.00 25.59 273 ILE A C 1
ATOM 5862 O O . ILE B 1 273 ? 33.488 4.926 8.548 1.00 25.80 273 ILE A O 1
ATOM 5867 N N . PRO B 1 274 ? 33.669 6.910 7.567 1.00 24.43 274 PRO A N 1
ATOM 5868 C CA . PRO B 1 274 ? 35.064 6.661 7.228 1.00 28.19 274 PRO A CA 1
ATOM 5869 C C . PRO B 1 274 ? 35.930 6.537 8.473 1.00 26.01 274 PRO A C 1
ATOM 5870 O O . PRO B 1 274 ? 35.756 7.311 9.407 1.00 32.90 274 PRO A O 1
ATOM 5874 N N . ASP B 1 275 ? 36.895 5.606 8.447 1.00 30.04 275 ASP A N 1
ATOM 5875 C CA . ASP B 1 275 ? 38.064 5.667 9.315 1.00 29.08 275 ASP A CA 1
ATOM 5876 C C . ASP B 1 275 ? 37.647 5.690 10.779 1.00 25.52 275 ASP A C 1
ATOM 5877 O O . ASP B 1 275 ? 38.030 6.579 11.548 1.00 23.53 275 ASP A O 1
ATOM 5882 N N . VAL B 1 276 ? 36.911 4.663 11.207 1.00 25.87 276 VAL A N 1
ATOM 5883 C CA . VAL B 1 276 ? 36.458 4.625 12.594 1.00 24.64 276 VAL A CA 1
ATOM 5884 C C . VAL B 1 276 ? 37.643 4.446 13.540 1.00 25.42 276 VAL A C 1
ATOM 5885 O O . VAL B 1 276 ? 37.591 4.887 14.681 1.00 27.30 276 VAL A O 1
ATOM 5889 N N . ASN B 1 277 ? 38.767 3.899 13.049 1.00 27.41 277 ASN A N 1
ATOM 5890 C CA . ASN B 1 277 ? 39.967 3.712 13.861 1.00 28.03 277 ASN A CA 1
ATOM 5891 C C . ASN B 1 277 ? 40.724 4.998 14.190 1.00 28.88 277 ASN A C 1
ATOM 5892 O O . ASN B 1 277 ? 41.490 5.017 15.154 1.00 28.86 277 ASN A O 1
ATOM 5897 N N . ALA B 1 278 ? 40.474 6.059 13.424 1.00 25.41 278 ALA A N 1
ATOM 5898 C CA . ALA B 1 278 ? 41.172 7.323 13.553 1.00 27.82 278 ALA A CA 1
ATOM 5899 C C . ALA B 1 278 ? 40.721 8.104 14.781 1.00 26.99 278 ALA A C 1
ATOM 5900 O O . ALA B 1 278 ? 41.400 9.033 15.214 1.00 33.15 278 ALA A O 1
ATOM 5902 N N . TYR B 1 279 ? 39.565 7.750 15.345 1.00 24.47 279 TYR A N 1
ATOM 5903 C CA . TYR B 1 279 ? 39.032 8.476 16.479 1.00 23.66 279 TYR A CA 1
ATOM 5904 C C . TYR B 1 279 ? 39.720 8.013 17.754 1.00 22.03 279 TYR A C 1
ATOM 5905 O O . TYR B 1 279 ? 40.138 6.868 17.836 1.00 24.19 279 TYR A O 1
ATOM 5914 N N . ASP B 1 280 ? 39.798 8.901 18.742 1.00 23.71 280 ASP A N 1
ATOM 5915 C CA . ASP B 1 280 ? 40.393 8.586 20.028 1.00 21.89 280 ASP A CA 1
ATOM 5916 C C . ASP B 1 280 ? 39.397 7.799 20.884 1.00 21.49 280 ASP A C 1
ATOM 5917 O O . ASP B 1 280 ? 39.773 6.795 21.511 1.00 18.11 280 ASP A O 1
ATOM 5922 N N . ARG B 1 281 ? 38.149 8.274 20.913 1.00 22.17 281 ARG A N 1
ATOM 5923 C CA . ARG B 1 281 ? 37.138 7.695 21.784 1.00 22.00 281 ARG A CA 1
ATOM 5924 C C . ARG B 1 281 ? 35.791 7.731 21.088 1.00 22.33 281 ARG A C 1
ATOM 5925 O O . ARG B 1 281 ? 35.601 8.445 20.104 1.00 19.69 281 ARG A O 1
ATOM 5933 N N . VAL B 1 282 ? 34.859 6.964 21.670 1.00 22.86 282 VAL A N 1
ATOM 5934 C CA . VAL B 1 282 ? 33.550 6.704 21.084 1.00 21.30 282 VAL A CA 1
ATOM 5935 C C . VAL B 1 282 ? 32.475 6.899 22.153 1.00 19.05 282 VAL A C 1
ATOM 5936 O O . VAL B 1 282 ? 32.541 6.270 23.205 1.00 20.22 282 VAL A O 1
ATOM 5940 N N . VAL B 1 283 ? 31.535 7.813 21.865 1.00 19.96 283 VAL A N 1
ATOM 5941 C CA . VAL B 1 283 ? 30.407 8.167 22.718 1.00 19.80 283 VAL A CA 1
ATOM 5942 C C . VAL B 1 283 ? 29.117 7.753 21.989 1.00 19.06 283 VAL A C 1
ATOM 5943 O O . VAL B 1 283 ? 28.939 8.039 20.804 1.00 18.85 283 VAL A O 1
ATOM 5947 N N . VAL B 1 284 ? 28.194 7.080 22.695 1.00 18.33 284 VAL A N 1
ATOM 5948 C CA . VAL B 1 284 ? 27.011 6.487 22.070 1.00 17.63 284 VAL A CA 1
ATOM 5949 C C . VAL B 1 284 ? 25.732 6.971 22.749 1.00 18.01 284 VAL A C 1
ATOM 5950 O O . VAL B 1 284 ? 25.644 7.031 23.981 1.00 17.99 284 VAL A O 1
ATOM 5954 N N . PHE B 1 285 ? 24.755 7.364 21.927 1.00 15.69 285 PHE A N 1
ATOM 5955 C CA . PHE B 1 285 ? 23.390 7.497 22.375 1.00 16.71 285 PHE A CA 1
ATOM 5956 C C . PHE B 1 285 ? 22.567 6.393 21.724 1.00 17.05 285 PHE A C 1
ATOM 5957 O O . PHE B 1 285 ? 22.757 6.112 20.542 1.00 17.71 285 PHE A O 1
ATOM 5965 N N . CYS B 1 286 ? 21.586 5.856 22.455 1.00 17.89 286 CYS A N 1
ATOM 5966 C CA . CYS B 1 286 ? 20.600 4.984 21.860 1.00 15.73 286 CYS A CA 1
ATOM 5967 C C . CYS B 1 286 ? 19.224 5.342 22.415 1.00 16.70 286 CYS A C 1
ATOM 5968 O O . CYS B 1 286 ? 19.086 5.519 23.616 1.00 18.36 286 CYS A O 1
ATOM 5971 N N . GLY B 1 287 ? 18.219 5.448 21.535 1.00 18.80 287 GLY A N 1
ATOM 5972 C CA . GLY B 1 287 ? 16.840 5.618 21.950 1.00 18.79 287 GLY A CA 1
ATOM 5973 C C . GLY B 1 287 ? 15.979 6.182 20.838 1.00 19.25 287 GLY A C 1
ATOM 5974 O O . GLY B 1 287 ? 16.499 6.818 19.912 1.00 17.68 287 GLY A O 1
ATOM 5975 N N . ARG B 1 288 ? 14.672 5.947 20.952 1.00 18.52 288 ARG A N 1
ATOM 5976 C CA . ARG B 1 288 ? 13.725 6.535 20.016 1.00 18.52 288 ARG A CA 1
ATOM 5977 C C . ARG B 1 288 ? 13.812 8.057 20.077 1.00 19.00 288 ARG A C 1
ATOM 5978 O O . ARG B 1 288 ? 14.181 8.627 21.094 1.00 19.94 288 ARG A O 1
ATOM 5986 N N . PHE B 1 289 ? 13.517 8.713 18.944 1.00 19.44 289 PHE A N 1
ATOM 5987 C CA . PHE B 1 289 ? 13.630 10.155 18.839 1.00 20.68 289 PHE A CA 1
ATOM 5988 C C . PHE B 1 289 ? 12.392 10.820 19.447 1.00 26.06 289 PHE A C 1
ATOM 5989 O O . PHE B 1 289 ? 11.708 11.587 18.783 1.00 30.29 289 PHE A O 1
ATOM 5997 N N . ALA B 1 290 ? 12.071 10.491 20.701 1.00 25.84 290 ALA A N 1
ATOM 5998 C CA . ALA B 1 290 ? 11.105 11.277 21.458 1.00 24.50 290 ALA A CA 1
ATOM 5999 C C . ALA B 1 290 ? 11.787 12.509 22.052 1.00 23.63 290 ALA A C 1
ATOM 6000 O O . ALA B 1 290 ? 12.965 12.483 22.432 1.00 23.71 290 ALA A O 1
ATOM 6002 N N . HIS B 1 291 ? 11.026 13.608 22.138 1.00 24.72 291 HIS A N 1
ATOM 6003 C CA . HIS B 1 291 ? 11.591 14.879 22.541 1.00 27.20 291 HIS A CA 1
ATOM 6004 C C . HIS B 1 291 ? 12.215 14.777 23.926 1.00 22.65 291 HIS A C 1
ATOM 6005 O O . HIS B 1 291 ? 13.283 15.362 24.187 1.00 21.29 291 HIS A O 1
ATOM 6012 N N . TRP B 1 292 ? 11.546 14.014 24.810 1.00 23.66 292 TRP A N 1
ATOM 6013 C CA . TRP B 1 292 ? 11.980 13.938 26.196 1.00 22.91 292 TRP A CA 1
ATOM 6014 C C . TRP B 1 292 ? 13.287 13.173 26.354 1.00 20.50 292 TRP A C 1
ATOM 6015 O O . TRP B 1 292 ? 13.904 13.242 27.402 1.00 21.18 292 TRP A O 1
ATOM 6026 N N . LYS B 1 293 ? 13.761 12.476 25.310 1.00 19.63 293 LYS A N 1
ATOM 6027 C CA . LYS B 1 293 ? 15.053 11.801 25.394 1.00 19.84 293 LYS A CA 1
ATOM 6028 C C . LYS B 1 293 ? 16.221 12.795 25.301 1.00 19.32 293 LYS A C 1
ATOM 6029 O O . LYS B 1 293 ? 17.353 12.449 25.643 1.00 20.10 293 LYS A O 1
ATOM 6035 N N . ARG B 1 294 ? 15.940 14.027 24.843 1.00 20.75 294 ARG A N 1
ATOM 6036 C CA . ARG B 1 294 ? 16.906 15.126 24.804 1.00 20.69 294 ARG A CA 1
ATOM 6037 C C . ARG B 1 294 ? 18.119 14.806 23.925 1.00 18.57 294 ARG A C 1
ATOM 6038 O O . ARG B 1 294 ? 19.254 15.076 24.285 1.00 21.11 294 ARG A O 1
ATOM 6046 N N . ILE B 1 295 ? 17.865 14.243 22.750 1.00 22.81 295 ILE A N 1
ATOM 6047 C CA . ILE B 1 295 ? 18.939 14.025 21.790 1.00 20.66 295 ILE A CA 1
ATOM 6048 C C . ILE B 1 295 ? 19.672 15.343 21.540 1.00 23.78 295 ILE A C 1
ATOM 6049 O O . ILE B 1 295 ? 20.879 15.339 21.361 1.00 23.29 295 ILE A O 1
ATOM 6054 N N . ASP B 1 296 ? 18.943 16.459 21.477 1.00 23.05 296 ASP A N 1
ATOM 6055 C CA . ASP B 1 296 ? 19.550 17.777 21.268 1.00 24.86 296 ASP A CA 1
ATOM 6056 C C . ASP B 1 296 ? 20.605 18.116 22.310 1.00 26.71 296 ASP A C 1
ATOM 6057 O O . ASP B 1 296 ? 21.568 18.833 22.020 1.00 25.76 296 ASP A O 1
ATOM 6062 N N . SER B 1 297 ? 20.448 17.627 23.544 1.00 24.51 297 SER A N 1
ATOM 6063 C CA . SER B 1 297 ? 21.486 17.848 24.536 1.00 24.51 297 SER A CA 1
ATOM 6064 C C . SER B 1 297 ? 22.764 17.085 24.193 1.00 24.33 297 SER A C 1
ATOM 6065 O O . SER B 1 297 ? 23.854 17.584 24.449 1.00 23.76 297 SER A O 1
ATOM 6068 N N . VAL B 1 298 ? 22.658 15.864 23.643 1.00 24.78 298 VAL A N 1
ATOM 6069 C CA . VAL B 1 298 ? 23.833 15.134 23.202 1.00 23.24 298 VAL A CA 1
ATOM 6070 C C . VAL B 1 298 ? 24.514 15.917 22.081 1.00 23.41 298 VAL A C 1
ATOM 6071 O O . VAL B 1 298 ? 25.732 16.041 22.068 1.00 22.42 298 VAL A O 1
ATOM 6075 N N . LEU B 1 299 ? 23.713 16.382 21.139 1.00 22.13 299 LEU A N 1
ATOM 6076 C CA . LEU B 1 299 ? 24.232 17.064 19.951 1.00 24.06 299 LEU A CA 1
ATOM 6077 C C . LEU B 1 299 ? 24.939 18.353 20.380 1.00 21.80 299 LEU A C 1
ATOM 6078 O O . LEU B 1 299 ? 26.002 18.701 19.862 1.00 22.24 299 LEU A O 1
ATOM 6083 N N . LYS B 1 300 ? 24.370 19.035 21.385 1.00 24.21 300 LYS A N 1
ATOM 6084 C CA . LYS B 1 300 ? 24.911 20.301 21.864 1.00 23.71 300 LYS A CA 1
ATOM 6085 C C . LYS B 1 300 ? 26.217 20.085 22.611 1.00 27.57 300 LYS A C 1
ATOM 6086 O O . LYS B 1 300 ? 27.144 20.901 22.498 1.00 26.01 300 LYS A O 1
ATOM 6092 N N . ALA B 1 301 ? 26.283 18.981 23.371 1.00 23.53 301 ALA A N 1
ATOM 6093 C CA . ALA B 1 301 ? 27.500 18.610 24.059 1.00 24.38 301 ALA A CA 1
ATOM 6094 C C . ALA B 1 301 ? 28.614 18.349 23.047 1.00 24.22 301 ALA A C 1
ATOM 6095 O O . ALA B 1 301 ? 29.756 18.790 23.217 1.00 25.76 301 ALA A O 1
ATOM 6097 N N . ALA B 1 302 ? 28.288 17.591 22.007 1.00 23.64 302 ALA A N 1
ATOM 6098 C CA . ALA B 1 302 ? 29.267 17.320 20.960 1.00 22.87 302 ALA A CA 1
ATOM 6099 C C . ALA B 1 302 ? 29.730 18.615 20.276 1.00 22.34 302 ALA A C 1
ATOM 6100 O O . ALA B 1 302 ? 30.910 18.756 19.972 1.00 22.64 302 ALA A O 1
ATOM 6102 N N . SER B 1 303 ? 28.813 19.555 20.049 1.00 24.39 303 SER A N 1
ATOM 6103 C CA . SER B 1 303 ? 29.180 20.830 19.444 1.00 26.77 303 SER A CA 1
ATOM 6104 C C . SER B 1 303 ? 30.301 21.518 20.237 1.00 27.49 303 SER A C 1
ATOM 6105 O O . SER B 1 303 ? 31.151 22.202 19.643 1.00 26.59 303 SER A O 1
ATOM 6108 N N . ARG B 1 304 ? 30.340 21.307 21.561 1.00 27.89 304 ARG A N 1
ATOM 6109 C CA . ARG B 1 304 ? 31.389 21.847 22.426 1.00 27.31 304 ARG A CA 1
ATOM 6110 C C . ARG B 1 304 ? 32.667 21.013 22.334 1.00 28.04 304 ARG A C 1
ATOM 6111 O O . ARG B 1 304 ? 33.736 21.544 22.056 1.00 29.26 304 ARG A O 1
ATOM 6119 N N . TRP B 1 305 ? 32.587 19.687 22.514 1.00 25.29 305 TRP A N 1
ATOM 6120 C CA . TRP B 1 305 ? 33.827 18.916 22.501 1.00 24.59 305 TRP A CA 1
ATOM 6121 C C . TRP B 1 305 ? 34.452 18.802 21.106 1.00 24.80 305 TRP A C 1
ATOM 6122 O O . TRP B 1 305 ? 35.665 18.597 20.999 1.00 26.63 305 TRP A O 1
ATOM 6133 N N . GLU B 1 306 ? 33.660 18.968 20.048 1.00 25.24 306 GLU A N 1
ATOM 6134 C CA . GLU B 1 306 ? 34.202 18.833 18.696 1.00 27.03 306 GLU A CA 1
ATOM 6135 C C . GLU B 1 306 ? 35.124 20.014 18.378 1.00 31.65 306 GLU A C 1
ATOM 6136 O O . GLU B 1 306 ? 35.904 19.941 17.432 1.00 30.75 306 GLU A O 1
ATOM 6142 N N . LYS B 1 307 ? 35.103 21.057 19.213 1.00 36.63 307 LYS A N 1
ATOM 6143 C CA . LYS B 1 307 ? 36.006 22.191 19.026 1.00 35.35 307 LYS A CA 1
ATOM 6144 C C . LYS B 1 307 ? 37.390 21.930 19.618 1.00 39.17 307 LYS A C 1
ATOM 6145 O O . LYS B 1 307 ? 38.302 22.714 19.364 1.00 35.53 307 LYS A O 1
ATOM 6151 N N . GLU B 1 308 ? 37.557 20.864 20.411 1.00 31.38 308 GLU A N 1
ATOM 6152 C CA . GLU B 1 308 ? 38.780 20.646 21.163 1.00 34.95 308 GLU A CA 1
ATOM 6153 C C . GLU B 1 308 ? 39.604 19.577 20.468 1.00 35.99 308 GLU A C 1
ATOM 6154 O O . GLU B 1 308 ? 39.197 19.110 19.405 1.00 33.70 308 GLU A O 1
ATOM 6160 N N . ASP B 1 309 ? 40.706 19.159 21.122 1.00 36.02 309 ASP A N 1
ATOM 6161 C CA . ASP B 1 309 ? 41.771 18.394 20.480 1.00 41.88 309 ASP A CA 1
ATOM 6162 C C . ASP B 1 309 ? 41.489 16.886 20.414 1.00 40.66 309 ASP A C 1
ATOM 6163 O O . ASP B 1 309 ? 42.020 16.202 19.539 1.00 35.84 309 ASP A O 1
ATOM 6168 N N . LYS B 1 310 ? 40.720 16.337 21.364 1.00 37.41 310 LYS A N 1
ATOM 6169 C CA . LYS B 1 310 ? 40.488 14.903 21.386 1.00 35.98 310 LYS A CA 1
ATOM 6170 C C . LYS B 1 310 ? 39.498 14.557 20.279 1.00 32.43 310 LYS A C 1
ATOM 6171 O O . LYS B 1 310 ? 38.526 15.271 20.102 1.00 34.25 310 LYS A O 1
ATOM 6177 N N . ARG B 1 311 ? 39.774 13.472 19.546 1.00 30.58 311 ARG A N 1
ATOM 6178 C CA . ARG B 1 311 ? 38.965 13.087 18.392 1.00 29.58 311 ARG A CA 1
ATOM 6179 C C . ARG B 1 311 ? 37.859 12.148 18.879 1.00 27.33 311 ARG A C 1
ATOM 6180 O O . ARG B 1 311 ? 38.080 10.935 19.014 1.00 25.11 311 ARG A O 1
ATOM 6188 N N . ILE B 1 312 ? 36.694 12.757 19.148 1.00 26.28 312 ILE A N 1
ATOM 6189 C CA . ILE B 1 312 ? 35.556 12.054 19.740 1.00 22.92 312 ILE A CA 1
ATOM 6190 C C . ILE B 1 312 ? 34.507 11.762 18.669 1.00 20.94 312 ILE A C 1
ATOM 6191 O O . ILE B 1 312 ? 34.004 12.678 18.015 1.00 23.22 312 ILE A O 1
ATOM 6196 N N . LEU B 1 313 ? 34.211 10.470 18.502 1.00 20.25 313 LEU A N 1
ATOM 6197 C CA . LEU B 1 313 ? 33.207 9.963 17.576 1.00 19.05 313 LEU A CA 1
ATOM 6198 C C . LEU B 1 313 ? 31.911 9.801 18.350 1.00 20.50 313 LEU A C 1
ATOM 6199 O O . LEU B 1 313 ? 31.916 9.074 19.336 1.00 21.79 313 LEU A O 1
ATOM 6204 N N . THR B 1 314 ? 30.851 10.454 17.883 1.00 18.41 314 THR A N 1
ATOM 6205 C CA . THR B 1 314 ? 29.531 10.349 18.512 1.00 18.71 314 THR A CA 1
ATOM 6206 C C . THR B 1 314 ? 28.579 9.630 17.564 1.00 19.75 314 THR A C 1
ATOM 6207 O O . THR B 1 314 ? 28.399 10.057 16.399 1.00 18.58 314 THR A O 1
ATOM 6211 N N . LEU B 1 315 ? 27.903 8.594 18.117 1.00 18.11 315 LEU A N 1
ATOM 6212 C CA . LEU B 1 315 ? 26.995 7.755 17.355 1.00 17.04 315 LEU A CA 1
ATOM 6213 C C . LEU B 1 315 ? 25.587 7.901 17.939 1.00 16.25 315 LEU A C 1
ATOM 6214 O O . LEU B 1 315 ? 25.391 7.720 19.146 1.00 17.80 315 LEU A O 1
ATOM 6219 N N . ILE B 1 316 ? 24.625 8.150 17.059 1.00 15.61 316 ILE A N 1
ATOM 6220 C CA . ILE B 1 316 ? 23.230 8.302 17.449 1.00 17.45 316 ILE A CA 1
ATOM 6221 C C . ILE B 1 316 ? 22.447 7.125 16.895 1.00 16.20 316 ILE A C 1
ATOM 6222 O O . ILE B 1 316 ? 22.222 7.023 15.680 1.00 16.67 316 ILE A O 1
ATOM 6227 N N . PHE B 1 317 ? 22.009 6.234 17.793 1.00 14.53 317 PHE A N 1
ATOM 6228 C CA . PHE B 1 317 ? 21.173 5.110 17.396 1.00 15.69 317 PHE A CA 1
ATOM 6229 C C . PHE B 1 317 ? 19.723 5.397 17.784 1.00 18.37 317 PHE A C 1
ATOM 6230 O O . PHE B 1 317 ? 19.495 6.000 18.822 1.00 17.88 317 PHE A O 1
ATOM 6238 N N . GLY B 1 318 ? 18.782 4.802 17.037 1.00 18.96 318 GLY A N 1
ATOM 6239 C CA . GLY B 1 318 ? 17.360 4.832 17.353 1.00 17.09 318 GLY A CA 1
ATOM 6240 C C . GLY B 1 318 ? 16.544 5.327 16.159 1.00 20.23 318 GLY A C 1
ATOM 6241 O O . GLY B 1 318 ? 17.090 5.879 15.179 1.00 20.03 318 GLY A O 1
ATOM 6242 N N . ALA B 1 319 ? 15.237 5.065 16.230 1.00 18.94 319 ALA A N 1
ATOM 6243 C CA . ALA B 1 319 ? 14.338 5.373 15.124 1.00 21.46 319 ALA A CA 1
ATOM 6244 C C . ALA B 1 319 ? 13.582 6.665 15.389 1.00 20.54 319 ALA A C 1
ATOM 6245 O O . ALA B 1 319 ? 13.326 7.046 16.528 1.00 21.89 319 ALA A O 1
ATOM 6247 N N . GLY B 1 320 ? 13.155 7.301 14.304 1.00 21.83 320 GLY A N 1
ATOM 6248 C CA . GLY B 1 320 ? 12.133 8.325 14.401 1.00 22.35 320 GLY A CA 1
ATOM 6249 C C . GLY B 1 320 ? 11.444 8.512 13.063 1.00 24.40 320 GLY A C 1
ATOM 6250 O O . GLY B 1 320 ? 11.865 7.918 12.065 1.00 23.94 320 GLY A O 1
ATOM 6251 N N . SER B 1 321 ? 10.322 9.245 13.107 1.00 28.52 321 SER A N 1
ATOM 6252 C CA . SER B 1 321 ? 9.616 9.588 11.887 1.00 31.79 321 SER A CA 1
ATOM 6253 C C . SER B 1 321 ? 10.583 10.364 10.995 1.00 29.75 321 SER A C 1
ATOM 6254 O O . SER B 1 321 ? 11.522 10.994 11.494 1.00 27.42 321 SER A O 1
ATOM 6257 N N . GLN B 1 322 ? 10.293 10.361 9.692 1.00 30.66 322 GLN A N 1
ATOM 6258 C CA . GLN B 1 322 ? 10.973 11.222 8.739 1.00 30.67 322 GLN A CA 1
ATOM 6259 C C . GLN B 1 322 ? 11.068 12.661 9.248 1.00 29.42 322 GLN A C 1
ATOM 6260 O O . GLN B 1 322 ? 12.122 13.294 9.139 1.00 26.62 322 GLN A O 1
ATOM 6266 N N A GLU B 1 323 ? 9.971 13.174 9.818 0.50 31.63 323 GLU A N 1
ATOM 6267 N N B GLU B 1 323 ? 9.973 13.178 9.813 0.50 32.14 323 GLU A N 1
ATOM 6268 C CA A GLU B 1 323 ? 9.903 14.559 10.256 0.50 30.34 323 GLU A CA 1
ATOM 6269 C CA B GLU B 1 323 ? 9.902 14.564 10.245 0.50 31.25 323 GLU A CA 1
ATOM 6270 C C A GLU B 1 323 ? 10.880 14.787 11.406 0.50 30.40 323 GLU A C 1
ATOM 6271 C C B GLU B 1 323 ? 10.853 14.801 11.419 0.50 30.77 323 GLU A C 1
ATOM 6272 O O A GLU B 1 323 ? 11.633 15.759 11.410 0.50 29.58 323 GLU A O 1
ATOM 6273 O O B GLU B 1 323 ? 11.582 15.790 11.441 0.50 29.89 323 GLU A O 1
ATOM 6284 N N . THR B 1 324 ? 10.882 13.864 12.375 1.00 29.03 324 THR A N 1
ATOM 6285 C CA . THR B 1 324 ? 11.706 14.016 13.553 1.00 28.04 324 THR A CA 1
ATOM 6286 C C . THR B 1 324 ? 13.179 13.769 13.223 1.00 24.78 324 THR A C 1
ATOM 6287 O O . THR B 1 324 ? 14.061 14.405 13.799 1.00 25.21 324 THR A O 1
ATOM 6291 N N . ARG B 1 325 ? 13.444 12.817 12.328 1.00 26.41 325 ARG A N 1
ATOM 6292 C CA . ARG B 1 325 ? 14.814 12.577 11.890 1.00 24.00 325 ARG A CA 1
ATOM 6293 C C . ARG B 1 325 ? 15.364 13.870 11.268 1.00 24.44 325 ARG A C 1
ATOM 6294 O O . ARG B 1 325 ? 16.470 14.306 11.555 1.00 21.25 325 ARG A O 1
ATOM 6302 N N . LYS B 1 326 ? 14.542 14.515 10.449 1.00 24.65 326 LYS A N 1
ATOM 6303 C CA . LYS B 1 326 ? 14.964 15.746 9.800 1.00 26.94 326 LYS A CA 1
ATOM 6304 C C . LYS B 1 326 ? 15.260 16.826 10.835 1.00 25.75 326 LYS A C 1
ATOM 6305 O O . LYS B 1 326 ? 16.263 17.525 10.750 1.00 25.21 326 LYS A O 1
ATOM 6311 N N . LEU B 1 327 ? 14.436 16.935 11.881 1.00 30.19 327 LEU A N 1
ATOM 6312 C CA . LEU B 1 327 ? 14.691 17.933 12.905 1.00 28.73 327 LEU A CA 1
ATOM 6313 C C . LEU B 1 327 ? 16.067 17.771 13.553 1.00 26.24 327 LEU A C 1
ATOM 6314 O O . LEU B 1 327 ? 16.791 18.754 13.715 1.00 23.80 327 LEU A O 1
ATOM 6319 N N . TYR B 1 328 ? 16.409 16.556 14.018 1.00 23.92 328 TYR A N 1
ATOM 6320 C CA . TYR B 1 328 ? 17.663 16.357 14.738 1.00 23.57 328 TYR A CA 1
ATOM 6321 C C . TYR B 1 328 ? 18.854 16.288 13.788 1.00 20.59 328 TYR A C 1
ATOM 6322 O O . TYR B 1 328 ? 19.931 16.676 14.188 1.00 23.47 328 TYR A O 1
ATOM 6331 N N . VAL B 1 329 ? 18.676 15.733 12.592 1.00 22.52 329 VAL A N 1
ATOM 6332 C CA . VAL B 1 329 ? 19.761 15.701 11.613 1.00 22.89 329 VAL A CA 1
ATOM 6333 C C . VAL B 1 329 ? 20.146 17.129 11.206 1.00 24.34 329 VAL A C 1
ATOM 6334 O O . VAL B 1 329 ? 21.325 17.491 11.247 1.00 24.22 329 VAL A O 1
ATOM 6338 N N . ASP B 1 330 ? 19.153 17.966 10.860 1.00 25.24 330 ASP A N 1
ATOM 6339 C CA . ASP B 1 330 ? 19.450 19.356 10.529 1.00 26.29 330 ASP A CA 1
ATOM 6340 C C . ASP B 1 330 ? 20.024 20.111 11.716 1.00 25.62 330 ASP A C 1
ATOM 6341 O O . ASP B 1 330 ? 20.924 20.927 11.540 1.00 23.89 330 ASP A O 1
ATOM 6346 N N . MET B 1 331 ? 19.507 19.882 12.934 1.00 24.31 331 MET A N 1
ATOM 6347 C CA . MET B 1 331 ? 20.129 20.480 14.102 1.00 23.64 331 MET A CA 1
ATOM 6348 C C . MET B 1 331 ? 21.597 20.091 14.202 1.00 23.74 331 MET A C 1
ATOM 6349 O O . MET B 1 331 ? 22.431 20.950 14.444 1.00 24.84 331 MET A O 1
ATOM 6354 N N . ALA B 1 332 ? 21.933 18.806 13.995 1.00 23.02 332 ALA A N 1
ATOM 6355 C CA . ALA B 1 332 ? 23.327 18.397 14.130 1.00 24.07 332 ALA A CA 1
ATOM 6356 C C . ALA B 1 332 ? 24.224 19.175 13.160 1.00 22.97 332 ALA A C 1
ATOM 6357 O O . ALA B 1 332 ? 25.272 19.704 13.549 1.00 22.60 332 ALA A O 1
ATOM 6359 N N . TYR B 1 333 ? 23.802 19.206 11.901 1.00 23.23 333 TYR A N 1
ATOM 6360 C CA . TYR B 1 333 ? 24.709 19.558 10.808 1.00 23.55 333 TYR A CA 1
ATOM 6361 C C . TYR B 1 333 ? 24.541 21.006 10.368 1.00 26.71 333 TYR A C 1
ATOM 6362 O O . TYR B 1 333 ? 25.546 21.638 10.059 1.00 30.17 333 TYR A O 1
ATOM 6371 N N . GLN B 1 334 ? 23.301 21.509 10.362 1.00 29.09 334 GLN A N 1
ATOM 6372 C CA . GLN B 1 334 ? 23.027 22.859 9.892 1.00 33.23 334 GLN A CA 1
ATOM 6373 C C . GLN B 1 334 ? 23.173 23.862 11.028 1.00 32.93 334 GLN A C 1
ATOM 6374 O O . GLN B 1 334 ? 23.899 24.837 10.876 1.00 33.03 334 GLN A O 1
ATOM 6380 N N . THR B 1 335 ? 22.572 23.581 12.188 1.00 29.93 335 THR A N 1
ATOM 6381 C CA . THR B 1 335 ? 22.606 24.521 13.297 1.00 30.96 335 THR A CA 1
ATOM 6382 C C . THR B 1 335 ? 23.929 24.463 14.051 1.00 29.64 335 THR A C 1
ATOM 6383 O O . THR B 1 335 ? 24.462 25.494 14.477 1.00 30.14 335 THR A O 1
ATOM 6387 N N . LEU B 1 336 ? 24.397 23.238 14.335 1.00 24.86 336 LEU A N 1
ATOM 6388 C CA . LEU B 1 336 ? 25.461 23.011 15.296 1.00 25.97 336 LEU A CA 1
ATOM 6389 C C . LEU B 1 336 ? 26.812 22.735 14.637 1.00 26.29 336 LEU A C 1
ATOM 6390 O O . LEU B 1 336 ? 27.814 22.651 15.337 1.00 30.27 336 LEU A O 1
ATOM 6395 N N . GLY B 1 337 ? 26.831 22.543 13.311 1.00 28.46 337 GLY A N 1
ATOM 6396 C CA . GLY B 1 337 ? 28.068 22.362 12.573 1.00 28.60 337 GLY A CA 1
ATOM 6397 C C . GLY B 1 337 ? 28.831 21.105 12.990 1.00 27.59 337 GLY A C 1
ATOM 6398 O O . GLY B 1 337 ? 30.057 21.088 12.989 1.00 29.95 337 GLY A O 1
ATOM 6399 N N . LEU B 1 338 ? 28.117 20.043 13.380 1.00 27.44 338 LEU A N 1
ATOM 6400 C CA . LEU B 1 338 ? 28.800 18.826 13.790 1.00 25.29 338 LEU A CA 1
ATOM 6401 C C . LEU B 1 338 ? 29.449 18.149 12.590 1.00 23.05 338 LEU A C 1
ATOM 6402 O O . LEU B 1 338 ? 28.898 18.197 11.485 1.00 22.98 338 LEU A O 1
ATOM 6407 N N . LYS B 1 339 ? 30.584 17.486 12.857 1.00 24.64 339 LYS A N 1
ATOM 6408 C CA . LYS B 1 339 ? 31.340 16.772 11.832 1.00 26.58 339 LYS A CA 1
ATOM 6409 C C . LYS B 1 339 ? 31.812 15.372 12.250 1.00 26.97 339 LYS A C 1
ATOM 6410 O O . LYS B 1 339 ? 32.180 14.581 11.383 1.00 24.24 339 LYS A O 1
ATOM 6416 N N . ASP B 1 340 ? 31.758 15.053 13.553 1.00 23.80 340 ASP A N 1
ATOM 6417 C CA . ASP B 1 340 ? 32.193 13.753 14.056 1.00 23.56 340 ASP A CA 1
ATOM 6418 C C . ASP B 1 340 ? 31.053 13.027 14.790 1.00 20.67 340 ASP A C 1
ATOM 6419 O O . ASP B 1 340 ? 31.317 12.134 15.608 1.00 20.88 340 ASP A O 1
ATOM 6424 N N . THR B 1 341 ? 29.808 13.397 14.451 1.00 20.09 341 THR A N 1
ATOM 6425 C CA . THR B 1 341 ? 28.587 12.820 15.001 1.00 20.29 341 THR A CA 1
ATOM 6426 C C . THR B 1 341 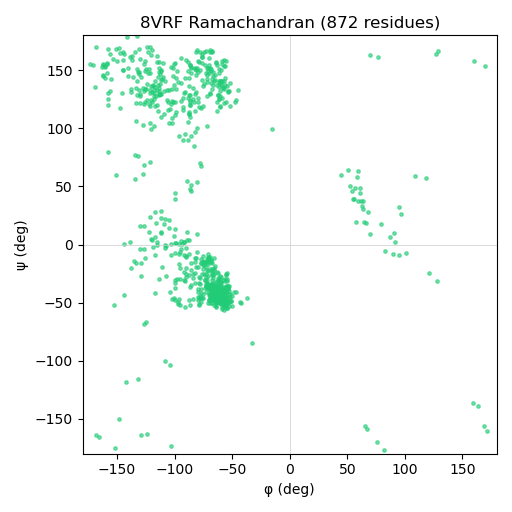? 27.782 12.256 13.839 1.00 20.86 341 THR A C 1
ATOM 6427 O O . THR B 1 341 ? 27.583 12.948 12.839 1.00 21.61 341 THR A O 1
ATOM 6431 N N . PHE B 1 342 ? 27.337 11.000 13.971 1.00 19.04 342 PHE A N 1
ATOM 6432 C CA . PHE B 1 342 ? 26.705 10.270 12.893 1.00 20.41 342 PHE A CA 1
ATOM 6433 C C . PHE B 1 342 ? 25.469 9.538 13.405 1.00 19.79 342 PHE A C 1
ATOM 6434 O O . PHE B 1 342 ? 25.445 9.109 14.557 1.00 19.90 342 PHE A O 1
ATOM 6442 N N . PHE B 1 343 ? 24.450 9.476 12.542 1.00 17.81 343 PHE A N 1
ATOM 6443 C CA . PHE B 1 343 ? 23.195 8.807 12.808 1.00 18.37 343 PHE A CA 1
ATOM 6444 C C . PHE B 1 343 ? 23.212 7.466 12.085 1.00 20.29 343 PHE A C 1
ATOM 6445 O O . PHE B 1 343 ? 23.332 7.465 10.846 1.00 19.79 343 PHE A O 1
ATOM 6453 N N . LEU B 1 344 ? 23.009 6.365 12.832 1.00 20.31 344 LEU A N 1
ATOM 6454 C CA . LEU B 1 344 ? 23.069 5.006 12.276 1.00 19.27 344 LEU A CA 1
ATOM 6455 C C . LEU B 1 344 ? 21.732 4.271 12.320 1.00 19.33 344 LEU A C 1
ATOM 6456 O O . LEU B 1 344 ? 21.642 3.131 11.864 1.00 18.91 344 LEU A O 1
ATOM 6461 N N . GLY B 1 345 ? 20.659 4.923 12.794 1.00 19.47 345 GLY A N 1
ATOM 6462 C CA . GLY B 1 345 ? 19.338 4.330 12.742 1.00 20.24 345 GLY A CA 1
ATOM 6463 C C . GLY B 1 345 ? 19.091 3.354 13.893 1.00 20.53 345 GLY A C 1
ATOM 6464 O O . GLY B 1 345 ? 19.926 3.192 14.776 1.00 19.87 345 GLY A O 1
ATOM 6465 N N . PRO B 1 346 ? 17.914 2.698 13.900 1.00 18.91 346 PRO A N 1
ATOM 6466 C CA . PRO B 1 346 ? 17.618 1.615 14.844 1.00 18.48 346 PRO A CA 1
ATOM 6467 C C . PRO B 1 346 ? 18.529 0.437 14.508 1.00 18.11 346 PRO A C 1
ATOM 6468 O O . PRO B 1 346 ? 18.879 0.221 13.344 1.00 17.40 346 PRO A O 1
ATOM 6472 N N . GLN B 1 347 ? 18.902 -0.327 15.529 1.00 17.11 347 GLN A N 1
ATOM 6473 C CA . GLN B 1 347 ? 19.699 -1.520 15.333 1.00 18.87 347 GLN A CA 1
ATOM 6474 C C . GLN B 1 347 ? 19.137 -2.630 16.213 1.00 17.48 347 GLN A C 1
ATOM 6475 O O . GLN B 1 347 ? 18.499 -2.397 17.236 1.00 19.28 347 GLN A O 1
ATOM 6481 N N . SER B 1 348 ? 19.471 -3.850 15.813 1.00 18.72 348 SER A N 1
ATOM 6482 C CA . SER B 1 348 ? 19.152 -5.032 16.582 1.00 17.04 348 SER A CA 1
ATOM 6483 C C . SER B 1 348 ? 19.887 -4.989 17.918 1.00 17.74 348 SER A C 1
ATOM 6484 O O . SER B 1 348 ? 20.907 -4.295 18.080 1.00 17.49 348 SER A O 1
ATOM 6487 N N . GLN B 1 349 ? 19.329 -5.724 18.894 1.00 18.22 349 GLN A N 1
ATOM 6488 C CA . GLN B 1 349 ? 19.969 -5.830 20.171 1.00 19.28 349 GLN A CA 1
ATOM 6489 C C . GLN B 1 349 ? 21.368 -6.427 20.032 1.00 18.48 349 GLN A C 1
ATOM 6490 O O . GLN B 1 349 ? 22.291 -5.887 20.654 1.00 18.67 349 GLN A O 1
ATOM 6496 N N . PRO B 1 350 ? 21.615 -7.522 19.272 1.00 17.98 350 PRO A N 1
ATOM 6497 C CA . PRO B 1 350 ? 22.999 -8.034 19.166 1.00 19.70 350 PRO A CA 1
ATOM 6498 C C . PRO B 1 350 ? 23.982 -6.996 18.602 1.00 19.95 350 PRO A C 1
ATOM 6499 O O . PRO B 1 350 ? 25.104 -6.815 19.102 1.00 19.10 350 PRO A O 1
ATOM 6503 N N . ASP B 1 351 ? 23.514 -6.209 17.620 1.00 19.91 351 ASP A N 1
ATOM 6504 C CA . ASP B 1 351 ? 24.309 -5.125 17.053 1.00 19.01 351 ASP A CA 1
ATOM 6505 C C . ASP B 1 351 ? 24.638 -4.073 18.123 1.00 20.60 351 ASP A C 1
ATOM 6506 O O . ASP B 1 351 ? 25.783 -3.644 18.254 1.00 18.68 351 ASP A O 1
ATOM 6511 N N . LEU B 1 352 ? 23.645 -3.680 18.924 1.00 20.00 352 LEU A N 1
ATOM 6512 C CA . LEU B 1 352 ? 23.893 -2.722 20.007 1.00 18.79 352 LEU A CA 1
ATOM 6513 C C . LEU B 1 352 ? 24.891 -3.284 21.017 1.00 19.67 352 LEU A C 1
ATOM 6514 O O . LEU B 1 352 ? 25.665 -2.515 21.580 1.00 19.87 352 LEU A O 1
ATOM 6519 N N . ALA B 1 353 ? 24.836 -4.601 21.308 1.00 18.11 353 ALA A N 1
ATOM 6520 C CA . ALA B 1 353 ? 25.776 -5.174 22.259 1.00 18.94 353 ALA A CA 1
ATOM 6521 C C . ALA B 1 353 ? 27.206 -5.016 21.709 1.00 18.53 353 ALA A C 1
ATOM 6522 O O . ALA B 1 353 ? 28.115 -4.725 22.481 1.00 20.16 353 ALA A O 1
ATOM 6524 N N . ASN B 1 354 ? 27.384 -5.254 20.411 1.00 17.72 354 ASN A N 1
ATOM 6525 C CA . ASN B 1 354 ? 28.670 -5.083 19.749 1.00 19.06 354 ASN A CA 1
ATOM 6526 C C . ASN B 1 354 ? 29.152 -3.641 19.948 1.00 20.83 354 ASN A C 1
ATOM 6527 O O . ASN B 1 354 ? 30.311 -3.370 20.287 1.00 19.50 354 ASN A O 1
ATOM 6532 N N . VAL B 1 355 ? 28.256 -2.687 19.692 1.00 19.15 355 VAL A N 1
ATOM 6533 C CA . VAL B 1 355 ? 28.629 -1.281 19.808 1.00 20.70 355 VAL A CA 1
ATOM 6534 C C . VAL B 1 355 ? 28.988 -0.904 21.252 1.00 21.13 355 VAL A C 1
ATOM 6535 O O . VAL B 1 355 ? 30.046 -0.326 21.539 1.00 20.93 355 VAL A O 1
ATOM 6539 N N . TYR B 1 356 ? 28.075 -1.187 22.174 1.00 19.31 356 TYR A N 1
ATOM 6540 C CA . TYR B 1 356 ? 28.343 -0.908 23.571 1.00 20.72 356 TYR A CA 1
ATOM 6541 C C . TYR B 1 356 ? 29.664 -1.555 24.022 1.00 21.21 356 TYR A C 1
ATOM 6542 O O . TYR B 1 356 ? 30.367 -0.915 24.777 1.00 20.71 356 TYR A O 1
ATOM 6551 N N . THR B 1 357 ? 30.008 -2.760 23.545 1.00 21.70 357 THR A N 1
ATOM 6552 C CA . THR B 1 357 ? 31.285 -3.388 23.898 1.00 23.17 357 THR A CA 1
ATOM 6553 C C . THR B 1 357 ? 32.476 -2.465 23.626 1.00 24.03 357 THR A C 1
ATOM 6554 O O . THR B 1 357 ? 33.373 -2.332 24.461 1.00 21.73 357 THR A O 1
ATOM 6558 N N . VAL B 1 358 ? 32.462 -1.782 22.486 1.00 20.83 358 VAL A N 1
ATOM 6559 C CA . VAL B 1 358 ? 33.617 -0.958 22.144 1.00 25.02 358 VAL A CA 1
ATOM 6560 C C . VAL B 1 358 ? 33.417 0.538 22.440 1.00 23.88 358 VAL A C 1
ATOM 6561 O O . VAL B 1 358 ? 34.292 1.364 22.142 1.00 29.08 358 VAL A O 1
ATOM 6565 N N . ALA B 1 359 ? 32.328 0.906 23.093 1.00 23.43 359 ALA A N 1
ATOM 6566 C CA . ALA B 1 359 ? 32.053 2.312 23.343 1.00 20.73 359 ALA A CA 1
ATOM 6567 C C . ALA B 1 359 ? 32.761 2.728 24.627 1.00 20.82 359 ALA A C 1
ATOM 6568 O O . ALA B 1 359 ? 32.760 1.956 25.573 1.00 21.65 359 ALA A O 1
ATOM 6570 N N . ASP B 1 360 ? 33.209 3.987 24.710 1.00 20.93 360 ASP A N 1
ATOM 6571 C CA . ASP B 1 360 ? 33.853 4.516 25.906 1.00 21.46 360 ASP A CA 1
ATOM 6572 C C . ASP B 1 360 ? 32.825 4.846 26.972 1.00 24.85 360 ASP A C 1
ATOM 6573 O O . ASP B 1 360 ? 33.062 4.595 28.143 1.00 23.97 360 ASP A O 1
ATOM 6578 N N . VAL B 1 361 ? 31.704 5.434 26.552 1.00 22.56 361 VAL A N 1
ATOM 6579 C CA . VAL B 1 361 ? 30.699 5.889 27.485 1.00 22.18 361 VAL A CA 1
ATOM 6580 C C . VAL B 1 361 ? 29.436 6.068 26.656 1.00 23.20 361 VAL A C 1
ATOM 6581 O O . VAL B 1 361 ? 29.552 6.399 25.467 1.00 20.42 361 VAL A O 1
ATOM 6585 N N . SER B 1 362 ? 28.269 5.791 27.277 1.00 19.93 362 SER A N 1
ATOM 6586 C CA . SER B 1 362 ? 26.973 6.049 26.670 1.00 19.42 362 SER A CA 1
ATOM 6587 C C . SER B 1 362 ? 26.253 7.188 27.395 1.00 21.49 362 SER A C 1
ATOM 6588 O O . SER B 1 362 ? 26.330 7.347 28.639 1.00 24.07 362 SER A O 1
ATOM 6591 N N . VAL B 1 363 ? 25.565 8.003 26.599 1.00 17.99 363 VAL A N 1
ATOM 6592 C CA . VAL B 1 363 ? 24.887 9.177 27.111 1.00 19.38 363 VAL A CA 1
ATOM 6593 C C . VAL B 1 363 ? 23.406 9.039 26.778 1.00 18.63 363 VAL A C 1
ATOM 6594 O O . VAL B 1 363 ? 23.026 8.965 25.611 1.00 18.36 363 VAL A O 1
ATOM 6598 N N . PHE B 1 364 ? 22.568 9.018 27.822 1.00 18.77 364 PHE A N 1
ATOM 6599 C CA . PHE B 1 364 ? 21.125 8.973 27.648 1.00 18.68 364 PHE A CA 1
ATOM 6600 C C . PHE B 1 364 ? 20.476 10.025 28.541 1.00 21.33 364 PHE A C 1
ATOM 6601 O O . PHE B 1 364 ? 19.987 9.671 29.619 1.00 20.27 364 PHE A O 1
ATOM 6609 N N . PRO B 1 365 ? 20.533 11.330 28.166 1.00 22.81 365 PRO A N 1
ATOM 6610 C CA . PRO B 1 365 ? 20.203 12.450 29.057 1.00 24.34 365 PRO A CA 1
ATOM 6611 C C . PRO B 1 365 ? 18.723 12.801 29.089 1.00 20.98 365 PRO A C 1
ATOM 6612 O O . PRO B 1 365 ? 18.322 13.965 29.073 1.00 25.21 365 PRO A O 1
ATOM 6616 N N . SER B 1 366 ? 17.889 11.758 29.216 1.00 21.09 366 SER A N 1
ATOM 6617 C CA . SER B 1 366 ? 16.446 11.884 29.207 1.00 20.54 366 SER A CA 1
ATOM 6618 C C . SER B 1 366 ? 15.961 12.748 30.362 1.00 19.36 366 SER A C 1
ATOM 6619 O O . SER B 1 366 ? 16.579 12.744 31.417 1.00 21.62 366 SER A O 1
ATOM 6622 N N . HIS B 1 367 ? 14.866 13.454 30.107 1.00 20.28 367 HIS A N 1
ATOM 6623 C CA . HIS B 1 367 ? 14.044 14.063 31.136 1.00 21.82 367 HIS A CA 1
ATOM 6624 C C . HIS B 1 367 ? 13.010 13.014 31.581 1.00 19.98 367 HIS A C 1
ATOM 6625 O O . HIS B 1 367 ? 12.150 12.651 30.795 1.00 21.77 367 HIS A O 1
ATOM 6632 N N . ASP B 1 368 ? 13.121 12.523 32.822 1.00 22.80 368 ASP A N 1
ATOM 6633 C CA . ASP B 1 368 ? 12.171 11.566 33.395 1.00 24.20 368 ASP A CA 1
ATOM 6634 C C . ASP B 1 368 ? 12.038 10.292 32.542 1.00 21.80 368 ASP A C 1
ATOM 6635 O O . ASP B 1 368 ? 10.927 9.852 32.255 1.00 24.22 368 ASP A O 1
ATOM 6640 N N . GLU B 1 369 ? 13.172 9.705 32.170 1.00 22.82 369 GLU A N 1
ATOM 6641 C CA . GLU B 1 369 ? 13.248 8.351 31.628 1.00 22.08 369 GLU A CA 1
ATOM 6642 C C . GLU B 1 369 ? 12.418 7.461 32.535 1.00 21.61 369 GLU A C 1
ATOM 6643 O O . GLU B 1 369 ? 12.676 7.419 33.746 1.00 22.11 369 GLU A O 1
ATOM 6649 N N . PRO B 1 370 ? 11.396 6.751 32.021 1.00 21.76 370 PRO A N 1
ATOM 6650 C CA . PRO B 1 370 ? 10.558 5.928 32.901 1.00 20.13 370 PRO A CA 1
ATOM 6651 C C . PRO B 1 370 ? 11.333 4.918 33.751 1.00 20.07 370 PRO A C 1
ATOM 6652 O O . PRO B 1 370 ? 11.211 4.905 34.981 1.00 22.42 370 PRO A O 1
ATOM 6656 N N . PHE B 1 371 ? 12.141 4.065 33.114 1.00 18.54 371 PHE A N 1
ATOM 6657 C CA . PHE B 1 371 ? 13.045 3.214 33.867 1.00 20.30 371 PHE A CA 1
ATOM 6658 C C . PHE B 1 371 ? 14.457 3.420 33.324 1.00 22.93 371 PHE A C 1
ATOM 6659 O O . PHE B 1 371 ? 15.307 3.994 34.020 1.00 22.41 371 PHE A O 1
ATOM 6667 N N . GLY B 1 372 ? 14.671 2.956 32.074 1.00 21.44 372 GLY A N 1
ATOM 6668 C CA . GLY B 1 372 ? 15.948 3.144 31.384 1.00 20.15 372 GLY A CA 1
ATOM 6669 C C . GLY B 1 372 ? 16.616 1.818 31.062 1.00 17.64 372 GLY A C 1
ATOM 6670 O O . GLY B 1 372 ? 17.762 1.603 31.429 1.00 19.78 372 GLY A O 1
ATOM 6671 N N . LEU B 1 373 ? 15.913 0.951 30.318 1.00 16.49 373 LEU A N 1
ATOM 6672 C CA . LEU B 1 373 ? 16.492 -0.302 29.849 1.00 17.42 373 LEU A CA 1
ATOM 6673 C C . LEU B 1 373 ? 17.816 -0.061 29.116 1.00 17.45 373 LEU A C 1
ATOM 6674 O O . LEU B 1 373 ? 18.758 -0.855 29.221 1.00 17.19 373 LEU A O 1
ATOM 6679 N N . VAL B 1 374 ? 17.943 1.044 28.372 1.00 18.22 374 VAL A N 1
ATOM 6680 C CA . VAL B 1 374 ? 19.179 1.241 27.608 1.00 18.90 374 VAL A CA 1
ATOM 6681 C C . VAL B 1 374 ? 20.411 1.292 28.520 1.00 17.99 374 VAL A C 1
ATOM 6682 O O . VAL B 1 374 ? 21.525 0.929 28.123 1.00 18.66 374 VAL A O 1
ATOM 6686 N N . PHE B 1 375 ? 20.241 1.820 29.732 1.00 18.43 375 PHE A N 1
ATOM 6687 C CA . PHE B 1 375 ? 21.354 1.936 30.658 1.00 18.96 375 PHE A CA 1
ATOM 6688 C C . PHE B 1 375 ? 21.867 0.564 31.101 1.00 18.47 375 PHE A C 1
ATOM 6689 O O . PHE B 1 375 ? 23.068 0.311 31.233 1.00 17.32 375 PHE A O 1
ATOM 6697 N N . ILE B 1 376 ? 20.927 -0.309 31.445 1.00 19.23 376 ILE A N 1
ATOM 6698 C CA . ILE B 1 376 ? 21.290 -1.587 32.007 1.00 21.82 376 ILE A CA 1
ATOM 6699 C C . ILE B 1 376 ? 21.855 -2.496 30.924 1.00 20.22 376 ILE A C 1
ATOM 6700 O O . ILE B 1 376 ? 22.793 -3.218 31.201 1.00 21.38 376 ILE A O 1
ATOM 6705 N N . GLU B 1 377 ? 21.403 -2.341 29.674 1.00 18.29 377 GLU A N 1
ATOM 6706 C CA . GLU B 1 377 ? 21.971 -3.038 28.546 1.00 17.97 377 GLU A CA 1
ATOM 6707 C C . GLU B 1 377 ? 23.411 -2.610 28.319 1.00 18.49 377 GLU A C 1
ATOM 6708 O O . GLU B 1 377 ? 24.262 -3.478 28.163 1.00 19.35 377 GLU A O 1
ATOM 6714 N N . CYS B 1 378 ? 23.646 -1.289 28.261 1.00 19.22 378 CYS A N 1
ATOM 6715 C CA . CYS B 1 378 ? 24.988 -0.732 28.113 1.00 18.43 378 CYS A CA 1
ATOM 6716 C C . CYS B 1 378 ? 25.942 -1.207 29.207 1.00 18.78 378 CYS A C 1
ATOM 6717 O O . CYS B 1 378 ? 27.030 -1.720 28.901 1.00 18.77 378 CYS A O 1
ATOM 6720 N N . MET B 1 379 ? 25.535 -1.081 30.467 1.00 19.74 379 MET A N 1
ATOM 6721 C CA . MET B 1 379 ? 26.376 -1.499 31.591 1.00 22.39 379 MET A CA 1
ATOM 6722 C C . MET B 1 379 ? 26.671 -3.002 31.514 1.00 24.69 379 MET A C 1
ATOM 6723 O O . MET B 1 379 ? 27.792 -3.447 31.790 1.00 21.89 379 MET A O 1
ATOM 6728 N N . GLY B 1 380 ? 25.663 -3.793 31.100 1.00 23.05 380 GLY A N 1
ATOM 6729 C CA . GLY B 1 380 ? 25.853 -5.216 30.916 1.00 22.40 380 GLY A CA 1
ATOM 6730 C C . GLY B 1 380 ? 26.997 -5.556 29.962 1.00 23.84 380 GLY A C 1
ATOM 6731 O O . GLY B 1 380 ? 27.537 -6.649 30.036 1.00 24.96 380 GLY A O 1
ATOM 6732 N N . CYS B 1 381 ? 27.341 -4.661 29.021 1.00 20.81 381 CYS A N 1
ATOM 6733 C CA . CYS B 1 381 ? 28.402 -4.960 28.081 1.00 21.65 381 CYS A CA 1
ATOM 6734 C C . CYS B 1 381 ? 29.749 -4.410 28.551 1.00 23.30 381 CYS A C 1
ATOM 6735 O O . CYS B 1 381 ? 30.664 -4.416 27.751 1.00 22.58 381 CYS A O 1
ATOM 6738 N N . GLY B 1 382 ? 29.780 -3.812 29.745 1.00 24.87 382 GLY A N 1
ATOM 6739 C CA . GLY B 1 382 ? 31.040 -3.419 30.366 1.00 26.90 382 GLY A CA 1
ATOM 6740 C C . GLY B 1 382 ? 31.399 -1.958 30.083 1.00 27.14 382 GLY A C 1
ATOM 6741 O O . GLY B 1 382 ? 32.578 -1.616 30.067 1.00 28.92 382 GLY A O 1
ATOM 6742 N N . THR B 1 383 ? 30.384 -1.095 29.956 1.00 25.32 383 THR A N 1
ATOM 6743 C CA . THR B 1 383 ? 30.566 0.279 29.523 1.00 26.69 383 THR A CA 1
ATOM 6744 C C . THR B 1 383 ? 29.788 1.177 30.455 1.00 24.94 383 THR A C 1
ATOM 6745 O O . THR B 1 383 ? 28.619 0.948 30.753 1.00 23.81 383 THR A O 1
ATOM 6749 N N . PRO B 1 384 ? 30.395 2.286 30.905 1.00 24.69 384 PRO A N 1
ATOM 6750 C CA . PRO B 1 384 ? 29.699 3.190 31.811 1.00 22.57 384 PRO A CA 1
ATOM 6751 C C . PRO B 1 384 ? 28.679 4.097 31.127 1.00 22.30 384 PRO A C 1
ATOM 6752 O O . PRO B 1 384 ? 28.681 4.238 29.906 1.00 22.85 384 PRO A O 1
ATOM 6756 N N . VAL B 1 385 ? 27.825 4.705 31.948 1.00 21.93 385 VAL A N 1
ATOM 6757 C CA . VAL B 1 385 ? 26.677 5.439 31.466 1.00 21.05 385 VAL A CA 1
ATOM 6758 C C . VAL B 1 385 ? 26.583 6.805 32.123 1.00 23.31 385 VAL A C 1
ATOM 6759 O O . VAL B 1 385 ? 26.898 7.001 33.293 1.00 24.32 385 VAL A O 1
ATOM 6763 N N . ILE B 1 386 ? 26.055 7.749 31.356 1.00 20.88 386 ILE A N 1
ATOM 6764 C CA . ILE B 1 386 ? 25.733 9.097 31.814 1.00 22.61 386 ILE A CA 1
ATOM 6765 C C . ILE B 1 386 ? 24.275 9.387 31.469 1.00 21.30 386 ILE A C 1
ATOM 6766 O O . ILE B 1 386 ? 23.843 9.281 30.313 1.00 19.40 386 ILE A O 1
ATOM 6771 N N . GLY B 1 387 ? 23.499 9.673 32.512 1.00 20.40 387 GLY A N 1
ATOM 6772 C CA . GLY B 1 387 ? 22.151 10.167 32.387 1.00 21.85 387 GLY A CA 1
ATOM 6773 C C . GLY B 1 387 ? 21.979 11.493 33.121 1.00 23.05 387 GLY A C 1
ATOM 6774 O O . GLY B 1 387 ? 22.988 12.160 33.419 1.00 24.78 387 GLY A O 1
ATOM 6775 N N . ALA B 1 388 ? 20.700 11.839 33.361 1.00 22.50 388 ALA A N 1
ATOM 6776 C CA . ALA B 1 388 ? 20.265 13.010 34.104 1.00 23.22 388 ALA A CA 1
ATOM 6777 C C . ALA B 1 388 ? 19.657 12.586 35.444 1.00 28.38 388 ALA A C 1
ATOM 6778 O O . ALA B 1 388 ? 19.164 11.464 35.592 1.00 24.19 388 ALA A O 1
ATOM 6780 N N . LYS B 1 389 ? 19.665 13.511 36.414 1.00 26.82 389 LYS A N 1
ATOM 6781 C CA . LYS B 1 389 ? 19.053 13.234 37.702 1.00 26.96 389 LYS A CA 1
ATOM 6782 C C . LYS B 1 389 ? 17.538 13.367 37.618 1.00 26.77 389 LYS A C 1
ATOM 6783 O O . LYS B 1 389 ? 16.947 14.292 38.160 1.00 26.85 389 LYS A O 1
ATOM 6789 N N . SER B 1 390 ? 16.882 12.431 36.921 1.00 25.92 390 SER A N 1
ATOM 6790 C CA . SER B 1 390 ? 15.437 12.402 36.896 1.00 25.13 390 SER A CA 1
ATOM 6791 C C . SER B 1 390 ? 15.000 10.992 36.493 1.00 24.98 390 SER A C 1
ATOM 6792 O O . SER B 1 390 ? 15.811 10.254 35.966 1.00 21.24 390 SER A O 1
ATOM 6795 N N . GLY B 1 391 ? 13.785 10.595 36.890 1.00 26.82 391 GLY A N 1
ATOM 6796 C CA . GLY B 1 391 ? 13.203 9.318 36.506 1.00 25.93 391 GLY A CA 1
ATOM 6797 C C . GLY B 1 391 ? 13.968 8.131 37.077 1.00 27.69 391 GLY A C 1
ATOM 6798 O O . GLY B 1 391 ? 14.680 8.225 38.087 1.00 26.43 391 GLY A O 1
ATOM 6799 N N . GLY B 1 392 ? 13.818 6.995 36.379 1.00 24.19 392 GLY A N 1
ATOM 6800 C CA . GLY B 1 392 ? 14.330 5.717 36.836 1.00 23.95 392 GLY A CA 1
ATOM 6801 C C . GLY B 1 392 ? 15.831 5.707 37.101 1.00 23.80 392 GLY A C 1
ATOM 6802 O O . GLY B 1 392 ? 16.256 5.099 38.078 1.00 23.13 392 GLY A O 1
ATOM 6803 N N . PRO B 1 393 ? 16.684 6.352 36.258 1.00 21.98 393 PRO A N 1
ATOM 6804 C CA . PRO B 1 393 ? 18.127 6.328 36.479 1.00 21.71 393 PRO A CA 1
ATOM 6805 C C . PRO B 1 393 ? 18.573 6.796 37.870 1.00 24.14 393 PRO A C 1
ATOM 6806 O O . PRO B 1 393 ? 19.593 6.323 38.333 1.00 23.00 393 PRO A O 1
ATOM 6810 N N . LEU B 1 394 ? 17.739 7.615 38.522 1.00 27.48 394 LEU A N 1
ATOM 6811 C CA . LEU B 1 394 ? 17.984 8.068 39.889 1.00 29.98 394 LEU A CA 1
ATOM 6812 C C . LEU B 1 394 ? 18.076 6.889 40.842 1.00 33.11 394 LEU A C 1
ATOM 6813 O O . LEU B 1 394 ? 18.720 6.993 41.878 1.00 33.46 394 LEU A O 1
ATOM 6818 N N . ASP B 1 395 ? 17.395 5.786 40.517 1.00 29.77 395 ASP A N 1
ATOM 6819 C CA . ASP B 1 395 ? 17.300 4.683 41.444 1.00 31.29 395 ASP A CA 1
ATOM 6820 C C . ASP B 1 395 ? 18.516 3.756 41.306 1.00 33.72 395 ASP A C 1
ATOM 6821 O O . ASP B 1 395 ? 18.824 3.023 42.251 1.00 33.95 395 ASP A O 1
ATOM 6826 N N . PHE B 1 396 ? 19.236 3.747 40.160 1.00 24.87 396 PHE A N 1
ATOM 6827 C CA . PHE B 1 396 ? 20.231 2.705 39.970 1.00 26.18 396 PHE A CA 1
ATOM 6828 C C . PHE B 1 396 ? 21.597 3.180 39.468 1.00 24.38 396 PHE A C 1
ATOM 6829 O O . PHE B 1 396 ? 22.553 2.393 39.481 1.00 28.28 396 PHE A O 1
ATOM 6837 N N . VAL B 1 397 ? 21.697 4.404 38.938 1.00 25.41 397 VAL A N 1
ATOM 6838 C CA . VAL B 1 397 ? 22.986 4.892 38.452 1.00 25.50 397 VAL A CA 1
ATOM 6839 C C . VAL B 1 397 ? 23.717 5.524 39.633 1.00 28.14 397 VAL A C 1
ATOM 6840 O O . VAL B 1 397 ? 23.157 6.412 40.255 1.00 28.56 397 VAL A O 1
ATOM 6844 N N . ASN B 1 398 ? 24.933 5.043 39.900 1.00 28.99 398 ASN A N 1
ATOM 6845 C CA . ASN B 1 398 ? 25.762 5.539 40.987 1.00 33.85 398 ASN A CA 1
ATOM 6846 C C . ASN B 1 398 ? 27.166 5.792 40.460 1.00 34.33 398 ASN A C 1
ATOM 6847 O O . ASN B 1 398 ? 27.469 5.480 39.316 1.00 31.79 398 ASN A O 1
ATOM 6852 N N . ASP B 1 399 ? 28.046 6.273 41.347 1.00 33.69 399 ASP A N 1
ATOM 6853 C CA . ASP B 1 399 ? 29.380 6.719 40.980 1.00 36.47 399 ASP A CA 1
ATOM 6854 C C . ASP B 1 399 ? 30.222 5.588 40.405 1.00 32.11 399 ASP A C 1
ATOM 6855 O O . ASP B 1 399 ? 31.121 5.862 39.613 1.00 34.44 399 ASP A O 1
ATOM 6860 N N . GLU B 1 400 ? 29.960 4.337 40.817 1.00 26.81 400 GLU A N 1
ATOM 6861 C CA . GLU B 1 400 ? 30.796 3.209 40.444 1.00 30.45 400 GLU A CA 1
ATOM 6862 C C . GLU B 1 400 ? 30.541 2.805 38.985 1.00 25.81 400 GLU A C 1
ATOM 6863 O O . GLU B 1 400 ? 31.270 1.977 38.454 1.00 25.30 400 GLU A O 1
ATOM 6869 N N . VAL B 1 401 ? 29.450 3.299 38.377 1.00 25.22 401 VAL A N 1
ATOM 6870 C CA . VAL B 1 401 ? 29.086 2.807 37.055 1.00 26.63 401 VAL A CA 1
ATOM 6871 C C . VAL B 1 401 ? 28.826 3.940 36.069 1.00 26.68 401 VAL A C 1
ATOM 6872 O O . VAL B 1 401 ? 28.573 3.672 34.894 1.00 26.72 401 VAL A O 1
ATOM 6876 N N . GLY B 1 402 ? 28.872 5.188 36.523 1.00 26.63 402 GLY A N 1
ATOM 6877 C CA . GLY B 1 402 ? 28.704 6.298 35.623 1.00 31.37 402 GLY A CA 1
ATOM 6878 C C . GLY B 1 402 ? 28.394 7.564 36.395 1.00 31.44 402 GLY A C 1
ATOM 6879 O O . GLY B 1 402 ? 28.999 7.828 37.431 1.00 35.32 402 GLY A O 1
ATOM 6880 N N . ALA B 1 403 ? 27.470 8.358 35.868 1.00 27.16 403 ALA A N 1
ATOM 6881 C CA . ALA B 1 403 ? 27.098 9.592 36.534 1.00 27.61 403 ALA A CA 1
ATOM 6882 C C . ALA B 1 403 ? 25.765 10.095 36.009 1.00 25.77 403 ALA A C 1
ATOM 6883 O O . ALA B 1 403 ? 25.357 9.789 34.883 1.00 27.56 403 ALA A O 1
ATOM 6885 N N . LEU B 1 404 ? 25.082 10.870 36.843 1.00 25.09 404 LEU A N 1
ATOM 6886 C CA . LEU B 1 404 ? 23.872 11.580 36.471 1.00 25.59 404 LEU A CA 1
ATOM 6887 C C . LEU B 1 404 ? 24.144 13.070 36.572 1.00 29.35 404 LEU A C 1
ATOM 6888 O O . LEU B 1 404 ? 24.606 13.514 37.627 1.00 28.59 404 LEU A O 1
ATOM 6893 N N . VAL B 1 405 ? 23.853 13.815 35.499 1.00 27.51 405 VAL A N 1
ATOM 6894 C CA . VAL B 1 405 ? 24.015 15.256 35.507 1.00 30.86 405 VAL A CA 1
ATOM 6895 C C . VAL B 1 405 ? 22.800 15.917 36.167 1.00 29.45 405 VAL A C 1
ATOM 6896 O O . VAL B 1 405 ? 21.688 15.406 36.141 1.00 26.90 405 VAL A O 1
ATOM 6900 N N . ASP B 1 406 ? 23.039 17.084 36.778 1.00 29.93 406 ASP A N 1
ATOM 6901 C CA . ASP B 1 406 ? 21.998 17.930 37.325 1.00 28.55 406 ASP A CA 1
ATOM 6902 C C . ASP B 1 406 ? 20.980 18.323 36.259 1.00 28.32 406 ASP A C 1
ATOM 6903 O O . ASP B 1 406 ? 21.329 18.720 35.140 1.00 29.87 406 ASP A O 1
ATOM 6908 N N . GLU B 1 407 ? 19.697 18.205 36.626 1.00 27.36 407 GLU A N 1
ATOM 6909 C CA . GLU B 1 407 ? 18.588 18.617 35.781 1.00 28.89 407 GLU A CA 1
ATOM 6910 C C . GLU B 1 407 ? 18.589 20.117 35.536 1.00 31.51 407 GLU A C 1
ATOM 6911 O O . GLU B 1 407 ? 19.108 20.909 36.334 1.00 32.79 407 GLU A O 1
ATOM 6917 N N . GLY B 1 408 ? 17.942 20.496 34.442 1.00 33.17 408 GLY A N 1
ATOM 6918 C CA . GLY B 1 408 ? 17.824 21.890 34.055 1.00 33.34 408 GLY A CA 1
ATOM 6919 C C . GLY B 1 408 ? 17.279 22.005 32.641 1.00 35.33 408 GLY A C 1
ATOM 6920 O O . GLY B 1 408 ? 16.596 21.093 32.179 1.00 41.49 408 GLY A O 1
ATOM 6921 N N . THR B 1 409 ? 17.566 23.134 31.966 1.00 34.24 409 THR A N 1
ATOM 6922 C CA . THR B 1 409 ? 17.144 23.306 30.584 1.00 34.24 409 THR A CA 1
ATOM 6923 C C . THR B 1 409 ? 17.959 22.342 29.724 1.00 29.21 409 THR A C 1
ATOM 6924 O O . THR B 1 409 ? 18.960 21.784 30.172 1.00 30.57 409 THR A O 1
ATOM 6928 N N . ASN B 1 410 ? 17.517 22.193 28.479 1.00 31.33 410 ASN A N 1
ATOM 6929 C CA . ASN B 1 410 ? 18.212 21.378 27.501 1.00 30.71 410 ASN A CA 1
ATOM 6930 C C . ASN B 1 410 ? 19.650 21.857 27.325 1.00 28.78 410 ASN A C 1
ATOM 6931 O O . ASN B 1 410 ? 20.546 21.037 27.211 1.00 26.83 410 ASN A O 1
ATOM 6936 N N . ASP B 1 411 ? 19.876 23.181 27.304 1.00 33.28 411 ASP A N 1
ATOM 6937 C CA . ASP B 1 411 ? 21.215 23.718 27.090 1.00 31.52 411 ASP A CA 1
ATOM 6938 C C . ASP B 1 411 ? 22.057 23.497 28.331 1.00 28.15 411 ASP A C 1
ATOM 6939 O O . ASP B 1 411 ? 23.240 23.204 28.227 1.00 30.64 411 ASP A O 1
ATOM 6944 N N . GLU B 1 412 ? 21.444 23.590 29.524 1.00 30.88 412 GLU A N 1
ATOM 6945 C CA . GLU B 1 412 ? 22.177 23.323 30.751 1.00 26.22 412 GLU A CA 1
ATOM 6946 C C . GLU B 1 412 ? 22.609 21.858 30.818 1.00 26.42 412 GLU A C 1
ATOM 6947 O O . GLU B 1 412 ? 23.734 21.545 31.183 1.00 25.77 412 GLU A O 1
ATOM 6953 N N . VAL B 1 413 ? 21.703 20.945 30.474 1.00 27.85 413 VAL A N 1
ATOM 6954 C CA . VAL B 1 413 ? 22.022 19.527 30.490 1.00 25.98 413 VAL A CA 1
ATOM 6955 C C . VAL B 1 413 ? 23.119 19.236 29.465 1.00 22.20 413 VAL A C 1
ATOM 6956 O O . VAL B 1 413 ? 24.043 18.472 29.725 1.00 23.87 413 VAL A O 1
ATOM 6960 N N . ALA B 1 414 ? 23.063 19.921 28.329 1.00 26.96 414 ALA A N 1
ATOM 6961 C CA . ALA B 1 414 ? 24.095 19.785 27.313 1.00 27.31 414 ALA A CA 1
ATOM 6962 C C . ALA B 1 414 ? 25.485 20.044 27.898 1.00 27.91 414 ALA A C 1
ATOM 6963 O O . ALA B 1 414 ? 26.410 19.251 27.749 1.00 25.53 414 ALA A O 1
ATOM 6965 N N . GLU B 1 415 ? 25.619 21.184 28.592 1.00 29.17 415 GLU A N 1
ATOM 6966 C CA . GLU B 1 415 ? 26.901 21.599 29.125 1.00 28.03 415 GLU A CA 1
ATOM 6967 C C . GLU B 1 415 ? 27.382 20.559 30.118 1.00 23.13 415 GLU A C 1
ATOM 6968 O O . GLU B 1 415 ? 28.569 20.288 30.210 1.00 25.07 415 GLU A O 1
ATOM 6974 N N . ARG B 1 416 ? 26.463 20.046 30.952 1.00 26.53 416 ARG A N 1
ATOM 6975 C CA . ARG B 1 416 ? 26.834 19.112 32.005 1.00 25.94 416 ARG A CA 1
ATOM 6976 C C . ARG B 1 416 ? 27.212 17.758 31.413 1.00 23.42 416 ARG A C 1
ATOM 6977 O O . ARG B 1 416 ? 28.088 17.092 31.951 1.00 24.96 416 ARG A O 1
ATOM 6985 N N . VAL B 1 417 ? 26.536 17.352 30.318 1.00 25.89 417 VAL A N 1
ATOM 6986 C CA . VAL B 1 417 ? 26.894 16.134 29.589 1.00 24.57 417 VAL A CA 1
ATOM 6987 C C . VAL B 1 417 ? 28.308 16.268 29.018 1.00 24.52 417 VAL A C 1
ATOM 6988 O O . VAL B 1 417 ? 29.159 15.358 29.126 1.00 24.67 417 VAL A O 1
ATOM 6992 N N . TYR B 1 418 ? 28.564 17.440 28.436 1.00 27.29 418 TYR A N 1
ATOM 6993 C CA . TYR B 1 418 ? 29.893 17.806 27.971 1.00 26.25 418 TYR A CA 1
ATOM 6994 C C . TYR B 1 418 ? 30.931 17.575 29.070 1.00 26.40 418 TYR A C 1
ATOM 6995 O O . TYR B 1 418 ? 31.938 16.909 28.838 1.00 26.77 418 TYR A O 1
ATOM 7004 N N . ALA B 1 419 ? 30.692 18.139 30.266 1.00 26.98 419 ALA A N 1
ATOM 7005 C CA . ALA B 1 419 ? 31.646 18.039 31.368 1.00 27.90 419 ALA A CA 1
ATOM 7006 C C . ALA B 1 419 ? 31.840 16.590 31.805 1.00 23.84 419 ALA A C 1
ATOM 7007 O O . ALA B 1 419 ? 32.970 16.167 32.028 1.00 25.28 419 ALA A O 1
ATOM 7009 N N . ALA B 1 420 ? 30.730 15.836 31.911 1.00 27.55 420 ALA A N 1
ATOM 7010 C CA . ALA B 1 420 ? 30.772 14.446 32.353 1.00 26.89 420 ALA A CA 1
ATOM 7011 C C . ALA B 1 420 ? 31.526 13.576 31.354 1.00 20.52 420 ALA A C 1
ATOM 7012 O O . ALA B 1 420 ? 32.349 12.752 31.743 1.00 25.20 420 ALA A O 1
ATOM 7014 N N . VAL B 1 421 ? 31.237 13.748 30.058 1.00 25.96 421 VAL A N 1
ATOM 7015 C CA . VAL B 1 421 ? 31.941 12.987 29.040 1.00 23.39 421 VAL A CA 1
ATOM 7016 C C . VAL B 1 421 ? 33.437 13.312 29.093 1.00 22.04 421 VAL A C 1
ATOM 7017 O O . VAL B 1 421 ? 34.262 12.396 29.088 1.00 26.54 421 VAL A O 1
ATOM 7021 N N . LYS B 1 422 ? 33.780 14.601 29.149 1.00 25.29 422 LYS A N 1
ATOM 7022 C CA . LYS B 1 422 ? 35.171 15.023 29.230 1.00 29.19 422 LYS A CA 1
ATOM 7023 C C . LYS B 1 422 ? 35.863 14.341 30.411 1.00 27.06 422 LYS A C 1
ATOM 7024 O O . LYS B 1 422 ? 36.951 13.764 30.278 1.00 28.52 422 LYS A O 1
ATOM 7030 N N . GLN B 1 423 ? 35.186 14.339 31.565 1.00 31.20 423 GLN A N 1
ATOM 7031 C CA . GLN B 1 423 ? 35.727 13.684 32.740 1.00 29.90 423 GLN A CA 1
ATOM 7032 C C . GLN B 1 423 ? 35.850 12.184 32.504 1.00 28.63 423 GLN A C 1
ATOM 7033 O O . GLN B 1 423 ? 36.856 11.563 32.880 1.00 27.39 423 GLN A O 1
ATOM 7039 N N . ALA B 1 424 ? 34.799 11.578 31.909 1.00 29.82 424 ALA A N 1
ATOM 7040 C CA . ALA B 1 424 ? 34.814 10.132 31.720 1.00 25.64 424 ALA A CA 1
ATOM 7041 C C . ALA B 1 424 ? 35.974 9.739 30.818 1.00 24.60 424 ALA A C 1
ATOM 7042 O O . ALA B 1 424 ? 36.576 8.686 31.004 1.00 25.78 424 ALA A O 1
ATOM 7044 N N . LEU B 1 425 ? 36.262 10.558 29.799 1.00 21.85 425 LEU A N 1
ATOM 7045 C CA . LEU B 1 425 ? 37.323 10.186 28.888 1.00 23.49 425 LEU A CA 1
ATOM 7046 C C . LEU B 1 425 ? 38.706 10.459 29.513 1.00 22.48 425 LEU A C 1
ATOM 7047 O O . LEU B 1 425 ? 39.607 9.631 29.404 1.00 25.26 425 LEU A O 1
ATOM 7052 N N . ALA B 1 426 ? 38.864 11.555 30.243 1.00 25.68 426 ALA A N 1
ATOM 7053 C CA . ALA B 1 426 ? 40.156 11.870 30.849 1.00 28.74 426 ALA A CA 1
ATOM 7054 C C . ALA B 1 426 ? 40.536 10.817 31.887 1.00 32.98 426 ALA A C 1
ATOM 7055 O O . ALA B 1 426 ? 41.695 10.431 31.982 1.00 35.95 426 ALA A O 1
ATOM 7057 N N . GLU B 1 427 ? 39.537 10.325 32.627 1.00 32.27 427 GLU A N 1
ATOM 7058 C CA . GLU B 1 427 ? 39.743 9.318 33.653 1.00 32.38 427 GLU A CA 1
ATOM 7059 C C . GLU B 1 427 ? 39.617 7.890 33.131 1.00 34.42 427 GLU A C 1
ATOM 7060 O O . GLU B 1 427 ? 39.829 6.957 33.893 1.00 40.42 427 GLU A O 1
ATOM 7066 N N . ASP B 1 428 ? 39.275 7.728 31.843 1.00 31.39 428 ASP A N 1
ATOM 7067 C CA . ASP B 1 428 ? 39.062 6.438 31.221 1.00 28.89 428 ASP A CA 1
ATOM 7068 C C . ASP B 1 428 ? 38.106 5.603 32.069 1.00 29.47 428 ASP A C 1
ATOM 7069 O O . ASP B 1 428 ? 38.505 4.534 32.503 1.00 29.64 428 ASP A O 1
ATOM 7074 N N . TRP B 1 429 ? 36.846 6.046 32.227 1.00 26.74 429 TRP A N 1
ATOM 7075 C CA . TRP B 1 429 ? 35.851 5.233 32.934 1.00 29.24 429 TRP A CA 1
ATOM 7076 C C . TRP B 1 429 ? 35.633 3.845 32.324 1.00 26.19 429 TRP A C 1
ATOM 7077 O O . TRP B 1 429 ? 35.305 2.887 33.032 1.00 23.16 429 TRP A O 1
ATOM 7088 N N . LYS B 1 430 ? 35.793 3.704 31.013 1.00 26.69 430 LYS A N 1
ATOM 7089 C CA . LYS B 1 430 ? 35.722 2.377 30.417 1.00 27.33 430 LYS A CA 1
ATOM 7090 C C . LYS B 1 430 ? 36.672 1.430 31.146 1.00 32.34 430 LYS A C 1
ATOM 7091 O O . LYS B 1 430 ? 36.311 0.313 31.521 1.00 27.30 430 LYS A O 1
ATOM 7097 N N . LYS B 1 431 ? 37.918 1.899 31.316 1.00 28.91 431 LYS A N 1
ATOM 7098 C CA . LYS B 1 431 ? 38.935 1.179 32.063 1.00 31.01 431 LYS A CA 1
ATOM 7099 C C . LYS B 1 431 ? 38.593 1.052 33.553 1.00 29.49 431 LYS A C 1
ATOM 7100 O O . LYS B 1 431 ? 38.654 -0.057 34.079 1.00 31.81 431 LYS A O 1
ATOM 7106 N N . THR B 1 432 ? 38.279 2.161 34.240 1.00 25.88 432 THR A N 1
ATOM 7107 C CA . THR B 1 432 ? 38.208 2.148 35.690 1.00 29.44 432 THR A CA 1
ATOM 7108 C C . THR B 1 432 ? 36.844 1.689 36.197 1.00 31.68 432 THR A C 1
ATOM 7109 O O . THR B 1 432 ? 36.731 1.378 37.379 1.00 32.00 432 THR A O 1
ATOM 7113 N N . LYS B 1 433 ? 35.800 1.669 35.354 1.00 30.26 433 LYS A N 1
ATOM 7114 C CA . LYS B 1 433 ? 34.455 1.400 35.865 1.00 27.50 433 LYS A CA 1
ATOM 7115 C C . LYS B 1 433 ? 33.753 0.248 35.163 1.00 27.68 433 LYS A C 1
ATOM 7116 O O . LYS B 1 433 ? 32.706 -0.206 35.650 1.00 29.69 433 LYS A O 1
ATOM 7122 N N . GLY B 1 434 ? 34.312 -0.216 34.051 1.00 27.91 434 GLY A N 1
ATOM 7123 C CA . GLY B 1 434 ? 33.597 -1.076 33.121 1.00 29.26 434 GLY A CA 1
ATOM 7124 C C . GLY B 1 434 ? 33.360 -2.456 33.721 1.00 32.21 434 GLY A C 1
ATOM 7125 O O . GLY B 1 434 ? 32.328 -3.071 33.463 1.00 31.76 434 GLY A O 1
ATOM 7126 N N . ALA B 1 435 ? 34.349 -2.931 34.495 1.00 34.97 435 ALA A N 1
ATOM 7127 C CA . ALA B 1 435 ? 34.252 -4.194 35.201 1.00 36.43 435 ALA A CA 1
ATOM 7128 C C . ALA B 1 435 ? 33.066 -4.165 36.163 1.00 31.00 435 ALA A C 1
ATOM 7129 O O . ALA B 1 435 ? 32.288 -5.115 36.177 1.00 38.54 435 ALA A O 1
ATOM 7131 N N . GLN B 1 436 ? 32.935 -3.070 36.933 1.00 30.42 436 GLN A N 1
ATOM 7132 C CA . GLN B 1 436 ? 31.896 -2.889 37.921 1.00 30.20 436 GLN A CA 1
ATOM 7133 C C . GLN B 1 436 ? 30.561 -2.779 37.172 1.00 29.03 436 GLN A C 1
ATOM 7134 O O . GLN B 1 436 ? 29.559 -3.310 37.640 1.00 23.56 436 GLN A O 1
ATOM 7140 N N . CYS B 1 437 ? 30.575 -2.131 35.985 1.00 24.28 437 CYS A N 1
ATOM 7141 C CA . CYS B 1 437 ? 29.345 -1.973 35.213 1.00 25.17 437 CYS A CA 1
ATOM 7142 C C . CYS B 1 437 ? 28.758 -3.343 34.895 1.00 22.50 437 CYS A C 1
ATOM 7143 O O . CYS B 1 437 ? 27.591 -3.608 35.176 1.00 24.93 437 CYS A O 1
ATOM 7146 N N . GLU B 1 438 ? 29.578 -4.199 34.295 1.00 25.84 438 GLU A N 1
ATOM 7147 C CA . GLU B 1 438 ? 29.164 -5.516 33.867 1.00 29.92 438 GLU A CA 1
ATOM 7148 C C . GLU B 1 438 ? 28.664 -6.304 35.083 1.00 30.67 438 GLU A C 1
ATOM 7149 O O . GLU B 1 438 ? 27.601 -6.913 35.040 1.00 28.65 438 GLU A O 1
ATOM 7155 N N . GLN B 1 439 ? 29.423 -6.242 36.181 1.00 28.12 439 GLN A N 1
ATOM 7156 C CA . GLN B 1 439 ? 29.109 -7.003 37.390 1.00 31.25 439 GLN A CA 1
ATOM 7157 C C . GLN B 1 439 ? 27.801 -6.570 38.042 1.00 28.15 439 GLN A C 1
ATOM 7158 O O . GLN B 1 439 ? 26.986 -7.423 38.403 1.00 28.93 439 GLN A O 1
ATOM 7164 N N . TYR B 1 440 ? 27.618 -5.254 38.202 1.00 25.39 440 TYR A N 1
ATOM 7165 C CA . TYR B 1 440 ? 26.433 -4.647 38.750 1.00 24.77 440 TYR A CA 1
ATOM 7166 C C . TYR B 1 440 ? 25.184 -5.059 37.974 1.00 24.94 440 TYR A C 1
ATOM 7167 O O . TYR B 1 440 ? 24.149 -5.340 38.583 1.00 24.42 440 TYR A O 1
ATOM 7176 N N . ALA B 1 441 ? 25.243 -4.908 36.642 1.00 22.55 441 ALA A N 1
ATOM 7177 C CA . ALA B 1 441 ? 24.086 -5.221 35.804 1.00 23.91 441 ALA A CA 1
ATOM 7178 C C . ALA B 1 441 ? 23.742 -6.707 35.894 1.00 27.32 441 ALA A C 1
ATOM 7179 O O . ALA B 1 441 ? 22.564 -7.094 36.041 1.00 25.90 441 ALA A O 1
ATOM 7181 N N . LEU B 1 442 ? 24.777 -7.529 35.733 1.00 27.70 442 LEU A N 1
ATOM 7182 C CA . LEU B 1 442 ? 24.612 -8.971 35.737 1.00 30.90 442 LEU A CA 1
ATOM 7183 C C . LEU B 1 442 ? 23.956 -9.393 37.054 1.00 34.18 442 LEU A C 1
ATOM 7184 O O . LEU B 1 442 ? 23.056 -10.220 37.062 1.00 30.37 442 LEU A O 1
ATOM 7189 N N . LYS B 1 443 ? 24.375 -8.777 38.152 1.00 30.45 443 LYS A N 1
ATOM 7190 C CA . LYS B 1 443 ? 24.035 -9.309 39.461 1.00 34.67 443 LYS A CA 1
ATOM 7191 C C . LYS B 1 443 ? 22.634 -8.866 39.866 1.00 31.10 443 LYS A C 1
ATOM 7192 O O . LYS B 1 443 ? 21.967 -9.628 40.550 1.00 34.06 443 LYS A O 1
ATOM 7198 N N . LYS B 1 444 ? 22.208 -7.660 39.458 1.00 25.09 444 LYS A N 1
ATOM 7199 C CA . LYS B 1 444 ? 20.978 -7.067 39.930 1.00 29.39 444 LYS A CA 1
ATOM 7200 C C . LYS B 1 444 ? 19.849 -7.050 38.898 1.00 28.27 444 LYS A C 1
ATOM 7201 O O . LYS B 1 444 ? 18.687 -7.001 39.301 1.00 27.08 444 LYS A O 1
ATOM 7207 N N . PHE B 1 445 ? 20.178 -7.039 37.599 1.00 23.51 445 PHE A N 1
ATOM 7208 C CA . PHE B 1 445 ? 19.202 -6.633 36.586 1.00 23.34 445 PHE A CA 1
ATOM 7209 C C . PHE B 1 445 ? 19.021 -7.659 35.470 1.00 19.51 445 PHE A C 1
ATOM 7210 O O . PHE B 1 445 ? 18.463 -7.327 34.422 1.00 20.84 445 PHE A O 1
ATOM 7218 N N . SER B 1 446 ? 19.464 -8.898 35.641 1.00 19.37 446 SER A N 1
ATOM 7219 C CA . SER B 1 446 ? 19.274 -9.894 34.590 1.00 22.99 446 SER A CA 1
ATOM 7220 C C . SER B 1 446 ? 17.778 -10.135 34.440 1.00 20.36 446 SER A C 1
ATOM 7221 O O . SER B 1 446 ? 17.086 -10.023 35.420 1.00 17.73 446 SER A O 1
ATOM 7224 N N . LEU B 1 447 ? 17.303 -10.395 33.206 1.00 20.89 447 LEU A N 1
ATOM 7225 C CA . LEU B 1 447 ? 15.912 -10.738 32.960 1.00 19.56 447 LEU A CA 1
ATOM 7226 C C . LEU B 1 447 ? 15.372 -11.723 33.999 1.00 19.74 447 LEU A C 1
ATOM 7227 O O . LEU B 1 447 ? 14.272 -11.517 34.528 1.00 19.94 447 LEU A O 1
ATOM 7232 N N . ALA B 1 448 ? 16.101 -12.829 34.240 1.00 19.04 448 ALA A N 1
ATOM 7233 C CA . ALA B 1 448 ? 15.589 -13.898 35.094 1.00 21.01 448 ALA A CA 1
ATOM 7234 C C . ALA B 1 448 ? 15.398 -13.417 36.533 1.00 22.90 448 ALA A C 1
ATOM 7235 O O . ALA B 1 448 ? 14.367 -13.703 37.151 1.00 21.43 448 ALA A O 1
ATOM 7237 N N . SER B 1 449 ? 16.391 -12.693 37.067 1.00 22.58 449 SER A N 1
ATOM 7238 C CA . SER B 1 449 ? 16.338 -12.168 38.428 1.00 22.99 449 SER A CA 1
ATOM 7239 C C . SER B 1 449 ? 15.138 -11.252 38.625 1.00 20.41 449 SER A C 1
ATOM 7240 O O . SER B 1 449 ? 14.412 -11.341 39.628 1.00 21.27 449 SER A O 1
ATOM 7243 N N . GLN B 1 450 ? 14.869 -10.417 37.611 1.00 19.99 450 GLN A N 1
ATOM 7244 C CA . GLN B 1 450 ? 13.782 -9.473 37.706 1.00 19.72 450 GLN A CA 1
ATOM 7245 C C . GLN B 1 450 ? 12.433 -10.186 37.564 1.00 20.14 450 GLN A C 1
ATOM 7246 O O . GLN B 1 450 ? 11.464 -9.699 38.135 1.00 20.79 450 GLN A O 1
ATOM 7252 N N . ALA B 1 451 ? 12.367 -11.296 36.794 1.00 19.27 451 ALA A N 1
ATOM 7253 C CA . ALA B 1 451 ? 11.113 -12.027 36.638 1.00 20.64 451 ALA A CA 1
ATOM 7254 C C . ALA B 1 451 ? 10.755 -12.801 37.912 1.00 20.53 451 ALA A C 1
ATOM 7255 O O . ALA B 1 451 ? 9.596 -12.837 38.309 1.00 19.93 451 ALA A O 1
ATOM 7257 N N . GLU B 1 452 ? 11.771 -13.419 38.537 1.00 19.93 452 GLU A N 1
ATOM 7258 C CA . GLU B 1 452 ? 11.654 -14.007 39.869 1.00 21.88 452 GLU A CA 1
ATOM 7259 C C . GLU B 1 452 ? 11.073 -13.054 40.907 1.00 21.30 452 GLU A C 1
ATOM 7260 O O . GLU B 1 452 ? 10.160 -13.433 41.649 1.00 22.80 452 GLU A O 1
ATOM 7266 N N . LEU B 1 453 ? 11.604 -11.827 40.958 1.00 22.13 453 LEU A N 1
ATOM 7267 C CA . LEU B 1 453 ? 11.114 -10.803 41.858 1.00 22.63 453 LEU A CA 1
ATOM 7268 C C . LEU B 1 453 ? 9.662 -10.463 41.509 1.00 20.10 453 LEU A C 1
ATOM 7269 O O . LEU B 1 453 ? 8.825 -10.366 42.386 1.00 23.85 453 LEU A O 1
ATOM 7274 N N . MET B 1 454 ? 9.377 -10.217 40.234 1.00 20.22 454 MET A N 1
ATOM 7275 C CA . MET B 1 454 ? 8.027 -9.922 39.780 1.00 18.34 454 MET A CA 1
ATOM 7276 C C . MET B 1 454 ? 7.058 -11.004 40.243 1.00 17.12 454 MET A C 1
ATOM 7277 O O . MET B 1 454 ? 5.983 -10.679 40.747 1.00 18.53 454 MET A O 1
ATOM 7282 N N . LEU B 1 455 ? 7.394 -12.286 40.020 1.00 17.23 455 LEU A N 1
ATOM 7283 C CA . LEU B 1 455 ? 6.435 -13.327 40.336 1.00 18.41 455 LEU A CA 1
ATOM 7284 C C . LEU B 1 455 ? 6.300 -13.485 41.854 1.00 20.01 455 LEU A C 1
ATOM 7285 O O . LEU B 1 455 ? 5.211 -13.800 42.310 1.00 19.08 455 LEU A O 1
ATOM 7290 N N . GLU B 1 456 ? 7.368 -13.209 42.614 1.00 20.88 456 GLU A N 1
ATOM 7291 C CA . GLU B 1 456 ? 7.302 -13.278 44.073 1.00 23.43 456 GLU A CA 1
ATOM 7292 C C . GLU B 1 456 ? 6.271 -12.252 44.527 1.00 19.63 456 GLU A C 1
ATOM 7293 O O . GLU B 1 456 ? 5.461 -12.520 45.424 1.00 22.72 456 GLU A O 1
ATOM 7299 N N . PHE B 1 457 ? 6.326 -11.068 43.912 1.00 19.69 457 PHE A N 1
ATOM 7300 C CA . PHE B 1 457 ? 5.424 -9.986 44.228 1.00 20.07 457 PHE A CA 1
ATOM 7301 C C . PHE B 1 457 ? 3.991 -10.376 43.849 1.00 20.29 457 PHE A C 1
ATOM 7302 O O . PHE B 1 457 ? 3.075 -10.227 44.651 1.00 18.36 457 PHE A O 1
ATOM 7310 N N . VAL B 1 458 ? 3.800 -10.951 42.652 1.00 19.42 458 VAL A N 1
ATOM 7311 C CA . VAL B 1 458 ? 2.459 -11.388 42.274 1.00 18.25 458 VAL A CA 1
ATOM 7312 C C . VAL B 1 458 ? 1.915 -12.371 43.306 1.00 18.77 458 VAL A C 1
ATOM 7313 O O . VAL B 1 458 ? 0.792 -12.202 43.777 1.00 20.79 458 VAL A O 1
ATOM 7317 N N . GLU B 1 459 ? 2.704 -13.395 43.625 1.00 19.87 459 GLU A N 1
ATOM 7318 C CA . GLU B 1 459 ? 2.275 -14.481 44.495 1.00 22.88 459 GLU A CA 1
ATOM 7319 C C . GLU B 1 459 ? 1.857 -13.924 45.854 1.00 22.89 459 GLU A C 1
ATOM 7320 O O . GLU B 1 459 ? 0.860 -14.371 46.398 1.00 23.41 459 GLU A O 1
ATOM 7326 N N . SER B 1 460 ? 2.551 -12.888 46.341 1.00 20.67 460 SER A N 1
ATOM 7327 C CA . SER B 1 460 ? 2.367 -12.481 47.725 1.00 20.28 460 SER A CA 1
ATOM 7328 C C . SER B 1 460 ? 1.498 -11.237 47.845 1.00 21.77 460 SER A C 1
ATOM 7329 O O . SER B 1 460 ? 1.214 -10.823 48.975 1.00 23.69 460 SER A O 1
ATOM 7332 N N . HIS B 1 461 ? 1.005 -10.664 46.729 1.00 19.60 461 HIS A N 1
ATOM 7333 C CA . HIS B 1 461 ? 0.082 -9.548 46.828 1.00 20.66 461 HIS A CA 1
ATOM 7334 C C . HIS B 1 461 ? -1.217 -9.693 46.014 1.00 22.95 461 HIS A C 1
ATOM 7335 O O . HIS B 1 461 ? -2.202 -8.972 46.267 1.00 23.26 461 HIS A O 1
ATOM 7342 N N . PHE B 1 462 ? -1.167 -10.458 44.920 1.00 24.59 462 PHE A N 1
ATOM 7343 C CA . PHE B 1 462 ? -2.185 -10.348 43.884 1.00 23.71 462 PHE A CA 1
ATOM 7344 C C . PHE B 1 462 ? -2.963 -11.650 43.662 1.00 27.19 462 PHE A C 1
ATOM 7345 O O . PHE B 1 462 ? -3.829 -11.696 42.789 1.00 29.92 462 PHE A O 1
ATOM 7353 N N . THR B 1 463 ? -2.647 -12.752 44.358 1.00 28.91 463 THR A N 1
ATOM 7354 C CA . THR B 1 463 ? -3.270 -14.019 43.996 1.00 31.40 463 THR A CA 1
ATOM 7355 C C . THR B 1 463 ? -4.425 -14.397 44.920 1.00 37.60 463 THR A C 1
ATOM 7356 O O . THR B 1 463 ? -4.378 -14.018 46.109 1.00 48.68 463 THR A O 1
#

B-factor: mean 26.42, std 8.83, range [12.66, 76.92]

Foldseek 3Di:
DDQAEEEEEAQWDACDVPDHTPPSNPQSVLLQVQQCVDPNGHYAYEYEDCPDAADPPDLRYGYPHDVDGRAFLLCHPLVDDPVRNVVSLVSVLVVSVVSQVVSCVVVVHHHQEYEYEADFSRLLSLLVVQVVQVVVVHHRHAYEYEHADSNLVSLVCCVVVPPSNPDDTLCCCCPPSVSQQECSRHLAYEYQFPVRLVSVCVSRVNHDSLRYYHAQAFAALVQQAADPPFDPCNLQQQQFFDFAPPDDQVPADPLQNQADGGHGRPPPVPADAEEEEEDALDVQQLVVLVLLLQLVVVVVPNRYAYEYEEAYDNVSSNVVRCCNGPVSNHRRYTYRYHDDSNSVSSVLSRHQEYERAGAADAACNVQLSSLLHLHAYEYACHHNCVPQHDPLRAYHFYDDDSNNSSNRVSVRVVVSVVVRCSVRRRVVSNVSSCVRRHSNVSSVVVVVCCVVRRD/DAQADEEEEAQWDACDPPDHTPPSNPQVVLLQVQQCPDPNGQYAYEYEDCPDAQDPPDLRYGYPHDVDDREFCLVHHPLRDDPVRVCCVLVSSLVVSVVSQVVSCVVVVHHHAEYEYEADFSRLLSLLVVQVVCVVVVHDRHAYEYEHADRNLVLLVCCVVPPPSNPDDTLCCVCPPVVCQQECPRHQAYAYQAPVSLVSVCVSHVNHDSVRYHHAAAFAALVQQAADPPFDPCNLQQQFFFDAAPPDDLVLFDPLQNLADGGHGRPDPVPAPAEEEEEDALDVQQLVVLQLLLQLVCVVDDHRYAYEYEHADDNVSSNVVRCCNGVVSNHRRYTYRYHDDSNSVSSVLNRHQEYERAGAAPQACNVQLSSLLNQHAYEYACHHNCVVQHDPLRAYHFYDDDSNNSSVRVNVRVVVSVVVSCSVRRRVVSSVSSVVCRHSNNSSVVVVVCCVPRRD

Solvent-accessible surface area: 38117 Å² total; per-residue (Å²): 128,78,70,19,0,0,0,2,0,1,29,22,10,16,40,22,134,59,26,97,17,64,55,22,1,26,22,3,38,11,16,7,67,2,1,55,71,31,163,123,8,74,2,4,0,0,4,2,0,14,53,23,97,43,26,79,125,135,51,28,42,68,4,8,76,12,22,22,45,22,3,81,12,66,87,66,16,17,83,10,79,95,140,80,11,76,58,15,17,86,81,5,20,119,60,0,29,57,0,6,119,83,0,35,180,101,49,71,64,122,4,30,0,0,3,0,2,10,1,4,15,11,0,15,4,0,4,58,5,5,78,124,20,62,90,133,71,37,88,83,5,26,0,0,0,0,0,32,8,56,1,1,104,0,0,56,8,1,73,97,166,70,116,120,11,76,74,71,13,24,84,72,0,54,60,88,71,59,3,0,33,55,44,40,43,0,5,0,0,2,0,20,8,58,88,42,51,88,18,0,26,174,8,0,82,112,4,38,118,128,62,5,15,79,6,34,8,7,2,21,40,127,36,0,70,140,41,144,61,30,66,42,94,118,3,0,12,127,15,66,3,33,8,28,124,77,24,74,50,121,116,34,45,110,79,9,159,64,2,24,46,109,97,53,5,63,103,9,104,53,27,72,93,0,0,0,0,14,7,152,8,22,126,78,12,9,0,13,0,0,0,64,1,0,19,106,0,9,156,54,106,121,145,1,0,0,0,0,0,7,45,27,67,87,147,32,14,100,75,4,0,36,35,0,6,87,105,32,46,1,51,20,0,0,0,3,1,46,33,40,41,78,53,13,0,27,0,0,16,27,1,16,0,0,0,2,0,3,81,78,12,59,34,2,40,20,1,0,12,0,0,0,1,4,0,0,0,0,0,2,97,10,27,10,2,92,123,5,13,57,116,103,2,3,26,24,12,72,59,33,82,57,84,83,0,3,90,75,0,21,51,6,0,61,90,2,28,88,90,45,13,50,156,66,35,5,77,76,0,28,89,41,0,58,153,95,17,11,20,32,50,21,6,91,97,4,9,100,62,0,76,96,82,4,92,126,76,79,19,4,0,0,0,0,1,34,27,12,11,40,26,122,72,33,98,17,63,54,21,0,26,16,4,36,9,11,2,75,2,0,55,76,33,158,93,6,77,1,4,0,0,4,3,0,59,94,24,125,58,28,144,125,122,48,29,31,73,6,7,70,11,136,57,53,28,6,83,12,72,120,77,67,14,21,64,12,75,122,144,59,24,74,47,14,17,87,80,5,20,119,60,0,39,62,0,7,89,77,0,12,146,102,41,69,111,110,6,41,0,0,0,0,2,9,1,5,17,12,0,15,5,0,4,49,5,6,91,129,18,75,89,140,70,24,99,77,3,26,0,0,0,0,1,29,11,58,2,2,92,0,0,60,6,3,76,99,179,67,130,112,9,76,76,88,11,21,83,67,0,61,61,88,75,61,3,0,34,54,52,53,39,0,9,0,0,2,0,26,8,58,77,44,50,94,22,0,19,177,7,0,79,115,3,39,103,97,67,5,15,51,9,28,10,6,2,27,54,140,34,1,78,96,38,180,59,34,64,47,87,123,3,1,13,123,16,71,3,32,9,25,126,74,26,68,22,99,117,14,49,121,107,9,121,88,0,25,46,108,106,51,6,46,97,9,108,60,23,67,49,0,0,0,0,12,8,151,11,19,124,78,14,8,0,11,0,0,0,45,0,0,18,71,6,20,174,75,146,82,149,10,0,0,0,0,1,8,45,28,60,83,129,27,13,99,81,8,0,23,34,0,5,104,106,40,45,1,70,24,0,0,0,4,1,46,34,41,39,78,50,14,0,30,0,0,11,27,0,20,0,0,0,2,0,4,87,72,12,52,36,3,34,20,0,0,11,0,0,1,0,0,0,0,0,0,0,3,98,10,27,7,3,60,104,8,16,61,114,115,1,2,30,26,11,79,56,31,84,54,80,80,0,0,83,79,0,28,50,11,0,96,87,2,5,85,87,46,9,40,161,79,30,0,56,76,0,38,98,55,0,62,142,110,10,12,19,32,39,17,5,85,67,2,7,73,13,0,75,44,35,3,85

Secondary structure (DSSP, 8-state):
-PPEEEEEE-SSPPSBTTB---HHHHHHHHHHHHHHTSTTEEEEEEEEESS----SS--SEEEEE-SSPPPB----BGGGS-HHHHHHHHHHHHHHHHHHHHHHHHHHTS---EEEEESSSHHHHHHHHHHHHHHTTTPPP--EEEEE-SHHHHHHHHHHTT-TT--S-SHHHHHHTS-TTSSSSS--EEEESSHHHHHHHHHHSTTS-GGGEEEPP--B-TTTSS--TT--HHHHTTTPPP---TT--GGGS-GGGTT--TT-PPS-GGG-SEEEEEES---GGG-HHHHHHHHHHHTTSSS-EEEEEE----HHHHHHHHHIIIIIS--SSEEEEE---HHHHHHHHHH-SEEE---SS-SS-HHHHHHHHTT--EEEESSSTHHHH--TTTEEEEPP--HHHHHHHHHHHHHHHHHTTHHHHHHHHHHHHHHHHHBHHHHHHHHHHHHHHHT-/-PPEEEEEE-SSPPPBTTB---HHHHHHHHHHHHHHHSTTEEEEEEEEESS----SS--SEEEEE-SSPPPB---BGGGS-HHHHHHHHHHHHHHHHHHHHHHHHHHTS---EEEEESSSHHHHHHHHHHHHHHTTTPPPPPEEEEE-SHHHHHHHHHHTT-TT--S-SHHHHHHTS-TTSSSSS--EEEESSHHHHHHHHHH-TTS-GGGEEE----B-TTTSS--TT--HHHHHTT------TT--TTS--GGGTT--TT-PPS-GGG-SEEEEEE----GGG-HHHHHHHHHHHGGG---EEEEEE----HHHHHHHHHIIIIIS--SSEEEEE---HHHHHHHHHH-SEEE---SS-SS-HHHHHHHHTT--EEEESSSGGGGT--TTTEEEEPP--HHHHHHHHHHHHHHHHHHTHHHHHHHHHHHHHHHHHBHHHHHHHHHHHHHHHT-

InterPro domains:
  IPR001296 Glycosyl transferase, family 1 [PF00534] (280-431)
  IPR050194 Glycosyltransferase group 1 [PTHR45947] (128-456)

Sequence (911 aa):
AKEWLIFALGTNNWQGPGQFAPGSGILHQGQHIAMMNSSLEKCCHCYSIWPSDLQKTPTDRDDYRVYEIPHPIPICEKRWHSMTDEEVTSYCDNLLKECTDFIEYIEKKHGKRINLFLAHHCFMNPVIMSEINERRVAQGIPKVPLVVFAHGTALKMYENEINKLPEFPMKYYDWIRGTKNIFESTGHVSGVFAVSAPQQKNSFEKLFPLFPQERVAITPCGYNQLVFHRIQGMTREKAFGHMPQALYDGFDATQLSPVQRHVASDQCIPDVNAYDRVVVFCGRFAHWKRIDSVLKAASRWEKEDKRILTLIFGAGSQETRKLYVDMAYQTLGLKDTFFLGPQSQPDLANVYTVADVSVFPSHDEPFGLVFIECMGCGTPVIGAKSGGPLDFVNDEVGALVDEGTNDEVAERVYAAVKQALAEDWKKTKGAQQCEQYALKKFSSLASQAELMLEFVESHFTAKEWLIFALGTNNWQGPGQFAPGSGILHQGQHIAMNSLEKCHCYSIWPSDLLQKTTPTDRDDYRVYEIPHPIPICESKRWHSMTDEEVTSSYCDNLLKECTDFIEYIEKKHGKRINLFLAHHCFMNPVIMSEINERRVAQGIPKVPLVVFAHGTALKMYENEINKLPEFPMKYYDWIRGTKNIFESTGHVSGVFAVSAPQKNSFEKLFPLFPQERVAITPCCGYNQLVFHRIQGMTREKAFGHMPQALYDGFDATQLSPVQRRHVASDQCIPDVNAYDRVVVFCGRFAHWKRIDSVLKAASRWEKEDKRILTLIFGAGSQEETRKLYVDMAYQTLGLKDTFFLGPQSQPDLANVYTVADVSVFPSHDEPFGLVFIECMGCGTPVIGAKSGGPLDFVNDEVGALVDEGTNDEVAERVYAAVKQALAEDWKKTKGAQCEQYALKKFSLASQAELMLEFVESHFT